Protein AF-0000000087533968 (afdb_homodimer)

Radius of gyration: 35.08 Å; Cα contacts (8 Å, |Δi|>4): 2986; chains: 2; bounding box: 80×114×116 Å

Solvent-accessible surface area (backbone atoms only — not comparable to full-atom values): 63869 Å² total; per-residue (Å²): 126,89,75,78,76,76,76,76,76,76,76,77,74,73,73,72,74,71,72,68,68,72,69,62,20,39,31,39,39,37,13,24,72,16,23,60,85,54,31,32,36,36,38,34,34,40,22,57,33,73,73,47,49,44,22,39,44,54,45,72,55,44,81,58,37,84,84,22,68,44,61,51,86,74,57,61,53,46,27,63,47,78,39,94,45,44,53,36,38,34,26,30,35,33,23,41,22,80,77,48,77,80,30,46,35,26,33,32,36,19,7,57,58,28,20,32,35,40,42,62,20,57,23,64,46,25,75,86,51,37,76,82,39,51,51,31,44,45,87,82,28,90,53,13,14,52,37,64,54,43,50,40,58,61,37,38,31,61,32,64,35,24,67,50,32,52,48,53,53,49,49,42,24,66,72,63,16,14,39,52,27,30,33,33,39,35,22,30,53,83,48,45,32,42,39,36,37,50,36,10,58,31,36,44,29,36,54,61,58,46,64,31,26,35,46,44,33,53,49,72,67,56,48,65,38,44,78,81,42,64,91,47,32,49,62,35,92,52,51,64,56,54,26,54,77,67,71,42,59,35,67,17,83,82,73,71,32,69,28,15,48,24,58,31,45,45,41,57,51,52,55,64,48,41,30,41,34,34,32,46,46,43,25,72,60,51,68,47,80,53,77,65,49,69,37,62,57,61,67,74,57,64,42,67,45,60,60,47,46,73,50,54,52,48,46,49,50,22,29,68,54,80,94,56,85,76,90,60,87,78,69,40,54,60,28,32,73,27,16,26,29,32,40,36,41,40,29,34,61,87,45,59,57,63,65,10,41,38,36,28,39,18,46,14,25,43,54,52,30,54,70,47,73,32,40,37,33,35,42,77,52,58,27,65,33,39,48,38,72,57,74,47,93,35,62,66,20,42,24,39,45,28,39,55,42,34,63,63,17,47,37,96,80,72,54,92,44,64,36,33,64,38,38,30,48,8,51,41,52,42,42,50,46,35,37,51,45,47,57,56,35,45,55,47,36,50,52,41,50,50,49,32,49,76,76,38,48,91,48,38,39,56,52,41,16,45,41,33,22,49,44,48,50,52,50,48,52,53,50,55,24,48,43,51,52,45,50,50,21,58,75,69,73,47,64,30,65,66,56,92,69,57,51,83,72,66,74,66,49,70,85,76,36,80,65,70,26,48,61,83,67,88,74,80,80,83,79,81,64,79,48,94,35,19,52,63,24,50,70,46,66,44,65,41,85,73,21,25,33,41,35,39,45,49,91,42,72,80,42,67,30,34,41,37,36,38,11,70,37,79,77,52,48,77,93,50,42,48,78,44,79,40,73,61,51,60,48,73,47,67,85,48,60,69,74,35,52,35,30,32,33,31,21,18,19,21,69,62,81,93,38,77,17,39,22,42,65,21,68,68,39,77,37,62,28,77,80,126,85,75,74,77,74,75,75,75,75,74,74,74,72,74,72,74,69,73,68,66,71,69,61,19,40,31,39,40,35,12,24,72,18,24,60,86,55,30,29,36,35,37,34,36,41,22,57,34,72,73,47,48,44,23,39,43,54,45,72,55,45,84,58,36,85,84,22,68,45,61,51,85,74,57,62,52,45,26,63,47,76,39,93,46,44,53,36,38,33,24,30,35,33,23,40,23,80,77,48,78,81,31,45,36,26,32,32,37,19,8,56,59,28,20,31,36,41,41,65,19,58,22,63,45,24,76,88,52,37,75,82,40,51,52,31,44,45,87,82,27,88,52,13,14,51,37,65,56,44,51,40,57,62,37,38,31,62,31,64,36,24,65,51,33,52,49,52,53,51,50,42,25,67,72,63,15,15,40,51,28,29,34,33,39,35,20,29,52,84,48,44,33,43,37,34,37,49,38,9,58,32,37,44,29,37,55,61,59,47,66,32,27,36,44,43,33,54,50,72,68,56,48,66,38,44,80,84,43,65,89,45,35,49,62,34,92,52,50,63,57,54,27,54,77,67,70,40,58,35,64,17,83,82,74,73,32,69,28,16,48,24,58,32,44,43,40,56,48,51,58,62,48,39,30,41,35,35,33,44,48,43,24,72,59,52,68,46,79,54,77,64,49,68,35,63,56,60,67,73,56,64,42,67,44,59,59,46,46,71,51,55,52,49,48,50,49,21,30,68,53,80,93,57,85,77,91,59,88,80,69,40,57,58,26,33,74,26,17,27,30,32,38,36,40,38,30,34,61,88,45,58,57,63,65,10,41,39,35,29,38,18,46,15,25,44,54,54,30,55,71,47,73,31,41,36,32,33,42,76,52,59,27,65,33,39,48,39,70,57,76,49,91,34,62,68,20,43,24,39,47,28,39,52,41,34,64,63,17,48,38,96,80,71,55,93,46,65,35,34,63,37,38,29,47,8,49,43,53,43,41,51,46,34,37,50,46,47,58,54,35,44,55,48,36,51,52,43,49,50,48,33,50,75,74,37,47,92,46,38,41,55,53,40,17,46,40,34,23,49,48,48,49,52,51,50,52,52,50,55,24,48,44,52,52,47,51,52,22,58,76,70,72,48,63,29,64,67,55,92,67,56,51,82,73,62,74,67,45,70,86,76,36,80,66,69,27,49,61,85,67,86,72,80,83,83,79,82,59,79,48,91,34,18,51,63,26,51,72,46,64,44,65,40,86,73,23,23,35,40,36,38,44,50,91,43,71,78,41,67,29,34,40,39,38,38,11,70,38,79,77,52,49,76,92,50,41,48,79,45,79,40,73,60,51,60,48,73,47,66,85,49,60,69,73,35,53,35,29,32,33,31,20,18,20,21,67,63,81,92,40,76,15,37,23,42,66,21,69,70,40,76,36,60,28,78,81

Structure (mmCIF, N/CA/C/O backbone):
data_AF-0000000087533968-model_v1
#
loop_
_entity.id
_entity.type
_entity.pdbx_description
1 polymer 'membrane dipeptidase'
#
loop_
_atom_site.group_PDB
_atom_site.id
_atom_site.type_symbol
_atom_site.label_atom_id
_atom_site.label_alt_id
_atom_site.label_comp_id
_atom_site.label_asym_id
_atom_site.label_entity_id
_atom_site.label_seq_id
_atom_site.pdbx_PDB_ins_code
_atom_site.Cartn_x
_atom_site.Cartn_y
_atom_site.Cartn_z
_atom_site.occupancy
_atom_site.B_iso_or_equiv
_atom_site.auth_seq_id
_atom_site.auth_comp_id
_atom_site.auth_asym_id
_atom_site.auth_atom_id
_atom_site.pdbx_PDB_model_num
ATOM 1 N N . MET A 1 1 ? 44.094 10.273 -59.312 1 20.05 1 MET A N 1
ATOM 2 C CA . MET A 1 1 ? 43.688 8.898 -59.594 1 20.05 1 MET A CA 1
ATOM 3 C C . MET A 1 1 ? 43.781 8.047 -58.344 1 20.05 1 MET A C 1
ATOM 5 O O . MET A 1 1 ? 43.844 6.816 -58.406 1 20.05 1 MET A O 1
ATOM 9 N N . LYS A 1 2 ? 44.25 8.68 -57.219 1 24.05 2 LYS A N 1
ATOM 10 C CA . LYS A 1 2 ? 44.656 7.953 -56 1 24.05 2 LYS A CA 1
ATOM 11 C C . LYS A 1 2 ? 43.562 6.992 -55.562 1 24.05 2 LYS A C 1
ATOM 13 O O . LYS A 1 2 ? 42.406 7.402 -55.312 1 24.05 2 LYS A O 1
ATOM 18 N N . LYS A 1 3 ? 43.688 5.688 -56 1 21.3 3 LYS A N 1
ATOM 19 C CA . LYS A 1 3 ? 42.875 4.469 -56.094 1 21.3 3 LYS A CA 1
ATOM 20 C C . LYS A 1 3 ? 42.406 3.99 -54.719 1 21.3 3 LYS A C 1
ATOM 22 O O . LYS A 1 3 ? 43.25 3.654 -53.875 1 21.3 3 LYS A O 1
ATOM 27 N N . LEU A 1 4 ? 41.406 4.676 -54.094 1 25.81 4 LEU A N 1
ATOM 28 C CA . LEU A 1 4 ? 40.75 4.516 -52.781 1 25.81 4 LEU A CA 1
ATOM 29 C C . LEU A 1 4 ? 40.25 3.086 -52.625 1 25.81 4 LEU A C 1
ATOM 31 O O . LEU A 1 4 ? 39.344 2.643 -53.344 1 25.81 4 LEU A O 1
ATOM 35 N N . MET A 1 5 ? 41.281 2.129 -52.562 1 25.8 5 MET A N 1
ATOM 36 C CA . MET A 1 5 ? 40.969 0.713 -52.375 1 25.8 5 MET A CA 1
ATOM 37 C C . MET A 1 5 ? 40.031 0.516 -51.219 1 25.8 5 MET A C 1
ATOM 39 O O . MET A 1 5 ? 40.312 0.962 -50.094 1 25.8 5 MET A O 1
ATOM 43 N N . LEU A 1 6 ? 38.719 0.434 -51.5 1 27.38 6 LEU A N 1
ATOM 44 C CA . LEU A 1 6 ? 37.5 0.151 -50.719 1 27.38 6 LEU A CA 1
ATOM 45 C C . LEU A 1 6 ? 37.625 -1.204 -50.031 1 27.38 6 LEU A C 1
ATOM 47 O O . LEU A 1 6 ? 37.625 -2.244 -50.688 1 27.38 6 LEU A O 1
ATOM 51 N N . THR A 1 7 ? 38.719 -1.394 -49.219 1 27.33 7 THR A N 1
ATOM 52 C CA . THR A 1 7 ? 38.812 -2.68 -48.531 1 27.33 7 THR A CA 1
ATOM 53 C C . THR A 1 7 ? 37.5 -3.057 -47.906 1 27.33 7 THR A C 1
ATOM 55 O O . THR A 1 7 ? 36.906 -2.268 -47.125 1 27.33 7 THR A O 1
ATOM 58 N N . MET A 1 8 ? 36.719 -3.896 -48.5 1 25.36 8 MET A N 1
ATOM 59 C CA . MET A 1 8 ? 35.469 -4.578 -48.125 1 25.36 8 MET A CA 1
ATOM 60 C C . MET A 1 8 ? 35.656 -5.367 -46.844 1 25.36 8 MET A C 1
ATOM 62 O O . MET A 1 8 ? 36.406 -6.352 -46.812 1 25.36 8 MET A O 1
ATOM 66 N N . LEU A 1 9 ? 35.969 -4.746 -45.719 1 27.89 9 LEU A N 1
ATOM 67 C CA . LEU A 1 9 ? 36.062 -5.508 -44.469 1 27.89 9 LEU A CA 1
ATOM 68 C C . LEU A 1 9 ? 34.812 -6.359 -44.281 1 27.89 9 LEU A C 1
ATOM 70 O O . LEU A 1 9 ? 33.688 -5.844 -44.281 1 27.89 9 LEU A O 1
ATOM 74 N N . SER A 1 10 ? 34.812 -7.602 -44.75 1 25.48 10 SER A N 1
ATOM 75 C CA . SER A 1 10 ? 33.844 -8.656 -44.531 1 25.48 10 SER A CA 1
ATOM 76 C C . SER A 1 10 ? 33.531 -8.805 -43.031 1 25.48 10 SER A C 1
ATOM 78 O O . SER A 1 10 ? 34.406 -9.047 -42.219 1 25.48 10 SER A O 1
ATOM 80 N N . VAL A 1 11 ? 32.688 -7.988 -42.469 1 28.44 11 VAL A N 1
ATOM 81 C CA . VAL A 1 11 ? 32.125 -8.164 -41.125 1 28.44 11 VAL A CA 1
ATOM 82 C C . VAL A 1 11 ? 31.547 -9.57 -41 1 28.44 11 VAL A C 1
ATOM 84 O O . VAL A 1 11 ? 30.578 -9.914 -41.688 1 28.44 11 VAL A O 1
ATOM 87 N N . VAL A 1 12 ? 32.406 -10.609 -40.938 1 29.66 12 VAL A N 1
ATOM 88 C CA . VAL A 1 12 ? 31.938 -11.922 -40.531 1 29.66 12 VAL A CA 1
ATOM 89 C C . VAL A 1 12 ? 31.031 -11.773 -39.312 1 29.66 12 VAL A C 1
ATOM 91 O O . VAL A 1 12 ? 31.453 -11.273 -38.25 1 29.66 12 VAL A O 1
ATOM 94 N N . GLY A 1 13 ? 29.781 -11.531 -39.5 1 26.53 13 GLY A N 1
ATOM 95 C CA . GLY A 1 13 ? 28.688 -11.562 -38.531 1 26.53 13 GLY A CA 1
ATOM 96 C C . GLY A 1 13 ? 28.75 -12.773 -37.625 1 26.53 13 GLY A C 1
ATOM 97 O O . GLY A 1 13 ? 28.578 -13.906 -38.094 1 26.53 13 GLY A O 1
ATOM 98 N N . MET A 1 14 ? 29.703 -12.828 -36.719 1 28.19 14 MET A N 1
ATOM 99 C CA . MET A 1 14 ? 29.625 -13.844 -35.688 1 28.19 14 MET A CA 1
ATOM 100 C C . MET A 1 14 ? 28.203 -13.992 -35.156 1 28.19 14 MET A C 1
ATOM 102 O O . MET A 1 14 ? 27.625 -13.031 -34.656 1 28.19 14 MET A O 1
ATOM 106 N N . MET A 1 15 ? 27.469 -14.812 -35.75 1 26.02 15 MET A N 1
ATOM 107 C CA . MET A 1 15 ? 26.203 -15.273 -35.188 1 26.02 15 MET A CA 1
ATOM 108 C C . MET A 1 15 ? 26.375 -15.695 -33.719 1 26.02 15 MET A C 1
ATOM 110 O O . MET A 1 15 ? 27.062 -16.672 -33.438 1 26.02 15 MET A O 1
ATOM 114 N N . LEU A 1 16 ? 26.562 -14.773 -32.844 1 28.23 16 LEU A N 1
ATOM 115 C CA . LEU A 1 16 ? 26.422 -15.117 -31.453 1 28.23 16 LEU A CA 1
ATOM 116 C C . LEU A 1 16 ? 25.172 -15.953 -31.219 1 28.23 16 LEU A C 1
ATOM 118 O O . LEU A 1 16 ? 24.047 -15.484 -31.453 1 28.23 16 LEU A O 1
ATOM 122 N N . PHE A 1 17 ? 25.25 -17.234 -31.359 1 26.53 17 PHE A N 1
ATOM 123 C CA . PHE A 1 17 ? 24.234 -18.109 -30.781 1 26.53 17 PHE A CA 1
ATOM 124 C C . PHE A 1 17 ? 23.906 -17.703 -29.359 1 26.53 17 PHE A C 1
ATOM 126 O O . PHE A 1 17 ? 24.734 -17.891 -28.453 1 26.53 17 PHE A O 1
ATOM 133 N N . VAL A 1 18 ? 23.188 -16.703 -29.172 1 29.55 18 VAL A N 1
ATOM 134 C CA . VAL A 1 18 ? 22.562 -16.531 -27.875 1 29.55 18 VAL A CA 1
ATOM 135 C C . VAL A 1 18 ? 21.891 -17.844 -27.453 1 29.55 18 VAL A C 1
ATOM 137 O O . VAL A 1 18 ? 20.953 -18.297 -28.109 1 29.55 18 VAL A O 1
ATOM 140 N N . ALA A 1 19 ? 22.594 -18.75 -26.812 1 33.16 19 ALA A N 1
ATOM 141 C CA . ALA A 1 19 ? 21.938 -19.875 -26.156 1 33.16 19 ALA A CA 1
ATOM 142 C C . ALA A 1 19 ? 20.641 -19.453 -25.484 1 33.16 19 ALA A C 1
ATOM 144 O O . ALA A 1 19 ? 20.625 -18.547 -24.656 1 33.16 19 ALA A O 1
ATOM 145 N N . LEU A 1 20 ? 19.609 -19.547 -26.141 1 37.81 20 LEU A N 1
ATOM 146 C CA . LEU A 1 20 ? 18.328 -19.375 -25.453 1 37.81 20 LEU A CA 1
ATOM 147 C C . LEU A 1 20 ? 18.359 -20.031 -24.078 1 37.81 20 LEU A C 1
ATOM 149 O O . LEU A 1 20 ? 18.781 -21.188 -23.953 1 37.81 20 LEU A O 1
ATOM 153 N N . PRO A 1 21 ? 18.469 -19.266 -23.094 1 45.41 21 PRO A N 1
ATOM 154 C CA . PRO A 1 21 ? 18.453 -19.891 -21.766 1 45.41 21 PRO A CA 1
ATOM 155 C C . PRO A 1 21 ? 17.469 -21.062 -21.688 1 45.41 21 PRO A C 1
ATOM 157 O O . PRO A 1 21 ? 16.344 -20.969 -22.219 1 45.41 21 PRO A O 1
ATOM 160 N N . ALA A 1 22 ? 18.078 -22.219 -21.641 1 50.81 22 ALA A N 1
ATOM 161 C CA . ALA A 1 22 ? 17.266 -23.422 -21.5 1 50.81 22 ALA A CA 1
ATOM 162 C C . ALA A 1 22 ? 16.297 -23.312 -20.344 1 50.81 22 ALA A C 1
ATOM 164 O O . ALA A 1 22 ? 16.672 -22.875 -19.25 1 50.81 22 ALA A O 1
ATOM 165 N N . LYS A 1 23 ? 14.906 -23.375 -20.516 1 67.12 23 LYS A N 1
ATOM 166 C CA . LYS A 1 23 ? 13.844 -23.438 -19.531 1 67.12 23 LYS A CA 1
ATOM 167 C C . LYS A 1 23 ? 14.055 -24.609 -18.562 1 67.12 23 LYS A C 1
ATOM 169 O O . LYS A 1 23 ? 14.344 -25.719 -19 1 67.12 23 LYS A O 1
ATOM 174 N N . ALA A 1 24 ? 14.344 -24.312 -17.312 1 81.06 24 ALA A N 1
ATOM 175 C CA . ALA A 1 24 ? 14.477 -25.344 -16.281 1 81.06 24 ALA A CA 1
ATOM 176 C C . ALA A 1 24 ? 13.375 -25.219 -15.234 1 81.06 24 ALA A C 1
ATOM 178 O O . ALA A 1 24 ? 13.641 -24.797 -14.109 1 81.06 24 ALA A O 1
ATOM 179 N N . CYS A 1 25 ? 12.203 -25.672 -15.562 1 95.31 25 CYS A N 1
ATOM 180 C CA . CYS A 1 25 ? 11.047 -25.578 -14.68 1 95.31 25 CYS A CA 1
ATOM 181 C C . CYS A 1 25 ? 10.891 -26.859 -13.859 1 95.31 25 CYS A C 1
ATOM 183 O O . CYS A 1 25 ? 11.492 -27.875 -14.172 1 95.31 25 CYS A O 1
ATOM 185 N N . THR A 1 26 ? 10.305 -26.781 -12.766 1 97.75 26 THR A N 1
ATOM 186 C CA . THR A 1 26 ? 10.016 -27.938 -11.922 1 97.75 26 THR A CA 1
ATOM 187 C C . THR A 1 26 ? 8.539 -27.969 -11.531 1 97.75 26 THR A C 1
ATOM 189 O O . THR A 1 26 ? 8.047 -27.047 -10.867 1 97.75 26 THR A O 1
ATOM 192 N N . SER A 1 27 ? 7.855 -29.031 -11.93 1 98.19 27 SER A N 1
ATOM 193 C CA . SER A 1 27 ? 6.484 -29.266 -11.484 1 98.19 27 SER A CA 1
ATOM 194 C C . SER A 1 27 ? 6.457 -30.156 -10.242 1 98.19 27 SER A C 1
ATOM 196 O O . SER A 1 27 ? 7.367 -30.953 -10.023 1 98.19 27 SER A O 1
ATOM 198 N N . TYR A 1 28 ? 5.453 -30 -9.43 1 98.44 28 TYR A N 1
ATOM 199 C CA . TYR A 1 28 ? 5.297 -30.828 -8.234 1 98.44 28 TYR A CA 1
ATOM 200 C C . TYR A 1 28 ? 3.83 -31.141 -7.98 1 98.44 28 TYR A C 1
ATOM 202 O O . TYR A 1 28 ? 2.943 -30.375 -8.359 1 98.44 28 TYR A O 1
ATOM 210 N N . TYR A 1 29 ? 3.598 -32.25 -7.348 1 98.75 29 TYR A N 1
ATOM 211 C CA . TYR A 1 29 ? 2.285 -32.781 -6.988 1 98.75 29 TYR A CA 1
ATOM 212 C C . TYR A 1 29 ? 2.328 -33.469 -5.633 1 98.75 29 TYR A C 1
ATOM 214 O O . TYR A 1 29 ? 3.281 -34.188 -5.328 1 98.75 29 TYR A O 1
ATOM 222 N N . VAL A 1 30 ? 1.326 -33.219 -4.816 1 98.88 30 VAL A N 1
ATOM 223 C CA . VAL A 1 30 ? 1.104 -33.938 -3.561 1 98.88 30 VAL A CA 1
ATOM 224 C C . VAL A 1 30 ? -0.375 -34.281 -3.418 1 98.88 30 VAL A C 1
ATOM 226 O O . VAL A 1 30 ? -1.221 -33.406 -3.285 1 98.88 30 VAL A O 1
ATOM 229 N N . GLY A 1 31 ? -0.678 -35.562 -3.389 1 98.62 31 GLY A N 1
ATOM 230 C CA . GLY A 1 31 ? -2.051 -36.031 -3.242 1 98.62 31 GLY A CA 1
ATOM 231 C C . GLY A 1 31 ? -2.615 -35.781 -1.855 1 98.62 31 GLY A C 1
ATOM 232 O O . GLY A 1 31 ? -1.864 -35.656 -0.889 1 98.62 31 GLY A O 1
ATOM 233 N N . LYS A 1 32 ? -3.922 -35.75 -1.775 1 98.25 32 LYS A N 1
ATOM 234 C CA . LYS A 1 32 ? -4.621 -35.344 -0.561 1 98.25 32 LYS A CA 1
ATOM 235 C C . LYS A 1 32 ? -4.285 -36.281 0.605 1 98.25 32 LYS A C 1
ATOM 237 O O . LYS A 1 32 ? -4.348 -35.875 1.767 1 98.25 32 LYS A O 1
ATOM 242 N N . ASP A 1 33 ? -3.951 -37.594 0.387 1 97.94 33 ASP A N 1
ATOM 243 C CA . ASP A 1 33 ? -3.619 -38.531 1.46 1 97.94 33 ASP A CA 1
ATOM 244 C C . ASP A 1 33 ? -2.209 -38.281 1.987 1 97.94 33 ASP A C 1
ATOM 246 O O . ASP A 1 33 ? -1.817 -38.844 3.016 1 97.94 33 ASP A O 1
ATOM 250 N N . CYS A 1 34 ? -1.46 -37.406 1.297 1 98.38 34 CYS A N 1
ATOM 251 C CA . CYS A 1 34 ? -0.082 -37.094 1.672 1 98.38 34 CYS A CA 1
ATOM 252 C C . CYS A 1 34 ? 0.018 -35.75 2.363 1 98.38 34 CYS A C 1
ATOM 254 O O . CYS A 1 34 ? 1.05 -35.406 2.953 1 98.38 34 CYS A O 1
ATOM 256 N N . THR A 1 35 ? -1.001 -34.938 2.324 1 98.31 35 THR A N 1
ATOM 257 C CA . THR A 1 35 ? -0.97 -33.594 2.893 1 98.31 35 THR A CA 1
ATOM 258 C C . THR A 1 35 ? -1.513 -33.594 4.32 1 98.31 35 THR A C 1
ATOM 260 O O . THR A 1 35 ? -2.256 -34.5 4.703 1 98.31 35 THR A O 1
ATOM 263 N N . LYS A 1 36 ? -1.155 -32.625 5.098 1 96.38 36 LYS A N 1
ATOM 264 C CA . LYS A 1 36 ? -1.547 -32.531 6.5 1 96.38 36 LYS A CA 1
ATOM 265 C C . LYS A 1 36 ? -3.037 -32.219 6.633 1 96.38 36 LYS A C 1
ATOM 267 O O . LYS A 1 36 ? -3.691 -32.688 7.562 1 96.38 36 LYS A O 1
ATOM 272 N N . ASP A 1 37 ? -3.604 -31.453 5.723 1 95.06 37 ASP A N 1
ATOM 273 C CA . ASP A 1 37 ? -4.973 -30.984 5.902 1 95.06 37 ASP A CA 1
ATOM 274 C C . ASP A 1 37 ? -5.93 -31.688 4.953 1 95.06 37 ASP A C 1
ATOM 276 O O . ASP A 1 37 ? -7.09 -31.297 4.82 1 95.06 37 ASP A O 1
ATOM 280 N N . GLY A 1 38 ? -5.48 -32.656 4.18 1 96.56 38 GLY A N 1
ATOM 281 C CA . GLY A 1 38 ? -6.336 -33.469 3.33 1 96.56 38 GLY A CA 1
ATOM 282 C C . GLY A 1 38 ? -6.656 -32.812 2.002 1 96.56 38 GLY A C 1
ATOM 283 O O . GLY A 1 38 ? -7.617 -33.188 1.33 1 96.56 38 GLY A O 1
ATOM 284 N N . THR A 1 39 ? -5.934 -31.812 1.619 1 98.31 39 THR A N 1
ATOM 285 C CA . THR A 1 39 ? -6.109 -31.172 0.32 1 98.31 39 THR A CA 1
ATOM 286 C C . THR A 1 39 ? -5.094 -31.703 -0.687 1 98.31 39 THR A C 1
ATOM 288 O O . THR A 1 39 ? -4.086 -32.281 -0.303 1 98.31 39 THR A O 1
ATOM 291 N N . THR A 1 40 ? -5.426 -31.625 -1.953 1 98.75 40 THR A N 1
ATOM 292 C CA . THR A 1 40 ? -4.477 -31.906 -3.023 1 98.75 40 THR A CA 1
ATOM 293 C C . THR A 1 40 ? -3.715 -30.641 -3.424 1 98.75 40 THR A C 1
ATOM 295 O O . THR A 1 40 ? -4.297 -29.562 -3.514 1 98.75 40 THR A O 1
ATOM 298 N N . MET A 1 41 ? -2.396 -30.781 -3.654 1 98.81 41 MET A N 1
ATOM 299 C CA . MET A 1 41 ? -1.611 -29.625 -4.074 1 98.81 41 MET A CA 1
ATOM 300 C C . MET A 1 41 ? -0.783 -29.938 -5.312 1 98.81 41 MET A C 1
ATOM 302 O O . MET A 1 41 ? -0.242 -31.047 -5.434 1 98.81 41 MET A O 1
ATOM 306 N N . TYR A 1 42 ? -0.718 -29.031 -6.215 1 98.69 42 TYR A N 1
ATOM 307 C CA . TYR A 1 42 ? 0.199 -29.125 -7.344 1 98.69 42 TYR A CA 1
ATOM 308 C C . TYR A 1 42 ? 0.642 -27.734 -7.797 1 98.69 42 TYR A C 1
ATOM 310 O O . TYR A 1 42 ? 0.065 -26.734 -7.383 1 98.69 42 TYR A O 1
ATOM 318 N N . GLY A 1 43 ? 1.703 -27.641 -8.562 1 98.31 43 GLY A N 1
ATOM 319 C CA . GLY A 1 43 ? 2.221 -26.375 -9.039 1 98.31 43 GLY A CA 1
ATOM 320 C C . GLY A 1 43 ? 3.52 -26.516 -9.812 1 98.31 43 GLY A C 1
ATOM 321 O O . GLY A 1 43 ? 3.785 -27.562 -10.406 1 98.31 43 GLY A O 1
ATOM 322 N N . ARG A 1 44 ? 4.191 -25.375 -9.867 1 98 44 ARG A N 1
ATOM 323 C CA . ARG A 1 44 ? 5.422 -25.359 -10.656 1 98 44 ARG A CA 1
ATOM 324 C C . ARG A 1 44 ? 6.23 -24.094 -10.375 1 98 44 ARG A C 1
ATOM 326 O O . ARG A 1 44 ? 5.691 -23.094 -9.898 1 98 44 ARG A O 1
ATOM 333 N N . THR A 1 45 ? 7.57 -24.234 -10.531 1 97.81 45 THR A N 1
ATOM 334 C CA . THR A 1 45 ? 8.422 -23.078 -10.734 1 97.81 45 THR A CA 1
ATOM 335 C C . THR A 1 45 ? 8.703 -22.859 -12.219 1 97.81 45 THR A C 1
ATOM 337 O O . THR A 1 45 ? 8.977 -23.812 -12.945 1 97.81 45 THR A O 1
ATOM 340 N N . GLU A 1 46 ? 8.539 -21.688 -12.656 1 97.12 46 GLU A N 1
ATOM 341 C CA . GLU A 1 46 ? 8.977 -21.344 -14 1 97.12 46 GLU A CA 1
ATOM 342 C C . GLU A 1 46 ? 10.359 -20.688 -13.992 1 97.12 46 GLU A C 1
ATOM 344 O O . GLU A 1 46 ? 10.508 -19.547 -13.562 1 97.12 46 GLU A O 1
ATOM 349 N N . ASP A 1 47 ? 11.273 -21.438 -14.453 1 95.44 47 ASP A N 1
ATOM 350 C CA . ASP A 1 47 ? 12.641 -20.922 -14.508 1 95.44 47 ASP A CA 1
ATOM 351 C C . ASP A 1 47 ? 13.016 -20.516 -15.93 1 95.44 47 ASP A C 1
ATOM 353 O O . ASP A 1 47 ? 13.062 -21.359 -16.828 1 95.44 47 ASP A O 1
ATOM 357 N N . TYR A 1 48 ? 13.344 -19.281 -16.125 1 92.19 48 TYR A N 1
ATOM 358 C CA . TYR A 1 48 ? 13.703 -18.781 -17.438 1 92.19 48 TYR A CA 1
ATOM 359 C C . TYR A 1 48 ? 14.844 -17.766 -17.344 1 92.19 48 TYR A C 1
ATOM 361 O O . TYR A 1 48 ? 15.977 -18.062 -17.75 1 92.19 48 TYR A O 1
ATOM 369 N N . SER A 1 49 ? 14.594 -16.656 -16.703 1 90.19 49 SER A N 1
ATOM 370 C CA . SER A 1 49 ? 15.562 -15.57 -16.547 1 90.19 49 SER A CA 1
ATOM 371 C C . SER A 1 49 ? 15.273 -14.75 -15.297 1 90.19 49 SER A C 1
ATOM 373 O O . SER A 1 49 ? 14.109 -14.562 -14.93 1 90.19 49 SER A O 1
ATOM 375 N N . PRO A 1 50 ? 16.406 -14.266 -14.75 1 90.12 50 PRO A N 1
ATOM 376 C CA . PRO A 1 50 ? 16.172 -13.375 -13.602 1 90.12 50 PRO A CA 1
ATOM 377 C C . PRO A 1 50 ? 15.562 -12.039 -14.008 1 90.12 50 PRO A C 1
ATOM 379 O O . PRO A 1 50 ? 15.336 -11.18 -13.148 1 90.12 50 PRO A O 1
ATOM 382 N N . LYS A 1 51 ? 15.273 -11.805 -15.273 1 89.25 51 LYS A N 1
ATOM 383 C CA . LYS A 1 51 ? 14.703 -10.539 -15.734 1 89.25 51 LYS A CA 1
ATOM 384 C C . LYS A 1 51 ? 13.469 -10.773 -16.609 1 89.25 51 LYS A C 1
ATOM 386 O O . LYS A 1 51 ? 13.219 -10.016 -17.547 1 89.25 51 LYS A O 1
ATOM 391 N N . LYS A 1 52 ? 12.789 -11.844 -16.359 1 90.31 52 LYS A N 1
ATOM 392 C CA . LYS A 1 52 ? 11.555 -12.117 -17.094 1 90.31 52 LYS A CA 1
ATOM 393 C C . LYS A 1 52 ? 10.336 -11.773 -16.25 1 90.31 52 LYS A C 1
ATOM 395 O O . LYS A 1 52 ? 9.766 -12.648 -15.586 1 90.31 52 LY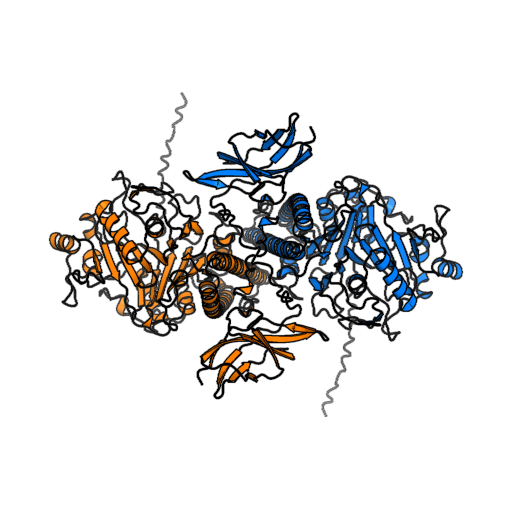S A O 1
ATOM 400 N N . ASP A 1 53 ? 9.883 -10.57 -16.391 1 91.06 53 ASP A N 1
ATOM 401 C CA . ASP A 1 53 ? 8.789 -10.125 -15.531 1 91.06 53 ASP A CA 1
ATOM 402 C C . ASP A 1 53 ? 7.469 -10.773 -15.945 1 91.06 53 ASP A C 1
ATOM 404 O O . ASP A 1 53 ? 7.242 -11.023 -17.125 1 91.06 53 ASP A O 1
ATOM 408 N N . LYS A 1 54 ? 6.621 -11.047 -14.992 1 95 54 LYS A N 1
ATOM 409 C CA . LYS A 1 54 ? 5.293 -11.633 -15.148 1 95 54 LYS A CA 1
ATOM 410 C C . LYS A 1 54 ? 4.211 -10.695 -14.617 1 95 54 LYS A C 1
ATOM 412 O O . LYS A 1 54 ? 4.48 -9.852 -13.766 1 95 54 LYS A O 1
ATOM 417 N N . VAL A 1 55 ? 3.057 -10.852 -15.148 1 95 55 VAL A N 1
ATOM 418 C CA . VAL A 1 55 ? 1.872 -10.188 -14.617 1 95 55 VAL A CA 1
ATOM 419 C C . VAL A 1 55 ? 0.812 -11.227 -14.266 1 95 55 VAL A C 1
ATOM 421 O O . VAL A 1 55 ? 0.834 -12.352 -14.781 1 95 55 VAL A O 1
ATOM 424 N N . TYR A 1 56 ? 0.016 -10.938 -13.367 1 97.44 56 TYR A N 1
ATOM 425 C CA . TYR A 1 56 ? -1.163 -11.703 -12.977 1 97.44 56 TYR A CA 1
ATOM 426 C C . TYR A 1 56 ? -2.438 -10.898 -13.219 1 97.44 56 TYR A C 1
ATOM 428 O O . TYR A 1 56 ? -2.6 -9.805 -12.672 1 97.44 56 TYR A O 1
ATOM 436 N N . LYS A 1 57 ? -3.352 -11.469 -14.039 1 95 57 LYS A N 1
ATOM 437 C CA . LYS A 1 57 ? -4.531 -10.688 -14.398 1 95 57 LYS A CA 1
ATOM 438 C C . LYS A 1 57 ? -5.754 -11.586 -14.562 1 95 57 LYS A C 1
ATOM 440 O O . LYS A 1 57 ? -5.656 -12.805 -14.445 1 95 57 LYS A O 1
ATOM 445 N N . VAL A 1 58 ? -6.906 -10.914 -14.703 1 96.12 58 VAL A N 1
ATOM 446 C CA . VAL A 1 58 ? -8.18 -11.578 -14.969 1 96.12 58 VAL A CA 1
ATOM 447 C C . VAL A 1 58 ? -8.594 -11.336 -16.422 1 96.12 58 VAL A C 1
ATOM 449 O O . VAL A 1 58 ? -8.648 -10.195 -16.875 1 96.12 58 VAL A O 1
ATOM 452 N N . ILE A 1 59 ? -8.805 -12.398 -17.109 1 95.25 59 ILE A N 1
ATOM 453 C CA . ILE A 1 59 ? -9.352 -12.312 -18.469 1 95.25 59 ILE A CA 1
ATOM 454 C C . ILE A 1 59 ? -10.875 -12.414 -18.422 1 95.25 59 ILE A C 1
ATOM 456 O O . ILE A 1 59 ? -11.422 -13.375 -17.891 1 95.25 59 ILE A O 1
ATOM 460 N N . GLN A 1 60 ? -11.523 -11.453 -18.969 1 92.69 60 GLN A N 1
ATOM 461 C CA . GLN A 1 60 ? -12.977 -11.398 -18.922 1 92.69 60 GLN A CA 1
ATOM 462 C C . GLN A 1 60 ? -13.586 -12.328 -19.969 1 92.69 60 GLN A C 1
ATOM 464 O O . GLN A 1 60 ? -12.969 -12.602 -21 1 92.69 60 GLN A O 1
ATOM 469 N N . PRO A 1 61 ? -14.828 -12.773 -19.672 1 93.38 61 PRO A N 1
ATOM 470 C CA . PRO A 1 61 ? -15.492 -13.609 -20.672 1 93.38 61 PRO A CA 1
ATOM 471 C C . PRO A 1 61 ? -15.828 -12.852 -21.953 1 93.38 61 PRO A C 1
ATOM 473 O O . PRO A 1 61 ? -16.078 -11.641 -21.906 1 93.38 61 PRO A O 1
ATOM 476 N N . LYS A 1 62 ? -15.836 -13.562 -23.031 1 91.12 62 LYS A N 1
ATOM 477 C CA . LYS A 1 62 ? -16.203 -13 -24.328 1 91.12 62 LYS A CA 1
ATOM 478 C C . LYS A 1 62 ? -17.281 -13.836 -25.016 1 91.12 62 LYS A C 1
ATOM 480 O O . LYS A 1 62 ? -17.219 -15.07 -25 1 91.12 62 LYS A O 1
ATOM 485 N N . LYS A 1 63 ? -18.25 -13.102 -25.578 1 92.5 63 LYS A N 1
ATOM 486 C CA . LYS A 1 63 ? -19.188 -13.773 -26.484 1 92.5 63 LYS A CA 1
ATOM 487 C C . LYS A 1 63 ? -18.562 -14.016 -27.844 1 92.5 63 LYS A C 1
ATOM 489 O O . LYS A 1 63 ? -18.469 -13.094 -28.656 1 92.5 63 LYS A O 1
ATOM 494 N N . VAL A 1 64 ? -18.219 -15.234 -28.125 1 93 64 VAL A N 1
ATOM 495 C CA . VAL A 1 64 ? -17.469 -15.523 -29.344 1 93 64 VAL A CA 1
ATOM 496 C C . VAL A 1 64 ? -18.391 -16.156 -30.391 1 93 64 VAL A C 1
ATOM 498 O O . VAL A 1 64 ? -18.062 -16.188 -31.578 1 93 64 VAL A O 1
ATOM 501 N N . GLY A 1 65 ? -19.562 -16.609 -30.031 1 91.25 65 GLY A N 1
ATOM 502 C CA . GLY A 1 65 ? -20.531 -17.188 -30.953 1 91.25 65 GLY A CA 1
ATOM 503 C C . GLY A 1 65 ? -20.234 -18.641 -31.281 1 91.25 65 GLY A C 1
ATOM 504 O O . GLY A 1 65 ? -19.297 -19.219 -30.75 1 91.25 65 GLY A O 1
ATOM 505 N N . LYS A 1 66 ? -21.125 -19.109 -32.219 1 90.56 66 LYS A N 1
ATOM 506 C CA . LYS A 1 66 ? -21 -20.516 -32.625 1 90.56 66 LYS A CA 1
ATOM 507 C C . LYS A 1 66 ? -19.859 -20.688 -33.625 1 90.56 66 LYS A C 1
ATOM 509 O O . LYS A 1 66 ? -19.641 -19.844 -34.469 1 90.56 66 LYS A O 1
ATOM 514 N N . ASN A 1 67 ? -19.047 -21.672 -33.594 1 90.25 67 ASN A N 1
ATOM 515 C CA . ASN A 1 67 ? -17.969 -22.016 -34.5 1 90.25 67 ASN A CA 1
ATOM 516 C C . ASN A 1 67 ? -16.797 -21.047 -34.375 1 90.25 67 ASN A C 1
ATOM 518 O O . ASN A 1 67 ? -16.125 -20.734 -35.375 1 90.25 67 ASN A O 1
ATOM 522 N N . ALA A 1 68 ? -16.719 -20.484 -33.188 1 93.06 68 ALA A N 1
ATOM 523 C CA . ALA A 1 68 ? -15.625 -19.547 -32.969 1 93.06 68 ALA A CA 1
ATOM 524 C C . ALA A 1 68 ? -14.273 -20.266 -33 1 93.06 68 ALA A C 1
ATOM 526 O O . ALA A 1 68 ? -14.188 -21.469 -32.75 1 93.06 68 ALA A O 1
ATOM 527 N N . THR A 1 69 ? -13.258 -19.453 -33.406 1 93.75 69 THR A N 1
ATOM 528 C CA . THR A 1 69 ? -11.891 -19.953 -33.469 1 93.75 69 THR A CA 1
ATOM 529 C C . THR A 1 69 ? -10.992 -19.203 -32.5 1 93.75 69 THR A C 1
ATOM 531 O O . THR A 1 69 ? -11.016 -17.969 -32.438 1 93.75 69 THR A O 1
ATOM 534 N N . PHE A 1 70 ? -10.289 -19.969 -31.703 1 94 70 PHE A N 1
ATOM 535 C CA . PHE A 1 70 ? -9.211 -19.422 -30.891 1 94 70 PHE A CA 1
ATOM 536 C C . PHE A 1 70 ? -7.996 -19.094 -31.75 1 94 70 PHE A C 1
ATOM 538 O O . PHE A 1 70 ? -7.562 -19.906 -32.562 1 94 70 PHE A O 1
ATOM 545 N N . LYS A 1 71 ? -7.488 -17.844 -31.594 1 87.75 71 LYS A N 1
ATOM 546 C CA . LYS A 1 71 ? -6.254 -17.422 -32.25 1 87.75 71 LYS A CA 1
ATOM 547 C C . LYS A 1 71 ? -5.281 -16.828 -31.234 1 87.75 71 LYS A C 1
ATOM 549 O O . LYS A 1 71 ? -5.691 -16.125 -30.312 1 87.75 71 LYS A O 1
ATOM 554 N N . ASP A 1 72 ? -4.039 -17.219 -31.469 1 79.88 72 ASP A N 1
ATOM 555 C CA . ASP A 1 72 ? -3.012 -16.609 -30.625 1 79.88 72 ASP A CA 1
ATOM 556 C C . ASP A 1 72 ? -3.168 -15.086 -30.578 1 79.88 72 ASP A C 1
ATOM 558 O O . ASP A 1 72 ? -3.082 -14.414 -31.625 1 79.88 72 ASP A O 1
ATOM 562 N N . GLU A 1 73 ? -3.234 -14.523 -29.453 1 72.06 73 GLU A N 1
ATOM 563 C CA . GLU A 1 73 ? -3.537 -13.109 -29.25 1 72.06 73 GLU A CA 1
ATOM 564 C C . GLU A 1 73 ? -2.385 -12.227 -29.719 1 72.06 73 GLU A C 1
ATOM 566 O O . GLU A 1 73 ? -2.607 -11.133 -30.25 1 72.06 73 GLU A O 1
ATOM 571 N N . THR A 1 74 ? -1.176 -12.719 -29.516 1 71.06 74 THR A N 1
ATOM 572 C CA . THR A 1 74 ? -0.007 -11.898 -29.812 1 71.06 74 THR A CA 1
ATOM 573 C C . THR A 1 74 ? 0.391 -12.031 -31.281 1 71.06 74 THR A C 1
ATOM 575 O O . THR A 1 74 ? 1.09 -11.172 -31.828 1 71.06 74 THR A O 1
ATOM 578 N N . GLY A 1 75 ? -0.028 -13.094 -31.906 1 70.31 75 GLY A N 1
ATOM 579 C CA . GLY A 1 75 ? 0.406 -13.406 -33.25 1 70.31 75 GLY A CA 1
ATOM 580 C C . GLY A 1 75 ? 1.805 -13.992 -33.312 1 70.31 75 GLY A C 1
ATOM 581 O O . GLY A 1 75 ? 2.361 -14.172 -34.406 1 70.31 75 GLY A O 1
ATOM 582 N N . ALA A 1 76 ? 2.35 -14.281 -32.188 1 73.62 76 ALA A N 1
ATOM 583 C CA . ALA A 1 76 ? 3.689 -14.867 -32.156 1 73.62 76 ALA A CA 1
ATOM 584 C C . ALA A 1 76 ? 3.693 -16.266 -32.75 1 73.62 76 ALA A C 1
ATOM 586 O O . ALA A 1 76 ? 4.719 -16.734 -33.25 1 73.62 76 ALA A O 1
ATOM 587 N N . THR A 1 77 ? 2.537 -16.953 -32.625 1 78.44 77 THR A N 1
ATOM 588 C CA . THR A 1 77 ? 2.34 -18.234 -33.312 1 78.44 77 THR A CA 1
ATOM 589 C C . THR A 1 77 ? 1.172 -18.156 -34.281 1 78.44 77 THR A C 1
ATOM 591 O O . THR A 1 77 ? 0.434 -17.172 -34.312 1 78.44 77 THR A O 1
ATOM 594 N N . THR A 1 78 ? 1.099 -19.156 -35.094 1 84.12 78 THR A N 1
ATOM 595 C CA . THR A 1 78 ? -0.009 -19.203 -36.031 1 84.12 78 THR A CA 1
ATOM 596 C C . THR A 1 78 ? -1.064 -20.219 -35.562 1 84.12 78 THR A C 1
ATOM 598 O O . THR A 1 78 ? -1.908 -20.641 -36.375 1 84.12 78 THR A O 1
ATOM 601 N N . PHE A 1 79 ? -1.009 -20.594 -34.344 1 91.94 79 PHE A N 1
ATOM 602 C CA . PHE A 1 79 ? -1.924 -21.594 -33.812 1 91.94 79 PHE A CA 1
ATOM 603 C C . PHE A 1 79 ? -3.361 -21.094 -33.844 1 91.94 79 PHE A C 1
ATOM 605 O O . PHE A 1 79 ? -3.629 -19.938 -33.531 1 91.94 79 PHE A O 1
ATOM 612 N N . GLN A 1 80 ? -4.227 -21.969 -34.281 1 91.88 80 GLN A N 1
ATOM 613 C CA . GLN A 1 80 ? -5.672 -21.766 -34.25 1 91.88 80 GLN A CA 1
ATOM 614 C C . GLN A 1 80 ? -6.414 -23.062 -34 1 91.88 80 GLN A C 1
ATOM 616 O O . GLN A 1 80 ? -6.008 -24.125 -34.469 1 91.88 80 GLN A O 1
ATOM 621 N N . ALA A 1 81 ? -7.445 -23.016 -33.219 1 95.06 81 ALA A N 1
ATOM 622 C CA . ALA A 1 81 ? -8.281 -24.172 -32.938 1 95.06 81 ALA A CA 1
ATOM 623 C C . ALA A 1 81 ? -9.695 -23.75 -32.562 1 95.06 81 ALA A C 1
ATOM 625 O O . ALA A 1 81 ? -9.93 -22.609 -32.156 1 95.06 81 ALA A O 1
ATOM 626 N N . PRO A 1 82 ? -10.633 -24.609 -32.688 1 95.62 82 PRO A N 1
ATOM 627 C CA . PRO A 1 82 ? -12.023 -24.266 -32.406 1 95.62 82 PRO A CA 1
ATOM 628 C C . PRO A 1 82 ? -12.266 -24 -30.906 1 95.62 82 PRO A C 1
ATOM 630 O O . PRO A 1 82 ? -11.695 -24.703 -30.062 1 95.62 82 PRO A O 1
ATOM 633 N N . ILE A 1 83 ? -13.102 -23.062 -30.641 1 96.31 83 ILE A N 1
ATOM 634 C CA . ILE A 1 83 ? -13.688 -22.859 -29.328 1 96.31 83 ILE A CA 1
ATOM 635 C C . ILE A 1 83 ? -15.055 -23.547 -29.266 1 96.31 83 ILE A C 1
ATOM 637 O O . ILE A 1 83 ? -15.898 -23.328 -30.141 1 96.31 83 ILE A O 1
ATOM 641 N N . LYS A 1 84 ? -15.32 -24.266 -28.25 1 95.81 84 LYS A N 1
ATOM 642 C CA . LYS A 1 84 ? -16.484 -25.141 -28.234 1 95.81 84 LYS A CA 1
ATOM 643 C C . LYS A 1 84 ? -17.609 -24.531 -27.391 1 95.81 84 LYS A C 1
ATOM 645 O O . LYS A 1 84 ? -18.656 -25.156 -27.203 1 95.81 84 LYS A O 1
ATOM 650 N N . VAL A 1 85 ? -17.391 -23.359 -26.875 1 96.56 85 VAL A N 1
ATOM 651 C CA . VAL A 1 85 ? -18.422 -22.641 -26.141 1 96.56 85 VAL A CA 1
ATOM 652 C C . VAL A 1 85 ? -18.766 -21.344 -26.859 1 96.56 85 VAL A C 1
ATOM 654 O O . VAL A 1 85 ? -17.938 -20.797 -27.594 1 96.56 85 VAL A O 1
ATOM 657 N N . GLU A 1 86 ? -19.953 -20.781 -26.594 1 95.56 86 GLU A N 1
ATOM 658 C CA . GLU A 1 86 ? -20.391 -19.547 -27.234 1 95.56 86 GLU A CA 1
ATOM 659 C C . GLU A 1 86 ? -19.875 -18.328 -26.469 1 95.56 86 GLU A C 1
ATOM 661 O O . GLU A 1 86 ? -19.688 -17.266 -27.062 1 95.56 86 GLU A O 1
ATOM 666 N N . THR A 1 87 ? -19.797 -18.516 -25.203 1 96.12 87 THR A N 1
ATOM 667 C CA . THR A 1 87 ? -19.203 -17.516 -24.328 1 96.12 87 THR A CA 1
ATOM 668 C C . THR A 1 87 ? -18.062 -18.125 -23.5 1 96.12 87 THR A C 1
ATOM 670 O O . THR A 1 87 ? -18.266 -19.094 -22.766 1 96.12 87 THR A O 1
ATOM 673 N N . THR A 1 88 ? -16.891 -17.578 -23.703 1 97.56 88 THR A N 1
ATOM 674 C CA . THR A 1 88 ? -15.734 -18.094 -22.969 1 97.56 88 THR A CA 1
ATOM 675 C C . THR A 1 88 ? -15.891 -17.844 -21.469 1 97.56 88 THR A C 1
ATOM 677 O O . THR A 1 88 ? -16.703 -17 -21.062 1 97.56 88 THR A O 1
ATOM 680 N N . TYR A 1 89 ? -15.188 -18.531 -20.703 1 98.19 89 TYR A N 1
ATOM 681 C CA . TYR A 1 89 ? -15.219 -18.359 -19.25 1 98.19 89 TYR A CA 1
ATOM 682 C C . TYR A 1 89 ? -14.25 -17.266 -18.812 1 98.19 89 TYR A C 1
ATOM 684 O O . TYR A 1 89 ? -13.234 -17.016 -19.484 1 98.19 89 TYR A O 1
ATOM 692 N N . ARG A 1 90 ? -14.57 -16.531 -17.766 1 97.94 90 ARG A N 1
ATOM 693 C CA . ARG A 1 90 ? -13.578 -15.711 -17.094 1 97.94 90 ARG A CA 1
ATOM 694 C C . ARG A 1 90 ? -12.508 -16.578 -16.422 1 97.94 90 ARG A C 1
ATOM 696 O O . ARG A 1 90 ? -12.82 -17.609 -15.844 1 97.94 90 ARG A O 1
ATOM 703 N N . TYR A 1 91 ? -11.281 -16.109 -16.469 1 98.31 91 TYR A N 1
ATOM 704 C CA . TYR A 1 91 ? -10.211 -16.844 -15.797 1 98.31 91 TYR A CA 1
ATOM 705 C C . TYR A 1 91 ? -9.07 -15.906 -15.398 1 98.31 91 TYR A C 1
ATOM 707 O O . TYR A 1 91 ? -8.938 -14.82 -15.961 1 98.31 91 TYR A O 1
ATOM 715 N N . THR A 1 92 ? -8.336 -16.328 -14.422 1 98.5 92 THR A N 1
ATOM 716 C CA . THR A 1 92 ? -7.082 -15.664 -14.07 1 98.5 92 THR A CA 1
ATOM 717 C C . THR A 1 92 ? -5.93 -16.234 -14.898 1 98.5 92 THR A C 1
ATOM 719 O O . THR A 1 92 ? -6.004 -17.359 -15.383 1 98.5 92 THR A O 1
ATOM 722 N N . ILE A 1 93 ? -4.902 -15.43 -15.039 1 97.62 93 ILE A N 1
ATOM 723 C CA . ILE A 1 93 ? -3.738 -15.906 -15.773 1 97.62 93 ILE A CA 1
ATOM 724 C C . ILE A 1 93 ? -2.486 -15.172 -15.305 1 97.62 93 ILE A C 1
ATOM 726 O O . ILE A 1 93 ? -2.518 -13.961 -15.078 1 97.62 93 ILE A O 1
ATOM 730 N N . CYS A 1 94 ? -1.468 -15.922 -14.984 1 97.62 94 CYS A N 1
ATOM 731 C CA . CYS A 1 94 ? -0.122 -15.359 -14.891 1 97.62 94 CYS A CA 1
ATOM 732 C C . CYS A 1 94 ? 0.631 -15.523 -16.203 1 97.62 94 CYS A C 1
ATOM 734 O O . CYS A 1 94 ? 0.742 -16.641 -16.719 1 97.62 94 CYS A O 1
ATOM 736 N N . ARG A 1 95 ? 1.131 -14.422 -16.766 1 94.56 95 ARG A N 1
ATOM 737 C CA . ARG A 1 95 ? 1.758 -14.492 -18.078 1 94.56 95 ARG A CA 1
ATOM 738 C C . ARG A 1 95 ? 2.842 -13.43 -18.234 1 94.56 95 ARG A C 1
ATOM 740 O O . ARG A 1 95 ? 3.109 -12.672 -17.297 1 94.56 95 ARG A O 1
ATOM 747 N N . ASP A 1 96 ? 3.51 -13.492 -19.344 1 91.56 96 ASP A N 1
ATOM 748 C CA . ASP A 1 96 ? 4.512 -12.477 -19.641 1 91.56 96 ASP A CA 1
ATOM 749 C C . ASP A 1 96 ? 3.861 -11.109 -19.859 1 91.56 96 ASP A C 1
ATOM 751 O O . ASP A 1 96 ? 2.707 -11.023 -20.281 1 91.56 96 ASP A O 1
ATOM 755 N N . SER A 1 97 ? 4.641 -10.117 -19.484 1 85.75 97 SER A N 1
ATOM 756 C CA . SER A 1 97 ? 4.168 -8.758 -19.734 1 85.75 97 SER A CA 1
ATOM 757 C C . SER A 1 97 ? 3.941 -8.523 -21.219 1 85.75 97 SER A C 1
ATOM 759 O O . SER A 1 97 ? 4.602 -9.148 -22.062 1 85.75 97 SER A O 1
ATOM 761 N N . GLU A 1 98 ? 3.127 -7.5 -21.391 1 75.31 98 GLU A N 1
ATOM 762 C CA . GLU A 1 98 ? 2.809 -7.152 -22.781 1 75.31 98 GLU A CA 1
ATOM 763 C C . GLU A 1 98 ? 4.012 -6.527 -23.469 1 75.31 98 GLU A C 1
ATOM 765 O O . GLU A 1 98 ? 4.766 -5.766 -22.859 1 75.31 98 GLU A O 1
ATOM 770 N N . GLY A 1 99 ? 4.387 -6.988 -24.547 1 63.12 99 GLY A N 1
ATOM 771 C CA . GLY A 1 99 ? 5.531 -6.512 -25.297 1 63.12 99 GLY A CA 1
ATOM 772 C C . GLY A 1 99 ? 6.59 -7.578 -25.516 1 63.12 99 GLY A C 1
ATOM 773 O O . GLY A 1 99 ? 7.527 -7.387 -26.297 1 63.12 99 GLY A O 1
ATOM 774 N N . ALA A 1 100 ? 6.355 -8.508 -24.688 1 65.81 100 ALA A N 1
ATOM 775 C CA . ALA A 1 100 ? 7.27 -9.617 -24.938 1 65.81 100 ALA A CA 1
ATOM 776 C C . ALA A 1 100 ? 7.125 -10.125 -26.375 1 65.81 100 ALA A C 1
ATOM 778 O O . ALA A 1 100 ? 6.016 -10.391 -26.844 1 65.81 100 ALA A O 1
ATOM 779 N N . GLU A 1 101 ? 8.117 -10.188 -27.094 1 60.75 101 GLU A N 1
ATOM 780 C CA . GLU A 1 101 ? 8.117 -10.5 -28.516 1 60.75 101 GLU A CA 1
ATOM 781 C C . GLU A 1 101 ? 7.75 -11.961 -28.75 1 60.75 101 GLU A C 1
ATOM 783 O O . GLU A 1 101 ? 7.211 -12.305 -29.812 1 60.75 101 GLU A O 1
ATOM 788 N N . ASP A 1 102 ? 7.914 -12.766 -27.781 1 71.44 102 ASP A N 1
ATOM 789 C CA . ASP A 1 102 ? 7.738 -14.195 -28 1 71.44 102 ASP A CA 1
ATOM 790 C C . ASP A 1 102 ? 6.324 -14.641 -27.641 1 71.44 102 ASP A C 1
ATOM 792 O O . ASP A 1 102 ? 5.945 -15.789 -27.891 1 71.44 102 ASP A O 1
ATOM 796 N N . GLY A 1 103 ? 5.508 -13.719 -27.172 1 80.81 103 GLY A N 1
ATOM 797 C CA . GLY A 1 103 ? 4.125 -14.031 -26.844 1 80.81 103 GLY A CA 1
ATOM 798 C C . GLY A 1 103 ? 3.836 -13.922 -25.359 1 80.81 103 GLY A C 1
ATOM 799 O O . GLY A 1 103 ? 4.738 -13.656 -24.562 1 80.81 103 GLY A O 1
ATOM 800 N N . TYR A 1 104 ? 2.572 -14.242 -24.984 1 82.06 104 TYR A N 1
ATOM 801 C CA . TYR A 1 104 ? 2.143 -13.945 -23.609 1 82.06 104 TYR A CA 1
ATOM 802 C C . TYR A 1 104 ? 2.494 -15.086 -22.672 1 82.06 104 TYR A C 1
ATOM 804 O O . TYR A 1 104 ? 2.723 -14.867 -21.484 1 82.06 104 TYR A O 1
ATOM 812 N N . PHE A 1 105 ? 2.438 -16.344 -23.188 1 90.62 105 PHE A N 1
ATOM 813 C CA . PHE A 1 105 ? 2.803 -17.5 -22.375 1 90.62 105 PHE A CA 1
ATOM 814 C C . PHE A 1 105 ? 1.997 -17.547 -21.094 1 90.62 105 PHE A C 1
ATOM 816 O O . PHE A 1 105 ? 2.549 -17.375 -20 1 90.62 105 PHE A O 1
ATOM 823 N N . GLY A 1 106 ? 0.75 -17.875 -21.188 1 93.94 106 GLY A N 1
ATOM 824 C CA . GLY A 1 106 ? -0.023 -18.125 -19.984 1 93.94 106 GLY A CA 1
ATOM 825 C C . GLY A 1 106 ? 0.464 -19.328 -19.203 1 93.94 106 GLY A C 1
ATOM 826 O O . GLY A 1 106 ? 0.39 -20.453 -19.688 1 93.94 106 GLY A O 1
ATOM 827 N N . GLU A 1 107 ? 0.898 -19.094 -17.953 1 96.56 107 GLU A N 1
ATOM 828 C CA . GLU A 1 107 ? 1.594 -20.141 -17.203 1 96.56 107 GLU A CA 1
ATOM 829 C C . GLU A 1 107 ? 0.629 -20.906 -16.312 1 96.56 107 GLU A C 1
ATOM 831 O O . GLU A 1 107 ? 0.764 -22.125 -16.156 1 96.56 107 GLU A O 1
ATOM 836 N N . PHE A 1 108 ? -0.255 -20.203 -15.727 1 98.31 108 PHE A N 1
ATOM 837 C CA . PHE A 1 108 ? -1.213 -20.859 -14.844 1 98.31 108 PHE A CA 1
ATOM 838 C C . PHE A 1 108 ? -2.426 -19.969 -14.602 1 98.31 108 PHE A C 1
ATOM 840 O O . PHE A 1 108 ? -2.367 -18.766 -14.82 1 98.31 108 PHE A O 1
ATOM 847 N N . GLY A 1 109 ? -3.502 -20.625 -14.203 1 98.69 109 GLY A N 1
ATOM 848 C CA . GLY A 1 109 ? -4.707 -19.891 -13.836 1 98.69 109 GLY A CA 1
ATOM 849 C C . GLY A 1 109 ? -5.855 -20.797 -13.438 1 98.69 109 GLY A C 1
ATOM 850 O O . GLY A 1 109 ? -5.68 -22.016 -13.305 1 98.69 109 GLY A O 1
ATOM 851 N N . THR A 1 110 ? -6.945 -20.156 -13.117 1 98.81 110 THR A N 1
ATOM 852 C CA . THR A 1 110 ? -8.195 -20.812 -12.75 1 98.81 110 THR A CA 1
ATOM 853 C C . THR A 1 110 ? -9.383 -20.125 -13.406 1 98.81 110 THR A C 1
ATOM 855 O O . THR A 1 110 ? -9.461 -18.906 -13.445 1 98.81 110 THR A O 1
ATOM 858 N N . ASN A 1 111 ? -10.312 -20.922 -13.953 1 98.81 111 ASN A N 1
ATOM 859 C CA . ASN A 1 111 ? -11.477 -20.297 -14.562 1 98.81 111 ASN A CA 1
ATOM 860 C C . ASN A 1 111 ? -12.703 -20.391 -13.648 1 98.81 111 ASN A C 1
ATOM 862 O O . ASN A 1 111 ? -12.625 -20.953 -12.562 1 98.81 111 ASN A O 1
ATOM 866 N N . THR A 1 112 ? -13.789 -19.812 -14.039 1 98.5 112 THR A N 1
ATOM 867 C CA . THR A 1 112 ? -14.992 -19.656 -13.227 1 98.5 112 THR A CA 1
ATOM 868 C C . THR A 1 112 ? -15.664 -21 -12.984 1 98.5 112 THR A C 1
ATOM 870 O O . THR A 1 112 ? -16.531 -21.125 -12.109 1 98.5 112 THR A O 1
ATOM 873 N N . LYS A 1 113 ? -15.312 -22.031 -13.734 1 98.56 113 LYS A N 1
ATOM 874 C CA . LYS A 1 113 ? -15.875 -23.359 -13.539 1 98.56 113 LYS A CA 1
ATOM 875 C C . LYS A 1 113 ? -15.031 -24.188 -12.562 1 98.56 113 LYS A C 1
ATOM 877 O O . LYS A 1 113 ? -15.344 -25.344 -12.289 1 98.56 113 LYS A O 1
ATOM 882 N N . GLY A 1 114 ? -13.938 -23.578 -12.039 1 98.62 114 GLY A N 1
ATOM 883 C CA . GLY A 1 114 ? -13.094 -24.25 -11.062 1 98.62 114 GLY A CA 1
ATOM 884 C C . GLY A 1 114 ? -11.984 -25.078 -11.688 1 98.62 114 GLY A C 1
ATOM 885 O O . GLY A 1 114 ? -11.32 -25.859 -11 1 98.62 114 GLY A O 1
ATOM 886 N N . VAL A 1 115 ? -11.82 -24.922 -12.945 1 98.94 115 VAL A N 1
ATOM 887 C CA . VAL A 1 115 ? -10.727 -25.609 -13.609 1 98.94 115 VAL A CA 1
ATOM 888 C C . VAL A 1 115 ? -9.438 -24.797 -13.461 1 98.94 115 VAL A C 1
ATOM 890 O O . VAL A 1 115 ? -9.422 -23.594 -13.727 1 98.94 115 VAL A O 1
ATOM 893 N N . SER A 1 116 ? -8.422 -25.422 -12.992 1 98.88 116 SER A N 1
ATOM 894 C CA . SER A 1 116 ? -7.102 -24.797 -12.898 1 98.88 116 SER A CA 1
ATOM 895 C C . SER A 1 116 ? -6.082 -25.531 -13.766 1 98.88 116 SER A C 1
ATOM 897 O O . SER A 1 116 ? -6.262 -26.719 -14.078 1 98.88 116 SER A O 1
ATOM 899 N N . MET A 1 117 ? -5.09 -24.781 -14.203 1 98.81 117 MET A N 1
ATOM 900 C CA . MET A 1 117 ? -4.074 -25.344 -15.094 1 98.81 117 MET A CA 1
ATOM 901 C C . MET A 1 117 ? -2.705 -24.734 -14.797 1 98.81 117 MET A C 1
ATOM 903 O O . MET A 1 117 ? -2.607 -23.547 -14.469 1 98.81 117 MET A O 1
ATOM 907 N N . SER A 1 118 ? -1.701 -25.547 -14.766 1 98.44 118 SER A N 1
ATOM 908 C CA . SER A 1 118 ? -0.291 -25.172 -14.734 1 98.44 118 SER A CA 1
ATOM 909 C C . SER A 1 118 ? 0.458 -25.734 -15.938 1 98.44 118 SER A C 1
ATOM 911 O O . SER A 1 118 ? 0.575 -26.953 -16.094 1 98.44 118 SER A O 1
ATOM 913 N N . ALA A 1 119 ? 0.944 -24.875 -16.844 1 95.44 119 ALA A N 1
ATOM 914 C CA . ALA A 1 119 ? 1.633 -25.266 -18.062 1 95.44 119 ALA A CA 1
ATOM 915 C C . ALA A 1 119 ? 2.871 -24.391 -18.297 1 95.44 119 ALA A C 1
ATOM 917 O O . ALA A 1 119 ? 2.809 -23.172 -18.203 1 95.44 119 ALA A O 1
ATOM 918 N N . THR A 1 120 ? 4.195 -24.875 -18.391 1 84.12 120 THR A N 1
ATOM 919 C CA . THR A 1 120 ? 4.516 -26.281 -18.609 1 84.12 120 THR A CA 1
ATOM 920 C C . THR A 1 120 ? 5.953 -26.578 -18.188 1 84.12 120 THR A C 1
ATOM 922 O O . THR A 1 120 ? 6.703 -25.672 -17.828 1 84.12 120 THR A O 1
ATOM 925 N N . THR A 1 121 ? 6.191 -27.766 -18.047 1 91 121 THR A N 1
ATOM 926 C CA . THR A 1 121 ? 7.578 -28.219 -18.047 1 91 121 THR A CA 1
ATOM 927 C C . THR A 1 121 ? 7.969 -28.75 -19.422 1 91 121 THR A C 1
ATOM 929 O O . THR A 1 121 ? 7.48 -29.797 -19.844 1 91 121 THR A O 1
ATOM 932 N N . SER A 1 122 ? 8.812 -28 -20.031 1 92.81 122 SER A N 1
ATOM 933 C CA . SER A 1 122 ? 9.25 -28.375 -21.359 1 92.81 122 SER A CA 1
ATOM 934 C C . SER A 1 122 ? 9.953 -29.734 -21.344 1 92.81 122 SER A C 1
ATOM 936 O O . SER A 1 122 ? 10.812 -29.984 -20.5 1 92.81 122 SER A O 1
ATOM 938 N N . SER A 1 123 ? 9.562 -30.578 -22.266 1 92.5 123 SER A N 1
ATOM 939 C CA . SER A 1 123 ? 10.094 -31.938 -22.391 1 92.5 123 SER A CA 1
ATOM 940 C C . SER A 1 123 ? 10.227 -32.344 -23.859 1 92.5 123 SER A C 1
ATOM 942 O O . SER A 1 123 ? 9.594 -31.75 -24.734 1 92.5 123 SER A O 1
ATOM 944 N N . SER A 1 124 ? 11.109 -33.312 -24.094 1 89.75 124 SER A N 1
ATOM 945 C CA . SER A 1 124 ? 11.312 -33.75 -25.469 1 89.75 124 SER A CA 1
ATOM 946 C C . SER A 1 124 ? 11.531 -35.25 -25.562 1 89.75 124 SER A C 1
ATOM 948 O O . SER A 1 124 ? 12.117 -35.844 -24.656 1 89.75 124 SER A O 1
ATOM 950 N N . VAL A 1 125 ? 11.102 -35.75 -26.641 1 92.25 125 VAL A N 1
ATOM 951 C CA . VAL A 1 125 ? 11.352 -37.156 -26.953 1 92.25 125 VAL A CA 1
ATOM 952 C C . VAL A 1 125 ? 12.805 -37.344 -27.375 1 92.25 125 VAL A C 1
ATOM 954 O O . VAL A 1 125 ? 13.5 -36.375 -27.672 1 92.25 125 VAL A O 1
ATOM 957 N N . ALA A 1 126 ? 13.133 -38.594 -27.375 1 91.06 126 ALA A N 1
ATOM 958 C CA . ALA A 1 126 ? 14.445 -38.906 -27.938 1 91.06 126 ALA A CA 1
ATOM 959 C C . ALA A 1 126 ? 14.539 -38.469 -29.391 1 91.06 126 ALA A C 1
ATOM 961 O O . ALA A 1 126 ? 13.57 -38.562 -30.156 1 91.06 126 ALA A O 1
ATOM 962 N N . LYS A 1 127 ? 15.719 -38.031 -29.734 1 88.12 127 LYS A N 1
ATOM 963 C CA . LYS A 1 127 ? 15.945 -37.531 -31.094 1 88.12 127 LYS A CA 1
ATOM 964 C C . LYS A 1 127 ? 15.57 -38.594 -32.125 1 88.12 127 LYS A C 1
ATOM 966 O O . LYS A 1 127 ? 15.07 -38.25 -33.219 1 88.12 127 LYS A O 1
ATOM 971 N N . THR A 1 128 ? 15.797 -39.812 -31.844 1 91.81 128 THR A N 1
ATOM 972 C CA . THR A 1 128 ? 15.555 -40.906 -32.75 1 91.81 128 THR A CA 1
ATOM 973 C C . THR A 1 128 ? 14.055 -41.156 -32.938 1 91.81 128 THR A C 1
ATOM 975 O O . THR A 1 128 ? 13.633 -41.812 -33.875 1 91.81 128 THR A O 1
ATOM 978 N N . VAL A 1 129 ? 13.297 -40.688 -32 1 94.25 129 VAL A N 1
ATOM 979 C CA . VAL A 1 129 ? 11.859 -40.938 -32 1 94.25 129 VAL A CA 1
ATOM 980 C C . VAL A 1 129 ? 11.125 -39.812 -32.719 1 94.25 129 VAL A C 1
ATOM 982 O O . VAL A 1 129 ? 10.148 -40.031 -33.406 1 94.25 129 VAL A O 1
ATOM 985 N N . GLY A 1 130 ? 11.586 -38.594 -32.594 1 93.38 130 GLY A N 1
ATOM 986 C CA . GLY A 1 130 ? 10.906 -37.375 -33.062 1 93.38 130 GLY A CA 1
ATOM 987 C C . GLY A 1 130 ? 10.672 -37.375 -34.562 1 93.38 130 GLY A C 1
ATOM 988 O O . GLY A 1 130 ? 9.703 -36.781 -35.031 1 93.38 130 GLY A O 1
ATOM 989 N N . LYS A 1 131 ? 11.492 -38 -35.25 1 93.31 131 LYS A N 1
ATOM 990 C CA . LYS A 1 131 ? 11.438 -37.969 -36.719 1 93.31 131 LYS A CA 1
ATOM 991 C C . LYS A 1 131 ? 10.203 -38.719 -37.25 1 93.31 131 LYS A C 1
ATOM 993 O O . LYS A 1 131 ? 9.75 -38.469 -38.344 1 93.31 131 LYS A O 1
ATOM 998 N N . PHE A 1 132 ? 9.625 -39.594 -36.469 1 96 132 PHE A N 1
ATOM 999 C CA . PHE A 1 132 ? 8.523 -40.406 -36.938 1 96 132 PHE A CA 1
ATOM 1000 C C . PHE A 1 132 ? 7.191 -39.688 -36.781 1 96 132 PHE A C 1
ATOM 1002 O O . PHE A 1 132 ? 6.184 -40.094 -37.344 1 96 132 PHE A O 1
ATOM 1009 N N . ASP A 1 133 ? 7.133 -38.719 -36 1 95.94 133 ASP A N 1
ATOM 1010 C CA . ASP A 1 133 ? 5.996 -37.812 -35.781 1 95.94 133 ASP A CA 1
ATOM 1011 C C . ASP A 1 133 ? 6.457 -36.438 -35.344 1 95.94 133 ASP A C 1
ATOM 1013 O O . ASP A 1 133 ? 6.27 -36.062 -34.156 1 95.94 133 ASP A O 1
ATOM 1017 N N . PRO A 1 134 ? 7.016 -35.625 -36.219 1 93.94 134 PRO A N 1
ATOM 1018 C CA . PRO A 1 134 ? 7.637 -34.375 -35.844 1 93.94 134 PRO A CA 1
ATOM 1019 C C . PRO A 1 134 ? 6.629 -33.344 -35.312 1 93.94 134 PRO A C 1
ATOM 1021 O O . PRO A 1 134 ? 5.453 -33.406 -35.688 1 93.94 134 PRO A O 1
ATOM 1024 N N . TYR A 1 135 ? 7.102 -32.5 -34.438 1 94 135 TYR A N 1
ATOM 1025 C CA . TYR A 1 135 ? 6.301 -31.359 -34 1 94 135 TYR A CA 1
ATOM 1026 C C . TYR A 1 135 ? 5.914 -30.469 -35.188 1 94 135 TYR A C 1
ATOM 1028 O O . TYR A 1 135 ? 6.676 -30.328 -36.125 1 94 135 TYR A O 1
ATOM 1036 N N . ILE A 1 136 ? 4.758 -29.859 -35.031 1 91.06 136 ILE A N 1
ATOM 1037 C CA . ILE A 1 136 ? 4.227 -29.047 -36.125 1 91.06 136 ILE A CA 1
ATOM 1038 C C . ILE A 1 136 ? 4.746 -27.625 -36 1 91.06 136 ILE A C 1
ATOM 1040 O O . ILE A 1 136 ? 4.422 -26.906 -35.062 1 91.06 136 ILE A O 1
ATOM 1044 N N . ASP A 1 137 ? 5.59 -27.219 -36.875 1 78.06 137 ASP A N 1
ATOM 1045 C CA . ASP A 1 137 ? 6.211 -25.906 -36.906 1 78.06 137 ASP A CA 1
ATOM 1046 C C . ASP A 1 137 ? 5.379 -24.906 -37.719 1 78.06 137 ASP A C 1
ATOM 1048 O O . ASP A 1 137 ? 4.809 -25.266 -38.75 1 78.06 137 ASP A O 1
ATOM 1052 N N . ALA A 1 138 ? 5.254 -23.734 -37.156 1 67.81 138 ALA A N 1
ATOM 1053 C CA . ALA A 1 138 ? 4.477 -22.688 -37.844 1 67.81 138 ALA A CA 1
ATOM 1054 C C . ALA A 1 138 ? 5.016 -22.422 -39.25 1 67.81 138 ALA A C 1
ATOM 1056 O O . ALA A 1 138 ? 4.258 -22.062 -40.156 1 67.81 138 ALA A O 1
ATOM 1057 N N . TYR A 1 139 ? 6.246 -22.562 -39.375 1 59.62 139 TYR A N 1
ATOM 1058 C CA . TYR A 1 139 ? 6.852 -22.203 -40.656 1 59.62 139 TYR A CA 1
ATOM 1059 C C . TYR A 1 139 ? 6.539 -23.234 -41.719 1 59.62 139 TYR A C 1
ATOM 1061 O O . TYR A 1 139 ? 6.453 -22.906 -42.906 1 59.62 139 TYR A O 1
ATOM 1069 N N . GLU A 1 140 ? 6.344 -24.359 -41.312 1 57.97 140 GLU A N 1
ATOM 1070 C CA . GLU A 1 140 ? 6.133 -25.422 -42.281 1 57.97 140 GLU A CA 1
ATOM 1071 C C . GLU A 1 140 ? 4.648 -25.609 -42.594 1 57.97 140 GLU A C 1
ATOM 1073 O O . GLU A 1 140 ? 4.281 -26.078 -43.656 1 57.97 140 GLU A O 1
ATOM 1078 N N . SER A 1 141 ? 4 -25.156 -41.594 1 62.94 141 SER A N 1
ATOM 1079 C CA . SER A 1 141 ? 2.555 -25.266 -41.75 1 62.94 141 SER A CA 1
ATOM 1080 C C . SER A 1 141 ? 1.875 -23.906 -41.625 1 62.94 141 SER A C 1
ATOM 1082 O O . SER A 1 141 ? 2.406 -23 -41 1 62.94 141 SER A O 1
ATOM 1084 N N . LYS A 1 142 ? 0.852 -23.688 -42.312 1 66.94 142 LYS A N 1
ATOM 1085 C CA . LYS A 1 142 ? 0.077 -22.453 -42.219 1 66.94 142 LYS A CA 1
ATOM 1086 C C . LYS A 1 142 ? -0.448 -22.219 -40.812 1 66.94 142 LYS A C 1
ATOM 1088 O O . LYS A 1 142 ? -0.5 -21.078 -40.375 1 66.94 142 LYS A O 1
ATOM 1093 N N . VAL A 1 143 ? -0.708 -23.438 -40.25 1 77.94 143 VAL A N 1
ATOM 1094 C CA . VAL A 1 143 ? -1.164 -23.406 -38.844 1 77.94 143 VAL A CA 1
ATOM 1095 C C . VAL A 1 143 ? -0.204 -24.203 -37.969 1 77.94 143 VAL A C 1
ATOM 1097 O O . VAL A 1 143 ? -0.009 -25.406 -38.188 1 77.94 143 VAL A O 1
ATOM 1100 N N . GLY A 1 144 ? 0.394 -23.484 -37.156 1 88.62 144 GLY A N 1
ATOM 1101 C CA . GLY A 1 144 ? 1.318 -24.141 -36.25 1 88.62 144 GLY A CA 1
ATOM 1102 C C . GLY A 1 144 ? 0.622 -24.938 -35.156 1 88.62 144 GLY A C 1
ATOM 1103 O O . GLY A 1 144 ? -0.548 -24.703 -34.875 1 88.62 144 GLY A O 1
ATOM 1104 N N . GLY A 1 145 ? 1.285 -25.969 -34.594 1 94.12 145 GLY A N 1
ATOM 1105 C CA . GLY A 1 145 ? 0.752 -26.734 -33.469 1 94.12 145 GLY A CA 1
ATOM 1106 C C . GLY A 1 145 ? 0.65 -25.922 -32.188 1 94.12 145 GLY A C 1
ATOM 1107 O O . GLY A 1 145 ? 1.182 -24.812 -32.125 1 94.12 145 GLY A O 1
ATOM 1108 N N . ILE A 1 146 ? -0.106 -26.422 -31.297 1 95.06 146 ILE A N 1
ATOM 1109 C CA . ILE A 1 146 ? -0.262 -25.734 -30.016 1 95.06 146 ILE A CA 1
ATOM 1110 C C . ILE A 1 146 ? 1.056 -25.766 -29.25 1 95.06 146 ILE A C 1
ATOM 1112 O O . ILE A 1 146 ? 1.755 -26.781 -29.25 1 95.06 146 ILE A O 1
ATOM 1116 N N . THR A 1 147 ? 1.428 -24.656 -28.703 1 92.94 147 THR A N 1
ATOM 1117 C CA . THR A 1 147 ? 2.631 -24.516 -27.891 1 92.94 147 THR A CA 1
ATOM 1118 C C . THR A 1 147 ? 2.291 -23.922 -26.516 1 92.94 147 THR A C 1
ATOM 1120 O O . THR A 1 147 ? 1.147 -23.547 -26.266 1 92.94 147 THR A O 1
ATOM 1123 N N . GLU A 1 148 ? 3.297 -23.891 -25.641 1 93.62 148 GLU A N 1
ATOM 1124 C CA . GLU A 1 148 ? 3.17 -23.328 -24.297 1 93.62 148 GLU A CA 1
ATOM 1125 C C . GLU A 1 148 ? 2.523 -21.953 -24.344 1 93.62 148 GLU A C 1
ATOM 1127 O O . GLU A 1 148 ? 1.792 -21.578 -23.422 1 93.62 148 GLU A O 1
ATOM 1132 N N . GLU A 1 149 ? 2.74 -21.219 -25.375 1 91.38 149 GLU A N 1
ATOM 1133 C CA . GLU A 1 149 ? 2.221 -19.859 -25.531 1 91.38 149 GLU A CA 1
ATOM 1134 C C . GLU A 1 149 ? 0.699 -19.828 -25.406 1 91.38 149 GLU A C 1
ATOM 1136 O O . GLU A 1 149 ? 0.125 -18.844 -24.938 1 91.38 149 GLU A O 1
ATOM 1141 N N . ASN A 1 150 ? 0.091 -20.969 -25.75 1 94.06 150 ASN A N 1
ATOM 1142 C CA . ASN A 1 150 ? -1.356 -20.906 -25.922 1 94.06 150 ASN A CA 1
ATOM 1143 C C . ASN A 1 150 ? -2.068 -21.922 -25.031 1 94.06 150 ASN A C 1
ATOM 1145 O O . ASN A 1 150 ? -3.285 -21.844 -24.844 1 94.06 150 ASN A O 1
ATOM 1149 N N . LEU A 1 151 ? -1.39 -22.828 -24.406 1 97.12 151 LEU A N 1
ATOM 1150 C CA . LEU A 1 151 ? -1.984 -23.969 -23.734 1 97.12 151 LEU A CA 1
ATOM 1151 C C . LEU A 1 151 ? -2.994 -23.516 -22.688 1 97.12 151 LEU A C 1
ATOM 1153 O O . LEU A 1 151 ? -4.164 -23.891 -22.734 1 97.12 151 LEU A O 1
ATOM 1157 N N . THR A 1 152 ? -2.574 -22.672 -21.766 1 98.06 152 THR A N 1
ATOM 1158 C CA . THR A 1 152 ? -3.385 -22.328 -20.609 1 98.06 152 THR A CA 1
ATOM 1159 C C . THR A 1 152 ? -4.586 -21.469 -21.016 1 98.06 152 THR A C 1
ATOM 1161 O O . THR A 1 152 ? -5.707 -21.719 -20.578 1 98.06 152 THR A O 1
ATOM 1164 N N . ASP A 1 153 ? -4.367 -20.516 -21.891 1 96.75 153 ASP A N 1
ATOM 1165 C CA . ASP A 1 153 ? -5.453 -19.656 -22.359 1 96.75 153 ASP A CA 1
ATOM 1166 C C . ASP A 1 153 ? -6.5 -20.469 -23.125 1 96.75 153 ASP A C 1
ATOM 1168 O O . ASP A 1 153 ? -7.703 -20.266 -22.938 1 96.75 153 ASP A O 1
ATOM 1172 N N . TYR A 1 154 ? -6.039 -21.359 -23.953 1 97.75 154 TYR A N 1
ATOM 1173 C CA . TYR A 1 154 ? -6.949 -22.141 -24.766 1 97.75 154 TYR A CA 1
ATOM 1174 C C . TYR A 1 154 ? -7.84 -23.031 -23.906 1 97.75 154 TYR A C 1
ATOM 1176 O O . TYR A 1 154 ? -9.039 -23.141 -24.156 1 97.75 154 TYR A O 1
ATOM 1184 N N . VAL A 1 155 ? -7.289 -23.656 -22.953 1 98.56 155 VAL A N 1
ATOM 1185 C CA . VAL A 1 155 ? -8.031 -24.609 -22.141 1 98.56 155 VAL A CA 1
ATOM 1186 C C . VAL A 1 155 ? -8.945 -23.875 -21.172 1 98.56 155 VAL A C 1
ATOM 1188 O O . VAL A 1 155 ? -10.133 -24.172 -21.062 1 98.56 155 VAL A O 1
ATOM 1191 N N . LEU A 1 156 ? -8.461 -22.875 -20.469 1 98.69 156 LEU A N 1
ATOM 1192 C CA . LEU A 1 156 ? -9.203 -22.234 -19.391 1 98.69 156 LEU A CA 1
ATOM 1193 C C . LEU A 1 156 ? -10.359 -21.406 -19.922 1 98.69 156 LEU A C 1
ATOM 1195 O O . LEU A 1 156 ? -11.352 -21.188 -19.219 1 98.69 156 LEU A O 1
ATOM 1199 N N . CYS A 1 157 ? -10.266 -20.938 -21.141 1 98.25 157 CYS A N 1
ATOM 1200 C CA . CYS A 1 157 ? -11.336 -20.078 -21.656 1 98.25 157 CYS A CA 1
ATOM 1201 C C . CYS A 1 157 ? -12.594 -20.906 -21.922 1 98.25 157 CYS A C 1
ATOM 1203 O O . CYS A 1 157 ? -13.664 -20.344 -22.156 1 98.25 157 CYS A O 1
ATOM 1205 N N . GLN A 1 158 ? -12.5 -22.359 -21.781 1 98.44 158 GLN A N 1
ATOM 1206 C CA . GLN A 1 158 ? -13.672 -23.094 -22.266 1 98.44 158 GLN A CA 1
ATOM 1207 C C . GLN A 1 158 ? -13.867 -24.391 -21.5 1 98.44 158 GLN A C 1
ATOM 1209 O O . GLN A 1 158 ? -14.93 -25.016 -21.578 1 98.44 158 GLN A O 1
ATOM 1214 N N . ALA A 1 159 ? -12.938 -24.906 -20.734 1 98.75 159 ALA A N 1
ATOM 1215 C CA . ALA A 1 159 ? -13.094 -26.172 -20.031 1 98.75 159 ALA A CA 1
ATOM 1216 C C . ALA A 1 159 ? -13.969 -26.016 -18.797 1 98.75 159 ALA A C 1
ATOM 1218 O O . ALA A 1 159 ? -13.75 -25.109 -17.969 1 98.75 159 ALA A O 1
ATOM 1219 N N . SER A 1 160 ? -14.875 -26.891 -18.609 1 98.44 160 SER A N 1
ATOM 1220 C CA . SER A 1 160 ? -15.758 -26.812 -17.453 1 98.44 160 SER A CA 1
ATOM 1221 C C . SER A 1 160 ? -15.398 -27.875 -16.406 1 98.44 160 SER A C 1
ATOM 1223 O O . SER A 1 160 ? -15.906 -27.844 -15.281 1 98.44 160 SER A O 1
ATOM 1225 N N . SER A 1 161 ? -14.562 -28.766 -16.75 1 98.44 161 SER A N 1
ATOM 1226 C CA . SER A 1 161 ? -14 -29.75 -15.828 1 98.44 161 SER A CA 1
ATOM 1227 C C . SER A 1 161 ? -12.57 -30.109 -16.219 1 98.44 161 SER A C 1
ATOM 1229 O O . SER A 1 161 ? -12.125 -29.797 -17.328 1 98.44 161 SER A O 1
ATOM 1231 N N . ALA A 1 162 ? -11.859 -30.75 -15.289 1 98.81 162 ALA A N 1
ATOM 1232 C CA . ALA A 1 162 ? -10.5 -31.188 -15.586 1 98.81 162 ALA A CA 1
ATOM 1233 C C . ALA A 1 162 ? -10.484 -32.188 -16.75 1 98.81 162 ALA A C 1
ATOM 1235 O O . ALA A 1 162 ? -9.656 -32.062 -17.656 1 98.81 162 ALA A O 1
ATOM 1236 N N . ARG A 1 163 ? -11.352 -33.125 -16.703 1 98.38 163 ARG A N 1
ATOM 1237 C CA . ARG A 1 163 ? -11.453 -34.125 -17.766 1 98.38 163 ARG A CA 1
ATOM 1238 C C . ARG A 1 163 ? -11.727 -33.469 -19.109 1 98.38 163 ARG A C 1
ATOM 1240 O O . ARG A 1 163 ? -11.086 -33.844 -20.109 1 98.38 163 ARG A O 1
ATOM 1247 N N . GLU A 1 164 ? -12.664 -32.562 -19.094 1 98.5 164 GLU A N 1
ATOM 1248 C CA . GLU A 1 164 ? -12.953 -31.859 -20.344 1 98.5 164 GLU A CA 1
ATOM 1249 C C . GLU A 1 164 ? -11.719 -31.109 -20.844 1 98.5 164 GLU A C 1
ATOM 1251 O O . GLU A 1 164 ? -11.477 -31.047 -22.047 1 98.5 164 GLU A O 1
ATOM 1256 N N . GLY A 1 165 ? -10.953 -30.516 -19.953 1 98.88 165 GLY A N 1
ATOM 1257 C CA . GLY A 1 165 ? -9.711 -29.875 -20.344 1 98.88 165 GLY A CA 1
ATOM 1258 C C . GLY A 1 165 ? -8.719 -30.812 -21 1 98.88 165 GLY A C 1
ATOM 1259 O O . GLY A 1 165 ? -8.109 -30.484 -22.016 1 98.88 165 GLY A O 1
ATOM 1260 N N . VAL A 1 166 ? -8.617 -31.984 -20.422 1 98.81 166 VAL A N 1
ATOM 1261 C CA . VAL A 1 166 ? -7.75 -33.031 -20.969 1 98.81 166 VAL A CA 1
ATOM 1262 C C . VAL A 1 166 ? -8.219 -33.406 -22.375 1 98.81 166 VAL A C 1
ATOM 1264 O O . VAL A 1 166 ? -7.41 -33.5 -23.297 1 98.81 166 VAL A O 1
ATOM 1267 N N . GLU A 1 167 ? -9.461 -33.531 -22.5 1 98.5 167 GLU A N 1
ATOM 1268 C CA . GLU A 1 167 ? -10.023 -33.969 -23.766 1 98.5 167 GLU A CA 1
ATOM 1269 C C . GLU A 1 167 ? -9.898 -32.875 -24.828 1 98.5 167 GLU A C 1
ATOM 1271 O O . GLU A 1 167 ? -9.68 -33.156 -26 1 98.5 167 GLU A O 1
ATOM 1276 N N . LEU A 1 168 ? -10.094 -31.641 -24.406 1 98.44 168 LEU A N 1
ATOM 1277 C CA . LEU A 1 168 ? -9.906 -30.516 -25.312 1 98.44 168 LEU A CA 1
ATOM 1278 C C . LEU A 1 168 ? -8.484 -30.5 -25.859 1 98.44 168 LEU A C 1
ATOM 1280 O O . LEU A 1 168 ? -8.289 -30.328 -27.078 1 98.44 168 LEU A O 1
ATOM 1284 N N . LEU A 1 169 ? -7.539 -30.688 -25.031 1 98.5 169 LEU A N 1
ATOM 1285 C CA . LEU A 1 169 ? -6.141 -30.672 -25.438 1 98.5 169 LEU A CA 1
ATOM 1286 C C . LEU A 1 169 ? -5.828 -31.875 -26.328 1 98.5 169 LEU A C 1
ATOM 1288 O O . LEU A 1 169 ? -5.121 -31.766 -27.328 1 98.5 169 LEU A O 1
ATOM 1292 N N . ALA A 1 170 ? -6.336 -33 -25.938 1 98.56 170 ALA A N 1
ATOM 1293 C CA . ALA A 1 170 ? -6.18 -34.188 -26.75 1 98.56 170 ALA A CA 1
ATOM 1294 C C . ALA A 1 170 ? -6.719 -33.969 -28.156 1 98.56 170 ALA A C 1
ATOM 1296 O O . ALA A 1 170 ? -6.051 -34.312 -29.141 1 98.56 170 ALA A O 1
ATOM 1297 N N . ASP A 1 171 ? -7.891 -33.469 -28.234 1 98.12 171 ASP A N 1
ATOM 1298 C CA . ASP A 1 171 ? -8.539 -33.219 -29.516 1 98.12 171 ASP A CA 1
ATOM 1299 C C . ASP A 1 171 ? -7.707 -32.281 -30.406 1 98.12 171 ASP A C 1
ATOM 1301 O O . ASP A 1 171 ? -7.562 -32.531 -31.594 1 98.12 171 ASP A O 1
ATOM 1305 N N . VAL A 1 172 ? -7.211 -31.25 -29.812 1 97.12 172 VAL A N 1
ATOM 1306 C CA . VAL A 1 172 ? -6.438 -30.281 -30.578 1 97.12 172 VAL A CA 1
ATOM 1307 C C . VAL A 1 172 ? -5.137 -30.922 -31.062 1 97.12 172 VAL A C 1
ATOM 1309 O O . VAL A 1 172 ? -4.688 -30.656 -32.188 1 97.12 172 VAL A O 1
ATOM 1312 N N . ILE A 1 173 ? -4.516 -31.734 -30.281 1 97.75 173 ILE A N 1
ATOM 1313 C CA . ILE A 1 173 ? -3.285 -32.406 -30.688 1 97.75 173 ILE A CA 1
ATOM 1314 C C . ILE A 1 173 ? -3.588 -33.406 -31.797 1 97.75 173 ILE A C 1
ATOM 1316 O O . ILE A 1 173 ? -2.799 -33.562 -32.719 1 97.75 173 ILE A O 1
ATOM 1320 N N . ASP A 1 174 ? -4.684 -34.031 -31.734 1 97.69 174 ASP A N 1
ATOM 1321 C CA . ASP A 1 174 ? -5.09 -35 -32.75 1 97.69 174 ASP A CA 1
ATOM 1322 C C . ASP A 1 174 ? -5.367 -34.281 -34.094 1 97.69 174 ASP A C 1
ATOM 1324 O O . ASP A 1 174 ? -5.062 -34.812 -35.156 1 97.69 174 ASP A O 1
ATOM 1328 N N . THR A 1 175 ? -5.91 -33.125 -34.062 1 95.81 175 THR A N 1
ATOM 1329 C CA . THR A 1 175 ? -6.449 -32.5 -35.25 1 95.81 175 THR A CA 1
ATOM 1330 C C . THR A 1 175 ? -5.48 -31.453 -35.812 1 95.81 175 THR A C 1
ATOM 1332 O O . THR A 1 175 ? -5.293 -31.344 -37.031 1 95.81 175 THR A O 1
ATOM 1335 N N . VAL A 1 176 ? -4.922 -30.672 -34.906 1 94.19 176 VAL A N 1
ATOM 1336 C CA . VAL A 1 176 ? -4.039 -29.594 -35.344 1 94.19 176 VAL A CA 1
ATOM 1337 C C . VAL A 1 176 ? -2.582 -30 -35.125 1 94.19 176 VAL A C 1
ATOM 1339 O O . VAL A 1 176 ? -1.743 -29.781 -36 1 94.19 176 VAL A O 1
ATOM 1342 N N . GLY A 1 177 ? -2.316 -30.625 -34.031 1 95.94 177 GLY A N 1
ATOM 1343 C CA . GLY A 1 177 ? -0.96 -31.031 -33.688 1 95.94 177 GLY A CA 1
ATOM 1344 C C . GLY A 1 177 ? -0.327 -30.172 -32.594 1 95.94 177 GLY A C 1
ATOM 1345 O O . GLY A 1 177 ? -0.896 -29.156 -32.188 1 95.94 177 GLY A O 1
ATOM 1346 N N . ALA A 1 178 ? 0.799 -30.641 -32.125 1 96.56 178 ALA A N 1
ATOM 1347 C CA . ALA A 1 178 ? 1.586 -29.922 -31.141 1 96.56 178 ALA A CA 1
ATOM 1348 C C . ALA A 1 178 ? 2.85 -29.328 -31.766 1 96.56 178 ALA A C 1
ATOM 1350 O O . ALA A 1 178 ? 3.439 -29.922 -32.656 1 96.56 178 ALA A O 1
ATOM 1351 N N . GLY A 1 179 ? 3.191 -28.156 -31.297 1 93.81 179 GLY A N 1
ATOM 1352 C CA . GLY A 1 179 ? 4.402 -27.516 -31.781 1 93.81 179 GLY A CA 1
ATOM 1353 C C . GLY A 1 179 ? 5.617 -27.812 -30.922 1 93.81 179 GLY A C 1
ATOM 1354 O O . GLY A 1 179 ? 6.75 -27.531 -31.312 1 93.81 179 GLY A O 1
ATOM 1355 N N . GLU A 1 180 ? 5.469 -28.406 -29.781 1 93.31 180 GLU A N 1
ATOM 1356 C CA . GLU A 1 180 ? 6.547 -28.75 -28.859 1 93.31 180 GLU A CA 1
ATOM 1357 C C . GLU A 1 180 ? 6.105 -29.812 -27.859 1 93.31 180 GLU A C 1
ATOM 1359 O O . GLU A 1 180 ? 4.914 -30.109 -27.766 1 93.31 180 GLU A O 1
ATOM 1364 N N . GLY A 1 181 ? 7.082 -30.438 -27.203 1 95.5 181 GLY A N 1
ATOM 1365 C CA . GLY A 1 181 ? 6.812 -31.391 -26.141 1 95.5 181 GLY A CA 1
ATOM 1366 C C . GLY A 1 181 ? 6.734 -30.734 -24.766 1 95.5 181 GLY A C 1
ATOM 1367 O O . GLY A 1 181 ? 7.512 -29.828 -24.469 1 95.5 181 GLY A O 1
ATOM 1368 N N . ASP A 1 182 ? 5.766 -31.203 -23.938 1 96.69 182 ASP A N 1
ATOM 1369 C CA . ASP A 1 182 ? 5.523 -30.562 -22.641 1 96.69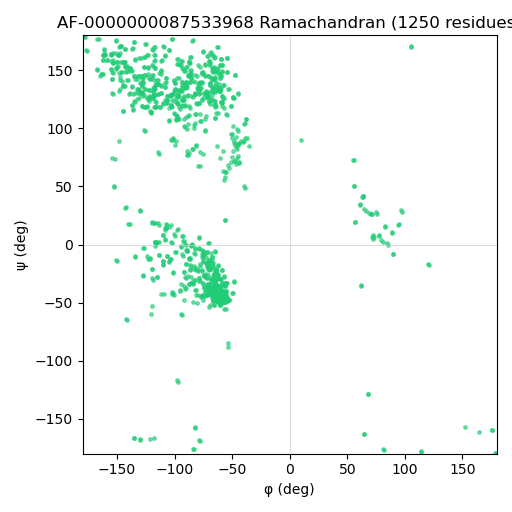 182 ASP A CA 1
ATOM 1370 C C . ASP A 1 182 ? 4.879 -31.531 -21.656 1 96.69 182 ASP A C 1
ATOM 1372 O O . ASP A 1 182 ? 4.242 -32.5 -22.062 1 96.69 182 ASP A O 1
ATOM 1376 N N . GLY A 1 183 ? 5.141 -31.328 -20.375 1 97.75 183 GLY A N 1
ATOM 1377 C CA . GLY A 1 183 ? 4.316 -31.828 -19.297 1 97.75 183 GLY A CA 1
ATOM 1378 C C . GLY A 1 183 ? 3.514 -30.75 -18.609 1 97.75 183 GLY A C 1
ATOM 1379 O O . GLY A 1 183 ? 4.004 -29.625 -18.406 1 97.75 183 GLY A O 1
ATOM 1380 N N . LEU A 1 184 ? 2.25 -31.031 -18.25 1 98.44 184 LEU A N 1
ATOM 1381 C CA . LEU A 1 184 ? 1.411 -30 -17.656 1 98.44 184 LEU A CA 1
ATOM 1382 C C . LEU A 1 184 ? 0.318 -30.625 -16.797 1 98.44 184 LEU A C 1
ATOM 1384 O O . LEU A 1 184 ? 0.082 -31.844 -16.859 1 98.44 184 LEU A O 1
ATOM 1388 N N . PHE A 1 185 ? -0.294 -29.812 -15.945 1 98.88 185 PHE A N 1
ATOM 1389 C CA . PHE A 1 185 ? -1.379 -30.25 -15.07 1 98.88 185 PHE A CA 1
ATOM 1390 C C . PHE A 1 185 ? -2.682 -29.547 -15.445 1 98.88 185 PHE A C 1
ATOM 1392 O O . PHE A 1 185 ? -2.684 -28.359 -15.773 1 98.88 185 PHE A O 1
ATOM 1399 N N . ILE A 1 186 ? -3.787 -30.25 -15.398 1 98.88 186 ILE A N 1
ATOM 1400 C CA . ILE A 1 186 ? -5.152 -29.734 -15.438 1 98.88 186 ILE A CA 1
ATOM 1401 C C . ILE A 1 186 ? -5.953 -30.312 -14.273 1 98.88 186 ILE A C 1
ATOM 1403 O O . ILE A 1 186 ? -5.938 -31.531 -14.039 1 98.88 186 ILE A O 1
ATOM 1407 N N . ALA A 1 187 ? -6.637 -29.453 -13.555 1 98.94 187 ALA A N 1
ATOM 1408 C CA . ALA A 1 187 ? -7.328 -29.938 -12.367 1 98.94 187 ALA A CA 1
ATOM 1409 C C . ALA A 1 187 ? -8.656 -29.219 -12.164 1 98.94 187 ALA A C 1
ATOM 1411 O O . ALA A 1 187 ? -8.891 -28.172 -12.766 1 98.94 187 ALA A O 1
ATOM 1412 N N . ASP A 1 188 ? -9.539 -29.828 -11.484 1 98.69 188 ASP A N 1
ATOM 1413 C CA . ASP A 1 188 ? -10.727 -29.219 -10.891 1 98.69 188 ASP A CA 1
ATOM 1414 C C . ASP A 1 188 ? -10.922 -29.703 -9.453 1 98.69 188 ASP A C 1
ATOM 1416 O O . ASP A 1 188 ? -9.977 -30.172 -8.812 1 98.69 188 ASP A O 1
ATOM 1420 N N . GLN A 1 189 ? -12.023 -29.469 -8.922 1 97.56 189 GLN A N 1
ATOM 1421 C CA . GLN A 1 189 ? -12.312 -29.766 -7.527 1 97.56 189 GLN A CA 1
ATOM 1422 C C . GLN A 1 189 ? -12.125 -31.25 -7.23 1 97.56 189 GLN A C 1
ATOM 1424 O O . GLN A 1 189 ? -11.789 -31.641 -6.105 1 97.56 189 GLN A O 1
ATOM 1429 N N . ASN A 1 190 ? -12.188 -32.062 -8.211 1 94.88 190 ASN A N 1
ATOM 1430 C CA . ASN A 1 190 ? -12.344 -33.5 -7.953 1 94.88 190 ASN A CA 1
ATOM 1431 C C . ASN A 1 190 ? -11.125 -34.281 -8.422 1 94.88 190 ASN A C 1
ATOM 1433 O O . ASN A 1 190 ? -10.883 -35.406 -7.941 1 94.88 190 ASN A O 1
ATOM 1437 N N . GLU A 1 191 ? -10.477 -33.812 -9.359 1 97.25 191 GLU A N 1
ATOM 1438 C CA . GLU A 1 191 ? -9.398 -34.625 -9.906 1 97.25 191 GLU A CA 1
ATOM 1439 C C . GLU A 1 191 ? -8.289 -33.75 -10.484 1 97.25 191 GLU A C 1
ATOM 1441 O O . GLU A 1 191 ? -8.539 -32.625 -10.898 1 97.25 191 GLU A O 1
ATOM 1446 N N . VAL A 1 192 ? -7.109 -34.25 -10.469 1 98.81 192 VAL A N 1
ATOM 1447 C CA . VAL A 1 192 ? -5.922 -33.656 -11.078 1 98.81 192 VAL A CA 1
ATOM 1448 C C . VAL A 1 192 ? -5.371 -34.594 -12.148 1 98.81 192 VAL A C 1
ATOM 1450 O O . VAL A 1 192 ? -5.195 -35.812 -11.898 1 98.81 192 VAL A O 1
ATOM 1453 N N . TRP A 1 193 ? -5.152 -34.094 -13.305 1 98.88 193 TRP A N 1
ATOM 1454 C CA . TRP A 1 193 ? -4.551 -34.844 -14.398 1 98.88 193 TRP A CA 1
ATOM 1455 C C . TRP A 1 193 ? -3.162 -34.312 -14.727 1 98.88 193 TRP A C 1
ATOM 1457 O O . TRP A 1 193 ? -2.936 -33.094 -14.719 1 98.88 193 TRP A O 1
ATOM 1467 N N . TYR A 1 194 ? -2.246 -35.219 -14.945 1 98.75 194 TYR A N 1
ATOM 1468 C CA . TYR A 1 194 ? -0.958 -34.875 -15.547 1 98.75 194 TYR A CA 1
ATOM 1469 C C . TYR A 1 194 ? -0.919 -35.312 -17.016 1 98.75 194 TYR A C 1
ATOM 1471 O O . TYR A 1 194 ? -1.243 -36.469 -17.344 1 98.75 194 TYR A O 1
ATOM 1479 N N . PHE A 1 195 ? -0.564 -34.375 -17.891 1 98.81 195 PHE A N 1
ATOM 1480 C CA . PHE A 1 195 ? -0.626 -34.562 -19.344 1 98.81 195 PHE A CA 1
ATOM 1481 C C . PHE A 1 195 ? 0.748 -34.344 -19.969 1 98.81 195 PHE A C 1
ATOM 1483 O O . PHE A 1 195 ? 1.392 -33.312 -19.75 1 98.81 195 PHE A O 1
ATOM 1490 N N . GLU A 1 196 ? 1.21 -35.344 -20.766 1 98.44 196 GLU A N 1
ATOM 1491 C CA . GLU A 1 196 ? 2.457 -35.219 -21.5 1 98.44 196 GLU A CA 1
ATOM 1492 C C . GLU A 1 196 ? 2.197 -35.156 -23.016 1 98.44 196 GLU A C 1
ATOM 1494 O O . GLU A 1 196 ? 1.601 -36.062 -23.578 1 98.44 196 GLU A O 1
ATOM 1499 N N . ILE A 1 197 ? 2.586 -34.062 -23.594 1 98.38 197 ILE A N 1
ATOM 1500 C CA . ILE A 1 197 ? 2.656 -33.938 -25.047 1 98.38 197 ILE A CA 1
ATOM 1501 C C . ILE A 1 197 ? 3.965 -34.562 -25.547 1 98.38 197 ILE A C 1
ATOM 1503 O O . ILE A 1 197 ? 5.035 -33.969 -25.359 1 98.38 197 ILE A O 1
ATOM 1507 N N . LEU A 1 198 ? 3.885 -35.625 -26.25 1 97.88 198 LEU A N 1
ATOM 1508 C CA . LEU A 1 198 ? 5.078 -36.375 -26.578 1 97.88 198 LEU A CA 1
ATOM 1509 C C . LEU A 1 198 ? 5.629 -35.969 -27.938 1 97.88 198 LEU A C 1
ATOM 1511 O O . LEU A 1 198 ? 6.801 -35.594 -28.047 1 97.88 198 LEU A O 1
ATOM 1515 N N . THR A 1 199 ? 4.844 -36.125 -28.969 1 96.88 199 THR A N 1
ATOM 1516 C CA . THR A 1 199 ? 5.23 -35.781 -30.328 1 96.88 199 THR A CA 1
ATOM 1517 C C . THR A 1 199 ? 4.164 -34.906 -31 1 96.88 199 THR A C 1
ATOM 1519 O O . THR A 1 199 ? 3.334 -34.312 -30.312 1 96.88 199 THR A O 1
ATOM 1522 N N . GLY A 1 200 ? 4.277 -34.75 -32.25 1 96.5 200 GLY A N 1
ATOM 1523 C CA . GLY A 1 200 ? 3.359 -33.875 -32.969 1 96.5 200 GLY A CA 1
ATOM 1524 C C . GLY A 1 200 ? 1.903 -34.25 -32.781 1 96.5 200 GLY A C 1
ATOM 1525 O O . GLY A 1 200 ? 1.026 -33.375 -32.75 1 96.5 200 GLY A O 1
ATOM 1526 N N . HIS A 1 201 ? 1.67 -35.562 -32.688 1 97.81 201 HIS A N 1
ATOM 1527 C CA . HIS A 1 201 ? 0.28 -35.969 -32.594 1 97.81 201 HIS A CA 1
ATOM 1528 C C . HIS A 1 201 ? 0.117 -37.094 -31.562 1 97.81 201 HIS A C 1
ATOM 1530 O O . HIS A 1 201 ? -0.863 -37.844 -31.594 1 97.81 201 HIS A O 1
ATOM 1536 N N . ASN A 1 202 ? 1.038 -37.312 -30.688 1 98.06 202 ASN A N 1
ATOM 1537 C CA . ASN A 1 202 ? 0.937 -38.312 -29.641 1 98.06 202 ASN A CA 1
ATOM 1538 C C . ASN A 1 202 ? 1.051 -37.719 -28.25 1 98.06 202 ASN A C 1
ATOM 1540 O O . ASN A 1 202 ? 1.835 -36.781 -28.031 1 98.06 202 ASN A O 1
ATOM 1544 N N . TYR A 1 203 ? 0.295 -38.25 -27.359 1 98.62 203 TYR A N 1
ATOM 1545 C CA . TYR A 1 203 ? 0.2 -37.75 -26 1 98.62 203 TYR A CA 1
ATOM 1546 C C . TYR A 1 203 ? -0.254 -38.875 -25.047 1 98.62 203 TYR A C 1
ATOM 1548 O O . TYR A 1 203 ? -0.717 -39.906 -25.484 1 98.62 203 TYR A O 1
ATOM 1556 N N . CYS A 1 204 ? -0.06 -38.656 -23.781 1 98.56 204 CYS A N 1
ATOM 1557 C CA . CYS A 1 204 ? -0.573 -39.5 -22.719 1 98.56 204 CYS A CA 1
ATOM 1558 C C . CYS A 1 204 ? -0.879 -38.688 -21.469 1 98.56 204 CYS A C 1
ATOM 1560 O O . CYS A 1 204 ? -0.076 -37.844 -21.062 1 98.56 204 CYS A O 1
ATOM 1562 N N . ALA A 1 205 ? -2.002 -38.875 -20.906 1 98.81 205 ALA A N 1
ATOM 1563 C CA . ALA A 1 205 ? -2.396 -38.219 -19.656 1 98.81 205 ALA A CA 1
ATOM 1564 C C . ALA A 1 205 ? -2.863 -39.25 -18.625 1 98.81 205 ALA A C 1
ATOM 1566 O O . ALA A 1 205 ? -3.512 -40.25 -18.984 1 98.81 205 ALA A O 1
ATOM 1567 N N . ILE A 1 206 ? -2.551 -39.031 -17.391 1 98.38 206 ILE A N 1
ATOM 1568 C CA . ILE A 1 206 ? -2.986 -39.906 -16.312 1 98.38 206 ILE A CA 1
ATOM 1569 C C . ILE A 1 206 ? -3.633 -39.094 -15.203 1 98.38 206 ILE A C 1
ATOM 1571 O O . ILE A 1 206 ? -3.242 -37.938 -14.953 1 98.38 206 ILE A O 1
ATOM 1575 N N . LYS A 1 207 ? -4.602 -39.656 -14.594 1 98.5 207 LYS A N 1
ATOM 1576 C CA . LYS A 1 207 ? -5.129 -39.125 -13.352 1 98.5 207 LYS A CA 1
ATOM 1577 C C . LYS A 1 207 ? -4.16 -39.344 -12.195 1 98.5 207 LYS A C 1
ATOM 1579 O O . LYS A 1 207 ? -3.684 -40.469 -11.984 1 98.5 207 LYS A O 1
ATOM 1584 N N . MET A 1 208 ? -3.881 -38.344 -11.469 1 98.56 208 MET A N 1
ATOM 1585 C CA . MET A 1 208 ? -2.857 -38.406 -10.43 1 98.56 208 MET A CA 1
ATOM 1586 C C . MET A 1 208 ? -3.393 -39.125 -9.188 1 98.56 208 MET A C 1
ATOM 1588 O O . MET A 1 208 ? -4.543 -38.906 -8.797 1 98.56 208 MET A O 1
ATOM 1592 N N . PRO A 1 209 ? -2.613 -39.938 -8.594 1 97.56 209 PRO A N 1
ATOM 1593 C CA . PRO A 1 209 ? -3.064 -40.688 -7.422 1 97.56 209 PRO A CA 1
ATOM 1594 C C . PRO A 1 209 ? -3.105 -39.844 -6.156 1 97.56 209 PRO A C 1
ATOM 1596 O O . PRO A 1 209 ? -2.242 -38.969 -5.957 1 97.56 209 PRO A O 1
ATOM 1599 N N . SER A 1 210 ? -4.027 -40.125 -5.262 1 97.56 210 SER A N 1
ATOM 1600 C CA . SER A 1 210 ? -4.227 -39.312 -4.062 1 97.56 210 SER A CA 1
ATOM 1601 C C . SER A 1 210 ? -3.174 -39.625 -3.004 1 97.56 210 SER A C 1
ATOM 1603 O O . SER A 1 210 ? -2.949 -38.844 -2.088 1 97.56 210 SER A O 1
ATOM 1605 N N . ASP A 1 211 ? -2.488 -40.781 -3.115 1 98.06 211 ASP A N 1
ATOM 1606 C CA . ASP A 1 211 ? -1.614 -41.219 -2.037 1 98.06 211 ASP A CA 1
ATOM 1607 C C . ASP A 1 211 ? -0.144 -41.094 -2.434 1 98.06 211 ASP A C 1
ATOM 1609 O O . ASP A 1 211 ? 0.721 -41.75 -1.84 1 98.06 211 ASP A O 1
ATOM 1613 N N . LYS A 1 212 ? 0.115 -40.406 -3.455 1 98.25 212 LYS A N 1
ATOM 1614 C CA . LYS A 1 212 ? 1.488 -40.219 -3.918 1 98.25 212 LYS A CA 1
ATOM 1615 C C . LYS A 1 212 ? 1.835 -38.75 -4.074 1 98.25 212 LYS A C 1
ATOM 1617 O O . LYS A 1 212 ? 0.945 -37.906 -4.102 1 98.25 212 LYS A O 1
ATOM 1622 N N . ALA A 1 213 ? 3.104 -38.5 -4.109 1 98.69 213 ALA A N 1
ATOM 1623 C CA . ALA A 1 213 ? 3.688 -37.219 -4.504 1 98.69 213 ALA A CA 1
ATOM 1624 C C . ALA A 1 213 ? 4.668 -37.406 -5.66 1 98.69 213 ALA A C 1
ATOM 1626 O O . ALA A 1 213 ? 5.098 -38.5 -5.949 1 98.69 213 ALA A O 1
ATOM 1627 N N . ALA A 1 214 ? 4.988 -36.344 -6.32 1 98.19 214 ALA A N 1
ATOM 1628 C CA . ALA A 1 214 ? 5.934 -36.406 -7.43 1 98.19 214 ALA A CA 1
ATOM 1629 C C . ALA A 1 214 ? 6.629 -35.062 -7.641 1 98.19 214 ALA A C 1
ATOM 1631 O O . ALA A 1 214 ? 6.031 -34 -7.438 1 98.19 214 ALA A O 1
ATOM 1632 N N . ILE A 1 215 ? 7.91 -35.094 -7.977 1 98 215 ILE A N 1
ATOM 1633 C CA . ILE A 1 215 ? 8.68 -33.969 -8.531 1 98 215 ILE A CA 1
ATOM 1634 C C . ILE A 1 215 ? 8.953 -34.219 -10.016 1 98 215 ILE A C 1
ATOM 1636 O O . ILE A 1 215 ? 9.562 -35.219 -10.375 1 98 215 ILE A O 1
ATOM 1640 N N . ILE A 1 216 ? 8.5 -33.281 -10.844 1 97.5 216 ILE A N 1
ATOM 1641 C CA . ILE A 1 216 ? 8.57 -33.531 -12.281 1 97.5 216 ILE A CA 1
ATOM 1642 C C . ILE A 1 216 ? 9.305 -32.375 -12.969 1 97.5 216 ILE A C 1
ATOM 1644 O O . ILE A 1 216 ? 8.695 -31.375 -13.32 1 97.5 216 ILE A O 1
ATOM 1648 N N . PRO A 1 217 ? 10.578 -32.562 -13.227 1 96.69 217 PRO A N 1
ATOM 1649 C CA . PRO A 1 217 ? 11.336 -31.547 -13.961 1 96.69 217 PRO A CA 1
ATOM 1650 C C . PRO A 1 217 ? 11.156 -31.656 -15.469 1 96.69 217 PRO A C 1
ATOM 1652 O O . PRO A 1 217 ? 10.109 -32.094 -15.945 1 96.69 217 PRO A O 1
ATOM 1655 N N . ASN A 1 218 ? 12.109 -31.109 -16.297 1 95.31 218 ASN A N 1
ATOM 1656 C CA . ASN A 1 218 ? 12 -31.016 -17.75 1 95.31 218 ASN A CA 1
ATOM 1657 C C . ASN A 1 218 ? 12.297 -32.344 -18.422 1 95.31 218 ASN A C 1
ATOM 1659 O O . ASN A 1 218 ? 13.266 -32.469 -19.172 1 95.31 218 ASN A O 1
ATOM 1663 N N . CYS A 1 219 ? 11.383 -33.281 -18.172 1 94 219 CYS A N 1
ATOM 1664 C CA . CYS A 1 219 ? 11.461 -34.625 -18.766 1 94 219 CYS A CA 1
ATOM 1665 C C . CYS A 1 219 ? 10.109 -35.312 -18.703 1 94 219 CYS A C 1
ATOM 1667 O O . CYS A 1 219 ? 9.211 -34.875 -17.969 1 94 219 CYS A O 1
ATOM 1669 N N . PHE A 1 220 ? 9.992 -36.375 -19.516 1 95.56 220 PHE A N 1
ATOM 1670 C CA . PHE A 1 220 ? 8.797 -37.188 -19.422 1 95.56 220 PHE A CA 1
ATOM 1671 C C . PHE A 1 220 ? 8.914 -38.188 -18.266 1 95.56 220 PHE A C 1
ATOM 1673 O O . PHE A 1 220 ? 9.992 -38.75 -18.016 1 95.56 220 PHE A O 1
ATOM 1680 N N . VAL A 1 221 ? 7.758 -38.469 -17.609 1 95.19 221 VAL A N 1
ATOM 1681 C CA . VAL A 1 221 ? 7.875 -39.281 -16.406 1 95.19 221 VAL A CA 1
ATOM 1682 C C . VAL A 1 221 ? 6.793 -40.375 -16.422 1 95.19 221 VAL A C 1
ATOM 1684 O O . VAL A 1 221 ? 6.824 -41.281 -15.602 1 95.19 221 VAL A O 1
ATOM 1687 N N . ILE A 1 222 ? 5.84 -40.344 -17.312 1 96.44 222 ILE A N 1
ATOM 1688 C CA . ILE A 1 222 ? 4.789 -41.344 -17.328 1 96.44 222 ILE A CA 1
ATOM 1689 C C . ILE A 1 222 ? 5.383 -42.688 -17.734 1 96.44 222 ILE A C 1
ATOM 1691 O O . ILE A 1 222 ? 5.984 -42.844 -18.797 1 96.44 222 ILE A O 1
ATOM 1695 N N . GLY A 1 223 ? 5.176 -43.688 -16.875 1 94.44 223 GLY A N 1
ATOM 1696 C CA . GLY A 1 223 ? 5.68 -45.031 -17.094 1 94.44 223 GLY A CA 1
ATOM 1697 C C . GLY A 1 223 ? 4.648 -45.938 -17.703 1 94.44 223 GLY A C 1
ATOM 1698 O O . GLY A 1 223 ? 4.078 -45.656 -18.766 1 94.44 223 GLY A O 1
ATOM 1699 N N . ASP A 1 224 ? 4.328 -46.969 -16.953 1 95.19 224 ASP A N 1
ATOM 1700 C CA . ASP A 1 224 ? 3.395 -48 -17.422 1 95.19 224 ASP A CA 1
ATOM 1701 C C . ASP A 1 224 ? 1.967 -47.469 -17.453 1 95.19 224 ASP A C 1
ATOM 1703 O O . ASP A 1 224 ? 1.493 -46.875 -16.469 1 95.19 224 ASP A O 1
ATOM 1707 N N . VAL A 1 225 ? 1.35 -47.719 -18.609 1 96.25 225 VAL A N 1
ATOM 1708 C CA . VAL A 1 225 ? -0.058 -47.312 -18.688 1 96.25 225 VAL A CA 1
ATOM 1709 C C . VAL A 1 225 ? -0.87 -48.469 -19.281 1 96.25 225 VAL A C 1
ATOM 1711 O O . VAL A 1 225 ? -0.375 -49.219 -20.141 1 96.25 225 VAL A O 1
ATOM 1714 N N . ASP A 1 226 ? -2.078 -48.594 -18.703 1 96.5 226 ASP A N 1
ATOM 1715 C CA . ASP A 1 226 ? -3.127 -49.438 -19.25 1 96.5 226 ASP A CA 1
ATOM 1716 C C . ASP A 1 226 ? -4.141 -48.625 -20.047 1 96.5 226 ASP A C 1
ATOM 1718 O O . ASP A 1 226 ? -4.973 -47.906 -19.469 1 96.5 226 ASP A O 1
ATOM 1722 N N . LEU A 1 227 ? -4.121 -48.75 -21.359 1 96.62 227 LEU A N 1
ATOM 1723 C CA . LEU A 1 227 ? -4.918 -47.906 -22.234 1 96.62 227 LEU A CA 1
ATOM 1724 C C . LEU A 1 227 ? -6.391 -48.312 -22.188 1 96.62 227 LEU A C 1
ATOM 1726 O O . LEU A 1 227 ? -7.254 -47.562 -22.656 1 96.62 227 LEU A O 1
ATOM 1730 N N . SER A 1 228 ? -6.746 -49.375 -21.562 1 95.25 228 SER A N 1
ATOM 1731 C CA . SER A 1 228 ? -8.141 -49.781 -21.375 1 95.25 228 SER A CA 1
ATOM 1732 C C . SER A 1 228 ? -8.758 -49.062 -20.172 1 95.25 228 SER A C 1
ATOM 1734 O O . SER A 1 228 ? -9.977 -49.031 -20.031 1 95.25 228 SER A O 1
ATOM 1736 N N . ASP A 1 229 ? -7.914 -48.594 -19.297 1 96.44 229 ASP A N 1
ATOM 1737 C CA . ASP A 1 229 ? -8.375 -47.844 -18.125 1 96.44 229 ASP A CA 1
ATOM 1738 C C . ASP A 1 229 ? -8.789 -46.438 -18.5 1 96.44 229 ASP A C 1
ATOM 1740 O O . ASP A 1 229 ? -8.148 -45.469 -18.094 1 96.44 229 ASP A O 1
ATOM 1744 N N . LYS A 1 230 ? -9.945 -46.281 -19.062 1 95.69 230 LYS A N 1
ATOM 1745 C CA . LYS A 1 230 ? -10.406 -45 -19.594 1 95.69 230 LYS A CA 1
ATOM 1746 C C . LYS A 1 230 ? -10.703 -44 -18.484 1 95.69 230 LYS A C 1
ATOM 1748 O O . LYS A 1 230 ? -10.781 -42.812 -18.719 1 95.69 230 LYS A O 1
ATOM 1753 N N . ALA A 1 231 ? -10.883 -44.5 -17.312 1 96.69 231 ALA A N 1
ATOM 1754 C CA . ALA A 1 231 ? -11.18 -43.625 -16.172 1 96.69 231 ALA A CA 1
ATOM 1755 C C . ALA A 1 231 ? -9.938 -42.875 -15.727 1 96.69 231 ALA A C 1
ATOM 1757 O O . ALA A 1 231 ? -10.047 -41.75 -15.219 1 96.69 231 ALA A O 1
ATOM 1758 N N . ASN A 1 232 ? -8.773 -43.469 -16 1 97.38 232 ASN A N 1
ATOM 1759 C CA . ASN A 1 232 ? -7.578 -42.875 -15.406 1 97.38 232 ASN A CA 1
ATOM 1760 C C . ASN A 1 232 ? -6.512 -42.594 -16.469 1 97.38 232 ASN A C 1
ATOM 1762 O O . ASN A 1 232 ? -5.457 -42.031 -16.156 1 97.38 232 ASN A O 1
ATOM 1766 N N . VAL A 1 233 ? -6.734 -42.938 -17.703 1 97.88 233 VAL A N 1
ATOM 1767 C CA . VAL A 1 233 ? -5.742 -42.75 -18.75 1 97.88 233 VAL A CA 1
ATOM 1768 C C . VAL A 1 233 ? -6.414 -42.188 -20 1 97.88 233 VAL A C 1
ATOM 1770 O O . VAL A 1 233 ? -7.484 -42.656 -20.406 1 97.88 233 VAL A O 1
ATOM 1773 N N . VAL A 1 234 ? -5.879 -41.156 -20.531 1 98.56 234 VAL A N 1
ATOM 1774 C CA . VAL A 1 234 ? -6.191 -40.656 -21.859 1 98.56 234 VAL A CA 1
ATOM 1775 C C . VAL A 1 234 ? -4.934 -40.656 -22.734 1 98.56 234 VAL A C 1
ATOM 1777 O O . VAL A 1 234 ? -3.883 -40.156 -22.312 1 98.56 234 VAL A O 1
ATOM 1780 N N . ALA A 1 235 ? -5 -41.25 -23.875 1 98.5 235 ALA A N 1
ATOM 1781 C CA . ALA A 1 235 ? -3.824 -41.344 -24.734 1 98.5 235 ALA A CA 1
ATOM 1782 C C . ALA A 1 235 ? -4.219 -41.281 -26.219 1 98.5 235 ALA A C 1
ATOM 1784 O O . ALA A 1 235 ? -5.359 -41.594 -26.562 1 98.5 235 ALA A O 1
ATOM 1785 N N . SER A 1 236 ? -3.273 -40.906 -26.969 1 98.25 236 SER A N 1
ATOM 1786 C CA . SER A 1 236 ? -3.5 -40.875 -28.406 1 98.25 236 SER A CA 1
ATOM 1787 C C . SER A 1 236 ? -3.74 -42.281 -28.953 1 98.25 236 SER A C 1
ATOM 1789 O O . SER A 1 236 ? -3.119 -43.25 -28.5 1 98.25 236 SER A O 1
ATOM 1791 N N . PRO A 1 237 ? -4.562 -42.344 -30 1 95.75 237 PRO A N 1
ATOM 1792 C CA . PRO A 1 237 ? -4.879 -43.688 -30.531 1 95.75 237 PRO A CA 1
ATOM 1793 C C . PRO A 1 237 ? -3.662 -44.375 -31.125 1 95.75 237 PRO A C 1
ATOM 1795 O O . PRO A 1 237 ? -3.602 -45.625 -31.156 1 95.75 237 PRO A O 1
ATOM 1798 N N . ASN A 1 238 ? -2.684 -43.719 -31.578 1 96 238 ASN A N 1
ATOM 1799 C CA . ASN A 1 238 ? -1.536 -44.281 -32.281 1 96 238 ASN A CA 1
ATOM 1800 C C . ASN A 1 238 ? -0.337 -44.438 -31.344 1 96 238 ASN A C 1
ATOM 1802 O O . ASN A 1 238 ? 0.767 -44.75 -31.797 1 96 238 ASN A O 1
ATOM 1806 N N . LEU A 1 239 ? -0.514 -44.219 -30.078 1 97.94 239 LEU A N 1
ATOM 1807 C CA . LEU A 1 239 ? 0.595 -44.188 -29.125 1 97.94 239 LEU A CA 1
ATOM 1808 C C . LEU A 1 239 ? 1.413 -45.469 -29.203 1 97.94 239 LEU A C 1
ATOM 1810 O O . LEU A 1 239 ? 2.639 -45.406 -29.344 1 97.94 239 LEU A O 1
ATOM 1814 N N . VAL A 1 240 ? 0.779 -46.594 -29.188 1 97.81 240 VAL A N 1
ATOM 1815 C CA . VAL A 1 240 ? 1.439 -47.906 -29.172 1 97.81 240 VAL A CA 1
ATOM 1816 C C . VAL A 1 240 ? 1.863 -48.281 -30.594 1 97.81 240 VAL A C 1
ATOM 1818 O O . VAL A 1 240 ? 2.98 -48.75 -30.812 1 97.81 240 VAL A O 1
ATOM 1821 N N . LYS A 1 241 ? 1.018 -48.062 -31.531 1 97.5 241 LYS A N 1
ATOM 1822 C CA . LYS A 1 241 ? 1.267 -48.406 -32.938 1 97.5 241 LYS A CA 1
ATOM 1823 C C . LYS A 1 241 ? 2.514 -47.719 -33.469 1 97.5 241 LYS A C 1
ATOM 1825 O O . LYS A 1 241 ? 3.338 -48.344 -34.125 1 97.5 241 LYS A O 1
ATOM 1830 N N . LEU A 1 242 ? 2.621 -46.5 -33.188 1 97.5 242 LEU A N 1
ATOM 1831 C CA . LEU A 1 242 ? 3.787 -45.75 -33.656 1 97.5 242 LEU A CA 1
ATOM 1832 C C . LEU A 1 242 ? 5.074 -46.375 -33.125 1 97.5 242 LEU A C 1
ATOM 1834 O O . LEU A 1 242 ? 6.055 -46.531 -33.844 1 97.5 242 LEU A O 1
ATOM 1838 N N . ALA A 1 243 ? 5.078 -46.625 -31.844 1 97.56 243 ALA A N 1
ATOM 1839 C CA . ALA A 1 243 ? 6.266 -47.188 -31.188 1 97.56 243 ALA A CA 1
ATOM 1840 C C . ALA A 1 243 ? 6.621 -48.531 -31.75 1 97.56 243 ALA A C 1
ATOM 1842 O O . ALA A 1 243 ? 7.789 -48.812 -32.031 1 97.56 243 ALA A O 1
ATOM 1843 N N . LYS A 1 244 ? 5.664 -49.375 -31.953 1 97.5 244 LYS A N 1
ATOM 1844 C CA . LYS A 1 244 ? 5.887 -50.75 -32.469 1 97.5 244 LYS A CA 1
ATOM 1845 C C . LYS A 1 244 ? 6.367 -50.719 -33.906 1 97.5 244 LYS A C 1
ATOM 1847 O O . LYS A 1 244 ? 7.328 -51.406 -34.281 1 97.5 244 LYS A O 1
ATOM 1852 N N . ASN A 1 245 ? 5.711 -49.938 -34.656 1 97.75 245 ASN A N 1
ATOM 1853 C CA . ASN A 1 245 ? 6.02 -49.906 -36.094 1 97.75 245 ASN A CA 1
ATOM 1854 C C . ASN A 1 245 ? 7.422 -49.375 -36.344 1 97.75 245 ASN A C 1
ATOM 1856 O O . ASN A 1 245 ? 8.016 -49.625 -37.406 1 97.75 245 ASN A O 1
ATOM 1860 N N . ASN A 1 246 ? 7.895 -48.656 -35.438 1 96.94 246 ASN A N 1
ATOM 1861 C CA . ASN A 1 246 ? 9.164 -48 -35.719 1 96.94 246 ASN A CA 1
ATOM 1862 C C . ASN A 1 246 ? 10.258 -48.469 -34.781 1 96.94 246 ASN A C 1
ATOM 1864 O O . ASN A 1 246 ? 11.328 -47.875 -34.688 1 96.94 246 ASN A O 1
ATOM 1868 N N . GLY A 1 247 ? 9.984 -49.375 -33.906 1 95.25 247 GLY A N 1
ATOM 1869 C CA . GLY A 1 247 ? 11.016 -50.156 -33.25 1 95.25 247 GLY A CA 1
ATOM 1870 C C . GLY A 1 247 ? 11.445 -49.562 -31.922 1 95.25 247 GLY A C 1
ATOM 1871 O O . GLY A 1 247 ? 12.547 -49.844 -31.438 1 95.25 247 GLY A O 1
ATOM 1872 N N . PHE A 1 248 ? 10.688 -48.688 -31.359 1 95.06 248 PHE A N 1
ATOM 1873 C CA . PHE A 1 248 ? 11.109 -48.094 -30.078 1 95.06 248 PHE A CA 1
ATOM 1874 C C . PHE A 1 248 ? 10.109 -48.438 -28.984 1 95.06 248 PHE A C 1
ATOM 1876 O O . PHE A 1 248 ? 10.133 -47.844 -27.906 1 95.06 248 PHE A O 1
ATOM 1883 N N . TYR A 1 249 ? 9.312 -49.438 -29.203 1 96.5 249 TYR A N 1
ATOM 1884 C CA . TYR A 1 249 ? 8.305 -49.906 -28.266 1 96.5 249 TYR A CA 1
ATOM 1885 C C . TYR A 1 249 ? 8.953 -50.594 -27.062 1 96.5 249 TYR A C 1
ATOM 1887 O O . TYR A 1 249 ? 9.766 -51.5 -27.25 1 96.5 249 TYR A O 1
ATOM 1895 N N . VAL A 1 250 ? 8.555 -50.125 -25.891 1 94.81 250 VAL A N 1
ATOM 1896 C CA . VAL A 1 250 ? 8.898 -50.844 -24.656 1 94.81 250 VAL A CA 1
ATOM 1897 C C . VAL A 1 250 ? 7.621 -51.219 -23.906 1 94.81 250 VAL A C 1
ATOM 1899 O O . VAL A 1 250 ? 6.816 -50.344 -23.547 1 94.81 250 VAL A O 1
ATOM 1902 N N . ALA A 1 251 ? 7.465 -52.438 -23.609 1 94.88 251 ALA A N 1
ATOM 1903 C CA . ALA A 1 251 ? 6.277 -52.969 -22.938 1 94.88 251 ALA A CA 1
ATOM 1904 C C . ALA A 1 251 ? 6.219 -52.469 -21.484 1 94.88 251 ALA A C 1
ATOM 1906 O O . ALA A 1 251 ? 7.254 -52.188 -20.875 1 94.88 251 ALA A O 1
ATOM 1907 N N . ALA A 1 252 ? 4.996 -52.469 -21.016 1 94.19 252 ALA A N 1
ATOM 1908 C CA . ALA A 1 252 ? 4.82 -52.156 -19.594 1 94.19 252 ALA A CA 1
ATOM 1909 C C . ALA A 1 252 ? 5.625 -53.125 -18.719 1 94.19 252 ALA A C 1
ATOM 1911 O O . ALA A 1 252 ? 5.617 -54.344 -18.953 1 94.19 252 ALA A O 1
ATOM 1912 N N . GLN A 1 253 ? 6.234 -52.562 -17.766 1 88.5 253 GLN A N 1
ATOM 1913 C CA . GLN A 1 253 ? 7.133 -53.375 -16.938 1 88.5 253 GLN A CA 1
ATOM 1914 C C . GLN A 1 253 ? 6.363 -54.156 -15.875 1 88.5 253 GLN A C 1
ATOM 1916 O O . GLN A 1 253 ? 6.859 -55.156 -15.344 1 88.5 253 GLN A O 1
ATOM 1921 N N . ASP A 1 254 ? 5.188 -53.688 -15.602 1 84.62 254 ASP A N 1
ATOM 1922 C CA . ASP A 1 254 ? 4.379 -54.375 -14.602 1 84.62 254 ASP A CA 1
ATOM 1923 C C . ASP A 1 254 ? 3.654 -55.562 -15.203 1 84.62 254 ASP A C 1
ATOM 1925 O O . ASP A 1 254 ? 2.975 -56.312 -14.492 1 84.62 254 ASP A O 1
ATOM 1929 N N . GLY A 1 255 ? 3.74 -55.781 -16.438 1 83.69 255 GLY A N 1
ATOM 1930 C CA . GLY A 1 255 ? 3.15 -56.938 -17.125 1 83.69 255 GLY A CA 1
ATOM 1931 C C . GLY A 1 255 ? 1.668 -56.75 -17.406 1 83.69 255 GLY A C 1
ATOM 1932 O O . GLY A 1 255 ? 1.035 -57.625 -18 1 83.69 255 GLY A O 1
ATOM 1933 N N . LYS A 1 256 ? 1.134 -55.688 -17.094 1 84.88 256 LYS A N 1
ATOM 1934 C CA . LYS A 1 256 ? -0.307 -55.5 -17.203 1 84.88 256 LYS A CA 1
ATOM 1935 C C . LYS A 1 256 ? -0.628 -54.344 -18.188 1 84.88 256 LYS A C 1
ATOM 1937 O O . LYS A 1 256 ? -1.604 -54.438 -18.938 1 84.88 256 LYS A O 1
ATOM 1942 N N . GLY A 1 257 ? 0.217 -53.469 -18.266 1 88.12 257 GLY A N 1
ATOM 1943 C CA . GLY A 1 257 ? -0.053 -52.344 -19.094 1 88.12 257 GLY A CA 1
ATOM 1944 C C . GLY A 1 257 ? 0.289 -52.562 -20.562 1 88.12 257 GLY A C 1
ATOM 1945 O O . GLY A 1 257 ? 0.812 -53.625 -20.922 1 88.12 257 GLY A O 1
ATOM 1946 N N . ASP A 1 258 ? -0.041 -51.562 -21.359 1 91.81 258 ASP A N 1
ATOM 1947 C CA . ASP A 1 258 ? 0.125 -51.656 -22.812 1 91.81 258 ASP A CA 1
ATOM 1948 C C . ASP A 1 258 ? 1.498 -51.156 -23.234 1 91.81 258 ASP A C 1
ATOM 1950 O O . ASP A 1 258 ? 2.049 -51.594 -24.25 1 91.81 258 ASP A O 1
ATOM 1954 N N . ILE A 1 259 ? 2.006 -50.25 -22.453 1 96.12 259 ILE A N 1
ATOM 1955 C CA . ILE A 1 259 ? 3.25 -49.625 -22.875 1 96.12 259 ILE A CA 1
ATOM 1956 C C . ILE A 1 259 ? 3.895 -48.906 -21.688 1 96.12 259 ILE A C 1
ATOM 1958 O O . ILE A 1 259 ? 3.207 -48.5 -20.734 1 96.12 259 ILE A O 1
ATOM 1962 N N . ASN A 1 260 ? 5.18 -48.875 -21.625 1 95.81 260 ASN A N 1
ATOM 1963 C CA . ASN A 1 260 ? 5.914 -47.906 -20.812 1 95.81 260 ASN A CA 1
ATOM 1964 C C . ASN A 1 260 ? 6.258 -46.656 -21.609 1 95.81 260 ASN A C 1
ATOM 1966 O O . ASN A 1 260 ? 7.188 -46.688 -22.422 1 95.81 260 ASN A O 1
ATOM 1970 N N . VAL A 1 261 ? 5.594 -45.594 -21.297 1 96.5 261 VAL A N 1
ATOM 1971 C CA . VAL A 1 261 ? 5.605 -44.406 -22.172 1 96.5 261 VAL A CA 1
ATOM 1972 C C . VAL A 1 261 ? 6.992 -43.75 -22.141 1 96.5 261 VAL A C 1
ATOM 1974 O O . VAL A 1 261 ? 7.602 -43.531 -23.188 1 96.5 261 VAL A O 1
ATOM 1977 N N . LYS A 1 262 ? 7.566 -43.438 -20.969 1 94.81 262 LYS A N 1
ATOM 1978 C CA . LYS A 1 262 ? 8.836 -42.719 -20.875 1 94.81 262 LYS A CA 1
ATOM 1979 C C . LYS A 1 262 ? 9.977 -43.562 -21.438 1 94.81 262 LYS A C 1
ATOM 1981 O O . LYS A 1 262 ? 10.891 -43.031 -22.078 1 94.81 262 LYS A O 1
ATOM 1986 N N . LEU A 1 263 ? 9.961 -44.812 -21.234 1 93.31 263 LEU A N 1
ATOM 1987 C CA . LEU A 1 263 ? 11.016 -45.656 -21.766 1 93.31 263 LEU A CA 1
ATOM 1988 C C . LEU A 1 263 ? 10.906 -45.781 -23.281 1 93.31 263 LEU A C 1
ATOM 1990 O O . LEU A 1 263 ? 11.914 -45.875 -23.984 1 93.31 263 LEU A O 1
ATOM 1994 N N . SER A 1 264 ? 9.734 -45.781 -23.781 1 95.38 264 SER A N 1
ATOM 1995 C CA . SER A 1 264 ? 9.531 -45.875 -25.219 1 95.38 264 SER A CA 1
ATOM 1996 C C . SER A 1 264 ? 9.875 -44.594 -25.938 1 95.38 264 SER A C 1
ATOM 1998 O O . SER A 1 264 ? 10.578 -44.594 -26.938 1 95.38 264 SER A O 1
ATOM 2000 N N . TYR A 1 265 ? 9.477 -43.5 -25.438 1 95.56 265 TYR A N 1
ATOM 2001 C CA . TYR A 1 265 ? 9.477 -42.25 -26.203 1 95.56 265 TYR A CA 1
ATOM 2002 C C . TYR A 1 265 ? 10.664 -41.375 -25.828 1 95.56 265 TYR A C 1
ATOM 2004 O O . TYR A 1 265 ? 11.031 -40.469 -26.562 1 95.56 265 TYR A O 1
ATOM 2012 N N . SER A 1 266 ? 11.312 -41.406 -24.75 1 88.56 266 SER A N 1
ATOM 2013 C CA . SER A 1 266 ? 12.359 -40.5 -24.312 1 88.56 266 SER A CA 1
ATOM 2014 C C . SER A 1 266 ? 13.672 -41.219 -24.078 1 88.56 266 SER A C 1
ATOM 2016 O O . SER A 1 266 ? 14.734 -40.75 -24.516 1 88.56 266 SER A O 1
ATOM 2018 N N . GLY A 1 267 ? 13.664 -42.219 -23.312 1 78.38 267 GLY A N 1
ATOM 2019 C CA . GLY A 1 267 ? 14.922 -42.938 -23.125 1 78.38 267 GLY A CA 1
ATOM 2020 C C . GLY A 1 267 ? 15.023 -43.625 -21.781 1 78.38 267 GLY A C 1
ATOM 2021 O O . GLY A 1 267 ? 14.008 -43.906 -21.141 1 78.38 267 GLY A O 1
ATOM 2022 N N . LYS A 1 268 ? 16.344 -43.844 -21.438 1 74.62 268 LYS A N 1
ATOM 2023 C CA . LYS A 1 268 ? 16.531 -44.844 -20.375 1 74.62 268 LYS A CA 1
ATOM 2024 C C . LYS A 1 268 ? 17.078 -44.188 -19.109 1 74.62 268 LYS A C 1
ATOM 2026 O O . LYS A 1 268 ? 17.547 -44.875 -18.203 1 74.62 268 LYS A O 1
ATOM 2031 N N . GLY A 1 269 ? 16.984 -42.875 -19.016 1 83.56 269 GLY A N 1
ATOM 2032 C CA . GLY A 1 269 ? 17.453 -42.281 -17.766 1 83.56 269 GLY A CA 1
ATOM 2033 C C . GLY A 1 269 ? 17.234 -40.781 -17.719 1 83.56 269 GLY A C 1
ATOM 2034 O O . GLY A 1 269 ? 16.938 -40.156 -18.734 1 83.56 269 GLY A O 1
ATOM 2035 N N . TYR A 1 270 ? 17.422 -40.281 -16.406 1 91.5 270 TYR A N 1
ATOM 2036 C CA . TYR A 1 270 ? 17.281 -38.844 -16.203 1 91.5 270 TYR A CA 1
ATOM 2037 C C . TYR A 1 270 ? 18.609 -38.125 -16.391 1 91.5 270 TYR A C 1
ATOM 2039 O O . TYR A 1 270 ? 19.641 -38.562 -15.875 1 91.5 270 TYR A O 1
ATOM 2047 N N . ALA A 1 271 ? 18.625 -36.969 -17.141 1 90.88 271 ALA A N 1
ATOM 2048 C CA . ALA A 1 271 ? 19.781 -36.062 -17.109 1 90.88 271 ALA A CA 1
ATOM 2049 C C . ALA A 1 271 ? 20.062 -35.562 -15.703 1 90.88 271 ALA A C 1
ATOM 2051 O O . ALA A 1 271 ? 19.141 -35.438 -14.891 1 90.88 271 ALA A O 1
ATOM 2052 N N . ALA A 1 272 ? 21.281 -35.188 -15.383 1 92.44 272 ALA A N 1
ATOM 2053 C CA . ALA A 1 272 ? 21.719 -34.812 -14.047 1 92.44 272 ALA A CA 1
ATOM 2054 C C . ALA A 1 272 ? 20.891 -33.656 -13.508 1 92.44 272 ALA A C 1
ATOM 2056 O O . ALA A 1 272 ? 20.531 -33.625 -12.328 1 92.44 272 ALA A O 1
ATOM 2057 N N . HIS A 1 273 ? 20.594 -32.625 -14.352 1 94.12 273 HIS A N 1
ATOM 2058 C CA . HIS A 1 273 ? 19.859 -31.453 -13.898 1 94.12 273 HIS A CA 1
ATOM 2059 C C . HIS A 1 273 ? 18.422 -31.812 -13.516 1 94.12 273 HIS A C 1
ATOM 2061 O O . HIS A 1 273 ? 17.828 -31.172 -12.648 1 94.12 273 HIS A O 1
ATOM 2067 N N . ASN A 1 274 ? 17.812 -32.844 -14.148 1 95.06 274 ASN A N 1
ATOM 2068 C CA . ASN A 1 274 ? 16.516 -33.375 -13.766 1 95.06 274 ASN A CA 1
ATOM 2069 C C . ASN A 1 274 ? 16.578 -34.219 -12.516 1 95.06 274 ASN A C 1
ATOM 2071 O O . ASN A 1 274 ? 15.766 -34.094 -11.602 1 95.06 274 ASN A O 1
ATOM 2075 N N . ALA A 1 275 ? 17.594 -35.062 -12.492 1 94.88 275 ALA A N 1
ATOM 2076 C CA . ALA A 1 275 ? 17.781 -35.969 -11.367 1 94.88 275 ALA A CA 1
ATOM 2077 C C . ALA A 1 275 ? 18 -35.188 -10.07 1 94.88 275 ALA A C 1
ATOM 2079 O O . ALA A 1 275 ? 17.484 -35.594 -9.016 1 94.88 275 ALA A O 1
ATOM 2080 N N . ASP A 1 276 ? 18.797 -34.156 -10.117 1 95.81 276 ASP A N 1
ATOM 2081 C CA . ASP A 1 276 ? 19.062 -33.312 -8.938 1 95.81 276 ASP A CA 1
ATOM 2082 C C . ASP A 1 276 ? 17.75 -32.812 -8.328 1 95.81 276 ASP A C 1
ATOM 2084 O O . ASP A 1 276 ? 17.578 -32.812 -7.109 1 95.81 276 ASP A O 1
ATOM 2088 N N . ARG A 1 277 ? 16.906 -32.344 -9.148 1 96.75 277 ARG A N 1
ATOM 2089 C CA . ARG A 1 277 ? 15.656 -31.734 -8.68 1 96.75 277 ARG A CA 1
ATOM 2090 C C . ARG A 1 277 ? 14.711 -32.781 -8.133 1 96.75 277 ARG A C 1
ATOM 2092 O O . ARG A 1 277 ? 14.055 -32.562 -7.109 1 96.75 277 ARG A O 1
ATOM 2099 N N . ILE A 1 278 ? 14.625 -33.938 -8.812 1 96.62 278 ILE A N 1
ATOM 2100 C CA . ILE A 1 278 ? 13.82 -35.031 -8.297 1 96.62 278 ILE A CA 1
ATOM 2101 C C . ILE A 1 278 ? 14.344 -35.438 -6.918 1 96.62 278 ILE A C 1
ATOM 2103 O O . ILE A 1 278 ? 13.57 -35.562 -5.965 1 96.62 278 ILE A O 1
ATOM 2107 N N . ARG A 1 279 ? 15.656 -35.656 -6.816 1 96.44 279 ARG A N 1
ATOM 2108 C CA . ARG A 1 279 ? 16.281 -36.094 -5.574 1 96.44 279 ARG A CA 1
ATOM 2109 C C . ARG A 1 279 ? 16.062 -35.062 -4.461 1 96.44 279 ARG A C 1
ATOM 2111 O O . ARG A 1 279 ? 15.633 -35.438 -3.361 1 96.44 279 ARG A O 1
ATOM 2118 N N . GLY A 1 280 ? 16.391 -33.844 -4.742 1 97 280 GLY A N 1
ATOM 2119 C CA . GLY A 1 280 ? 16.219 -32.812 -3.744 1 97 280 GLY A CA 1
ATOM 2120 C C . GLY A 1 280 ? 14.789 -32.688 -3.256 1 97 280 GLY A C 1
ATOM 2121 O O . GLY A 1 280 ? 14.547 -32.562 -2.051 1 97 280 GLY A O 1
ATOM 2122 N N . GLY A 1 281 ? 13.805 -32.625 -4.199 1 97.88 281 GLY A N 1
ATOM 2123 C CA . GLY A 1 281 ? 12.398 -32.5 -3.824 1 97.88 281 GLY A CA 1
ATOM 2124 C C . GLY A 1 281 ? 11.906 -33.688 -3.004 1 97.88 281 GLY A C 1
ATOM 2125 O O . GLY A 1 281 ? 11.18 -33.5 -2.025 1 97.88 281 GLY A O 1
ATOM 2126 N N . GLN A 1 282 ? 12.281 -34.844 -3.418 1 96.75 282 GLN A N 1
ATOM 2127 C CA . GLN A 1 282 ? 11.914 -36.062 -2.672 1 96.75 282 GLN A CA 1
ATOM 2128 C C . GLN A 1 282 ? 12.484 -36.031 -1.258 1 96.75 282 GLN A C 1
ATOM 2130 O O . GLN A 1 282 ? 11.812 -36.406 -0.299 1 96.75 282 GLN A O 1
ATOM 2135 N N . TYR A 1 283 ? 13.695 -35.594 -1.146 1 96.62 283 TYR A N 1
ATOM 2136 C CA . TYR A 1 283 ? 14.344 -35.5 0.159 1 96.62 283 TYR A CA 1
ATOM 2137 C C . TYR A 1 283 ? 13.578 -34.531 1.069 1 96.62 283 TYR A C 1
ATOM 2139 O O . TYR A 1 283 ? 13.312 -34.844 2.23 1 96.62 283 TYR A O 1
ATOM 2147 N N . LEU A 1 284 ? 13.266 -33.438 0.565 1 97.31 284 LEU A N 1
ATOM 2148 C CA . LEU A 1 284 ? 12.594 -32.406 1.37 1 97.31 284 LEU A CA 1
ATOM 2149 C C . LEU A 1 284 ? 11.234 -32.906 1.843 1 97.31 284 LEU A C 1
ATOM 2151 O O . LEU A 1 284 ? 10.859 -32.719 3 1 97.31 284 LEU A O 1
ATOM 2155 N N . LEU A 1 285 ? 10.43 -33.562 0.993 1 97.88 285 LEU A N 1
ATOM 2156 C CA . LEU A 1 285 ? 9.039 -33.906 1.288 1 97.88 285 LEU A CA 1
ATOM 2157 C C . LEU A 1 285 ? 8.945 -35.219 2.043 1 97.88 285 LEU A C 1
ATOM 2159 O O . LEU A 1 285 ? 8 -35.438 2.811 1 97.88 285 LEU A O 1
ATOM 2163 N N . SER A 1 286 ? 9.93 -36.156 1.867 1 96.06 286 SER A N 1
ATOM 2164 C CA . SER A 1 286 ? 9.773 -37.5 2.42 1 96.06 286 SER A CA 1
ATOM 2165 C C . SER A 1 286 ? 10.883 -37.812 3.414 1 96.06 286 SER A C 1
ATOM 2167 O O . SER A 1 286 ? 10.773 -38.781 4.191 1 96.06 286 SER A O 1
ATOM 2169 N N . GLY A 1 287 ? 11.977 -37.125 3.344 1 94.06 287 GLY A N 1
ATOM 2170 C CA . GLY A 1 287 ? 13.133 -37.406 4.184 1 94.06 287 GLY A CA 1
ATOM 2171 C C . GLY A 1 287 ? 14.031 -38.469 3.609 1 94.06 287 GLY A C 1
ATOM 2172 O O . GLY A 1 287 ? 15.086 -38.781 4.172 1 94.06 287 GLY A O 1
ATOM 2173 N N . GLN A 1 288 ? 13.68 -39 2.467 1 93.12 288 GLN A N 1
ATOM 2174 C CA . GLN A 1 288 ? 14.461 -40.062 1.858 1 93.12 288 GLN A CA 1
ATOM 2175 C C . GLN A 1 288 ? 15.438 -39.5 0.821 1 93.12 288 GLN A C 1
ATOM 2177 O O . GLN A 1 288 ? 15.039 -38.719 -0.048 1 93.12 288 GLN A O 1
ATOM 2182 N N . ASP A 1 289 ? 16.641 -39.875 0.99 1 94.5 289 ASP A N 1
ATOM 2183 C CA . ASP A 1 289 ? 17.672 -39.5 0.021 1 94.5 289 ASP A CA 1
ATOM 2184 C C . ASP A 1 289 ? 17.812 -40.562 -1.072 1 94.5 289 ASP A C 1
ATOM 2186 O O . ASP A 1 289 ? 18.531 -41.562 -0.898 1 94.5 289 ASP A O 1
ATOM 2190 N N . ASN A 1 290 ? 17.266 -40.344 -2.219 1 92.88 290 ASN A N 1
ATOM 2191 C CA . ASN A 1 290 ? 17.25 -41.281 -3.332 1 92.88 290 ASN A CA 1
ATOM 2192 C C . ASN A 1 290 ? 18.484 -41.156 -4.215 1 92.88 290 ASN A C 1
ATOM 2194 O O . ASN A 1 290 ? 18.391 -40.688 -5.359 1 92.88 290 ASN A O 1
ATOM 2198 N N . THR A 1 291 ? 19.578 -41.688 -3.816 1 91.81 291 THR A N 1
ATOM 2199 C CA . THR A 1 291 ? 20.828 -41.594 -4.57 1 91.81 291 THR A CA 1
ATOM 2200 C C . THR A 1 291 ? 20.75 -42.469 -5.824 1 91.81 291 THR A C 1
ATOM 2202 O O . THR A 1 291 ? 21.547 -42.281 -6.754 1 91.81 291 THR A O 1
ATOM 2205 N N . GLY A 1 292 ? 19.859 -43.344 -5.926 1 91 292 GLY A N 1
ATOM 2206 C CA . GLY A 1 292 ? 19.703 -44.25 -7.07 1 91 292 GLY A CA 1
ATOM 2207 C C . GLY A 1 292 ? 19.078 -43.562 -8.273 1 91 292 GLY A C 1
ATOM 2208 O O . GLY A 1 292 ? 19.078 -44.094 -9.375 1 91 292 GLY A O 1
ATOM 2209 N N . ILE A 1 293 ? 18.656 -42.312 -8.164 1 93.19 293 ILE A N 1
ATOM 2210 C CA . ILE A 1 293 ? 17.922 -41.594 -9.211 1 93.19 293 ILE A CA 1
ATOM 2211 C C . ILE A 1 293 ? 18.828 -41.375 -10.406 1 93.19 293 ILE A C 1
ATOM 2213 O O . ILE A 1 293 ? 18.359 -41.094 -11.508 1 93.19 293 ILE A O 1
ATOM 2217 N N . TYR A 1 294 ? 20.109 -41.469 -10.203 1 90.94 294 TYR A N 1
ATOM 2218 C CA . TYR A 1 294 ? 21.078 -41.188 -11.258 1 90.94 294 TYR A CA 1
ATOM 2219 C C . TYR A 1 294 ? 21.344 -42.406 -12.102 1 90.94 294 TYR A C 1
ATOM 2221 O O . TYR A 1 294 ? 21.984 -42.312 -13.156 1 90.94 294 TYR A O 1
ATOM 2229 N N . ASP A 1 295 ? 20.891 -43.5 -11.602 1 83.94 295 ASP A N 1
ATOM 2230 C CA . ASP A 1 295 ? 21.125 -44.75 -12.328 1 83.94 295 ASP A CA 1
ATOM 2231 C C . ASP A 1 295 ? 20.328 -44.781 -13.633 1 83.94 295 ASP A C 1
ATOM 2233 O O . ASP A 1 295 ? 19.422 -43.969 -13.828 1 83.94 295 ASP A O 1
ATOM 2237 N N . ALA A 1 296 ? 20.766 -45.719 -14.391 1 71.5 296 ALA A N 1
ATOM 2238 C CA . ALA A 1 296 ? 20.219 -45.812 -15.742 1 71.5 296 ALA A CA 1
ATOM 2239 C C . ALA A 1 296 ? 18.75 -46.219 -15.719 1 71.5 296 ALA A C 1
ATOM 2241 O O . ALA A 1 296 ? 18.016 -46 -16.688 1 71.5 296 ALA A O 1
ATOM 2242 N N . ASP A 1 297 ? 18.391 -46.625 -14.633 1 72.62 297 ASP A N 1
ATOM 2243 C CA . ASP A 1 297 ? 16.984 -47 -14.523 1 72.62 297 ASP A CA 1
ATOM 2244 C C . ASP A 1 297 ? 16.094 -45.781 -14.375 1 72.62 297 ASP A C 1
ATOM 2246 O O . ASP A 1 297 ? 16.266 -44.969 -13.445 1 72.62 297 ASP A O 1
ATOM 2250 N N . TYR A 1 298 ? 15.359 -45.562 -15.344 1 78.31 298 TYR A N 1
ATOM 2251 C CA . TYR A 1 298 ? 14.398 -44.469 -15.328 1 78.31 298 TYR A CA 1
ATOM 2252 C C . TYR A 1 298 ? 13.344 -44.688 -14.242 1 78.31 298 TYR A C 1
ATOM 2254 O O . TYR A 1 298 ? 12.219 -45.094 -14.531 1 78.31 298 TYR A O 1
ATOM 2262 N N . GLN A 1 299 ? 13.594 -44.312 -13.047 1 82.31 299 GLN A N 1
ATOM 2263 C CA . GLN A 1 299 ? 12.766 -44.562 -11.875 1 82.31 299 GLN A CA 1
ATOM 2264 C C . GLN A 1 299 ? 11.422 -43.875 -11.977 1 82.31 299 GLN A C 1
ATOM 2266 O O . GLN A 1 299 ? 11.305 -42.844 -12.641 1 82.31 299 GLN A O 1
ATOM 2271 N N . ASP A 1 300 ? 10.469 -44.531 -11.336 1 84.75 300 ASP A N 1
ATOM 2272 C CA . ASP A 1 300 ? 9.18 -43.875 -11.133 1 84.75 300 ASP A CA 1
ATOM 2273 C C . ASP A 1 300 ? 9.32 -42.688 -10.211 1 84.75 300 ASP A C 1
ATOM 2275 O O . ASP A 1 300 ? 9.867 -42.781 -9.109 1 84.75 300 ASP A O 1
ATOM 2279 N N . PRO A 1 301 ? 8.898 -41.594 -10.734 1 84.81 301 PRO A N 1
ATOM 2280 C CA . PRO A 1 301 ? 9.117 -40.406 -9.906 1 84.81 301 PRO A CA 1
ATOM 2281 C C . PRO A 1 301 ? 8.086 -40.281 -8.781 1 84.81 301 PRO A C 1
ATOM 2283 O O . PRO A 1 301 ? 8.195 -39.375 -7.938 1 84.81 301 PRO A O 1
ATOM 2286 N N . PHE A 1 302 ? 7.137 -41.125 -8.695 1 94.5 302 PHE A N 1
ATOM 2287 C CA . PHE A 1 302 ? 6.113 -41.062 -7.66 1 94.5 302 PHE A CA 1
ATOM 2288 C C . PHE A 1 302 ? 6.629 -41.656 -6.359 1 94.5 302 PHE A C 1
ATOM 2290 O O . PHE A 1 302 ? 7.301 -42.688 -6.367 1 94.5 302 PHE A O 1
ATOM 2297 N N . PHE A 1 303 ? 6.402 -41 -5.27 1 96.31 303 PHE A N 1
ATOM 2298 C CA . PHE A 1 303 ? 6.836 -41.469 -3.951 1 96.31 303 PHE A CA 1
ATOM 2299 C C . PHE A 1 303 ? 5.793 -41.125 -2.895 1 96.31 303 PHE A C 1
ATOM 2301 O O . PHE A 1 303 ? 4.805 -40.438 -3.182 1 96.31 303 PHE A O 1
ATOM 2308 N N . THR A 1 304 ? 5.98 -41.719 -1.728 1 96.69 304 THR A N 1
ATOM 2309 C CA . THR A 1 304 ? 5.055 -41.469 -0.623 1 96.69 304 THR A CA 1
ATOM 2310 C C . THR A 1 304 ? 5.641 -40.469 0.365 1 96.69 304 THR A C 1
ATOM 2312 O O . THR A 1 304 ? 6.855 -40.406 0.565 1 96.69 304 THR A O 1
ATOM 2315 N N . CYS A 1 305 ? 4.824 -39.625 0.854 1 97.31 305 CYS A N 1
ATOM 2316 C CA . CYS A 1 305 ? 5.133 -38.688 1.934 1 97.31 305 CYS A CA 1
ATOM 2317 C C . CYS A 1 305 ? 3.904 -38.438 2.801 1 97.31 305 CYS A C 1
ATOM 2319 O O . CYS A 1 305 ? 2.846 -39.031 2.57 1 97.31 305 CYS A O 1
ATOM 2321 N N . LYS A 1 306 ? 4.129 -37.75 3.928 1 96.88 306 LYS A N 1
ATOM 2322 C CA . LYS A 1 306 ? 3.027 -37.531 4.855 1 96.88 306 LYS A CA 1
ATOM 2323 C C . LYS A 1 306 ? 3.092 -36.094 5.422 1 96.88 306 LYS A C 1
ATOM 2325 O O . LYS A 1 306 ? 4.172 -35.5 5.496 1 96.88 306 LYS A O 1
ATOM 2330 N N . ASN A 1 307 ? 1.96 -35.531 5.742 1 96.88 307 ASN A N 1
ATOM 2331 C CA . ASN A 1 307 ? 1.784 -34.281 6.488 1 96.88 307 ASN A CA 1
ATOM 2332 C C . ASN A 1 307 ? 2.408 -33.094 5.758 1 96.88 307 ASN A C 1
ATOM 2334 O O . ASN A 1 307 ? 3.004 -32.219 6.387 1 96.88 307 ASN A O 1
ATOM 2338 N N . VAL A 1 308 ? 2.387 -33.094 4.461 1 98.62 308 VAL A N 1
ATOM 2339 C CA . VAL A 1 308 ? 2.939 -31.984 3.695 1 98.62 308 VAL A CA 1
ATOM 2340 C C . VAL A 1 308 ? 2.029 -30.766 3.828 1 98.62 308 VAL A C 1
ATOM 2342 O O . VAL A 1 308 ? 0.811 -30.875 3.666 1 98.62 308 VAL A O 1
ATOM 2345 N N . THR A 1 309 ? 2.611 -29.594 4.172 1 97.62 309 THR A N 1
ATOM 2346 C CA . THR A 1 309 ? 1.873 -28.344 4.316 1 97.62 309 THR A CA 1
ATOM 2347 C C . THR A 1 309 ? 2.131 -27.422 3.127 1 97.62 309 THR A C 1
ATOM 2349 O O . THR A 1 309 ? 3.018 -27.688 2.311 1 97.62 309 THR A O 1
ATOM 2352 N N . VAL A 1 310 ? 1.319 -26.359 3 1 97.69 310 VAL A N 1
ATOM 2353 C CA . VAL A 1 310 ? 1.562 -25.344 1.981 1 97.69 310 VAL A CA 1
ATOM 2354 C C . VAL A 1 310 ? 2.924 -24.703 2.211 1 97.69 310 VAL A C 1
ATOM 2356 O O . VAL A 1 310 ? 3.65 -24.406 1.258 1 97.69 310 VAL A O 1
ATOM 2359 N N . GLU A 1 311 ? 3.229 -24.406 3.461 1 96.62 311 GLU A N 1
ATOM 2360 C CA . GLU A 1 311 ? 4.531 -23.844 3.807 1 96.62 311 GLU A CA 1
ATOM 2361 C C . GLU A 1 311 ? 5.668 -24.719 3.287 1 96.62 311 GLU A C 1
ATOM 2363 O O . GLU A 1 311 ? 6.668 -24.219 2.781 1 96.62 311 GLU A O 1
ATOM 2368 N N . LYS A 1 312 ? 5.539 -26.016 3.461 1 97.31 312 LYS A N 1
ATOM 2369 C CA . LYS A 1 312 ? 6.57 -26.922 2.977 1 97.31 312 LYS A CA 1
ATOM 2370 C C . LYS A 1 312 ? 6.684 -26.875 1.456 1 97.31 312 LYS A C 1
ATOM 2372 O O . LYS A 1 312 ? 7.781 -26.984 0.906 1 97.31 312 LYS A O 1
ATOM 2377 N N . MET A 1 313 ? 5.59 -26.781 0.813 1 98.25 313 MET A N 1
ATOM 2378 C CA . MET A 1 313 ? 5.609 -26.641 -0.64 1 98.25 313 MET A CA 1
ATOM 2379 C C . MET A 1 313 ? 6.27 -25.328 -1.057 1 98.25 313 MET A C 1
ATOM 2381 O O . MET A 1 313 ? 6.934 -25.266 -2.092 1 98.25 313 MET A O 1
ATOM 2385 N N . TYR A 1 314 ? 6 -24.281 -0.31 1 97.81 314 TYR A N 1
ATOM 2386 C CA . TYR A 1 314 ? 6.73 -23.031 -0.512 1 97.81 314 TYR A CA 1
ATOM 2387 C C . TYR A 1 314 ? 8.234 -23.25 -0.392 1 97.81 314 TYR A C 1
ATOM 2389 O O . TYR A 1 314 ? 9.008 -22.781 -1.229 1 97.81 314 TYR A O 1
ATOM 2397 N N . GLU A 1 315 ? 8.648 -23.906 0.647 1 97.25 315 GLU A N 1
ATOM 2398 C CA . GLU A 1 315 ? 10.055 -24.234 0.826 1 97.25 315 GLU A CA 1
ATOM 2399 C C . GLU A 1 315 ? 10.594 -25.016 -0.37 1 97.25 315 GLU A C 1
ATOM 2401 O O . GLU A 1 315 ? 11.727 -24.781 -0.812 1 97.25 315 GLU A O 1
ATOM 2406 N N . LEU A 1 316 ? 9.82 -25.906 -0.841 1 98.25 316 LEU A N 1
ATOM 2407 C CA . LEU A 1 316 ? 10.211 -26.719 -1.993 1 98.25 316 LEU A CA 1
ATOM 2408 C C . LEU A 1 316 ? 10.5 -25.828 -3.203 1 98.25 316 LEU A C 1
ATOM 2410 O O . LEU A 1 316 ? 11.508 -26.016 -3.885 1 98.25 316 LEU A O 1
ATOM 2414 N N . ALA A 1 317 ? 9.656 -24.891 -3.467 1 98.06 317 ALA A N 1
ATOM 2415 C CA . ALA A 1 317 ? 9.789 -24.016 -4.637 1 98.06 317 ALA A CA 1
ATOM 2416 C C . ALA A 1 317 ? 11.062 -23.188 -4.566 1 98.06 317 ALA A C 1
ATOM 2418 O O . ALA A 1 317 ? 11.641 -22.828 -5.598 1 98.06 317 ALA A O 1
ATOM 2419 N N . GLY A 1 318 ? 11.5 -22.891 -3.375 1 96.88 318 GLY A N 1
ATOM 2420 C CA . GLY A 1 318 ? 12.711 -22.109 -3.197 1 96.88 318 GLY A CA 1
ATOM 2421 C C . GLY A 1 318 ? 13.883 -22.938 -2.703 1 96.88 318 GLY A C 1
ATOM 2422 O O . GLY A 1 318 ? 14.898 -22.391 -2.27 1 96.88 318 GLY A O 1
ATOM 2423 N N . TYR A 1 319 ? 13.867 -24.219 -2.801 1 96.81 319 TYR A N 1
ATOM 2424 C CA . TYR A 1 319 ? 14.789 -25.141 -2.135 1 96.81 319 TYR A CA 1
ATOM 2425 C C . TYR A 1 319 ? 16.125 -25.203 -2.871 1 96.81 319 TYR A C 1
ATOM 2427 O O . TYR A 1 319 ? 16.156 -25.391 -4.086 1 96.81 319 TYR A O 1
ATOM 2435 N N . ARG A 1 320 ? 17.141 -25.047 -2.135 1 95.19 320 ARG A N 1
ATOM 2436 C CA . ARG A 1 320 ? 18.484 -25.109 -2.699 1 95.19 320 ARG A CA 1
ATOM 2437 C C . ARG A 1 320 ? 19.297 -26.234 -2.07 1 95.19 320 ARG A C 1
ATOM 2439 O O . ARG A 1 320 ? 20.531 -26.172 -2.027 1 95.19 320 ARG A O 1
ATOM 2446 N N . TYR A 1 321 ? 18.594 -27.172 -1.47 1 95.19 321 TYR A N 1
ATOM 2447 C CA . TYR A 1 321 ? 19.125 -28.422 -0.948 1 95.19 321 TYR A CA 1
ATOM 2448 C C . TYR A 1 321 ? 19.891 -28.188 0.35 1 95.19 321 TYR A C 1
ATOM 2450 O O . TYR A 1 321 ? 20.859 -28.891 0.631 1 95.19 321 TYR A O 1
ATOM 2458 N N . GLU A 1 322 ? 19.453 -27.125 1.022 1 88 322 GLU A N 1
ATOM 2459 C CA . GLU A 1 322 ? 20.016 -26.875 2.346 1 88 322 GLU A CA 1
ATOM 2460 C C . GLU A 1 322 ? 19.891 -28.109 3.242 1 88 322 GLU A C 1
ATOM 2462 O O . GLU A 1 322 ? 18.859 -28.781 3.236 1 88 322 GLU A O 1
ATOM 2467 N N . GLY A 1 323 ? 21.016 -28.453 3.936 1 84.75 323 GLY A N 1
ATOM 2468 C CA . GLY A 1 323 ? 20.969 -29.531 4.895 1 84.75 323 GLY A CA 1
ATOM 2469 C C . GLY A 1 323 ? 21.281 -30.891 4.273 1 84.75 323 GLY A C 1
ATOM 2470 O O . GLY A 1 323 ? 21.406 -31.891 4.984 1 84.75 323 GLY A O 1
ATOM 2471 N N . MET A 1 324 ? 21.391 -30.938 2.959 1 90.12 324 MET A N 1
ATOM 2472 C CA . MET A 1 324 ? 21.719 -32.188 2.287 1 90.12 324 MET A CA 1
ATOM 2473 C C . MET A 1 324 ? 23.219 -32.312 2.061 1 90.12 324 MET A C 1
ATOM 2475 O O . MET A 1 324 ? 23.891 -31.328 1.76 1 90.12 324 MET A O 1
ATOM 2479 N N . ASN A 1 325 ? 23.734 -33.5 2.338 1 88.12 325 ASN A N 1
ATOM 2480 C CA . ASN A 1 325 ? 25.016 -33.875 1.771 1 88.12 325 ASN A CA 1
ATOM 2481 C C . ASN A 1 325 ? 24.891 -34.375 0.337 1 88.12 325 ASN A C 1
ATOM 2483 O O . ASN A 1 325 ? 24.828 -35.594 0.103 1 88.12 325 ASN A O 1
ATOM 2487 N N . PHE A 1 326 ? 24.875 -33.531 -0.577 1 87.81 326 PHE A N 1
ATOM 2488 C CA . PHE A 1 326 ? 24.516 -33.844 -1.952 1 87.81 326 PHE A CA 1
ATOM 2489 C C . PHE A 1 326 ? 25.547 -34.781 -2.584 1 87.81 326 PHE A C 1
ATOM 2491 O O . PHE A 1 326 ? 25.203 -35.594 -3.422 1 87.81 326 PHE A O 1
ATOM 2498 N N . GLY A 1 327 ? 26.906 -34.656 -2.223 1 89.81 327 GLY A N 1
ATOM 2499 C CA . GLY A 1 327 ? 27.953 -35.594 -2.59 1 89.81 327 GLY A CA 1
ATOM 2500 C C . GLY A 1 327 ? 28.328 -35.531 -4.059 1 89.81 327 GLY A C 1
ATOM 2501 O O . GLY A 1 327 ? 28.984 -36.438 -4.574 1 89.81 327 GLY A O 1
ATOM 2502 N N . ARG A 1 328 ? 27.828 -34.688 -4.797 1 90.88 328 ARG A N 1
ATOM 2503 C CA . ARG A 1 328 ? 28.172 -34.438 -6.191 1 90.88 328 ARG A CA 1
ATOM 2504 C C . ARG A 1 328 ? 27.922 -32.969 -6.551 1 90.88 328 ARG A C 1
ATOM 2506 O O . ARG A 1 328 ? 27.297 -32.219 -5.789 1 90.88 328 ARG A O 1
ATOM 2513 N N . ASN A 1 329 ? 28.516 -32.625 -7.699 1 91.38 329 ASN A N 1
ATOM 2514 C CA . ASN A 1 329 ? 28.219 -31.266 -8.18 1 91.38 329 ASN A CA 1
ATOM 2515 C C . ASN A 1 329 ? 26.734 -31.094 -8.508 1 91.38 329 ASN A C 1
ATOM 2517 O O . ASN A 1 329 ? 26.141 -31.953 -9.156 1 91.38 329 ASN A O 1
ATOM 2521 N N . ILE A 1 330 ? 26.172 -30.031 -8.062 1 92.31 330 ILE A N 1
ATOM 2522 C CA . ILE A 1 330 ? 24.766 -29.75 -8.328 1 92.31 330 ILE A CA 1
ATOM 2523 C C . ILE A 1 330 ? 24.625 -29.141 -9.719 1 92.31 330 ILE A C 1
ATOM 2525 O O . ILE A 1 330 ? 25.172 -28.078 -10.008 1 92.31 330 ILE A O 1
ATOM 2529 N N . SER A 1 331 ? 23.859 -29.797 -10.523 1 92.81 331 SER A N 1
ATOM 2530 C CA . SER A 1 331 ? 23.656 -29.344 -11.891 1 92.81 331 SER A CA 1
ATOM 2531 C C . SER A 1 331 ? 22.547 -28.281 -11.953 1 92.81 331 SER A C 1
ATOM 2533 O O . SER A 1 331 ? 22.547 -27.422 -12.836 1 92.81 331 SER A O 1
ATOM 2535 N N . TYR A 1 332 ? 21.594 -28.438 -11.078 1 93.75 332 TYR A N 1
ATOM 2536 C CA . TYR A 1 332 ? 20.516 -27.453 -11.047 1 93.75 332 TYR A CA 1
ATOM 2537 C C . TYR A 1 332 ? 19.75 -27.516 -9.734 1 93.75 332 TYR A C 1
ATOM 2539 O O . TYR A 1 332 ? 19.625 -28.594 -9.133 1 93.75 332 TYR A O 1
ATOM 2547 N N . ARG A 1 333 ? 19.297 -26.422 -9.305 1 94.5 333 ARG A N 1
ATOM 2548 C CA . ARG A 1 333 ? 18.516 -26.328 -8.078 1 94.5 333 ARG A CA 1
ATOM 2549 C C . ARG A 1 333 ? 17.062 -25.953 -8.383 1 94.5 333 ARG A C 1
ATOM 2551 O O . ARG A 1 333 ? 16.781 -25.25 -9.352 1 94.5 333 ARG A O 1
ATOM 2558 N N . ILE A 1 334 ? 16.141 -26.422 -7.523 1 96.62 334 ILE A N 1
ATOM 2559 C CA . ILE A 1 334 ? 14.734 -26.016 -7.668 1 96.62 334 ILE A CA 1
ATOM 2560 C C . ILE A 1 334 ? 14.602 -24.531 -7.402 1 96.62 334 ILE A C 1
ATOM 2562 O O . ILE A 1 334 ? 14.008 -23.797 -8.203 1 96.62 334 ILE A O 1
ATOM 2566 N N . GLY A 1 335 ? 15.148 -24.109 -6.23 1 95.19 335 GLY A N 1
ATOM 2567 C CA . GLY A 1 335 ? 15.219 -22.688 -5.941 1 95.19 335 GLY A CA 1
ATOM 2568 C C . GLY A 1 335 ? 16.281 -21.969 -6.754 1 95.19 335 GLY A C 1
ATOM 2569 O O . GLY A 1 335 ? 17.453 -21.969 -6.387 1 95.19 335 GLY A O 1
ATOM 2570 N N . SER A 1 336 ? 15.852 -21.344 -7.84 1 93.25 336 SER A N 1
ATOM 2571 C CA . SER A 1 336 ? 16.781 -20.703 -8.766 1 93.25 336 SER A CA 1
ATOM 2572 C C . SER A 1 336 ? 16.516 -19.203 -8.859 1 93.25 336 SER A C 1
ATOM 2574 O O . SER A 1 336 ? 15.375 -18.766 -8.75 1 93.25 336 SER A O 1
ATOM 2576 N N . ARG A 1 337 ? 17.609 -18.438 -9.047 1 93.25 337 ARG A N 1
ATOM 2577 C CA . ARG A 1 337 ? 17.453 -17 -9.266 1 93.25 337 ARG A CA 1
ATOM 2578 C C . ARG A 1 337 ? 16.766 -16.719 -10.602 1 93.25 337 ARG A C 1
ATOM 2580 O O . ARG A 1 337 ? 16.312 -15.602 -10.852 1 93.25 337 ARG A O 1
ATOM 2587 N N . ARG A 1 338 ? 16.641 -17.797 -11.414 1 93.88 338 ARG A N 1
ATOM 2588 C CA . ARG A 1 338 ? 16.062 -17.656 -12.742 1 93.88 338 ARG A CA 1
ATOM 2589 C C . ARG A 1 338 ? 14.547 -17.844 -12.695 1 93.88 338 ARG A C 1
ATOM 2591 O O . ARG A 1 338 ? 13.859 -17.672 -13.703 1 93.88 338 ARG A O 1
ATOM 2598 N N . THR A 1 339 ? 14.031 -18.203 -11.516 1 95.94 339 THR A N 1
ATOM 2599 C CA . THR A 1 339 ? 12.594 -18.422 -11.406 1 95.94 339 THR A CA 1
ATOM 2600 C C . THR A 1 339 ? 11.828 -17.109 -11.625 1 95.94 339 THR A C 1
ATOM 2602 O O . THR A 1 339 ? 12.031 -16.141 -10.891 1 95.94 339 THR A O 1
ATOM 2605 N N . ALA A 1 340 ? 10.977 -17.094 -12.625 1 96.12 340 ALA A N 1
ATOM 2606 C CA . ALA A 1 340 ? 10.164 -15.922 -12.922 1 96.12 340 ALA A CA 1
ATOM 2607 C C . ALA A 1 340 ? 8.93 -15.867 -12.023 1 96.12 340 ALA A C 1
ATOM 2609 O O . ALA A 1 340 ? 8.461 -14.781 -11.664 1 96.12 340 ALA A O 1
ATOM 2610 N N . GLU A 1 341 ? 8.375 -16.984 -11.789 1 97.44 341 GLU A N 1
ATOM 2611 C CA . GLU A 1 341 ? 7.238 -17.156 -10.891 1 97.44 341 GLU A CA 1
ATOM 2612 C C . GLU A 1 341 ? 7.117 -18.594 -10.406 1 97.44 341 GLU A C 1
ATOM 2614 O O . GLU A 1 341 ? 7.695 -19.5 -11.008 1 97.44 341 GLU A O 1
ATOM 2619 N N . ALA A 1 342 ? 6.453 -18.781 -9.32 1 98.31 342 ALA A N 1
ATOM 2620 C CA . ALA A 1 342 ? 6.086 -20.094 -8.797 1 98.31 342 ALA A CA 1
ATOM 2621 C C . ALA A 1 342 ? 4.66 -20.094 -8.25 1 98.31 342 ALA A C 1
ATOM 2623 O O . ALA A 1 342 ? 4.152 -19.047 -7.84 1 98.31 342 ALA A O 1
ATOM 2624 N N . HIS A 1 343 ? 4.043 -21.25 -8.305 1 98.69 343 HIS A N 1
ATOM 2625 C CA . HIS A 1 343 ? 2.664 -21.297 -7.836 1 98.69 343 HIS A CA 1
ATOM 2626 C C . HIS A 1 343 ? 2.326 -22.672 -7.273 1 98.69 343 HIS A C 1
ATOM 2628 O O . HIS A 1 343 ? 3.012 -23.656 -7.566 1 98.69 343 HIS A O 1
ATOM 2634 N N . ILE A 1 344 ? 1.332 -22.703 -6.426 1 98.62 344 ILE A N 1
ATOM 2635 C CA . ILE A 1 344 ? 0.704 -23.875 -5.844 1 98.62 344 ILE A CA 1
ATOM 2636 C C . ILE A 1 344 ? -0.816 -23.734 -5.902 1 98.62 344 ILE A C 1
ATOM 2638 O O . ILE A 1 344 ? -1.37 -22.734 -5.441 1 98.62 344 ILE A O 1
ATOM 2642 N N . PHE A 1 345 ? -1.426 -24.688 -6.531 1 98.88 345 PHE A N 1
ATOM 2643 C CA . PHE A 1 345 ? -2.867 -24.844 -6.375 1 98.88 345 PHE A CA 1
ATOM 2644 C C . PHE A 1 345 ? -3.189 -25.797 -5.219 1 98.88 345 PHE A C 1
ATOM 2646 O O . PHE A 1 345 ? -2.752 -26.938 -5.215 1 98.88 345 PHE A O 1
ATOM 2653 N N . GLN A 1 346 ? -3.889 -25.281 -4.246 1 98.88 346 GLN A N 1
ATOM 2654 C CA . GLN A 1 346 ? -4.398 -26.094 -3.148 1 98.88 346 GLN A CA 1
ATOM 2655 C C . GLN A 1 346 ? -5.887 -26.391 -3.326 1 98.88 346 GLN A C 1
ATOM 2657 O O . GLN A 1 346 ? -6.711 -25.469 -3.285 1 98.88 346 GLN A O 1
ATOM 2662 N N . ILE A 1 347 ? -6.23 -27.672 -3.439 1 98.81 347 ILE A N 1
ATOM 2663 C CA . ILE A 1 347 ? -7.594 -28.047 -3.801 1 98.81 347 ILE A CA 1
ATOM 2664 C C . ILE A 1 347 ? -8.25 -28.812 -2.648 1 98.81 347 ILE A C 1
ATOM 2666 O O . ILE A 1 347 ? -7.77 -29.875 -2.252 1 98.81 347 ILE A O 1
ATOM 2670 N N . ASN A 1 348 ? -9.312 -28.281 -2.105 1 97.69 348 ASN A N 1
ATOM 2671 C CA . ASN A 1 348 ? -10.156 -28.922 -1.105 1 97.69 348 ASN A CA 1
ATOM 2672 C C . ASN A 1 348 ? -11.469 -29.406 -1.714 1 97.69 348 ASN A C 1
ATOM 2674 O O . ASN A 1 348 ? -12.406 -28.625 -1.893 1 97.69 348 ASN A O 1
ATOM 2678 N N . SER A 1 349 ? -11.586 -30.656 -1.872 1 96.56 349 SER A N 1
ATOM 2679 C CA . SER A 1 349 ? -12.703 -31.25 -2.598 1 96.56 349 SER A CA 1
ATOM 2680 C C . SER A 1 349 ? -14 -31.125 -1.805 1 96.56 349 SER A C 1
ATOM 2682 O O . SER A 1 349 ? -15.094 -31.297 -2.355 1 96.56 349 SER A O 1
ATOM 2684 N N . SER A 1 350 ? -13.938 -30.797 -0.587 1 94.06 350 SER A N 1
ATOM 2685 C CA . SER A 1 350 ? -15.125 -30.703 0.249 1 94.06 350 SER A CA 1
ATOM 2686 C C . SER A 1 350 ? -15.758 -29.312 0.145 1 94.06 350 SER A C 1
ATOM 2688 O O . SER A 1 350 ? -16.875 -29.109 0.609 1 94.06 350 SER A O 1
ATOM 2690 N N . MET A 1 351 ? -15.109 -28.375 -0.418 1 95.88 351 MET A N 1
ATOM 2691 C CA . MET A 1 351 ? -15.617 -27.016 -0.569 1 95.88 351 MET A CA 1
ATOM 2692 C C . MET A 1 351 ? -16.438 -26.875 -1.848 1 95.88 351 MET A C 1
ATOM 2694 O O . MET A 1 351 ? -16.297 -27.688 -2.77 1 95.88 351 MET A O 1
ATOM 2698 N N . PRO A 1 352 ? -17.312 -25.859 -1.874 1 96.12 352 PRO A N 1
ATOM 2699 C CA . PRO A 1 352 ? -17.969 -25.594 -3.152 1 96.12 352 PRO A CA 1
ATOM 2700 C C . PRO A 1 352 ? -16.984 -25.234 -4.258 1 96.12 352 PRO A C 1
ATOM 2702 O O . PRO A 1 352 ? -15.898 -24.703 -3.979 1 96.12 352 PRO A O 1
ATOM 2705 N N . THR A 1 353 ? -17.359 -25.484 -5.473 1 97.44 353 THR A N 1
ATOM 2706 C CA . THR A 1 353 ? -16.516 -25.344 -6.648 1 97.44 353 THR A CA 1
ATOM 2707 C C . THR A 1 353 ? -15.836 -23.969 -6.656 1 97.44 353 THR A C 1
ATOM 2709 O O . THR A 1 353 ? -14.641 -23.859 -6.949 1 97.44 353 THR A O 1
ATOM 2712 N N . GLU A 1 354 ? -16.547 -22.891 -6.312 1 96.94 354 GLU A N 1
ATOM 2713 C CA . GLU A 1 354 ? -16.062 -21.516 -6.359 1 96.94 354 GLU A CA 1
ATOM 2714 C C . GLU A 1 354 ? -14.922 -21.297 -5.363 1 96.94 354 GLU A C 1
ATOM 2716 O O . GLU A 1 354 ? -14.047 -20.453 -5.586 1 96.94 354 GLU A O 1
ATOM 2721 N N . LEU A 1 355 ? -14.945 -22.109 -4.312 1 97.69 355 LEU A N 1
ATOM 2722 C CA . LEU A 1 355 ? -14.008 -21.922 -3.207 1 97.69 355 LEU A CA 1
ATOM 2723 C C . LEU A 1 355 ? -13.039 -23.078 -3.1 1 97.69 355 LEU A C 1
ATOM 2725 O O . LEU A 1 355 ? -12.164 -23.094 -2.229 1 97.69 355 LEU A O 1
ATOM 2729 N N . ALA A 1 356 ? -13.133 -24.031 -3.988 1 98.31 356 ALA A N 1
ATOM 2730 C CA . ALA A 1 356 ? -12.438 -25.312 -3.824 1 98.31 356 ALA A CA 1
ATOM 2731 C C . ALA A 1 356 ? -10.93 -25.141 -4.02 1 98.31 356 ALA A C 1
ATOM 2733 O O . ALA A 1 356 ? -10.141 -25.891 -3.441 1 98.31 356 ALA A O 1
ATOM 2734 N N . THR A 1 357 ? -10.547 -24.188 -4.816 1 98.62 357 THR A N 1
ATOM 2735 C CA . THR A 1 357 ? -9.133 -24.047 -5.156 1 98.62 357 THR A CA 1
ATOM 2736 C C . THR A 1 357 ? -8.594 -22.703 -4.676 1 98.62 357 THR A C 1
ATOM 2738 O O . THR A 1 357 ? -9.102 -21.641 -5.07 1 98.62 357 THR A O 1
ATOM 2741 N N . VAL A 1 358 ? -7.645 -22.766 -3.799 1 98.62 358 VAL A N 1
ATOM 2742 C CA . VAL A 1 358 ? -6.848 -21.594 -3.441 1 98.62 358 VAL A CA 1
ATOM 2743 C C . VAL A 1 358 ? -5.531 -21.609 -4.219 1 98.62 358 VAL A C 1
ATOM 2745 O O . VAL A 1 358 ? -4.789 -22.578 -4.176 1 98.62 358 VAL A O 1
ATOM 2748 N N . GLN A 1 359 ? -5.301 -20.594 -4.945 1 98.38 359 GLN A N 1
ATOM 2749 C CA . GLN A 1 359 ? -4.074 -20.422 -5.711 1 98.38 359 GLN A CA 1
ATOM 2750 C C . GLN A 1 359 ? -3.051 -19.594 -4.945 1 98.38 359 GLN A C 1
ATOM 2752 O O . GLN A 1 359 ? -3.297 -18.438 -4.637 1 98.38 359 GLN A O 1
ATOM 2757 N N . TRP A 1 360 ? -1.932 -20.234 -4.641 1 98.38 360 TRP A N 1
ATOM 2758 C CA . TRP A 1 360 ? -0.796 -19.547 -4.027 1 98.38 360 TRP A CA 1
ATOM 2759 C C . TRP A 1 360 ? 0.245 -19.172 -5.078 1 98.38 360 TRP A C 1
ATOM 2761 O O . TRP A 1 360 ? 0.642 -20.016 -5.895 1 98.38 360 TRP A O 1
ATOM 2771 N N . PHE A 1 361 ? 0.65 -17.984 -5.141 1 94.38 361 PHE A N 1
ATOM 2772 C CA . PHE A 1 361 ? 1.675 -17.781 -6.156 1 94.38 361 PHE A CA 1
ATOM 2773 C C . PHE A 1 361 ? 2.648 -16.688 -5.734 1 94.38 361 PHE A C 1
ATOM 2775 O O . PHE A 1 361 ? 2.291 -15.789 -4.961 1 94.38 361 PHE A O 1
ATOM 2782 N N . SER A 1 362 ? 3.896 -16.766 -6.109 1 96.62 362 SER A N 1
ATOM 2783 C CA . SER A 1 362 ? 5.004 -15.836 -5.898 1 96.62 362 SER A CA 1
ATOM 2784 C C . SER A 1 362 ? 5.488 -15.242 -7.219 1 96.62 362 SER A C 1
ATOM 2786 O O . SER A 1 362 ? 5.676 -15.969 -8.195 1 96.62 362 SER A O 1
ATOM 2788 N N . MET A 1 363 ? 5.582 -13.914 -7.238 1 96.75 363 MET A N 1
ATOM 2789 C CA . MET A 1 363 ? 6.371 -13.273 -8.281 1 96.75 363 MET A CA 1
ATOM 2790 C C . MET A 1 363 ? 7.863 -13.406 -8 1 96.75 363 MET A C 1
ATOM 2792 O O . MET A 1 363 ? 8.289 -13.328 -6.852 1 96.75 363 MET A O 1
ATOM 2796 N N . ALA A 1 364 ? 8.633 -13.656 -9.07 1 96.81 364 ALA A N 1
ATOM 2797 C CA . ALA A 1 364 ? 10.062 -13.898 -8.938 1 96.81 364 ALA A CA 1
ATOM 2798 C C . ALA A 1 364 ? 10.336 -15.172 -8.148 1 96.81 364 ALA A C 1
ATOM 2800 O O . ALA A 1 364 ? 9.477 -16.047 -8.047 1 96.81 364 ALA A O 1
ATOM 2801 N N . SER A 1 365 ? 11.539 -15.367 -7.656 1 96.38 365 SER A N 1
ATOM 2802 C CA . SER A 1 365 ? 11.984 -16.625 -7.074 1 96.38 365 SER A CA 1
ATOM 2803 C C . SER A 1 365 ? 11.539 -16.75 -5.621 1 96.38 365 SER A C 1
ATOM 2805 O O . SER A 1 365 ? 11.828 -15.891 -4.797 1 96.38 365 SER A O 1
ATOM 2807 N N . PRO A 1 366 ? 10.93 -17.859 -5.254 1 97.06 366 PRO A N 1
ATOM 2808 C CA . PRO A 1 366 ? 10.547 -18.109 -3.859 1 97.06 366 PRO A CA 1
ATOM 2809 C C . PRO A 1 366 ? 11.75 -18.234 -2.93 1 97.06 366 PRO A C 1
ATOM 2811 O O . PRO A 1 366 ? 11.586 -18.281 -1.708 1 97.06 366 PRO A O 1
ATOM 2814 N N . ASP A 1 367 ? 12.922 -18.234 -3.559 1 95.56 367 ASP A N 1
ATOM 2815 C CA . ASP A 1 367 ? 14.117 -18.125 -2.723 1 95.56 367 ASP A CA 1
ATOM 2816 C C . ASP A 1 367 ? 14.102 -16.828 -1.907 1 95.56 367 ASP A C 1
ATOM 2818 O O . ASP A 1 367 ? 14.531 -16.812 -0.75 1 95.56 367 ASP A O 1
ATOM 2822 N N . TYR A 1 368 ? 13.578 -15.758 -2.439 1 97.06 368 TYR A N 1
ATOM 2823 C CA . TYR A 1 368 ? 13.523 -14.484 -1.732 1 97.06 368 TYR A CA 1
ATOM 2824 C C . TYR A 1 368 ? 12.227 -13.75 -2.033 1 97.06 368 TYR A C 1
ATOM 2826 O O . TYR A 1 368 ? 12.195 -12.516 -2.098 1 97.06 368 TYR A O 1
ATOM 2834 N N . SER A 1 369 ? 11.195 -14.445 -2.26 1 97.62 369 SER A N 1
ATOM 2835 C CA . SER A 1 369 ? 9.828 -13.961 -2.398 1 97.62 369 SER A CA 1
ATOM 2836 C C . SER A 1 369 ? 8.852 -14.836 -1.61 1 97.62 369 SER A C 1
ATOM 2838 O O . SER A 1 369 ? 9.25 -15.836 -1.014 1 97.62 369 SER A O 1
ATOM 2840 N N . THR A 1 370 ? 7.617 -14.438 -1.552 1 97.69 370 THR A N 1
ATOM 2841 C CA . THR A 1 370 ? 6.629 -15.211 -0.803 1 97.69 370 THR A CA 1
ATOM 2842 C C . THR A 1 370 ? 5.391 -15.477 -1.655 1 97.69 370 THR A C 1
ATOM 2844 O O . THR A 1 370 ? 5.211 -14.859 -2.707 1 97.69 370 THR A O 1
ATOM 2847 N N . PHE A 1 371 ? 4.637 -16.453 -1.254 1 97.94 371 PHE A N 1
ATOM 2848 C CA . PHE A 1 371 ? 3.367 -16.75 -1.905 1 97.94 371 PHE A CA 1
ATOM 2849 C C . PHE A 1 371 ? 2.244 -15.914 -1.314 1 97.94 371 PHE A C 1
ATOM 2851 O O . PHE A 1 371 ? 2.291 -15.539 -0.139 1 97.94 371 PHE A O 1
ATOM 2858 N N . VAL A 1 372 ? 1.292 -15.617 -2.156 1 97.25 372 VAL A N 1
ATOM 2859 C CA . VAL A 1 372 ? 0.053 -14.945 -1.777 1 97.25 372 VAL A CA 1
ATOM 2860 C C . VAL A 1 372 ? -1.146 -15.773 -2.24 1 97.25 372 VAL A C 1
ATOM 2862 O O . VAL A 1 372 ? -1.167 -16.266 -3.369 1 97.25 372 VAL A O 1
ATOM 2865 N N . PRO A 1 373 ? -2.17 -15.984 -1.363 1 98 373 PRO A N 1
ATOM 2866 C CA . PRO A 1 373 ? -3.32 -16.812 -1.741 1 98 373 PRO A CA 1
ATOM 2867 C C . PRO A 1 373 ? -4.395 -16.016 -2.484 1 98 373 PRO A C 1
ATOM 2869 O O . PRO A 1 373 ? -4.676 -14.867 -2.131 1 98 373 PRO A O 1
ATOM 2872 N N . PHE A 1 374 ? -5.027 -16.641 -3.471 1 98.25 374 PHE A N 1
ATOM 2873 C CA . PHE A 1 374 ? -6.137 -16.062 -4.23 1 98.25 374 PHE A CA 1
ATOM 2874 C C . PHE A 1 374 ? -7.191 -17.125 -4.52 1 98.25 374 PHE A C 1
ATOM 2876 O O . PHE A 1 374 ? -6.859 -18.297 -4.773 1 98.25 374 PHE A O 1
ATOM 2883 N N . TYR A 1 375 ? -8.477 -16.719 -4.438 1 98.31 375 TYR A N 1
ATOM 2884 C CA . TYR A 1 375 ? -9.547 -17.547 -4.996 1 98.31 375 TYR A CA 1
ATOM 2885 C C . TYR A 1 375 ? -9.711 -17.297 -6.488 1 98.31 375 TYR A C 1
ATOM 2887 O O . TYR A 1 375 ? -10.648 -16.609 -6.914 1 98.31 375 TYR A O 1
ATOM 2895 N N . GLY A 1 376 ? -8.891 -17.938 -7.27 1 98.19 376 GLY A N 1
ATOM 2896 C CA . GLY A 1 376 ? -8.758 -17.641 -8.688 1 98.19 376 GLY A CA 1
ATOM 2897 C C . GLY A 1 376 ? -10.078 -17.703 -9.438 1 98.19 376 GLY A C 1
ATOM 2898 O O . GLY A 1 376 ? -10.312 -16.922 -10.359 1 98.19 376 GLY A O 1
ATOM 2899 N N . ALA A 1 377 ? -10.977 -18.547 -9.07 1 98.44 377 ALA A N 1
ATOM 2900 C CA . ALA A 1 377 ? -12.227 -18.75 -9.805 1 98.44 377 ALA A CA 1
ATOM 2901 C C . ALA A 1 377 ? -13.172 -17.578 -9.617 1 98.44 377 ALA A C 1
ATOM 2903 O O . ALA A 1 377 ? -14.117 -17.406 -10.391 1 98.44 377 ALA A O 1
ATOM 2904 N N . LEU A 1 378 ? -12.891 -16.781 -8.625 1 98.5 378 LEU A N 1
ATOM 2905 C CA . LEU A 1 378 ? -13.852 -15.75 -8.227 1 98.5 378 LEU A CA 1
ATOM 2906 C C . LEU A 1 378 ? -13.328 -14.359 -8.57 1 98.5 378 LEU A C 1
ATOM 2908 O O . LEU A 1 378 ? -14.094 -13.391 -8.562 1 98.5 378 LEU A O 1
ATOM 2912 N N . LEU A 1 379 ? -12.07 -14.234 -8.867 1 98.25 379 LEU A N 1
ATOM 2913 C CA . LEU A 1 379 ? -11.477 -12.906 -9.016 1 98.25 379 LEU A CA 1
ATOM 2914 C C . LEU A 1 379 ? -12.016 -12.211 -10.258 1 98.25 379 LEU A C 1
ATOM 2916 O O . LEU A 1 379 ? -12.141 -12.828 -11.32 1 98.25 379 LEU A O 1
ATOM 2920 N N . THR A 1 380 ? -12.32 -10.93 -10.094 1 96.56 380 THR A N 1
ATOM 2921 C CA . THR A 1 380 ? -12.68 -10.086 -11.227 1 96.56 380 THR A CA 1
ATOM 2922 C C . THR A 1 380 ? -11.625 -9.016 -11.461 1 96.56 380 THR A C 1
ATOM 2924 O O . THR A 1 380 ? -11.672 -8.297 -12.461 1 96.56 380 THR A O 1
ATOM 2927 N N . ASP A 1 381 ? -10.727 -8.914 -10.547 1 94.56 381 ASP A N 1
ATOM 2928 C CA . ASP A 1 381 ? -9.586 -8.008 -10.594 1 94.56 381 ASP A CA 1
ATOM 2929 C C . ASP A 1 381 ? -8.492 -8.445 -9.617 1 94.56 381 ASP A C 1
ATOM 2931 O O . ASP A 1 381 ? -8.68 -9.391 -8.844 1 94.56 381 ASP A O 1
ATOM 2935 N N . VAL A 1 382 ? -7.32 -7.836 -9.75 1 96.56 382 VAL A N 1
ATOM 2936 C CA . VAL A 1 382 ? -6.223 -8.125 -8.836 1 96.56 382 VAL A CA 1
ATOM 2937 C C . VAL A 1 382 ? -5.531 -6.824 -8.43 1 96.56 382 VAL A C 1
ATOM 2939 O O . VAL A 1 382 ? -5.844 -5.754 -8.969 1 96.56 382 VAL A O 1
ATOM 2942 N N . SER A 1 383 ? -4.688 -6.906 -7.445 1 95.31 383 SER A N 1
ATOM 2943 C CA . SER A 1 383 ? -3.918 -5.746 -7.004 1 95.31 383 SER A CA 1
ATOM 2944 C C . SER A 1 383 ? -3.152 -5.121 -8.164 1 95.31 383 SER A C 1
ATOM 2946 O O . SER A 1 383 ? -2.637 -5.832 -9.031 1 95.31 383 SER A O 1
ATOM 2948 N N . LYS A 1 384 ? -2.961 -3.832 -8.125 1 91.75 384 LYS A N 1
ATOM 2949 C CA . LYS A 1 384 ? -2.316 -3.092 -9.203 1 91.75 384 LYS A CA 1
ATOM 2950 C C . LYS A 1 384 ? -0.889 -3.58 -9.43 1 91.75 384 LYS A C 1
ATOM 2952 O O . LYS A 1 384 ? -0.463 -3.76 -10.57 1 91.75 384 LYS A O 1
ATOM 2957 N N . ALA A 1 385 ? -0.183 -3.764 -8.406 1 95.88 385 ALA A N 1
ATOM 2958 C CA . ALA A 1 385 ? 1.21 -4.188 -8.523 1 95.88 385 ALA A CA 1
ATOM 2959 C C . ALA A 1 385 ? 1.323 -5.488 -9.312 1 95.88 385 ALA A C 1
ATOM 2961 O O . ALA A 1 385 ? 2.285 -5.688 -10.062 1 95.88 385 ALA A O 1
ATOM 2962 N N . TYR A 1 386 ? 0.376 -6.367 -9.195 1 97.12 386 TYR A N 1
ATOM 2963 C CA . TYR A 1 386 ? 0.447 -7.695 -9.789 1 97.12 386 TYR A CA 1
ATOM 2964 C C . TYR A 1 386 ? 0.099 -7.648 -11.273 1 97.12 386 TYR A C 1
ATOM 2966 O O . TYR A 1 386 ? 0.438 -8.562 -12.031 1 97.12 386 TYR A O 1
ATOM 2974 N N . LYS A 1 387 ? -0.596 -6.652 -11.672 1 94 387 LYS A N 1
ATOM 2975 C CA . LYS A 1 387 ? -1.012 -6.613 -13.07 1 94 387 LYS A CA 1
ATOM 2976 C C . LYS A 1 387 ? -0.282 -5.512 -13.828 1 94 387 LYS A C 1
ATOM 2978 O O . LYS A 1 387 ? -0.643 -5.191 -14.961 1 94 387 LYS A O 1
ATOM 2983 N N . THR A 1 388 ? 0.69 -4.891 -13.203 1 90.69 388 THR A N 1
ATOM 2984 C CA . THR A 1 388 ? 1.467 -3.848 -13.859 1 90.69 388 THR A CA 1
ATOM 2985 C C . THR A 1 388 ? 2.369 -4.445 -14.938 1 90.69 388 THR A C 1
ATOM 2987 O O . THR A 1 388 ? 3.221 -5.285 -14.648 1 90.69 388 THR A O 1
ATOM 2990 N N . GLU A 1 389 ? 2.184 -3.934 -16.188 1 85.31 389 GLU A N 1
ATOM 2991 C CA . GLU A 1 389 ? 3.012 -4.316 -17.328 1 85.31 389 GLU A CA 1
ATOM 2992 C C . GLU A 1 389 ? 4.312 -3.52 -17.359 1 85.31 389 GLU A C 1
ATOM 2994 O O . GLU A 1 389 ? 4.336 -2.371 -17.797 1 85.31 389 GLU A O 1
ATOM 2999 N N . ALA A 1 390 ? 5.441 -4.051 -16.969 1 81.75 390 ALA A N 1
ATOM 3000 C CA . ALA A 1 390 ? 6.641 -3.232 -16.812 1 81.75 390 ALA A CA 1
ATOM 3001 C C . ALA A 1 390 ? 7.691 -3.586 -17.859 1 81.75 390 ALA A C 1
ATOM 3003 O O . ALA A 1 390 ? 8.32 -2.701 -18.438 1 81.75 390 ALA A O 1
ATOM 3004 N N . GLN A 1 391 ? 7.957 -4.824 -18.188 1 76.81 391 GLN A N 1
ATOM 3005 C CA . GLN A 1 391 ? 8.969 -5.352 -19.094 1 76.81 391 GLN A CA 1
ATOM 3006 C C . GLN A 1 391 ? 10.375 -5.008 -18.609 1 76.81 391 GLN A C 1
ATOM 3008 O O . GLN A 1 391 ? 11.32 -5.762 -18.844 1 76.81 391 GLN A O 1
ATOM 3013 N N . GLN A 1 392 ? 10.492 -3.742 -17.984 1 82.38 392 GLN A N 1
ATOM 3014 C CA . GLN A 1 392 ? 11.734 -3.252 -17.406 1 82.38 392 GLN A CA 1
ATOM 3015 C C . GLN A 1 392 ? 11.586 -3.033 -15.906 1 82.38 392 GLN A C 1
ATOM 3017 O O . GLN A 1 392 ? 10.469 -2.992 -15.383 1 82.38 392 GLN A O 1
ATOM 3022 N N . PRO A 1 393 ? 12.734 -2.939 -15.312 1 85.88 393 PRO A N 1
ATOM 3023 C CA . PRO A 1 393 ? 12.656 -2.723 -13.859 1 85.88 393 PRO A CA 1
ATOM 3024 C C . PRO A 1 393 ? 11.695 -1.596 -13.484 1 85.88 393 PRO A C 1
ATOM 3026 O O . PRO A 1 393 ? 11.75 -0.514 -14.078 1 85.88 393 PRO A O 1
ATOM 3029 N N . ASN A 1 394 ? 10.812 -1.877 -12.664 1 89.19 394 ASN A N 1
ATOM 3030 C CA . ASN A 1 394 ? 9.727 -1.008 -12.211 1 89.19 394 ASN A CA 1
ATOM 3031 C C . ASN A 1 394 ? 9.398 -1.238 -10.742 1 89.19 394 ASN A C 1
ATOM 3033 O O . ASN A 1 394 ? 8.852 -2.281 -10.375 1 89.19 394 ASN A O 1
ATOM 3037 N N . SER A 1 395 ? 9.609 -0.261 -9.891 1 91.31 395 SER A N 1
ATOM 3038 C CA . SER A 1 395 ? 9.531 -0.401 -8.445 1 91.31 395 SER A CA 1
ATOM 3039 C C . SER A 1 395 ? 8.078 -0.396 -7.969 1 91.31 395 SER A C 1
ATOM 3041 O O . SER A 1 395 ? 7.816 -0.427 -6.766 1 91.31 395 SER A O 1
ATOM 3043 N N . ARG A 1 396 ? 7.133 -0.396 -8.852 1 92.12 396 ARG A N 1
ATOM 3044 C CA . ARG A 1 396 ? 5.723 -0.491 -8.492 1 92.12 396 ARG A CA 1
ATOM 3045 C C . ARG A 1 396 ? 5.102 -1.768 -9.055 1 92.12 396 ARG A C 1
ATOM 3047 O O . ARG A 1 396 ? 3.895 -1.985 -8.922 1 92.12 396 ARG A O 1
ATOM 3054 N N . ALA A 1 397 ? 5.879 -2.6 -9.719 1 94.31 397 ALA A N 1
ATOM 3055 C CA . ALA A 1 397 ? 5.449 -3.898 -10.219 1 94.31 397 ALA A CA 1
ATOM 3056 C C . ALA A 1 397 ? 5.898 -5.023 -9.297 1 94.31 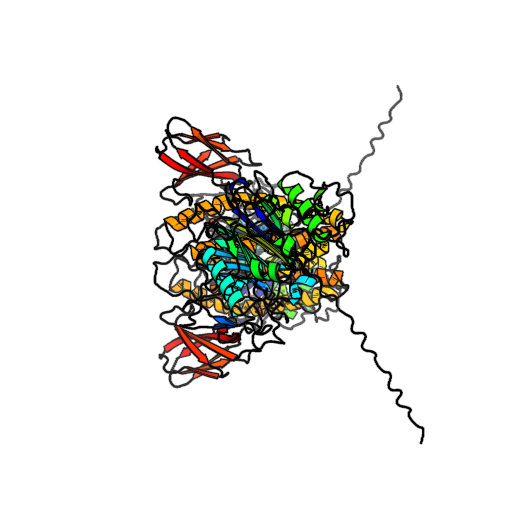397 ALA A C 1
ATOM 3058 O O . ALA A 1 397 ? 7.066 -5.09 -8.906 1 94.31 397 ALA A O 1
ATOM 3059 N N . ALA A 1 398 ? 4.98 -5.91 -9.023 1 97.38 398 ALA A N 1
ATOM 3060 C CA . ALA A 1 398 ? 5.223 -6.938 -8.016 1 97.38 398 ALA A CA 1
ATOM 3061 C C . ALA A 1 398 ? 6.465 -7.754 -8.352 1 97.38 398 ALA A C 1
ATOM 3063 O O . ALA A 1 398 ? 7.293 -8.023 -7.477 1 97.38 398 ALA A O 1
ATOM 3064 N N . TYR A 1 399 ? 6.625 -8.141 -9.633 1 97.06 399 TYR A N 1
ATOM 3065 C CA . TYR A 1 399 ? 7.785 -8.938 -10.023 1 97.06 399 TYR A CA 1
ATOM 3066 C C . TYR A 1 399 ? 9.078 -8.219 -9.664 1 97.06 399 TYR A C 1
ATOM 3068 O O . TYR A 1 399 ? 9.961 -8.805 -9.031 1 97.06 399 TYR A O 1
ATOM 3076 N N . TRP A 1 400 ? 9.18 -6.992 -9.992 1 95.44 400 TRP A N 1
ATOM 3077 C CA . TRP A 1 400 ? 10.422 -6.254 -9.828 1 95.44 400 TRP A CA 1
ATOM 3078 C C . TRP A 1 400 ? 10.656 -5.902 -8.359 1 95.44 400 TRP A C 1
ATOM 3080 O O . TRP A 1 400 ? 11.797 -5.855 -7.902 1 95.44 400 TRP A O 1
ATOM 3090 N N . ILE A 1 401 ? 9.578 -5.648 -7.637 1 96.44 401 ILE A N 1
ATOM 3091 C CA . ILE A 1 401 ? 9.711 -5.414 -6.203 1 96.44 401 ILE A CA 1
ATOM 3092 C C . ILE A 1 401 ? 10.383 -6.617 -5.547 1 96.44 401 ILE A C 1
ATOM 3094 O O . ILE A 1 401 ? 11.367 -6.461 -4.82 1 96.44 401 ILE A O 1
ATOM 3098 N N . PHE A 1 402 ? 9.984 -7.816 -5.867 1 97.62 402 PHE A N 1
ATOM 3099 C CA . PHE A 1 402 ? 10.57 -9.023 -5.305 1 97.62 402 PHE A CA 1
ATOM 3100 C C . PHE A 1 402 ? 11.953 -9.281 -5.898 1 97.62 402 PHE A C 1
ATOM 3102 O O . PHE A 1 402 ? 12.867 -9.727 -5.191 1 97.62 402 PHE A O 1
ATOM 3109 N N . ARG A 1 403 ? 12.078 -9.055 -7.199 1 95.94 403 ARG A N 1
ATOM 3110 C CA . ARG A 1 403 ? 13.367 -9.297 -7.84 1 95.94 403 ARG A CA 1
ATOM 3111 C C . ARG A 1 403 ? 14.453 -8.422 -7.219 1 95.94 403 ARG A C 1
ATOM 3113 O O . ARG A 1 403 ? 15.594 -8.875 -7.047 1 95.94 403 ARG A O 1
ATOM 3120 N N . ASN A 1 404 ? 14.102 -7.191 -6.871 1 94.31 404 ASN A N 1
ATOM 3121 C CA . ASN A 1 404 ? 15.062 -6.277 -6.262 1 94.31 404 ASN A CA 1
ATOM 3122 C C . ASN A 1 404 ? 15.547 -6.793 -4.91 1 94.31 404 ASN A C 1
ATOM 3124 O O . ASN A 1 404 ? 16.703 -6.586 -4.539 1 94.31 404 ASN A O 1
ATOM 3128 N N . ILE A 1 405 ? 14.703 -7.43 -4.16 1 95.94 405 ILE A N 1
ATOM 3129 C CA . ILE A 1 405 ? 15.133 -8.078 -2.928 1 95.94 405 ILE A CA 1
ATOM 3130 C C . ILE A 1 405 ? 16.125 -9.195 -3.248 1 95.94 405 ILE A C 1
ATOM 3132 O O . ILE A 1 405 ? 17.156 -9.32 -2.598 1 95.94 405 ILE A O 1
ATOM 3136 N N . GLY A 1 406 ? 15.797 -10.031 -4.289 1 96.06 406 GLY A N 1
ATOM 3137 C CA . GLY A 1 406 ? 16.703 -11.086 -4.727 1 96.06 406 GLY A CA 1
ATOM 3138 C C . GLY A 1 406 ? 18.078 -10.578 -5.094 1 96.06 406 GLY A C 1
ATOM 3139 O O . GLY A 1 406 ? 19.094 -11.18 -4.719 1 96.06 406 GLY A O 1
ATOM 3140 N N . TYR A 1 407 ? 18.156 -9.43 -5.758 1 93.19 407 TYR A N 1
ATOM 3141 C CA . TYR A 1 407 ? 19.438 -8.859 -6.188 1 93.19 407 TYR A CA 1
ATOM 3142 C C . TYR A 1 407 ? 20.297 -8.484 -4.992 1 93.19 407 TYR A C 1
ATOM 3144 O O . TYR A 1 407 ? 21.531 -8.562 -5.055 1 93.19 407 TYR A O 1
ATOM 3152 N N . LEU A 1 408 ? 19.641 -8.102 -3.908 1 93.81 408 LEU A N 1
ATOM 3153 C CA . LEU A 1 408 ? 20.375 -7.707 -2.713 1 93.81 408 LEU A CA 1
ATOM 3154 C C . LEU A 1 408 ? 20.922 -8.93 -1.988 1 93.81 408 LEU A C 1
ATOM 3156 O O . LEU A 1 408 ? 21.938 -8.836 -1.275 1 93.81 408 LEU A O 1
ATOM 3160 N N . CYS A 1 409 ? 20.297 -10.07 -2.227 1 95.44 409 CYS A N 1
ATOM 3161 C CA . CYS A 1 409 ? 20.578 -11.227 -1.383 1 95.44 409 CYS A CA 1
ATOM 3162 C C . CYS A 1 409 ? 21.344 -12.289 -2.15 1 95.44 409 CYS A C 1
ATOM 3164 O O . CYS A 1 409 ? 21.953 -13.18 -1.547 1 95.44 409 CYS A O 1
ATOM 3166 N N . GLU A 1 410 ? 21.359 -12.234 -3.445 1 93.94 410 GLU A N 1
ATOM 3167 C CA . GLU A 1 410 ? 21.922 -13.289 -4.293 1 93.94 410 GLU A CA 1
ATOM 3168 C C . GLU A 1 410 ? 23.344 -12.961 -4.727 1 93.94 410 GLU A C 1
ATOM 3170 O O . GLU A 1 410 ? 23.75 -11.797 -4.691 1 93.94 410 GLU A O 1
ATOM 3175 N N . GLU A 1 411 ? 23.984 -14.062 -5.102 1 88.06 411 GLU A N 1
ATOM 3176 C CA . GLU A 1 411 ? 25.25 -13.914 -5.805 1 88.06 411 GLU A CA 1
ATOM 3177 C C . GLU A 1 411 ? 25.047 -13.867 -7.316 1 88.06 411 GLU A C 1
ATOM 3179 O O . GLU A 1 411 ? 24.141 -14.516 -7.844 1 88.06 411 GLU A O 1
ATOM 3184 N N . THR A 1 412 ? 25.859 -13.188 -7.988 1 80.81 412 THR A N 1
ATOM 3185 C CA . THR A 1 412 ? 25.734 -13.055 -9.438 1 80.81 412 THR A CA 1
ATOM 3186 C C . THR A 1 412 ? 25.875 -14.406 -10.117 1 80.81 412 THR A C 1
ATOM 3188 O O . THR A 1 412 ? 25.297 -14.633 -11.188 1 80.81 412 THR A O 1
ATOM 3191 N N . ASN A 1 413 ? 26.562 -15.328 -9.469 1 79.38 413 ASN A N 1
ATOM 3192 C CA . ASN A 1 413 ? 26.797 -16.641 -10.062 1 79.38 413 ASN A CA 1
ATOM 3193 C C . ASN A 1 413 ? 25.797 -17.672 -9.539 1 79.38 413 ASN A C 1
ATOM 3195 O O . ASN A 1 413 ? 25.984 -18.875 -9.75 1 79.38 413 ASN A O 1
ATOM 3199 N N . ASP A 1 414 ? 24.719 -17.297 -8.859 1 81.19 414 ASP A N 1
ATOM 3200 C CA . ASP A 1 414 ? 23.688 -18.141 -8.25 1 81.19 414 ASP A CA 1
ATOM 3201 C C . ASP A 1 414 ? 24.312 -19.125 -7.258 1 81.19 414 ASP A C 1
ATOM 3203 O O . ASP A 1 414 ? 23.719 -20.172 -6.957 1 81.19 414 ASP A O 1
ATOM 3207 N N . GLY A 1 415 ? 25.547 -18.781 -6.828 1 85.75 415 GLY A N 1
ATOM 3208 C CA . GLY A 1 415 ? 26.203 -19.578 -5.816 1 85.75 415 GLY A CA 1
ATOM 3209 C C . GLY A 1 415 ? 25.781 -19.234 -4.402 1 85.75 415 GLY A C 1
ATOM 3210 O O . GLY A 1 415 ? 24.812 -18.5 -4.203 1 85.75 415 GLY A O 1
ATOM 3211 N N . ASP A 1 416 ? 26.484 -19.953 -3.465 1 86.69 416 ASP A N 1
ATOM 3212 C CA . ASP A 1 416 ? 26.281 -19.703 -2.041 1 86.69 416 ASP A CA 1
ATOM 3213 C C . ASP A 1 416 ? 27.375 -18.797 -1.479 1 86.69 416 ASP A C 1
ATOM 3215 O O . ASP A 1 416 ? 28.484 -19.25 -1.23 1 86.69 416 ASP A O 1
ATOM 3219 N N . GLY A 1 417 ? 27.203 -17.453 -1.515 1 88.88 417 GLY A N 1
ATOM 3220 C CA . GLY A 1 417 ? 28.234 -16.5 -1.115 1 88.88 417 GLY A CA 1
ATOM 3221 C C . GLY A 1 417 ? 27.797 -15.586 0.016 1 88.88 417 GLY A C 1
ATOM 3222 O O . GLY A 1 417 ? 26.844 -15.891 0.734 1 88.88 417 GLY A O 1
ATOM 3223 N N . PRO A 1 418 ? 28.547 -14.602 0.209 1 92.5 418 PRO A N 1
ATOM 3224 C CA . PRO A 1 418 ? 28.359 -13.727 1.37 1 92.5 418 PRO A CA 1
ATOM 3225 C C . PRO A 1 418 ? 27.031 -12.984 1.35 1 92.5 418 PRO A C 1
ATOM 3227 O O . PRO A 1 418 ? 26.453 -12.703 2.406 1 92.5 418 PRO A O 1
ATOM 3230 N N . ASN A 1 419 ? 26.531 -12.609 0.191 1 93.44 419 ASN A N 1
ATOM 3231 C CA . ASN A 1 419 ? 25.266 -11.898 0.144 1 93.44 419 ASN A CA 1
ATOM 3232 C C . ASN A 1 419 ? 24.141 -12.727 0.75 1 93.44 419 ASN A C 1
ATOM 3234 O O . ASN A 1 419 ? 23.312 -12.203 1.494 1 93.44 419 ASN A O 1
ATOM 3238 N N . ARG A 1 420 ? 24.125 -14.016 0.383 1 93.88 420 ARG A N 1
ATOM 3239 C CA . ARG A 1 420 ? 23.094 -14.898 0.922 1 93.88 420 ARG A CA 1
ATOM 3240 C C . ARG A 1 420 ? 23.219 -15.039 2.436 1 93.88 420 ARG A C 1
ATOM 3242 O O . ARG A 1 420 ? 22.219 -15.141 3.146 1 93.88 420 ARG A O 1
ATOM 3249 N N . GLU A 1 421 ? 24.469 -15.094 2.887 1 91.38 421 GLU A N 1
ATOM 3250 C CA . GLU A 1 421 ? 24.719 -15.227 4.316 1 91.38 421 GLU A CA 1
ATOM 3251 C C . GLU A 1 421 ? 24.391 -13.938 5.062 1 91.38 421 GLU A C 1
ATOM 3253 O O . GLU A 1 421 ? 23.781 -13.977 6.137 1 91.38 421 GLU A O 1
ATOM 3258 N N . ASN A 1 422 ? 24.781 -12.836 4.527 1 93.75 422 ASN A N 1
ATOM 3259 C CA . ASN A 1 422 ? 24.703 -11.562 5.234 1 93.75 422 ASN A CA 1
ATOM 3260 C C . ASN A 1 422 ? 23.312 -10.953 5.121 1 93.75 422 ASN A C 1
ATOM 3262 O O . ASN A 1 422 ? 22.859 -10.234 6.023 1 93.75 422 ASN A O 1
ATOM 3266 N N . TYR A 1 423 ? 22.594 -11.219 3.996 1 94.88 423 TYR A N 1
ATOM 3267 C CA . TYR A 1 423 ? 21.328 -10.516 3.762 1 94.88 423 TYR A CA 1
ATOM 3268 C C . TYR A 1 423 ? 20.203 -11.492 3.477 1 94.88 423 TYR A C 1
ATOM 3270 O O . TYR A 1 423 ? 19.047 -11.219 3.779 1 94.88 423 TYR A O 1
ATOM 3278 N N . GLY A 1 424 ? 20.5 -12.68 2.947 1 94.94 424 GLY A N 1
ATOM 3279 C CA . GLY A 1 424 ? 19.484 -13.641 2.541 1 94.94 424 GLY A CA 1
ATOM 3280 C C . GLY A 1 424 ? 18.891 -14.414 3.705 1 94.94 424 GLY A C 1
ATOM 3281 O O . GLY A 1 424 ? 17.719 -14.805 3.672 1 94.94 424 GLY A O 1
ATOM 3282 N N . LYS A 1 425 ? 19.656 -14.602 4.734 1 90.81 425 LYS A N 1
ATOM 3283 C CA . LYS A 1 425 ? 19.234 -15.414 5.867 1 90.81 425 LYS A CA 1
ATOM 3284 C C . LYS A 1 425 ? 18.016 -14.797 6.555 1 90.81 425 LYS A C 1
ATOM 3286 O O . LYS A 1 425 ? 17.047 -15.492 6.848 1 90.81 425 LYS A O 1
ATOM 3291 N N . GLY A 1 426 ? 18.109 -13.5 6.836 1 91.75 426 GLY A N 1
ATOM 3292 C CA . GLY A 1 426 ? 17 -12.812 7.473 1 91.75 426 GLY A CA 1
ATOM 3293 C C . GLY A 1 426 ? 15.742 -12.789 6.621 1 91.75 426 GLY A C 1
ATOM 3294 O O . GLY A 1 426 ? 14.633 -12.883 7.141 1 91.75 426 GLY A O 1
ATOM 3295 N N . VAL A 1 427 ? 15.906 -12.672 5.285 1 95.69 427 VAL A N 1
ATOM 3296 C CA . VAL A 1 427 ? 14.789 -12.648 4.352 1 95.69 427 VAL A CA 1
ATOM 3297 C C . VAL A 1 427 ? 14.078 -14 4.367 1 95.69 427 VAL A C 1
ATOM 3299 O O . VAL A 1 427 ? 12.852 -14.062 4.469 1 95.69 427 VAL A O 1
ATOM 3302 N N . LYS A 1 428 ? 14.812 -15.086 4.309 1 94.06 428 LYS A N 1
ATOM 3303 C CA . LYS A 1 428 ? 14.242 -16.422 4.309 1 94.06 428 LYS A CA 1
ATOM 3304 C C . LYS A 1 428 ? 13.531 -16.719 5.625 1 94.06 428 LYS A C 1
ATOM 3306 O O . LYS A 1 428 ? 12.5 -17.391 5.641 1 94.06 428 LYS A O 1
ATOM 3311 N N . GLN A 1 429 ? 14.125 -16.281 6.684 1 90.06 429 GLN A N 1
ATOM 3312 C CA . GLN A 1 429 ? 13.5 -16.469 7.992 1 90.06 429 GLN A CA 1
ATOM 3313 C C . GLN A 1 429 ? 12.148 -15.773 8.062 1 90.06 429 GLN A C 1
ATOM 3315 O O . GLN A 1 429 ? 11.172 -16.359 8.547 1 90.06 429 GLN A O 1
ATOM 3320 N N . PHE A 1 430 ? 12.141 -14.547 7.609 1 94.12 430 PHE A N 1
ATOM 3321 C CA . PHE A 1 430 ? 10.891 -13.797 7.641 1 94.12 430 PHE A CA 1
ATOM 3322 C C . PHE A 1 430 ? 9.844 -14.461 6.754 1 94.12 430 PHE A C 1
ATOM 3324 O O . PHE A 1 430 ? 8.688 -14.617 7.16 1 94.12 430 PHE A O 1
ATOM 3331 N N . TYR A 1 431 ? 10.172 -14.82 5.512 1 96.62 431 TYR A N 1
ATOM 3332 C CA . TYR A 1 431 ? 9.188 -15.352 4.578 1 96.62 431 TYR A CA 1
ATOM 3333 C C . TYR A 1 431 ? 8.711 -16.734 5.012 1 96.62 431 TYR A C 1
ATOM 3335 O O . TYR A 1 431 ? 7.566 -17.109 4.762 1 96.62 431 TYR A O 1
ATOM 3343 N N . LYS A 1 432 ? 9.531 -17.484 5.668 1 93.69 432 LYS A N 1
ATOM 3344 C CA . LYS A 1 432 ? 9.055 -18.734 6.258 1 93.69 432 LYS A CA 1
ATOM 3345 C C . LYS A 1 432 ? 7.984 -18.469 7.312 1 93.69 432 LYS A C 1
ATOM 3347 O O . LYS A 1 432 ? 6.938 -19.109 7.316 1 93.69 432 LYS A O 1
ATOM 3352 N N . ALA A 1 433 ? 8.297 -17.547 8.211 1 92 433 ALA A N 1
ATOM 3353 C CA . ALA A 1 433 ? 7.309 -17.156 9.219 1 92 433 ALA A CA 1
ATOM 3354 C C . ALA A 1 433 ? 6.047 -16.594 8.562 1 92 433 ALA A C 1
ATOM 3356 O O . ALA A 1 433 ? 4.934 -16.859 9.023 1 92 433 ALA A O 1
ATOM 3357 N N . TYR A 1 434 ? 6.262 -15.805 7.539 1 95.19 434 TYR A N 1
ATOM 3358 C CA . TYR A 1 434 ? 5.16 -15.227 6.773 1 95.19 434 TYR A CA 1
ATOM 3359 C C . TYR A 1 434 ? 4.25 -16.328 6.223 1 95.19 434 TYR A C 1
ATOM 3361 O O . TYR A 1 434 ? 3.029 -16.25 6.379 1 95.19 434 TYR A O 1
ATOM 3369 N N . MET A 1 435 ? 4.801 -17.375 5.637 1 96.81 435 MET A N 1
ATOM 3370 C CA . MET A 1 435 ? 4.031 -18.453 5.023 1 96.81 435 MET A CA 1
ATOM 3371 C C . MET A 1 435 ? 3.35 -19.297 6.086 1 96.81 435 MET A C 1
ATOM 3373 O O . MET A 1 435 ? 2.229 -19.781 5.883 1 96.81 435 MET A O 1
ATOM 3377 N N . THR A 1 436 ? 4.012 -19.516 7.16 1 92.62 436 THR A N 1
ATOM 3378 C CA . THR A 1 436 ? 3.393 -20.234 8.266 1 92.62 436 THR A CA 1
ATOM 3379 C C . THR A 1 436 ? 2.143 -19.516 8.758 1 92.62 436 THR A C 1
ATOM 3381 O O . THR A 1 436 ? 1.084 -20.125 8.906 1 92.62 436 THR A O 1
ATOM 3384 N N . LYS A 1 437 ? 2.346 -18.234 8.969 1 89.5 437 LYS A N 1
ATOM 3385 C CA . LYS A 1 437 ? 1.223 -17.422 9.422 1 89.5 437 LYS A CA 1
ATOM 3386 C C . LYS A 1 437 ? 0.122 -17.359 8.367 1 89.5 437 LYS A C 1
ATOM 3388 O O . LYS A 1 437 ? -1.062 -17.469 8.695 1 89.5 437 LYS A O 1
ATOM 3393 N N . MET A 1 438 ? 0.492 -17.203 7.121 1 94.81 438 MET A N 1
ATOM 3394 C CA . MET A 1 438 ? -0.466 -17.109 6.023 1 94.81 438 MET A CA 1
ATOM 3395 C C . MET A 1 438 ? -1.284 -18.391 5.902 1 94.81 438 MET A C 1
ATOM 3397 O O . MET A 1 438 ? -2.488 -18.344 5.641 1 94.81 438 MET A O 1
ATOM 3401 N N . GLU A 1 439 ? -0.664 -19.5 6.008 1 92.62 439 GLU A N 1
ATOM 3402 C CA . GLU A 1 439 ? -1.372 -20.781 5.953 1 92.62 439 GLU A CA 1
ATOM 3403 C C . GLU A 1 439 ? -2.408 -20.891 7.07 1 92.62 439 GLU A C 1
ATOM 3405 O O . GLU A 1 439 ? -3.518 -21.375 6.852 1 92.62 439 GLU A O 1
ATOM 3410 N N . GLU A 1 440 ? -2.047 -20.406 8.211 1 85.75 440 GLU A N 1
ATOM 3411 C CA . GLU A 1 440 ? -2.969 -20.391 9.344 1 85.75 440 GLU A CA 1
ATOM 3412 C C . GLU A 1 440 ? -4.148 -19.453 9.086 1 85.75 440 GLU A C 1
ATOM 3414 O O . GLU A 1 440 ? -5.301 -19.828 9.312 1 85.75 440 GLU A O 1
ATOM 3419 N N . LEU A 1 441 ? -3.836 -18.297 8.656 1 87 441 LEU A N 1
ATOM 3420 C CA . LEU A 1 441 ? -4.875 -17.297 8.398 1 87 441 LEU A CA 1
ATOM 3421 C C . LEU A 1 441 ? -5.789 -17.75 7.266 1 87 441 LEU A C 1
ATOM 3423 O O . LEU A 1 441 ? -6.984 -17.453 7.277 1 87 441 LEU A O 1
ATOM 3427 N N . GLN A 1 442 ? -5.27 -18.484 6.301 1 93.81 442 GLN A N 1
ATOM 3428 C CA . GLN A 1 442 ? -6.062 -18.938 5.168 1 93.81 442 GLN A CA 1
ATOM 3429 C C . GLN A 1 442 ? -7.148 -19.922 5.617 1 93.81 442 GLN A C 1
ATOM 3431 O O . GLN A 1 442 ? -8.234 -19.953 5.039 1 93.81 442 GLN A O 1
ATOM 3436 N N . LYS A 1 443 ? -6.863 -20.719 6.609 1 87.31 443 LYS A N 1
ATOM 3437 C CA . LYS A 1 443 ? -7.883 -21.609 7.152 1 87.31 443 LYS A CA 1
ATOM 3438 C C . LYS A 1 443 ? -9.086 -20.828 7.664 1 87.31 443 LYS A C 1
ATOM 3440 O O . LYS A 1 443 ? -10.234 -21.203 7.406 1 87.31 443 LYS A O 1
ATOM 3445 N N . ASN A 1 444 ? -8.758 -19.719 8.328 1 79.75 444 ASN A N 1
ATOM 3446 C CA . ASN A 1 444 ? -9.828 -18.859 8.812 1 79.75 444 ASN A CA 1
ATOM 3447 C C . ASN A 1 444 ? -10.578 -18.203 7.66 1 79.75 444 ASN A C 1
ATOM 3449 O O . ASN A 1 444 ? -11.812 -18.109 7.691 1 79.75 444 ASN A O 1
ATOM 3453 N N . VAL A 1 445 ? -9.875 -17.766 6.711 1 91 445 VAL A N 1
ATOM 3454 C CA . VAL A 1 445 ? -10.477 -17.109 5.559 1 91 445 VAL A CA 1
ATOM 3455 C C . VAL A 1 445 ? -11.367 -18.094 4.805 1 91 445 VAL A C 1
ATOM 3457 O O . VAL A 1 445 ? -12.445 -17.734 4.328 1 91 445 VAL A O 1
ATOM 3460 N N . ASN A 1 446 ? -10.922 -19.375 4.707 1 91.69 446 ASN A N 1
ATOM 3461 C CA . ASN A 1 446 ? -11.75 -20.391 4.094 1 91.69 446 ASN A CA 1
ATOM 3462 C C . ASN A 1 446 ? -13.109 -20.516 4.789 1 91.69 446 ASN A C 1
ATOM 3464 O O . ASN A 1 446 ? -14.141 -20.594 4.129 1 91.69 446 ASN A O 1
ATOM 3468 N N . ALA A 1 447 ? -13.016 -20.469 6.055 1 84 447 ALA A N 1
ATOM 3469 C CA . ALA A 1 447 ? -14.25 -20.578 6.828 1 84 447 ALA A CA 1
ATOM 3470 C C . ALA A 1 447 ? -15.133 -19.344 6.617 1 84 447 ALA A C 1
ATOM 3472 O O . ALA A 1 447 ? -16.344 -19.469 6.473 1 84 447 ALA A O 1
ATOM 3473 N N . GLN A 1 448 ? -14.523 -18.172 6.59 1 83.56 448 GLN A N 1
ATOM 3474 C CA . GLN A 1 448 ? -15.25 -16.922 6.363 1 83.56 448 GLN A CA 1
ATOM 3475 C C . GLN A 1 448 ? -15.891 -16.906 4.973 1 83.56 448 GLN A C 1
ATOM 3477 O O . GLN A 1 448 ? -17.062 -16.547 4.824 1 83.56 448 GLN A O 1
ATOM 3482 N N . MET A 1 449 ? -15.18 -17.328 4.012 1 93.06 449 MET A N 1
ATOM 3483 C CA . MET A 1 449 ? -15.68 -17.312 2.639 1 93.06 449 MET A CA 1
ATOM 3484 C C . MET A 1 449 ? -16.766 -18.375 2.439 1 93.06 449 MET A C 1
ATOM 3486 O O . MET A 1 449 ? -17.703 -18.156 1.664 1 93.06 449 MET A O 1
ATOM 3490 N N . LEU A 1 450 ? -16.625 -19.5 3.111 1 89.25 450 LEU A N 1
ATOM 3491 C CA . LEU A 1 450 ? -17.703 -20.5 3.074 1 89.25 450 LEU A CA 1
ATOM 3492 C C . LEU A 1 450 ? -18.984 -19.922 3.658 1 89.25 450 LEU A C 1
ATOM 3494 O O . LEU A 1 450 ? -20.078 -20.203 3.148 1 89.25 450 LEU A O 1
ATOM 3498 N N . ASN A 1 451 ? -18.828 -19.156 4.738 1 84.5 451 ASN A N 1
ATOM 3499 C CA . ASN A 1 451 ? -19.984 -18.484 5.312 1 84.5 451 ASN A CA 1
ATOM 3500 C C . ASN A 1 451 ? -20.609 -17.516 4.32 1 84.5 451 ASN A C 1
ATOM 3502 O O . ASN A 1 451 ? -21.844 -17.422 4.215 1 84.5 451 ASN A O 1
ATOM 3506 N N . VAL A 1 452 ? -19.812 -16.75 3.613 1 88.06 452 VAL A N 1
ATOM 3507 C CA . VAL A 1 452 ? -20.312 -15.844 2.586 1 88.06 452 VAL A CA 1
ATOM 3508 C C . VAL A 1 452 ? -21.047 -16.641 1.512 1 88.06 452 VAL A C 1
ATOM 3510 O O . VAL A 1 452 ? -22.141 -16.266 1.083 1 88.06 452 VAL A O 1
ATOM 3513 N N . TYR A 1 453 ? -20.484 -17.734 1.114 1 91.44 453 TYR A N 1
ATOM 3514 C CA . TYR A 1 453 ? -21.109 -18.594 0.115 1 91.44 453 TYR A CA 1
ATOM 3515 C C . TYR A 1 453 ? -22.484 -19.047 0.561 1 91.44 453 TYR A C 1
ATOM 3517 O O . TYR A 1 453 ? -23.438 -19.047 -0.234 1 91.44 453 TYR A O 1
ATOM 3525 N N . LYS A 1 454 ? -22.609 -19.359 1.784 1 85.75 454 LYS A N 1
ATOM 3526 C CA . LYS A 1 454 ? -23.859 -19.906 2.309 1 85.75 454 LYS A CA 1
ATOM 3527 C C . LYS A 1 454 ? -24.891 -18.812 2.529 1 85.75 454 LYS A C 1
ATOM 3529 O O . LYS A 1 454 ? -26.094 -19.031 2.32 1 85.75 454 LYS A O 1
ATOM 3534 N N . ASN A 1 455 ? -24.438 -17.578 2.861 1 81.19 455 ASN A N 1
ATOM 3535 C CA . ASN A 1 455 ? -25.391 -16.594 3.371 1 81.19 455 ASN A CA 1
ATOM 3536 C C . ASN A 1 455 ? -25.422 -15.344 2.498 1 81.19 455 ASN A C 1
ATOM 3538 O O . ASN A 1 455 ? -26.312 -14.508 2.633 1 81.19 455 ASN A O 1
ATOM 3542 N N . ASP A 1 456 ? -24.5 -15.203 1.639 1 85.88 456 ASP A N 1
ATOM 3543 C CA . ASP A 1 456 ? -24.391 -14.016 0.799 1 85.88 456 ASP A CA 1
ATOM 3544 C C . ASP A 1 456 ? -23.703 -14.336 -0.524 1 85.88 456 ASP A C 1
ATOM 3546 O O . ASP A 1 456 ? -22.781 -13.633 -0.936 1 85.88 456 ASP A O 1
ATOM 3550 N N . LYS A 1 457 ? -24.125 -15.32 -1.161 1 88.56 457 LYS A N 1
ATOM 3551 C CA . LYS A 1 457 ? -23.453 -15.852 -2.346 1 88.56 457 LYS A CA 1
ATOM 3552 C C . LYS A 1 457 ? -23.359 -14.789 -3.438 1 88.56 457 LYS A C 1
ATOM 3554 O O . LYS A 1 457 ? -22.375 -14.758 -4.191 1 88.56 457 LYS A O 1
ATOM 3559 N N . LYS A 1 458 ? -24.281 -13.906 -3.492 1 90 458 LYS A N 1
ATOM 3560 C CA . LYS A 1 458 ? -24.328 -12.891 -4.539 1 90 458 LYS A CA 1
ATOM 3561 C C . LYS A 1 458 ? -23.109 -11.969 -4.453 1 90 458 LYS A C 1
ATOM 3563 O O . LYS A 1 458 ? -22.703 -11.375 -5.453 1 90 458 LYS A O 1
ATOM 3568 N N . ASN A 1 459 ? -22.453 -11.883 -3.207 1 90.44 459 ASN A N 1
ATOM 3569 C CA . ASN A 1 459 ? -21.297 -11.016 -3.016 1 90.44 459 ASN A CA 1
ATOM 3570 C C . ASN A 1 459 ? -20.016 -11.812 -2.891 1 90.44 459 ASN A C 1
ATOM 3572 O O . ASN A 1 459 ? -18.984 -11.273 -2.467 1 90.44 459 ASN A O 1
ATOM 3576 N N . LEU A 1 460 ? -20.094 -13.062 -3.248 1 93.5 460 LEU A N 1
ATOM 3577 C CA . LEU A 1 460 ? -18.922 -13.938 -3.096 1 93.5 460 LEU A CA 1
ATOM 3578 C C . LEU A 1 460 ? -17.766 -13.445 -3.945 1 93.5 460 LEU A C 1
ATOM 3580 O O . LEU A 1 460 ? -16.625 -13.375 -3.467 1 93.5 460 LEU A O 1
ATOM 3584 N N . GLU A 1 461 ? -18.016 -13.047 -5.18 1 95.69 461 GLU A N 1
ATOM 3585 C CA . GLU A 1 461 ? -16.984 -12.531 -6.074 1 95.69 461 GLU A CA 1
ATOM 3586 C C . GLU A 1 461 ? -16.391 -11.234 -5.535 1 95.69 461 GLU A C 1
ATOM 3588 O O . GLU A 1 461 ? -15.172 -11.016 -5.625 1 95.69 461 GLU A O 1
ATOM 3593 N N . TYR A 1 462 ? -17.297 -10.438 -4.992 1 92.75 462 TYR A N 1
ATOM 3594 C CA . TYR A 1 462 ? -16.859 -9.164 -4.426 1 92.75 462 TYR A CA 1
ATOM 3595 C C . TYR A 1 462 ? -15.859 -9.383 -3.291 1 92.75 462 TYR A C 1
ATOM 3597 O O . TYR A 1 462 ? -14.766 -8.812 -3.301 1 92.75 462 TYR A O 1
ATOM 3605 N N . TYR A 1 463 ? -16.188 -10.219 -2.344 1 91.19 463 TYR A N 1
ATOM 3606 C CA . TYR A 1 463 ? -15.336 -10.461 -1.185 1 91.19 463 TYR A CA 1
ATOM 3607 C C . TYR A 1 463 ? -14.008 -11.086 -1.603 1 91.19 463 TYR A C 1
ATOM 3609 O O . TYR A 1 463 ? -12.945 -10.68 -1.118 1 91.19 463 TYR A O 1
ATOM 3617 N N . ALA A 1 464 ? -14.07 -12.031 -2.518 1 96.94 464 ALA A N 1
ATOM 3618 C CA . ALA A 1 464 ? -12.852 -12.695 -2.969 1 96.94 464 ALA A CA 1
ATOM 3619 C C . ALA A 1 464 ? -11.914 -11.703 -3.662 1 96.94 464 ALA A C 1
ATOM 3621 O O . ALA A 1 464 ? -10.703 -11.703 -3.414 1 96.94 464 ALA A O 1
ATOM 3622 N N . THR A 1 465 ? -12.492 -10.898 -4.508 1 96.62 465 THR A N 1
ATOM 3623 C CA . THR A 1 465 ? -11.711 -9.953 -5.293 1 96.62 465 THR A CA 1
ATOM 3624 C C . THR A 1 465 ? -11.086 -8.891 -4.395 1 96.62 465 THR A C 1
ATOM 3626 O O . THR A 1 465 ? -9.891 -8.617 -4.484 1 96.62 465 THR A O 1
ATOM 3629 N N . LYS A 1 466 ? -11.906 -8.328 -3.506 1 93.94 466 LYS A N 1
ATOM 3630 C CA . LYS A 1 466 ? -11.406 -7.277 -2.627 1 93.94 466 LYS A CA 1
ATOM 3631 C C . LYS A 1 466 ? -10.383 -7.824 -1.641 1 93.94 466 LYS A C 1
ATOM 3633 O O . LYS A 1 466 ? -9.398 -7.148 -1.318 1 93.94 466 LYS A O 1
ATOM 3638 N N . LEU A 1 467 ? -10.656 -8.992 -1.148 1 94 467 LEU A N 1
ATOM 3639 C CA . LEU A 1 467 ? -9.688 -9.641 -0.264 1 94 467 LEU A CA 1
ATOM 3640 C C . LEU A 1 467 ? -8.375 -9.891 -0.992 1 94 467 LEU A C 1
ATOM 3642 O O . LEU A 1 467 ? -7.297 -9.672 -0.433 1 94 467 LEU A O 1
ATOM 3646 N N . GLY A 1 468 ? -8.469 -10.422 -2.227 1 97.25 468 GLY A N 1
ATOM 3647 C CA . GLY A 1 468 ? -7.281 -10.656 -3.035 1 97.25 468 GLY A CA 1
ATOM 3648 C C . GLY A 1 468 ? -6.473 -9.391 -3.275 1 97.25 468 GLY A C 1
ATOM 3649 O O . GLY A 1 468 ? -5.242 -9.414 -3.184 1 97.25 468 GLY A O 1
ATOM 3650 N N . ILE A 1 469 ? -7.117 -8.328 -3.572 1 96.06 469 ILE A N 1
ATOM 3651 C CA . ILE A 1 469 ? -6.457 -7.047 -3.777 1 96.06 469 ILE A CA 1
ATOM 3652 C C . ILE A 1 469 ? -5.801 -6.59 -2.477 1 96.06 469 ILE A C 1
ATOM 3654 O O . ILE A 1 469 ? -4.641 -6.168 -2.471 1 96.06 469 ILE A O 1
ATOM 3658 N N . ALA A 1 470 ? -6.535 -6.688 -1.364 1 92.88 470 ALA A N 1
ATOM 3659 C CA . ALA A 1 470 ? -6.043 -6.23 -0.067 1 92.88 470 ALA A CA 1
ATOM 3660 C C . ALA A 1 470 ? -4.777 -6.984 0.334 1 92.88 470 ALA A C 1
ATOM 3662 O O . ALA A 1 470 ? -3.791 -6.375 0.751 1 92.88 470 ALA A O 1
ATOM 3663 N N . ILE A 1 471 ? -4.773 -8.266 0.185 1 95.38 471 ILE A N 1
ATOM 3664 C CA . ILE A 1 471 ? -3.625 -9.047 0.631 1 95.38 471 ILE A CA 1
ATOM 3665 C C . ILE A 1 471 ? -2.463 -8.852 -0.339 1 95.38 471 ILE A C 1
ATOM 3667 O O . ILE A 1 471 ? -1.299 -8.852 0.069 1 95.38 471 ILE A O 1
ATOM 3671 N N . GLY A 1 472 ? -2.744 -8.75 -1.637 1 97.12 472 GLY A N 1
ATOM 3672 C CA . GLY A 1 472 ? -1.693 -8.398 -2.578 1 97.12 472 GLY A CA 1
ATOM 3673 C C . GLY A 1 472 ? -0.986 -7.102 -2.223 1 97.12 472 GLY A C 1
ATOM 3674 O O . GLY A 1 472 ? 0.245 -7.043 -2.217 1 97.12 472 GLY A O 1
ATOM 3675 N N . ASN A 1 473 ? -1.769 -6.09 -1.909 1 95.25 473 ASN A N 1
ATOM 3676 C CA . ASN A 1 473 ? -1.216 -4.797 -1.519 1 95.25 473 ASN A CA 1
ATOM 3677 C C . ASN A 1 473 ? -0.394 -4.902 -0.238 1 95.25 473 ASN A C 1
ATOM 3679 O O . ASN A 1 473 ? 0.678 -4.301 -0.132 1 95.25 473 ASN A O 1
ATOM 3683 N N . GLU A 1 474 ? -0.914 -5.57 0.753 1 93.5 474 GLU A N 1
ATOM 3684 C CA . GLU A 1 474 ? -0.2 -5.723 2.018 1 93.5 474 GLU A CA 1
ATOM 3685 C C . GLU A 1 474 ? 1.131 -6.441 1.816 1 93.5 474 GLU A C 1
ATOM 3687 O O . GLU A 1 474 ? 2.135 -6.086 2.439 1 93.5 474 GLU A O 1
ATOM 3692 N N . THR A 1 475 ? 1.112 -7.43 1.009 1 97 475 THR A N 1
ATOM 3693 C CA . THR A 1 475 ? 2.34 -8.164 0.721 1 97 475 THR A CA 1
ATOM 3694 C C . THR A 1 475 ? 3.377 -7.25 0.072 1 97 475 THR A C 1
ATOM 3696 O O . THR A 1 475 ? 4.566 -7.332 0.387 1 97 475 THR A O 1
ATOM 3699 N N . MET A 1 476 ? 2.943 -6.41 -0.845 1 97 476 MET A N 1
ATOM 3700 C CA . MET A 1 476 ? 3.865 -5.453 -1.453 1 97 476 MET A CA 1
ATOM 3701 C C . MET A 1 476 ? 4.418 -4.492 -0.408 1 97 476 MET A C 1
ATOM 3703 O O . MET A 1 476 ? 5.586 -4.098 -0.475 1 97 476 MET A O 1
ATOM 3707 N N . ASP A 1 477 ? 3.58 -4.078 0.51 1 94.81 477 ASP A N 1
ATOM 3708 C CA . ASP A 1 477 ? 4.023 -3.209 1.596 1 94.81 477 ASP A CA 1
ATOM 3709 C C . ASP A 1 477 ? 5.156 -3.855 2.391 1 94.81 477 ASP A C 1
ATOM 3711 O O . ASP A 1 477 ? 6.172 -3.213 2.668 1 94.81 477 ASP A O 1
ATOM 3715 N N . PHE A 1 478 ? 5.035 -5.133 2.76 1 93.94 478 PHE A N 1
ATOM 3716 C CA . PHE A 1 478 ? 6.07 -5.867 3.48 1 93.94 478 PHE A CA 1
ATOM 3717 C C . PHE A 1 478 ? 7.336 -5.984 2.641 1 93.94 478 PHE A C 1
ATOM 3719 O O . PHE A 1 478 ? 8.445 -5.801 3.15 1 93.94 478 PHE A O 1
ATOM 3726 N N . ALA A 1 479 ? 7.156 -6.305 1.396 1 97.19 479 ALA A N 1
ATOM 3727 C CA . ALA A 1 479 ? 8.312 -6.52 0.527 1 97.19 479 ALA A CA 1
ATOM 3728 C C . ALA A 1 479 ? 9.125 -5.238 0.368 1 97.19 479 ALA A C 1
ATOM 3730 O O . ALA A 1 479 ? 10.352 -5.262 0.462 1 97.19 479 ALA A O 1
ATOM 3731 N N . LYS A 1 480 ? 8.461 -4.113 0.101 1 95.31 480 LYS A N 1
ATOM 3732 C CA . LYS A 1 480 ? 9.156 -2.842 -0.052 1 95.31 480 LYS A CA 1
ATOM 3733 C C . LYS A 1 480 ? 9.836 -2.428 1.25 1 95.31 480 LYS A C 1
ATOM 3735 O O . LYS A 1 480 ? 10.938 -1.875 1.232 1 95.31 480 LYS A O 1
ATOM 3740 N N . ALA A 1 481 ? 9.156 -2.658 2.373 1 93.06 481 ALA A N 1
ATOM 3741 C CA . ALA A 1 481 ? 9.758 -2.377 3.672 1 93.06 481 ALA A CA 1
ATOM 3742 C C . ALA A 1 481 ? 11.016 -3.217 3.885 1 93.06 481 ALA A C 1
ATOM 3744 O O . ALA A 1 481 ? 12.023 -2.721 4.395 1 93.06 481 ALA A O 1
ATOM 3745 N N . MET A 1 482 ? 10.961 -4.457 3.533 1 94.38 482 MET A N 1
ATOM 3746 C CA . MET A 1 482 ? 12.102 -5.359 3.639 1 94.38 482 MET A CA 1
ATOM 3747 C C . MET A 1 482 ? 13.273 -4.852 2.801 1 94.38 482 MET A C 1
ATOM 3749 O O . MET A 1 482 ? 14.422 -4.855 3.258 1 94.38 482 MET A O 1
ATOM 3753 N N . TYR A 1 483 ? 12.961 -4.496 1.575 1 95.75 483 TYR A N 1
ATOM 3754 C CA . TYR A 1 483 ? 14 -3.938 0.714 1 95.75 483 TYR A CA 1
ATOM 3755 C C . TYR A 1 483 ? 14.703 -2.77 1.395 1 95.75 483 TYR A C 1
ATOM 3757 O O . TYR A 1 483 ? 15.938 -2.699 1.406 1 95.75 483 TYR A O 1
ATOM 3765 N N . MET A 1 484 ? 13.922 -1.836 1.965 1 92.38 484 MET A N 1
ATOM 3766 C CA . MET A 1 484 ? 14.469 -0.658 2.633 1 92.38 484 MET A CA 1
ATOM 3767 C C . MET A 1 484 ? 15.328 -1.059 3.824 1 92.38 484 MET A C 1
ATOM 3769 O O . MET A 1 484 ? 16.391 -0.485 4.043 1 92.38 484 MET A O 1
ATOM 3773 N N . ASP A 1 485 ? 14.883 -2.037 4.59 1 91 485 ASP A N 1
ATOM 3774 C CA . ASP A 1 485 ? 15.625 -2.49 5.762 1 91 485 ASP A CA 1
ATOM 3775 C C . ASP A 1 485 ? 16.969 -3.1 5.363 1 91 485 ASP A C 1
ATOM 3777 O O . ASP A 1 485 ? 17.984 -2.861 6.023 1 91 485 ASP A O 1
ATOM 3781 N N . ILE A 1 486 ? 16.984 -3.916 4.324 1 93.88 486 ILE A N 1
ATOM 3782 C CA . ILE A 1 486 ? 18.219 -4.535 3.859 1 93.88 486 ILE A CA 1
ATOM 3783 C C . ILE A 1 486 ? 19.188 -3.459 3.371 1 93.88 486 ILE A C 1
ATOM 3785 O O . ILE A 1 486 ? 20.375 -3.512 3.662 1 93.88 486 ILE A O 1
ATOM 3789 N N . GLN A 1 487 ? 18.672 -2.488 2.631 1 91.06 487 GLN A N 1
ATOM 3790 C CA . GLN A 1 487 ? 19.5 -1.396 2.143 1 91.06 487 GLN A CA 1
ATOM 3791 C C . GLN A 1 487 ? 20.125 -0.618 3.301 1 91.06 487 GLN A C 1
ATOM 3793 O O . GLN A 1 487 ? 21.266 -0.185 3.219 1 91.06 487 GLN A O 1
ATOM 3798 N N . THR A 1 488 ? 19.312 -0.405 4.336 1 86.06 488 THR A N 1
ATOM 3799 C CA . THR A 1 488 ? 19.844 0.261 5.527 1 86.06 488 THR A CA 1
ATOM 3800 C C . THR A 1 488 ? 20.984 -0.533 6.129 1 86.06 488 THR A C 1
ATOM 3802 O O . THR A 1 488 ? 22.016 0.041 6.516 1 86.06 488 THR A O 1
ATOM 3805 N N . CYS A 1 489 ? 20.891 -1.838 6.215 1 88.94 489 CYS A N 1
ATOM 3806 C CA . CYS A 1 489 ? 21.969 -2.693 6.707 1 88.94 489 CYS A CA 1
ATOM 3807 C C . CYS A 1 489 ? 23.203 -2.58 5.828 1 88.94 489 CYS A C 1
ATOM 3809 O O . CYS A 1 489 ? 24.328 -2.465 6.336 1 88.94 489 CYS A O 1
ATOM 3811 N N . LYS A 1 490 ? 23.016 -2.662 4.566 1 88.19 490 LYS A N 1
ATOM 3812 C CA . LYS A 1 490 ? 24.125 -2.576 3.635 1 88.19 490 LYS A CA 1
ATOM 3813 C C . LYS A 1 490 ? 24.844 -1.235 3.764 1 88.19 490 LYS A C 1
ATOM 3815 O O . LYS A 1 490 ? 26.078 -1.18 3.723 1 88.19 490 LYS A O 1
ATOM 3820 N N . THR A 1 491 ? 24.094 -0.157 3.871 1 83.19 491 THR A N 1
ATOM 3821 C CA . THR A 1 491 ? 24.641 1.183 4.02 1 83.19 491 THR A CA 1
ATOM 3822 C C . THR A 1 491 ? 25.453 1.294 5.316 1 83.19 491 THR A C 1
ATOM 3824 O O . THR A 1 491 ? 26.5 1.939 5.352 1 83.19 491 THR A O 1
ATOM 3827 N N . ASN A 1 492 ? 24.953 0.598 6.34 1 82.31 492 ASN A N 1
ATOM 3828 C CA . ASN A 1 492 ? 25.562 0.689 7.656 1 82.31 492 ASN A CA 1
ATOM 3829 C C . ASN A 1 492 ? 26.672 -0.355 7.832 1 82.31 492 ASN A C 1
ATOM 3831 O O . ASN A 1 492 ? 27.359 -0.37 8.852 1 82.31 492 ASN A O 1
ATOM 3835 N N . GLY A 1 493 ? 26.844 -1.223 6.883 1 88.25 493 GLY A N 1
ATOM 3836 C CA . GLY A 1 493 ? 27.844 -2.285 6.988 1 88.25 493 GLY A CA 1
ATOM 3837 C C . GLY A 1 493 ? 27.453 -3.352 7.996 1 88.25 493 GLY A C 1
ATOM 3838 O O . GLY A 1 493 ? 28.328 -3.947 8.633 1 88.25 493 GLY A O 1
ATOM 3839 N N . THR A 1 494 ? 26.125 -3.477 8.195 1 88.81 494 THR A N 1
ATOM 3840 C CA . THR A 1 494 ? 25.625 -4.5 9.102 1 88.81 494 THR A CA 1
ATOM 3841 C C . THR A 1 494 ? 24.922 -5.613 8.336 1 88.81 494 THR A C 1
ATOM 3843 O O . THR A 1 494 ? 24.688 -5.488 7.137 1 88.81 494 THR A O 1
ATOM 3846 N N . LYS A 1 495 ? 24.594 -6.742 9.039 1 90.5 495 LYS A N 1
ATOM 3847 C CA . LYS A 1 495 ? 23.922 -7.883 8.438 1 90.5 495 LYS A CA 1
ATOM 3848 C C . LYS A 1 495 ? 22.422 -7.82 8.672 1 90.5 495 LYS A C 1
ATOM 3850 O O . LYS A 1 495 ? 21.969 -7.227 9.656 1 90.5 495 LYS A O 1
ATOM 3855 N N . TYR A 1 496 ? 21.672 -8.242 7.676 1 91.94 496 TYR A N 1
ATOM 3856 C CA . TYR A 1 496 ? 20.234 -8.445 7.852 1 91.94 496 TYR A CA 1
ATOM 3857 C C . TYR A 1 496 ? 19.938 -9.867 8.336 1 91.94 496 TYR A C 1
ATOM 3859 O O . TYR A 1 496 ? 19.406 -10.688 7.582 1 91.94 496 TYR A O 1
ATOM 3867 N N . GLU A 1 497 ? 20.156 -10.141 9.617 1 82.38 497 GLU A N 1
ATOM 3868 C CA . GLU A 1 497 ? 20.109 -11.484 10.172 1 82.38 497 GLU A CA 1
ATOM 3869 C C . GLU A 1 497 ? 18.703 -11.82 10.664 1 82.38 497 GLU A C 1
ATOM 3871 O O . GLU A 1 497 ? 18.25 -12.961 10.562 1 82.38 497 GLU A O 1
ATOM 3876 N N . THR A 1 498 ? 18.141 -10.742 11.242 1 75 498 THR A N 1
ATOM 3877 C CA . THR A 1 498 ? 16.781 -10.859 11.719 1 75 498 THR A CA 1
ATOM 3878 C C . THR A 1 498 ? 15.914 -9.727 11.172 1 75 498 THR A C 1
ATOM 3880 O O . THR A 1 498 ? 16.297 -8.555 11.242 1 75 498 THR A O 1
ATOM 3883 N N . SER A 1 499 ? 14.82 -10.133 10.648 1 78.06 499 SER A N 1
ATOM 3884 C CA . SER A 1 499 ? 13.938 -9.125 10.055 1 78.06 499 SER A CA 1
ATOM 3885 C C . SER A 1 499 ? 13.32 -8.234 11.117 1 78.06 499 SER A C 1
ATOM 3887 O O . SER A 1 499 ? 12.938 -8.703 12.188 1 78.06 499 SER A O 1
ATOM 3889 N N . SER A 1 500 ? 13.273 -6.984 10.789 1 78.31 500 SER A N 1
ATOM 3890 C CA . SER A 1 500 ? 12.555 -6.035 11.633 1 78.31 500 SER A CA 1
ATOM 3891 C C . SER A 1 500 ? 11.047 -6.168 11.453 1 78.31 500 SER A C 1
ATOM 3893 O O . SER A 1 500 ? 10.273 -5.656 12.266 1 78.31 500 SER A O 1
ATOM 3895 N N . LEU A 1 501 ? 10.664 -6.91 10.445 1 85.94 501 LEU A N 1
ATOM 3896 C CA . LEU A 1 501 ? 9.258 -7.176 10.148 1 85.94 501 LEU A CA 1
ATOM 3897 C C . LEU A 1 501 ? 8.773 -8.414 10.906 1 85.94 501 LEU A C 1
ATOM 3899 O O . LEU A 1 501 ? 9.547 -9.336 11.164 1 85.94 501 LEU A O 1
ATOM 3903 N N . SER A 1 502 ? 7.555 -8.383 11.305 1 84.12 502 SER A N 1
ATOM 3904 C CA . SER A 1 502 ? 6.969 -9.516 12.008 1 84.12 502 SER A CA 1
ATOM 3905 C C . SER A 1 502 ? 5.785 -10.094 11.242 1 84.12 502 SER A C 1
ATOM 3907 O O . SER A 1 502 ? 4.914 -9.352 10.789 1 84.12 502 SER A O 1
ATOM 3909 N N . ALA A 1 503 ? 5.777 -11.398 11.102 1 85.81 503 ALA A N 1
ATOM 3910 C CA . ALA A 1 503 ? 4.656 -12.078 10.461 1 85.81 503 ALA A CA 1
ATOM 3911 C C . ALA A 1 503 ? 3.365 -11.867 11.242 1 85.81 503 ALA A C 1
ATOM 3913 O O . ALA A 1 503 ? 2.27 -12.016 10.695 1 85.81 503 ALA A O 1
ATOM 3914 N N . ASP A 1 504 ? 3.494 -11.484 12.445 1 79.38 504 ASP A N 1
ATOM 3915 C CA . ASP A 1 504 ? 2.322 -11.227 13.281 1 79.38 504 ASP A CA 1
ATOM 3916 C C . ASP A 1 504 ? 1.588 -9.969 12.82 1 79.38 504 ASP A C 1
ATOM 3918 O O . ASP A 1 504 ? 0.431 -9.75 13.188 1 79.38 504 ASP A O 1
ATOM 3922 N N . ASP A 1 505 ? 2.229 -9.164 12.016 1 80.06 505 ASP A N 1
ATOM 3923 C CA . ASP A 1 505 ? 1.624 -7.926 11.539 1 80.06 505 ASP A CA 1
ATOM 3924 C C . ASP A 1 505 ? 0.775 -8.18 10.289 1 80.06 505 ASP A C 1
ATOM 3926 O O . ASP A 1 505 ? 0.075 -7.281 9.82 1 80.06 505 ASP A O 1
ATOM 3930 N N . ILE A 1 506 ? 0.709 -9.406 9.805 1 86.94 506 ILE A N 1
ATOM 3931 C CA . ILE A 1 506 ? -0.099 -9.734 8.633 1 86.94 506 ILE A CA 1
ATOM 3932 C C . ILE A 1 506 ? -1.581 -9.68 9 1 86.94 506 ILE A C 1
ATOM 3934 O O . ILE A 1 506 ? -2.006 -10.266 9.992 1 86.94 506 ILE A O 1
ATOM 3938 N N . GLU A 1 507 ? -2.217 -8.891 8.195 1 80.19 507 GLU A N 1
ATOM 3939 C CA . GLU A 1 507 ? -3.676 -8.891 8.242 1 80.19 507 GLU A CA 1
ATOM 3940 C C . GLU A 1 507 ? -4.266 -9.633 7.051 1 80.19 507 GLU A C 1
ATOM 3942 O O . GLU A 1 507 ? -3.932 -9.344 5.898 1 80.19 507 GLU A O 1
ATOM 3947 N N . TYR A 1 508 ? -4.977 -10.703 7.332 1 90.81 508 TYR A N 1
ATOM 3948 C CA . TYR A 1 508 ? -5.602 -11.469 6.254 1 90.81 508 TYR A CA 1
ATOM 3949 C C . TYR A 1 508 ? -6.902 -12.109 6.723 1 90.81 508 TYR A C 1
ATOM 3951 O O . TYR A 1 508 ? -6.898 -13.242 7.211 1 90.81 508 TYR A O 1
ATOM 3959 N N . ASP A 1 509 ? -7.887 -11.352 6.551 1 85.31 509 ASP A N 1
ATOM 3960 C CA . ASP A 1 509 ? -9.25 -11.805 6.828 1 85.31 509 ASP A CA 1
ATOM 3961 C C . ASP A 1 509 ? -10.273 -10.852 6.207 1 85.31 509 ASP A C 1
ATOM 3963 O O . ASP A 1 509 ? -9.906 -9.844 5.605 1 85.31 509 ASP A O 1
ATOM 3967 N N . LEU A 1 510 ? -11.539 -11.148 6.316 1 85.56 510 LEU A N 1
ATOM 3968 C CA . LEU A 1 510 ? -12.57 -10.414 5.594 1 85.56 510 LEU A CA 1
ATOM 3969 C C . LEU A 1 510 ? -12.805 -9.047 6.23 1 85.56 510 LEU A C 1
ATOM 3971 O O . LEU A 1 510 ? -13.469 -8.188 5.641 1 85.56 510 LEU A O 1
ATOM 3975 N N . SER A 1 511 ? -12.18 -8.75 7.398 1 77.88 511 SER A N 1
ATOM 3976 C CA . SER A 1 511 ? -12.258 -7.414 7.969 1 77.88 511 SER A CA 1
ATOM 3977 C C . SER A 1 511 ? -11.523 -6.398 7.102 1 77.88 511 SER A C 1
ATOM 3979 O O . SER A 1 511 ? -11.742 -5.191 7.223 1 77.88 511 SER A O 1
ATOM 3981 N N . MET A 1 512 ? -10.688 -6.91 6.219 1 84.69 512 MET A N 1
ATOM 3982 C CA . MET A 1 512 ? -9.961 -6.035 5.297 1 84.69 512 MET A CA 1
ATOM 3983 C C . MET A 1 512 ? -10.883 -5.531 4.188 1 84.69 512 MET A C 1
ATOM 3985 O O . MET A 1 512 ? -10.531 -4.598 3.467 1 84.69 512 MET A O 1
ATOM 3989 N N . VAL A 1 513 ? -12 -6.172 4.09 1 86 513 VAL A N 1
ATOM 3990 C CA . VAL A 1 513 ? -12.922 -5.875 2.998 1 86 513 VAL A CA 1
ATOM 3991 C C . VAL A 1 513 ? -14.141 -5.137 3.543 1 86 513 VAL A C 1
ATOM 3993 O O . VAL A 1 513 ? -14.797 -5.609 4.477 1 86 513 VAL A O 1
ATOM 3996 N N . THR A 1 514 ? -14.414 -3.963 2.992 1 78.81 514 THR A N 1
ATOM 3997 C CA . THR A 1 514 ? -15.641 -3.246 3.332 1 78.81 514 THR A CA 1
ATOM 3998 C C . THR A 1 514 ? -16.875 -4.027 2.869 1 78.81 514 THR A C 1
ATOM 4000 O O . THR A 1 514 ? -16.906 -4.508 1.735 1 78.81 514 THR A O 1
ATOM 4003 N N . ALA A 1 515 ? -17.828 -4.156 3.801 1 70.44 515 ALA A N 1
ATOM 4004 C CA . ALA A 1 515 ? -19.047 -4.863 3.445 1 70.44 515 ALA A CA 1
ATOM 4005 C C . ALA A 1 515 ? -19.766 -4.172 2.289 1 70.44 515 ALA A C 1
ATOM 4007 O O . ALA A 1 515 ? -19.812 -2.941 2.23 1 70.44 515 ALA A O 1
ATOM 4008 N N . PRO A 1 516 ? -20.141 -5.062 1.412 1 63.78 516 PRO A N 1
ATOM 4009 C CA . PRO A 1 516 ? -20.891 -4.461 0.305 1 63.78 516 PRO A CA 1
ATOM 4010 C C . PRO A 1 516 ? -22.172 -3.764 0.765 1 63.78 516 PRO A C 1
ATOM 4012 O O . PRO A 1 516 ? -22.703 -4.09 1.826 1 63.78 516 PRO A O 1
ATOM 4015 N N . ALA A 1 517 ? -22.672 -2.652 0.261 1 44.22 517 ALA A N 1
ATOM 4016 C CA . ALA A 1 517 ? -23.828 -1.854 0.655 1 44.22 517 ALA A CA 1
ATOM 4017 C C . ALA A 1 517 ? -25.047 -2.736 0.886 1 44.22 517 ALA A C 1
ATOM 4019 O O . ALA A 1 517 ? -25.438 -3.51 0.008 1 44.22 517 ALA A O 1
ATOM 4020 N N . LYS A 1 518 ? -25.359 -3.402 1.998 1 41.22 518 LYS A N 1
ATOM 4021 C CA . LYS A 1 518 ? -26.703 -3.889 2.303 1 41.22 518 LYS A CA 1
ATOM 4022 C C . LYS A 1 518 ? -27.625 -2.736 2.66 1 41.22 518 LYS A C 1
ATOM 4024 O O . LYS A 1 518 ? -27.172 -1.664 3.062 1 41.22 518 LYS A O 1
ATOM 4029 N N . LYS A 1 519 ? -29.172 -2.971 2.6 1 33.66 519 LYS A N 1
ATOM 4030 C CA . LYS A 1 519 ? -30.156 -2.168 3.32 1 33.66 519 LYS A CA 1
ATOM 4031 C C . LYS A 1 519 ? -29.719 -1.93 4.762 1 33.66 519 LYS A C 1
ATOM 4033 O O . LYS A 1 519 ? -29.219 -2.84 5.422 1 33.66 519 LYS A O 1
ATOM 4038 N N . ALA A 1 520 ? -29.766 -0.667 5.164 1 32.19 520 ALA A N 1
ATOM 4039 C CA . ALA A 1 520 ? -29.375 0.022 6.395 1 32.19 520 ALA A CA 1
ATOM 4040 C C . ALA A 1 520 ? -29.734 -0.808 7.625 1 32.19 520 ALA A C 1
ATOM 4042 O O . ALA A 1 520 ? -30.906 -0.897 8.008 1 32.19 520 ALA A O 1
ATOM 4043 N N . ASP A 1 521 ? -29.438 -2.1 7.836 1 24.52 521 ASP A N 1
ATOM 4044 C CA . ASP A 1 521 ? -29.766 -2.24 9.25 1 24.52 521 ASP A CA 1
ATOM 4045 C C . ASP A 1 521 ? -28.75 -1.489 10.117 1 24.52 521 ASP A C 1
ATOM 4047 O O . ASP A 1 521 ? -27.609 -1.271 9.711 1 24.52 521 ASP A O 1
ATOM 4051 N N . ASP A 1 522 ? -29.094 -0.886 11.234 1 26.02 522 ASP A N 1
ATOM 4052 C CA . ASP A 1 522 ? -28.594 0.038 12.25 1 26.02 522 ASP A CA 1
ATOM 4053 C C . ASP A 1 522 ? -27.297 -0.474 12.867 1 26.02 522 ASP A C 1
ATOM 4055 O O . ASP A 1 522 ? -27.219 -0.662 14.086 1 26.02 522 ASP A O 1
ATOM 4059 N N . THR A 1 523 ? -26.547 -1.327 12.266 1 27.64 523 THR A N 1
ATOM 4060 C CA . THR A 1 523 ? -25.578 -1.814 13.25 1 27.64 523 THR A CA 1
ATOM 4061 C C . THR A 1 523 ? -24.438 -0.813 13.438 1 27.64 523 THR A C 1
ATOM 4063 O O . THR A 1 523 ? -24.078 -0.092 12.508 1 27.64 523 THR A O 1
ATOM 4066 N N . LYS A 1 524 ? -24.062 -0.5 14.727 1 29.95 524 LYS A N 1
ATOM 4067 C CA . LYS A 1 524 ? -23.094 0.419 15.32 1 29.95 524 LYS A CA 1
ATOM 4068 C C . LYS A 1 524 ? -21.672 0.121 14.836 1 29.95 524 LYS A C 1
ATOM 4070 O O . LYS A 1 524 ? -21.234 -1.029 14.859 1 29.95 524 LYS A O 1
ATOM 4075 N N . PRO A 1 525 ? -21.031 1.114 14.227 1 26.23 525 PRO A N 1
ATOM 4076 C CA . PRO A 1 525 ? -19.688 1.086 13.664 1 26.23 525 PRO A CA 1
ATOM 4077 C C . PRO A 1 525 ? -18.625 0.7 14.695 1 26.23 525 PRO A C 1
ATOM 4079 O O . PRO A 1 525 ? -18.688 1.132 15.852 1 26.23 525 PRO A O 1
ATOM 4082 N N . VAL A 1 526 ? -17.906 -0.388 14.547 1 24.95 526 VAL A N 1
ATOM 4083 C CA . VAL A 1 526 ? -16.797 -0.903 15.359 1 24.95 526 VAL A CA 1
ATOM 4084 C C . VAL A 1 526 ? -15.617 0.053 15.281 1 24.95 526 VAL A C 1
ATOM 4086 O O . VAL A 1 526 ? -15.242 0.509 14.195 1 24.95 526 VAL A O 1
ATOM 4089 N N . THR A 1 527 ? -15.289 0.789 16.359 1 25.36 527 THR A N 1
ATOM 4090 C CA . THR A 1 527 ? -14.266 1.796 16.625 1 25.36 527 THR A CA 1
ATOM 4091 C C . THR A 1 527 ? -12.867 1.198 16.484 1 25.36 527 THR A C 1
ATOM 4093 O O . THR A 1 527 ? -12.555 0.18 17.109 1 25.36 527 THR A O 1
ATOM 4096 N N . PRO A 1 528 ? -12.109 1.612 15.508 1 26.36 528 PRO A N 1
ATOM 4097 C CA . PRO A 1 528 ? -10.781 1.074 15.219 1 26.36 528 PRO A CA 1
ATOM 4098 C C . PRO A 1 528 ? -9.766 1.399 16.312 1 26.36 528 PRO A C 1
ATOM 4100 O O . PRO A 1 528 ? -9.773 2.504 16.859 1 26.36 528 PRO A O 1
ATOM 4103 N N . ALA A 1 529 ? -8.969 0.491 16.922 1 30.17 529 ALA A N 1
ATOM 4104 C CA . ALA A 1 529 ? -8.133 0.333 18.109 1 30.17 529 ALA A CA 1
ATOM 4105 C C . ALA A 1 529 ? -6.832 1.121 17.969 1 30.17 529 ALA A C 1
ATOM 4107 O O . ALA A 1 529 ? -6.129 1.005 16.969 1 30.17 529 ALA A O 1
ATOM 4108 N N . LYS A 1 530 ? -6.5 2.303 18.656 1 30.25 530 LYS A N 1
ATOM 4109 C CA . LYS A 1 530 ? -5.477 3.334 18.812 1 30.25 530 LYS A CA 1
ATOM 4110 C C . LYS A 1 530 ? -4.113 2.715 19.109 1 30.25 530 LYS A C 1
ATOM 4112 O O . LYS A 1 530 ? -3.107 3.1 18.516 1 30.25 530 LYS A O 1
ATOM 4117 N N . SER A 1 531 ? -3.822 2.49 20.391 1 33.81 531 SER A N 1
ATOM 4118 C CA . SER A 1 531 ? -2.578 2.377 21.156 1 33.81 531 SER A CA 1
ATOM 4119 C C . SER A 1 531 ? -1.837 1.091 20.797 1 33.81 531 SER A C 1
ATOM 4121 O O . SER A 1 531 ? -2.428 0.158 20.25 1 33.81 531 SER A O 1
ATOM 4123 N N . SER A 1 532 ? -0.537 1.125 20.984 1 44.31 532 SER A N 1
ATOM 4124 C CA . SER A 1 532 ? 0.172 -0.121 20.703 1 44.31 532 SER A CA 1
ATOM 4125 C C . SER A 1 532 ? -0.617 -1.327 21.203 1 44.31 532 SER A C 1
ATOM 4127 O O . SER A 1 532 ? -0.889 -1.447 22.406 1 44.31 532 SER A O 1
ATOM 4129 N N . ALA A 1 533 ? -1.329 -1.714 20.453 1 52.5 533 ALA A N 1
ATOM 4130 C CA . ALA A 1 533 ? -2.24 -2.801 20.812 1 52.5 533 ALA A CA 1
ATOM 4131 C C . ALA A 1 533 ? -1.472 -4.09 21.094 1 52.5 533 ALA A C 1
ATOM 4133 O O . ALA A 1 533 ? -0.404 -4.32 20.516 1 52.5 533 ALA A O 1
ATOM 4134 N N . PRO A 1 534 ? -1.889 -4.734 22.141 1 64.25 534 PRO A N 1
ATOM 4135 C CA . PRO A 1 534 ? -1.288 -6.043 22.422 1 64.25 534 PRO A CA 1
ATOM 4136 C C . PRO A 1 534 ? -1.232 -6.941 21.188 1 64.25 534 PRO A C 1
ATOM 4138 O O . PRO A 1 534 ? -2.02 -6.766 20.25 1 64.25 534 PRO A O 1
ATOM 4141 N N . ALA A 1 535 ? -0.142 -7.668 21.25 1 61.5 535 ALA A N 1
ATOM 4142 C CA . ALA A 1 535 ? 0.006 -8.656 20.188 1 61.5 535 ALA A CA 1
ATOM 4143 C C . ALA A 1 535 ? -1.223 -9.562 20.109 1 61.5 535 ALA A C 1
ATOM 4145 O O . ALA A 1 535 ? -2.047 -9.586 21.031 1 61.5 535 ALA A O 1
ATOM 4146 N N . ARG A 1 536 ? -1.247 -10.133 18.922 1 68 536 ARG A N 1
ATOM 4147 C CA . ARG A 1 536 ? -2.33 -11.094 18.734 1 68 536 ARG A CA 1
ATOM 4148 C C . ARG A 1 536 ? -2.254 -12.219 19.75 1 68 536 ARG A C 1
ATOM 4150 O O . ARG A 1 536 ? -1.205 -12.844 19.922 1 68 536 ARG A O 1
ATOM 4157 N N . VAL A 1 537 ? -3.336 -12.445 20.422 1 77 537 VAL A N 1
ATOM 4158 C CA . VAL A 1 537 ? -3.412 -13.477 21.453 1 77 537 VAL A CA 1
ATOM 4159 C C . VAL A 1 537 ? -3.58 -14.844 20.812 1 77 537 VAL A C 1
ATOM 4161 O O . VAL A 1 537 ? -4.297 -14.984 19.812 1 77 537 VAL A O 1
ATOM 4164 N N . GLN A 1 538 ? -2.824 -15.742 21.344 1 75.38 538 GLN A N 1
ATOM 4165 C CA . GLN A 1 538 ? -3.082 -17.125 20.953 1 75.38 538 GLN A CA 1
ATOM 4166 C C . GLN A 1 538 ? -4.238 -17.719 21.766 1 75.38 538 GLN A C 1
ATOM 4168 O O . GLN A 1 538 ? -4.254 -17.625 22.984 1 75.38 538 GLN A O 1
ATOM 4173 N N . VAL A 1 539 ? -5.168 -18.312 21.031 1 79.75 539 VAL A N 1
ATOM 4174 C CA . VAL A 1 539 ? -6.371 -18.844 21.672 1 79.75 539 VAL A CA 1
ATOM 4175 C C . VAL A 1 539 ? -6.504 -20.328 21.391 1 79.75 539 VAL A C 1
ATOM 4177 O O . VAL A 1 539 ? -6.227 -20.781 20.281 1 79.75 539 VAL A O 1
ATOM 4180 N N . ARG A 1 540 ? -6.777 -21.047 22.453 1 81.44 540 ARG A N 1
ATOM 4181 C CA . ARG A 1 540 ? -7.25 -22.422 22.328 1 81.44 540 ARG A CA 1
ATOM 4182 C C . ARG A 1 540 ? -8.656 -22.578 22.906 1 81.44 540 ARG A C 1
ATOM 4184 O O . ARG A 1 540 ? -8.992 -21.953 23.906 1 81.44 540 ARG A O 1
ATOM 4191 N N . ALA A 1 541 ? -9.469 -23.297 22.203 1 83.44 541 ALA A N 1
ATOM 4192 C CA . ALA A 1 541 ? -10.828 -23.547 22.672 1 83.44 541 ALA A CA 1
ATOM 4193 C C . ALA A 1 541 ? -11.172 -25.031 22.609 1 83.44 541 ALA A C 1
ATOM 4195 O O . ALA A 1 541 ? -10.922 -25.688 21.578 1 83.44 541 ALA A O 1
ATOM 4196 N N . LYS A 1 542 ? -11.672 -25.5 23.734 1 83.62 542 LYS A N 1
ATOM 4197 C CA . LYS A 1 542 ? -12.047 -26.906 23.797 1 83.62 542 LYS A CA 1
ATOM 4198 C C . LYS A 1 542 ? -13.445 -27.062 24.375 1 83.62 542 LYS A C 1
ATOM 4200 O O . LYS A 1 542 ? -13.781 -26.469 25.406 1 83.62 542 LYS A O 1
ATOM 4205 N N . ALA A 1 543 ? -14.242 -27.828 23.766 1 85.88 543 ALA A N 1
ATOM 4206 C CA . ALA A 1 543 ? -15.57 -28.141 24.281 1 85.88 543 ALA A CA 1
ATOM 4207 C C . ALA A 1 543 ? -15.477 -29 25.547 1 85.88 543 ALA A C 1
ATOM 4209 O O . ALA A 1 543 ? -14.68 -29.938 25.609 1 85.88 543 ALA A O 1
ATOM 4210 N N . LEU A 1 544 ? -16.219 -28.594 26.562 1 82.44 544 LEU A N 1
ATOM 4211 C CA . LEU A 1 544 ? -16.328 -29.359 27.797 1 82.44 544 LEU A CA 1
ATOM 4212 C C . LEU A 1 544 ? -17.719 -30 27.906 1 82.44 544 LEU A C 1
ATOM 4214 O O . LEU A 1 544 ? -18.641 -29.625 27.172 1 82.44 544 LEU A O 1
ATOM 4218 N N . LYS A 1 545 ? -17.797 -31 28.797 1 79.62 545 LYS A N 1
ATOM 4219 C CA . LYS A 1 545 ? -19.109 -31.578 29.078 1 79.62 545 LYS A CA 1
ATOM 4220 C C . LYS A 1 545 ? -20.031 -30.547 29.719 1 79.62 545 LYS A C 1
ATOM 4222 O O . LYS A 1 545 ? -19.594 -29.719 30.5 1 79.62 545 LYS A O 1
ATOM 4227 N N . GLY A 1 546 ? -21.359 -30.531 29.312 1 84.19 546 GLY A N 1
ATOM 4228 C CA . GLY A 1 546 ? -22.344 -29.656 29.922 1 84.19 546 GLY A CA 1
ATOM 4229 C C . GLY A 1 546 ? -22.547 -28.375 29.141 1 84.19 546 GLY A C 1
ATOM 4230 O O . GLY A 1 546 ? -22.766 -27.312 29.719 1 84.19 546 GLY A O 1
ATOM 4231 N N . LYS A 1 547 ? -22.359 -28.406 27.844 1 86.19 547 LYS A N 1
ATOM 4232 C CA . LYS A 1 547 ? -22.641 -27.297 26.953 1 86.19 547 LYS A CA 1
ATOM 4233 C C . LYS A 1 547 ? -21.75 -26.094 27.266 1 86.19 547 LYS A C 1
ATOM 4235 O O . LYS A 1 547 ? -22.234 -24.969 27.375 1 86.19 547 LYS A O 1
ATOM 4240 N N . LYS A 1 548 ? -20.484 -26.453 27.516 1 89.81 548 LYS A N 1
ATOM 4241 C CA . LYS A 1 548 ? -19.516 -25.422 27.875 1 89.81 548 LYS A CA 1
ATOM 4242 C C . LYS A 1 548 ? -18.281 -25.484 26.969 1 89.81 548 LYS A C 1
ATOM 4244 O O . LYS A 1 548 ? -18 -26.531 26.375 1 89.81 548 LYS A O 1
ATOM 4249 N N . VAL A 1 549 ? -17.625 -24.375 26.781 1 90.44 549 VAL A N 1
ATOM 4250 C CA . VAL A 1 549 ? -16.344 -24.297 26.094 1 90.44 549 VAL A CA 1
ATOM 4251 C C . VAL A 1 549 ? -15.297 -23.641 27 1 90.44 549 VAL A C 1
ATOM 4253 O O . VAL A 1 549 ? -15.555 -22.594 27.594 1 90.44 549 VAL A O 1
ATOM 4256 N N . LYS A 1 550 ? -14.203 -24.344 27.172 1 87.31 550 LYS A N 1
ATOM 4257 C CA . LYS A 1 550 ? -13.062 -23.734 27.859 1 87.31 550 LYS A CA 1
ATOM 4258 C C . LYS A 1 550 ? -12.172 -22.984 26.875 1 87.31 550 LYS A C 1
ATOM 4260 O O . LYS A 1 550 ? -11.633 -23.578 25.938 1 87.31 550 LYS A O 1
ATOM 4265 N N . VAL A 1 551 ? -12.062 -21.781 27.094 1 89.69 551 VAL A N 1
ATOM 4266 C CA . VAL A 1 551 ? -11.18 -20.953 26.281 1 89.69 551 VAL A CA 1
ATOM 4267 C C . VAL A 1 551 ? -9.891 -20.672 27.047 1 89.69 551 VAL A C 1
ATOM 4269 O O . VAL A 1 551 ? -9.922 -20.188 28.172 1 89.69 551 VAL A O 1
ATOM 4272 N N . SER A 1 552 ? -8.742 -21.016 26.438 1 85.75 552 SER A N 1
ATOM 4273 C CA . SER A 1 552 ? -7.418 -20.766 26.984 1 85.75 552 SER A CA 1
ATOM 4274 C C . SER A 1 552 ? -6.656 -19.734 26.172 1 85.75 552 SER A C 1
ATOM 4276 O O . SER A 1 552 ? -6.586 -19.828 24.953 1 85.75 552 SER A O 1
ATOM 4278 N N . LEU A 1 553 ? -6.148 -18.812 26.859 1 86.62 553 LEU A N 1
ATOM 4279 C CA . LEU A 1 553 ? -5.406 -17.719 26.25 1 86.62 553 LEU A CA 1
ATOM 4280 C C . LEU A 1 553 ? -3.938 -17.766 26.672 1 86.62 553 LEU A C 1
ATOM 4282 O O . LEU A 1 553 ? -3.621 -18.062 27.828 1 86.62 553 LEU A O 1
ATOM 4286 N N . LYS A 1 554 ? -3.094 -17.516 25.703 1 77.44 554 LYS A N 1
ATOM 4287 C CA . LYS A 1 554 ? -1.691 -17.328 26.062 1 77.44 554 LYS A CA 1
ATOM 4288 C C . LYS A 1 554 ? -1.438 -15.883 26.5 1 77.44 554 LYS A C 1
ATOM 4290 O O . LYS A 1 554 ? -1.975 -14.945 25.906 1 77.44 554 LYS A O 1
ATOM 4295 N N . LYS A 1 555 ? -0.621 -15.797 27.516 1 79.81 555 LYS A N 1
ATOM 4296 C CA . LYS A 1 555 ? -0.3 -14.469 28.031 1 79.81 555 LYS A CA 1
ATOM 4297 C C . LYS A 1 555 ? 0.351 -13.609 26.953 1 79.81 555 LYS A C 1
ATOM 4299 O O . LYS A 1 555 ? 1.274 -14.047 26.266 1 79.81 555 LYS A O 1
ATOM 4304 N N . THR A 1 556 ? -0.27 -12.531 26.719 1 76.06 556 THR A N 1
ATOM 4305 C CA . THR A 1 556 ? 0.249 -11.531 25.781 1 76.06 556 THR A CA 1
ATOM 4306 C C . THR A 1 556 ? 0.942 -10.398 26.531 1 76.06 556 THR A C 1
ATOM 4308 O O . THR A 1 556 ? 0.416 -9.891 27.531 1 76.06 556 THR A O 1
ATOM 4311 N N . ALA A 1 557 ? 2.008 -10.016 25.984 1 71.94 557 ALA A N 1
ATOM 4312 C CA . ALA A 1 557 ? 2.785 -8.977 26.656 1 71.94 557 ALA A CA 1
ATOM 4313 C C . ALA A 1 557 ? 1.976 -7.691 26.797 1 71.94 557 ALA A C 1
ATOM 4315 O O . ALA A 1 557 ? 1.297 -7.273 25.859 1 71.94 557 ALA A O 1
ATOM 4316 N N . GLU A 1 558 ? 1.958 -7.09 28.016 1 71.12 558 GLU A N 1
ATOM 4317 C CA . GLU A 1 558 ? 1.393 -5.793 28.375 1 71.12 558 GLU A CA 1
ATOM 4318 C C . GLU A 1 558 ? -0.132 -5.84 28.391 1 71.12 558 GLU A C 1
ATOM 4320 O O . GLU A 1 558 ? -0.789 -4.801 28.5 1 71.12 558 GLU A O 1
ATOM 4325 N N . ALA A 1 559 ? -0.632 -7.047 28.219 1 81 559 ALA A N 1
ATOM 4326 C CA . ALA A 1 559 ? -2.09 -7.133 28.234 1 81 559 ALA A CA 1
ATOM 4327 C C . ALA A 1 559 ? -2.639 -6.961 29.656 1 81 559 ALA A C 1
ATOM 4329 O O . ALA A 1 559 ? -2.146 -7.582 30.594 1 81 559 ALA A O 1
ATOM 4330 N N . LYS A 1 560 ? -3.627 -6.082 29.906 1 83.12 560 LYS A N 1
ATOM 4331 C CA . LYS A 1 560 ? -4.336 -5.922 31.172 1 83.12 560 LYS A CA 1
ATOM 4332 C C . LYS A 1 560 ? -5.566 -6.82 31.234 1 83.12 560 LYS A C 1
ATOM 4334 O O . LYS A 1 560 ? -6.105 -7.07 32.312 1 83.12 560 LYS A O 1
ATOM 4339 N N . GLY A 1 561 ? -5.914 -7.242 30.125 1 88.56 561 GLY A N 1
ATOM 4340 C CA . GLY A 1 561 ? -7.055 -8.133 30 1 88.56 561 GLY A CA 1
ATOM 4341 C C . GLY A 1 561 ? -7.312 -8.586 28.578 1 88.56 561 GLY A C 1
ATOM 4342 O O . GLY A 1 561 ? -6.504 -8.32 27.688 1 88.56 561 GLY A O 1
ATOM 4343 N N . TYR A 1 562 ? -8.344 -9.43 28.484 1 88.69 562 TYR A N 1
ATOM 4344 C CA . TYR A 1 562 ? -8.703 -10.016 27.203 1 88.69 562 TYR A CA 1
ATOM 4345 C C . TYR A 1 562 ? -10.195 -9.891 26.938 1 88.69 562 TYR A C 1
ATOM 4347 O O . TYR A 1 562 ? -11 -9.859 27.875 1 88.69 562 TYR A O 1
ATOM 4355 N N . GLU A 1 563 ? -10.461 -9.695 25.703 1 88 563 GLU A N 1
ATOM 4356 C CA . GLU A 1 563 ? -11.836 -9.781 25.234 1 88 563 GLU A CA 1
ATOM 4357 C C . GLU A 1 563 ? -12.047 -11.016 24.359 1 88 563 GLU A C 1
ATOM 4359 O O . GLU A 1 563 ? -11.336 -11.211 23.375 1 88 563 GLU A O 1
ATOM 4364 N N . ILE A 1 564 ? -12.992 -11.836 24.828 1 88 564 ILE A N 1
ATOM 4365 C CA . ILE A 1 564 ? -13.375 -13.023 24.078 1 88 564 ILE A CA 1
ATOM 4366 C C . ILE A 1 564 ? -14.719 -12.789 23.391 1 88 564 ILE A C 1
ATOM 4368 O O . ILE A 1 564 ? -15.656 -12.281 24 1 88 564 ILE A O 1
ATOM 4372 N N . VAL A 1 565 ? -14.695 -13.07 22.109 1 86.06 565 VAL A N 1
ATOM 4373 C CA . VAL A 1 565 ? -15.945 -13 21.359 1 86.06 565 VAL A CA 1
ATOM 4374 C C . VAL A 1 565 ? -16.297 -14.383 20.797 1 86.06 565 VAL A C 1
ATOM 4376 O O . VAL A 1 565 ? -15.406 -15.117 20.344 1 86.06 565 VAL A O 1
ATOM 4379 N N . TYR A 1 566 ? -17.531 -14.742 20.969 1 87.56 566 TYR A N 1
ATOM 4380 C CA . TYR A 1 566 ? -17.953 -16.016 20.391 1 87.56 566 TYR A CA 1
ATOM 4381 C C . TYR A 1 566 ? -19.312 -15.867 19.688 1 87.56 566 TYR A C 1
ATOM 4383 O O . TYR A 1 566 ? -20.125 -15.031 20.078 1 87.56 566 TYR A O 1
ATOM 4391 N N . SER A 1 567 ? -19.469 -16.578 18.625 1 81.31 567 SER A N 1
ATOM 4392 C CA . SER A 1 567 ? -20.641 -16.469 17.766 1 81.31 567 SER A CA 1
ATOM 4393 C C . SER A 1 567 ? -20.953 -17.797 17.078 1 81.31 567 SER A C 1
ATOM 4395 O O . SER A 1 567 ? -20.078 -18.656 16.938 1 81.31 567 SER A O 1
ATOM 4397 N N . THR A 1 568 ? -22.219 -18 16.75 1 79.25 568 THR A N 1
ATOM 4398 C CA . THR A 1 568 ? -22.594 -19.156 15.93 1 79.25 568 THR A CA 1
ATOM 4399 C C . THR A 1 568 ? -22.422 -18.844 14.445 1 79.25 568 THR A C 1
ATOM 4401 O O . THR A 1 568 ? -22.625 -19.719 13.602 1 79.25 568 THR A O 1
ATOM 4404 N N . ASN A 1 569 ? -21.984 -17.641 14.203 1 69.31 569 ASN A N 1
ATOM 4405 C CA . ASN A 1 569 ? -21.688 -17.203 12.852 1 69.31 569 ASN A CA 1
ATOM 4406 C C . ASN A 1 569 ? -20.219 -16.812 12.703 1 69.31 569 ASN A C 1
ATOM 4408 O O . ASN A 1 569 ? -19.703 -15.984 13.477 1 69.31 569 ASN A O 1
ATOM 4412 N N . VAL A 1 570 ? -19.516 -17.391 11.742 1 65.44 570 VAL A N 1
ATOM 4413 C CA . VAL A 1 570 ? -18.078 -17.234 11.617 1 65.44 570 VAL A CA 1
ATOM 4414 C C . VAL A 1 570 ? -17.75 -15.766 11.336 1 65.44 570 VAL A C 1
ATOM 4416 O O . VAL A 1 570 ? -16.625 -15.312 11.609 1 65.44 570 VAL A O 1
ATOM 4419 N N . ASN A 1 571 ? -18.578 -15.031 10.883 1 57.78 571 ASN A N 1
ATOM 4420 C CA . ASN A 1 571 ? -18.328 -13.625 10.578 1 57.78 571 ASN A CA 1
ATOM 4421 C C . ASN A 1 571 ? -18.703 -12.727 11.758 1 57.78 571 ASN A C 1
ATOM 4423 O O . ASN A 1 571 ? -18.641 -11.5 11.656 1 57.78 571 ASN A O 1
ATOM 4427 N N . PHE A 1 572 ? -19.109 -13.289 12.852 1 67.94 572 PHE A N 1
ATOM 4428 C CA . PHE A 1 572 ? -19.375 -12.609 14.109 1 67.94 572 PHE A CA 1
ATOM 4429 C C . PHE A 1 572 ? -20.391 -11.484 13.914 1 67.94 572 PHE A C 1
ATOM 4431 O O . PHE A 1 572 ? -20.172 -10.359 14.367 1 67.94 572 PHE A O 1
ATOM 4438 N N . THR A 1 573 ? -21.516 -11.758 13.281 1 60.66 573 THR A N 1
ATOM 4439 C CA . THR A 1 573 ? -22.609 -10.805 13.109 1 60.66 573 THR A CA 1
ATOM 4440 C C . THR A 1 573 ? -23.188 -10.406 14.461 1 60.66 573 THR A C 1
ATOM 4442 O O . THR A 1 573 ? -23.141 -11.18 15.414 1 60.66 573 THR A O 1
ATOM 4445 N N . LYS A 1 574 ? -23.766 -9.172 14.625 1 62.06 574 LYS A N 1
ATOM 4446 C CA . LYS A 1 574 ? -24.203 -8.57 15.883 1 62.06 574 LYS A CA 1
ATOM 4447 C C . LYS A 1 574 ? -25.234 -9.445 16.578 1 62.06 574 LYS A C 1
ATOM 4449 O O . LYS A 1 574 ? -25.203 -9.602 17.812 1 62.06 574 LYS A O 1
ATOM 4454 N N . LYS A 1 575 ? -26.141 -10 15.883 1 63.66 575 LYS A N 1
ATOM 4455 C CA . LYS A 1 575 ? -27.234 -10.734 16.5 1 63.66 575 LYS A CA 1
ATOM 4456 C C . LYS A 1 575 ? -26.75 -12.031 17.141 1 63.66 575 LYS A C 1
ATOM 4458 O O . LYS A 1 575 ? -27.328 -12.516 18.109 1 63.66 575 LYS A O 1
ATOM 4463 N N . THR A 1 576 ? -25.625 -12.492 16.719 1 64.19 576 THR A N 1
ATOM 4464 C CA . THR A 1 576 ? -25.219 -13.828 17.156 1 64.19 576 THR A CA 1
ATOM 4465 C C . THR A 1 576 ? -23.953 -13.758 18 1 64.19 576 THR A C 1
ATOM 4467 O O . THR A 1 576 ? -23.422 -14.789 18.422 1 64.19 576 THR A O 1
ATOM 4470 N N . THR A 1 577 ? -23.516 -12.578 18.172 1 74.94 577 THR A N 1
ATOM 4471 C CA . THR A 1 577 ? -22.188 -12.453 18.781 1 74.94 577 THR A CA 1
ATOM 4472 C C . THR A 1 577 ? -22.297 -11.969 20.219 1 74.94 577 THR A C 1
ATOM 4474 O O . THR A 1 577 ? -23.047 -11.039 20.516 1 74.94 577 THR A O 1
ATOM 4477 N N . LYS A 1 578 ? -21.656 -12.695 21.188 1 82.44 578 LYS A N 1
ATOM 4478 C CA . LYS A 1 578 ? -21.531 -12.297 22.578 1 82.44 578 LYS A CA 1
ATOM 4479 C C . LYS A 1 578 ? -20.094 -11.969 22.953 1 82.44 578 LYS A C 1
ATOM 4481 O O . LYS A 1 578 ? -19.156 -12.547 22.391 1 82.44 578 LYS A O 1
ATOM 4486 N N . LYS A 1 579 ? -19.969 -11.062 23.812 1 87.06 579 LYS A N 1
ATOM 4487 C CA . LYS A 1 579 ? -18.656 -10.609 24.25 1 87.06 579 LYS A CA 1
ATOM 4488 C C . LYS A 1 579 ? -18.453 -10.867 25.734 1 87.06 579 LYS A C 1
ATOM 4490 O O . LYS A 1 579 ? -19.375 -10.672 26.531 1 87.06 579 LYS A O 1
ATOM 4495 N N . ILE A 1 580 ? -17.25 -11.391 26.109 1 85.38 580 ILE A N 1
ATOM 4496 C CA . ILE A 1 580 ? -16.828 -11.625 27.484 1 85.38 580 ILE A CA 1
ATOM 4497 C C . ILE A 1 580 ? -15.484 -10.953 27.75 1 85.38 580 ILE A C 1
ATOM 4499 O O . ILE A 1 580 ? -14.531 -11.164 27 1 85.38 580 ILE A O 1
ATOM 4503 N N . SER A 1 581 ? -15.461 -10.062 28.641 1 84.94 581 SER A N 1
ATOM 4504 C CA . SER A 1 581 ? -14.18 -9.523 29.078 1 84.94 581 SER A CA 1
ATOM 4505 C C . SER A 1 581 ? -13.625 -10.305 30.266 1 84.94 581 SER A C 1
ATOM 4507 O O . SER A 1 581 ? -14.375 -10.695 31.156 1 84.94 581 SER A O 1
ATOM 4509 N N . THR A 1 582 ? -12.281 -10.641 30.25 1 83.88 582 THR A N 1
ATOM 4510 C CA . THR A 1 582 ? -11.664 -11.406 31.328 1 83.88 582 THR A CA 1
ATOM 4511 C C . THR A 1 582 ? -10.219 -10.969 31.547 1 83.88 582 THR A C 1
ATOM 4513 O O . THR A 1 582 ? -9.562 -10.492 30.625 1 83.88 582 THR A O 1
ATOM 4516 N N . LYS A 1 583 ? -9.805 -11.055 32.75 1 82.94 583 LYS A N 1
ATOM 4517 C CA . LYS A 1 583 ? -8.391 -10.836 33.062 1 82.94 583 LYS A CA 1
ATOM 4518 C C . LYS A 1 583 ? -7.652 -12.164 33.219 1 82.94 583 LYS A C 1
ATOM 4520 O O . LYS A 1 583 ? -6.43 -12.18 33.375 1 82.94 583 LYS A O 1
ATOM 4525 N N . ASN A 1 584 ? -8.367 -13.273 33.188 1 81.25 584 ASN A N 1
ATOM 4526 C CA . ASN A 1 584 ? -7.793 -14.609 33.344 1 81.25 584 ASN A CA 1
ATOM 4527 C C . ASN A 1 584 ? -7.391 -15.195 32 1 81.25 584 ASN A C 1
ATOM 4529 O O . ASN A 1 584 ? -7.953 -14.836 30.969 1 81.25 584 ASN A O 1
ATOM 4533 N N . LEU A 1 585 ? -6.449 -16.016 32.125 1 87.12 585 LEU A N 1
ATOM 4534 C CA . LEU A 1 585 ? -5.949 -16.656 30.922 1 87.12 585 LEU A CA 1
ATOM 4535 C C . LEU A 1 585 ? -6.812 -17.844 30.531 1 87.12 585 LEU A C 1
ATOM 4537 O O . LEU A 1 585 ? -6.617 -18.453 29.484 1 87.12 585 LEU A O 1
ATOM 4541 N N . THR A 1 586 ? -7.738 -18.219 31.375 1 86.31 586 THR A N 1
ATOM 4542 C CA . THR A 1 586 ? -8.711 -19.266 31.047 1 86.31 586 THR A CA 1
ATOM 4543 C C . THR A 1 586 ? -10.125 -18.812 31.406 1 86.31 586 THR A C 1
ATOM 4545 O O . THR A 1 586 ? -10.344 -18.172 32.438 1 86.31 586 THR A O 1
ATOM 4548 N N . LYS A 1 587 ? -11.039 -19.016 30.5 1 90 587 LYS A N 1
ATOM 4549 C CA . LYS A 1 587 ? -12.445 -18.688 30.719 1 90 587 LYS A CA 1
ATOM 4550 C C . LYS A 1 587 ? -13.352 -19.781 30.156 1 90 587 LYS A C 1
ATOM 4552 O O . LYS A 1 587 ? -13.172 -20.219 29.016 1 90 587 LYS A O 1
ATOM 4557 N N . THR A 1 588 ? -14.25 -20.188 30.984 1 87.56 588 THR A N 1
ATOM 4558 C CA . THR A 1 588 ? -15.234 -21.156 30.531 1 87.56 588 THR A CA 1
ATOM 4559 C C . THR A 1 588 ? -16.531 -20.469 30.125 1 87.56 588 THR A C 1
ATOM 4561 O O . THR A 1 588 ? -17.125 -19.734 30.922 1 87.56 588 THR A O 1
ATOM 4564 N N . ILE A 1 589 ? -16.922 -20.625 28.938 1 88.69 589 ILE A N 1
ATOM 4565 C CA . ILE A 1 589 ? -18.203 -20.125 28.438 1 88.69 589 ILE A CA 1
ATOM 4566 C C . ILE A 1 589 ? -19.297 -21.172 28.672 1 88.69 589 ILE A C 1
ATOM 4568 O O . ILE A 1 589 ? -19.156 -22.312 28.203 1 88.69 589 ILE A O 1
ATOM 4572 N N . LYS A 1 590 ? -20.375 -20.672 29.297 1 84.06 590 LYS A N 1
ATOM 4573 C CA . LYS A 1 590 ? -21.391 -21.641 29.703 1 84.06 590 LYS A CA 1
ATOM 4574 C C . LYS A 1 590 ? -22.719 -21.359 28.984 1 84.06 590 LYS A C 1
ATOM 4576 O O . LYS A 1 590 ? -22.812 -20.406 28.219 1 84.06 590 LYS A O 1
ATOM 4581 N N . LYS A 1 591 ? -23.641 -22.234 29.078 1 85.88 591 LYS A N 1
ATOM 4582 C CA . LYS A 1 591 ? -25.016 -22.156 28.578 1 85.88 591 LYS A CA 1
ATOM 4583 C C . LYS A 1 591 ? -25.047 -22.047 27.062 1 85.88 591 LYS A C 1
ATOM 4585 O O . LYS A 1 591 ? -25.797 -21.234 26.5 1 85.88 591 LYS A O 1
ATOM 4590 N N . LEU A 1 592 ? -24.203 -22.797 26.516 1 89 592 LEU A N 1
ATOM 4591 C CA . LEU A 1 592 ? -24.203 -22.844 25.047 1 89 592 LEU A CA 1
ATOM 4592 C C . LEU A 1 592 ? -25.219 -23.875 24.531 1 89 592 LEU A C 1
ATOM 4594 O O . LEU A 1 592 ? -25.734 -24.672 25.312 1 89 592 LEU A O 1
ATOM 4598 N N . LYS A 1 593 ? -25.594 -23.766 23.281 1 86 593 LYS A N 1
ATOM 4599 C CA . LYS A 1 593 ? -26.594 -24.656 22.719 1 86 593 LYS A CA 1
ATOM 4600 C C . LYS A 1 593 ? -25.969 -25.938 22.188 1 86 593 LYS A C 1
ATOM 4602 O O . LYS A 1 593 ? -24.906 -25.891 21.562 1 86 593 LYS A O 1
ATOM 4607 N N . LYS A 1 594 ? -26.719 -27.109 22.453 1 80.31 594 LYS A N 1
ATOM 4608 C CA . LYS A 1 594 ? -26.281 -28.406 21.953 1 80.31 594 LYS A CA 1
ATOM 4609 C C . LYS A 1 594 ? -26.359 -28.453 20.438 1 80.31 594 LYS A C 1
ATOM 4611 O O . LYS A 1 594 ? -27.266 -27.891 19.828 1 80.31 594 LYS A O 1
ATOM 4616 N N . LYS A 1 595 ? -25.359 -29.125 19.859 1 78 595 LYS A N 1
ATOM 4617 C CA . LYS A 1 595 ? -25.25 -29.375 18.422 1 78 595 LYS A CA 1
ATOM 4618 C C . LYS A 1 595 ? -25.078 -28.078 17.641 1 78 595 LYS A C 1
ATOM 4620 O O . LYS A 1 595 ? -25.625 -27.922 16.547 1 78 595 LYS A O 1
ATOM 4625 N N . LYS A 1 596 ? -24.469 -27.172 18.297 1 82.19 596 LYS A N 1
ATOM 4626 C CA . LYS A 1 596 ? -24.172 -25.906 17.625 1 82.19 596 LYS A CA 1
ATOM 4627 C C . LYS A 1 596 ? -22.672 -25.656 17.578 1 82.19 596 LYS A C 1
ATOM 4629 O O . LYS A 1 596 ? -21.953 -26 18.516 1 82.19 596 LYS A O 1
ATOM 4634 N N . THR A 1 597 ? -22.25 -25.109 16.516 1 82.19 597 THR A N 1
ATOM 4635 C CA . THR A 1 597 ? -20.859 -24.719 16.359 1 82.19 597 THR A CA 1
ATOM 4636 C C . THR A 1 597 ? -20.672 -23.25 16.75 1 82.19 597 THR A C 1
ATOM 4638 O O . THR A 1 597 ? -21.438 -22.391 16.312 1 82.19 597 THR A O 1
ATOM 4641 N N . TYR A 1 598 ? -19.672 -23.094 17.531 1 85.56 598 TYR A N 1
ATOM 4642 C CA . TYR A 1 598 ? -19.312 -21.75 17.938 1 85.56 598 TYR A CA 1
ATOM 4643 C C . TYR A 1 598 ? -17.938 -21.359 17.422 1 85.56 598 TYR A C 1
ATOM 4645 O O . TYR A 1 598 ? -17.031 -22.188 17.391 1 85.56 598 TYR A O 1
ATOM 4653 N N . TYR A 1 599 ? -17.844 -20.172 16.953 1 80.88 599 TYR A N 1
ATOM 4654 C CA . TYR A 1 599 ? -16.594 -19.547 16.562 1 80.88 599 TYR A CA 1
ATOM 4655 C C . TYR A 1 599 ? -16.109 -18.562 17.625 1 80.88 599 TYR A C 1
ATOM 4657 O O . TYR A 1 599 ? -16.891 -17.734 18.109 1 80.88 599 TYR A O 1
ATOM 4665 N N . ILE A 1 600 ? -14.844 -18.75 18 1 84.69 600 ILE A N 1
ATOM 4666 C CA . ILE A 1 600 ? -14.312 -17.984 19.125 1 84.69 600 ILE A CA 1
ATOM 4667 C C . ILE A 1 600 ? -13.023 -17.281 18.719 1 84.69 600 ILE A C 1
ATOM 4669 O O . ILE A 1 600 ? -12.18 -17.875 18.047 1 84.69 600 ILE A O 1
ATOM 4673 N N . LYS A 1 601 ? -12.992 -16.078 18.953 1 83.31 601 LYS A N 1
ATOM 4674 C CA . LYS A 1 601 ? -11.734 -15.328 18.859 1 83.31 601 LYS A CA 1
ATOM 4675 C C . LYS A 1 601 ? -11.539 -14.414 20.062 1 83.31 601 LYS A C 1
ATOM 4677 O O . LYS A 1 601 ? -12.469 -14.18 20.828 1 83.31 601 LYS A O 1
ATOM 4682 N N . ALA A 1 602 ? -10.258 -14.023 20.297 1 84.56 602 ALA A N 1
ATOM 4683 C CA . ALA A 1 602 ? -9.953 -13.156 21.438 1 84.56 602 ALA A CA 1
ATOM 4684 C C . ALA A 1 602 ? -8.891 -12.125 21.062 1 84.56 602 ALA A C 1
ATOM 4686 O O . ALA A 1 602 ? -8.188 -12.273 20.062 1 84.56 602 ALA A O 1
ATOM 4687 N N . ARG A 1 603 ? -8.938 -11.078 21.734 1 83.56 603 ARG A N 1
ATOM 4688 C CA . ARG A 1 603 ? -7.883 -10.078 21.609 1 83.56 603 ARG A CA 1
ATOM 4689 C C . ARG A 1 603 ? -7.496 -9.531 22.984 1 83.56 603 ARG A C 1
ATOM 4691 O O . ARG A 1 603 ? -8.305 -9.555 23.922 1 83.56 603 ARG A O 1
ATOM 4698 N N . ALA A 1 604 ? -6.246 -9.148 23.062 1 83.44 604 ALA A N 1
ATOM 4699 C CA . ALA A 1 604 ? -5.742 -8.531 24.297 1 83.44 604 ALA A CA 1
ATOM 4700 C C . ALA A 1 604 ? -5.984 -7.023 24.281 1 83.44 604 ALA A C 1
ATOM 4702 O O . ALA A 1 604 ? -6.184 -6.43 23.219 1 83.44 604 ALA A O 1
ATOM 4703 N N . TYR A 1 605 ? -6.234 -6.516 25.422 1 83.81 605 TYR A N 1
ATOM 4704 C CA . TYR A 1 605 ? -6.254 -5.059 25.516 1 83.81 605 TYR A CA 1
ATOM 4705 C C . TYR A 1 605 ? -5.32 -4.57 26.609 1 83.81 605 TYR A C 1
ATOM 4707 O O . TYR A 1 605 ? -5.051 -5.297 27.578 1 83.81 605 TYR A O 1
ATOM 4715 N N . LYS A 1 606 ? -4.77 -3.463 26.328 1 77.81 606 LYS A N 1
ATOM 4716 C CA . LYS A 1 606 ? -4.074 -2.723 27.391 1 77.81 606 LYS A CA 1
ATOM 4717 C C . LYS A 1 606 ? -4.824 -1.441 27.734 1 77.81 606 LYS A C 1
ATOM 4719 O O . LYS A 1 606 ? -5.781 -1.067 27.062 1 77.81 606 LYS A O 1
ATOM 4724 N N . LEU A 1 607 ? -4.547 -0.974 28.922 1 68.19 607 LEU A N 1
ATOM 4725 C CA . LEU A 1 607 ? -5.211 0.253 29.344 1 68.19 607 LEU A CA 1
ATOM 4726 C C . LEU A 1 607 ? -4.352 1.474 29.031 1 68.19 607 LEU A C 1
ATOM 4728 O O . LEU A 1 607 ? -3.15 1.48 29.297 1 68.19 607 LEU A O 1
ATOM 4732 N N . ASP A 1 608 ? -4.867 2.275 28.266 1 62.97 608 ASP A N 1
ATOM 4733 C CA . ASP A 1 608 ? -4.344 3.629 28.109 1 62.97 608 ASP A CA 1
ATOM 4734 C C . ASP A 1 608 ? -5.191 4.637 28.891 1 62.97 608 ASP A C 1
ATOM 4736 O O . ASP A 1 608 ? -6.184 5.148 28.375 1 62.97 608 ASP A O 1
ATOM 4740 N N . GLY A 1 609 ? -4.832 4.871 30.156 1 59.91 609 GLY A N 1
ATOM 4741 C CA . GLY A 1 609 ? -5.758 5.488 31.078 1 59.91 609 GLY A CA 1
ATOM 4742 C C . GLY A 1 609 ? -6.938 4.598 31.422 1 59.91 609 GLY A C 1
ATOM 4743 O O . GLY A 1 609 ? -6.758 3.484 31.922 1 59.91 609 GLY A O 1
ATOM 4744 N N . LYS A 1 610 ? -8.062 5.09 31.297 1 65.94 610 LYS A N 1
ATOM 4745 C CA . LYS A 1 610 ? -9.281 4.324 31.531 1 65.94 610 LYS A CA 1
ATOM 4746 C C . LYS A 1 610 ? -9.812 3.717 30.234 1 65.94 610 LYS A C 1
ATOM 4748 O O . LYS A 1 610 ? -10.805 2.988 30.234 1 65.94 610 LYS A O 1
ATOM 4753 N N . THR A 1 611 ? -9.039 3.852 29.234 1 65.94 611 THR A N 1
ATOM 4754 C CA . THR A 1 611 ? -9.547 3.391 27.953 1 65.94 611 THR A CA 1
ATOM 4755 C C . THR A 1 611 ? -8.836 2.113 27.516 1 65.94 611 THR A C 1
ATOM 4757 O O . THR A 1 611 ? -7.605 2.025 27.594 1 65.94 611 THR A O 1
ATOM 4760 N N . LYS A 1 612 ? -9.586 1.128 27.031 1 70.44 612 LYS A N 1
ATOM 4761 C CA . LYS A 1 612 ? -9.031 -0.125 26.516 1 70.44 612 LYS A CA 1
ATOM 4762 C C . LYS A 1 612 ? -8.484 0.046 25.109 1 70.44 612 LYS A C 1
ATOM 4764 O O . LYS A 1 612 ? -9.164 0.593 24.234 1 70.44 612 LYS A O 1
ATOM 4769 N N . VAL A 1 613 ? -7.258 -0.244 25 1 70.81 613 VAL A N 1
ATOM 4770 C CA . VAL A 1 613 ? -6.617 -0.358 23.688 1 70.81 613 VAL A CA 1
ATOM 4771 C C . VAL A 1 613 ? -6.5 -1.83 23.297 1 70.81 613 VAL A C 1
ATOM 4773 O O . VAL A 1 613 ? -5.738 -2.582 23.906 1 70.81 613 VAL A O 1
ATOM 4776 N N . TYR A 1 614 ? -7.258 -2.221 22.234 1 75.06 614 TYR A N 1
ATOM 4777 C CA . TYR A 1 614 ? -7.332 -3.633 21.891 1 75.06 614 TYR A CA 1
ATOM 4778 C C . TYR A 1 614 ? -6.293 -3.986 20.828 1 75.06 614 TYR A C 1
ATOM 4780 O O . TYR A 1 614 ? -6 -3.182 19.938 1 75.06 614 TYR A O 1
ATOM 4788 N N . GLY A 1 615 ? -5.723 -5.164 21.078 1 67.75 615 GLY A N 1
ATOM 4789 C CA . GLY A 1 615 ? -4.895 -5.742 20.031 1 67.75 615 GLY A CA 1
ATOM 4790 C C . GLY A 1 615 ? -5.703 -6.387 18.922 1 67.75 615 GLY A C 1
ATOM 4791 O O . GLY A 1 615 ? -6.922 -6.227 18.859 1 67.75 615 GLY A O 1
ATOM 4792 N N . ARG A 1 616 ? -4.965 -7.109 18.094 1 64.44 616 ARG A N 1
ATOM 4793 C CA . ARG A 1 616 ? -5.617 -7.812 17 1 64.44 616 ARG A CA 1
ATOM 4794 C C . ARG A 1 616 ? -6.344 -9.055 17.5 1 64.44 616 ARG A C 1
ATOM 4796 O O . ARG A 1 616 ? -5.934 -9.664 18.484 1 64.44 616 ARG A O 1
ATOM 4803 N N . TRP A 1 617 ? -7.395 -9.297 16.766 1 74.12 617 TRP A N 1
ATOM 4804 C CA . TRP A 1 617 ? -8.094 -10.531 17.094 1 74.12 617 TRP A CA 1
ATOM 4805 C C . TRP A 1 617 ? -7.223 -11.742 16.812 1 74.12 617 TRP A C 1
ATOM 4807 O O . TRP A 1 617 ? -6.465 -11.758 15.844 1 74.12 617 TRP A O 1
ATOM 4817 N N . SER A 1 618 ? -7.359 -12.695 17.641 1 71.44 618 SER A N 1
ATOM 4818 C CA . SER A 1 618 ? -6.762 -14.016 17.422 1 71.44 618 SER A CA 1
ATOM 4819 C C . SER A 1 618 ? -7.348 -14.688 16.188 1 71.44 618 SER A C 1
ATOM 4821 O O . SER A 1 618 ? -8.328 -14.211 15.617 1 71.44 618 SER A O 1
ATOM 4823 N N . LEU A 1 619 ? -6.707 -15.742 15.859 1 65.06 619 LEU A N 1
ATOM 4824 C CA . LEU A 1 619 ? -7.348 -16.641 14.906 1 65.06 619 LEU A CA 1
ATOM 4825 C C . LEU A 1 619 ? -8.656 -17.188 15.469 1 65.06 619 LEU A C 1
ATOM 4827 O O . LEU A 1 619 ? -8.805 -17.328 16.688 1 65.06 619 LEU A O 1
ATOM 4831 N N . ILE A 1 620 ? -9.594 -17.406 14.547 1 72.25 620 ILE A N 1
ATOM 4832 C CA . ILE A 1 620 ? -10.883 -17.938 14.969 1 72.25 620 ILE A CA 1
ATOM 4833 C C . ILE A 1 620 ? -10.75 -19.438 15.273 1 72.25 620 ILE A C 1
ATOM 4835 O O . ILE A 1 620 ? -10.148 -20.188 14.492 1 72.25 620 ILE A O 1
ATOM 4839 N N . ARG A 1 621 ? -11.156 -19.844 16.484 1 75.81 621 ARG A N 1
ATOM 4840 C CA . ARG A 1 621 ? -11.258 -21.25 16.859 1 75.81 621 ARG A CA 1
ATOM 4841 C C . ARG A 1 621 ? -12.695 -21.734 16.734 1 75.81 621 ARG A C 1
ATOM 4843 O O . ARG A 1 621 ? -13.625 -21.094 17.219 1 75.81 621 ARG A O 1
ATOM 4850 N N . LYS A 1 622 ? -12.805 -22.797 15.992 1 78.06 622 LYS A N 1
ATOM 4851 C CA . LYS A 1 622 ? -14.109 -23.438 15.852 1 78.06 622 LYS A CA 1
ATOM 4852 C C . LYS A 1 622 ? -14.305 -24.531 16.891 1 78.06 622 LYS A C 1
ATOM 4854 O O . LYS A 1 622 ? -13.461 -25.422 17.016 1 78.06 622 LYS A O 1
ATOM 4859 N N . VAL A 1 623 ? -15.422 -24.453 17.609 1 82.44 623 VAL A N 1
ATOM 4860 C CA . VAL A 1 623 ? -15.758 -25.484 18.594 1 82.44 623 VAL A CA 1
ATOM 4861 C C . VAL A 1 623 ? -17.219 -25.922 18.422 1 82.44 623 VAL A C 1
ATOM 4863 O O . VAL A 1 623 ? -18.109 -25.078 18.344 1 82.44 623 VAL A O 1
ATOM 4866 N N . THR A 1 624 ? -17.438 -27.078 18.266 1 81.19 624 THR A N 1
ATOM 4867 C CA . THR A 1 624 ? -18.781 -27.625 18.188 1 81.19 624 THR A CA 1
ATOM 4868 C C . THR A 1 624 ? -19.188 -28.266 19.516 1 81.19 624 THR A C 1
ATOM 4870 O O . THR A 1 624 ? -18.438 -29.078 20.062 1 81.19 624 THR A O 1
ATOM 4873 N N . ILE A 1 625 ? -20.375 -27.922 20.016 1 82 625 ILE A N 1
ATOM 4874 C CA . ILE A 1 625 ? -20.906 -28.469 21.25 1 82 625 ILE A CA 1
ATOM 4875 C C . ILE A 1 625 ? -21.688 -29.75 20.953 1 82 625 ILE A C 1
ATOM 4877 O O . ILE A 1 625 ? -22.781 -29.703 20.391 1 82 625 ILE A O 1
ATOM 4881 N N . LYS A 1 626 ? -21.188 -30.875 21.203 1 76.94 626 LYS A N 1
ATOM 4882 C CA . LYS A 1 626 ? -21.812 -32.156 20.875 1 76.94 626 LYS A CA 1
ATOM 4883 C C . LYS A 1 626 ? -22.797 -32.562 21.969 1 76.94 626 LYS A C 1
ATOM 4885 O O . LYS A 1 626 ? -23.797 -33.219 21.688 1 76.94 626 LYS A O 1
ATOM 4890 N N . LYS A 1 627 ? -22.375 -32.531 23.391 1 68.12 627 LYS A N 1
ATOM 4891 C CA . LYS A 1 627 ? -23.203 -32.969 24.5 1 68.12 627 LYS A CA 1
ATOM 4892 C C . LYS A 1 627 ? -23.422 -31.859 25.531 1 68.12 627 LYS A C 1
ATOM 4894 O O . LYS A 1 627 ? -22.516 -31.062 25.781 1 68.12 627 LYS A O 1
ATOM 4899 N N . MET B 1 1 ? 47.656 -4.504 56.281 1 20.55 1 MET B N 1
ATOM 4900 C CA . MET B 1 1 ? 47.094 -3.164 56.469 1 20.55 1 MET B CA 1
ATOM 4901 C C . MET B 1 1 ? 47.188 -2.342 55.188 1 20.55 1 MET B C 1
ATOM 4903 O O . MET B 1 1 ? 47.188 -1.11 55.25 1 20.55 1 MET B O 1
ATOM 4907 N N . LYS B 1 2 ? 47.625 -3.07 54.094 1 23.89 2 LYS B N 1
ATOM 4908 C CA . LYS B 1 2 ? 48 -2.414 52.844 1 23.89 2 LYS B CA 1
ATOM 4909 C C . LYS B 1 2 ? 46.906 -1.43 52.406 1 23.89 2 LYS B C 1
ATOM 4911 O O . LYS B 1 2 ? 45.719 -1.784 52.344 1 23.89 2 LYS B O 1
ATOM 4916 N N . LYS B 1 3 ? 47.188 -0.139 52.656 1 20.86 3 LYS B N 1
ATOM 4917 C CA . LYS B 1 3 ? 46.5 1.154 52.656 1 20.86 3 LYS B CA 1
ATOM 4918 C C . LYS B 1 3 ? 45.906 1.462 51.281 1 20.86 3 LYS B C 1
ATOM 4920 O O . LYS B 1 3 ? 46.656 1.641 50.312 1 20.86 3 LYS B O 1
ATOM 4925 N N . LEU B 1 4 ? 44.938 0.625 50.812 1 25.47 4 LEU B N 1
ATOM 4926 C CA . LEU B 1 4 ? 44.25 0.663 49.5 1 25.47 4 LEU B CA 1
ATOM 4927 C C . LEU B 1 4 ? 43.656 2.047 49.25 1 25.47 4 LEU B C 1
ATOM 4929 O O . LEU B 1 4 ? 42.781 2.502 49.969 1 25.47 4 LEU B O 1
ATOM 4933 N N . MET B 1 5 ? 44.688 3.023 49.062 1 25.3 5 MET B N 1
ATOM 4934 C CA . MET B 1 5 ? 44.312 4.395 48.75 1 25.3 5 MET B CA 1
ATOM 4935 C C . MET B 1 5 ? 43.281 4.418 47.625 1 25.3 5 MET B C 1
ATOM 4937 O O . MET B 1 5 ? 43.5 3.891 46.531 1 25.3 5 MET B O 1
ATOM 4941 N N . LEU B 1 6 ? 42 4.344 47.969 1 26.31 6 LEU B N 1
ATOM 4942 C CA . LEU B 1 6 ? 40.75 4.453 47.188 1 26.31 6 LEU B CA 1
ATOM 4943 C C . LEU B 1 6 ? 40.688 5.777 46.438 1 26.31 6 LEU B C 1
ATOM 4945 O O . LEU B 1 6 ? 40.625 6.844 47.062 1 26.31 6 LEU B O 1
ATOM 4949 N N . THR B 1 7 ? 41.75 6 45.562 1 27.12 7 THR B N 1
ATOM 4950 C CA . THR B 1 7 ? 41.688 7.238 44.812 1 27.12 7 THR B CA 1
ATOM 4951 C C . THR B 1 7 ? 40.281 7.453 44.25 1 27.12 7 THR B C 1
ATOM 4953 O O . THR B 1 7 ? 39.719 6.574 43.594 1 27.12 7 THR B O 1
ATOM 4956 N N . MET B 1 8 ? 39.469 8.219 44.906 1 25.39 8 MET B N 1
ATOM 4957 C CA . MET B 1 8 ? 38.156 8.758 44.562 1 25.39 8 MET B CA 1
ATOM 4958 C C . MET B 1 8 ? 38.219 9.523 43.25 1 25.39 8 MET B C 1
ATOM 4960 O O . MET B 1 8 ? 38.844 10.57 43.156 1 25.39 8 MET B O 1
ATOM 4964 N N . LEU B 1 9 ? 38.562 8.852 42.125 1 28.03 9 LEU B N 1
ATOM 4965 C CA . LEU B 1 9 ? 38.469 9.562 40.844 1 28.03 9 LEU B CA 1
ATOM 4966 C C . LEU B 1 9 ? 37.125 10.297 40.75 1 28.03 9 LEU B C 1
ATOM 4968 O O . LEU B 1 9 ? 36.062 9.68 40.875 1 28.03 9 LEU B O 1
ATOM 4972 N N . SER B 1 10 ? 37.062 11.547 41.156 1 25.25 10 SER B N 1
ATOM 4973 C CA . SER B 1 10 ? 36 12.508 41 1 25.25 10 SER B CA 1
ATOM 4974 C C . SER B 1 10 ? 35.531 12.57 39.531 1 25.25 10 SER B C 1
ATOM 4976 O O . SER B 1 10 ? 36.344 12.867 38.656 1 25.25 10 SER B O 1
ATOM 4978 N N . VAL B 1 11 ? 34.812 11.633 39.062 1 28.19 11 VAL B N 1
ATOM 4979 C CA . VAL B 1 11 ? 34.125 11.727 37.781 1 28.19 11 VAL B CA 1
ATOM 4980 C C . VAL B 1 11 ? 33.406 13.07 37.656 1 28.19 11 VAL B C 1
ATOM 4982 O O . VAL B 1 11 ? 32.469 13.344 38.438 1 28.19 11 VAL B O 1
ATOM 4985 N N . VAL B 1 12 ? 34.156 14.172 37.531 1 29.17 12 VAL B N 1
ATOM 4986 C CA . VAL B 1 12 ? 33.5 15.414 37.156 1 29.17 12 VAL B CA 1
ATOM 4987 C C . VAL B 1 12 ? 32.5 15.148 36 1 29.17 12 VAL B C 1
ATOM 4989 O O . VAL B 1 12 ? 32.906 14.656 34.938 1 29.17 12 VAL B O 1
ATOM 4992 N N . GLY B 1 13 ? 31.328 14.789 36.344 1 26.66 13 GLY B N 1
ATOM 4993 C CA . GLY B 1 13 ? 30.156 14.695 35.469 1 26.66 13 GLY B CA 1
ATOM 4994 C C . GLY B 1 13 ? 30.016 15.883 34.531 1 26.66 13 GLY B C 1
ATOM 4995 O O . GLY B 1 13 ? 29.812 17.016 34.969 1 26.66 13 GLY B O 1
ATOM 4996 N N . MET B 1 14 ? 30.906 15.984 33.562 1 28.14 14 MET B N 1
ATOM 4997 C CA . MET B 1 14 ? 30.656 16.953 32.5 1 28.14 14 MET B CA 1
ATOM 4998 C C . MET B 1 14 ? 29.172 16.969 32.125 1 28.14 14 MET B C 1
ATOM 5000 O O . MET B 1 14 ? 28.641 15.938 31.688 1 28.14 14 MET B O 1
ATOM 5004 N N . MET B 1 15 ? 28.422 17.734 32.75 1 25.92 15 MET B N 1
ATOM 5005 C CA . MET B 1 15 ? 27.078 18.062 32.281 1 25.92 15 MET B CA 1
ATOM 5006 C C . MET B 1 15 ? 27.094 18.453 30.797 1 25.92 15 MET B C 1
ATOM 5008 O O . MET B 1 15 ? 27.672 19.469 30.422 1 25.92 15 MET B O 1
ATOM 5012 N N . LEU B 1 16 ? 27.297 17.516 29.969 1 28.34 16 LEU B N 1
ATOM 5013 C CA . LEU B 1 16 ? 26.984 17.797 28.562 1 28.34 16 LEU B CA 1
ATOM 5014 C C . LEU B 1 16 ? 25.641 18.5 28.438 1 28.34 16 LEU B C 1
ATOM 5016 O O . LEU B 1 16 ? 24.609 17.938 28.781 1 28.34 16 LEU B O 1
ATOM 5020 N N . PHE B 1 17 ? 25.625 19.766 28.562 1 26.44 17 PHE B N 1
ATOM 5021 C CA . PHE B 1 17 ? 24.484 20.547 28.094 1 26.44 17 PHE B CA 1
ATOM 5022 C C . PHE B 1 17 ? 24.062 20.094 26.703 1 26.44 17 PHE B C 1
ATOM 5024 O O . PHE B 1 17 ? 24.766 20.344 25.719 1 26.44 17 PHE B O 1
ATOM 5031 N N . VAL B 1 18 ? 23.453 19.016 26.594 1 29.55 18 VAL B N 1
ATOM 5032 C CA . VAL B 1 18 ? 22.734 18.766 25.359 1 29.55 18 VAL B CA 1
ATOM 5033 C C . VAL B 1 18 ? 21.891 19.984 25 1 29.55 18 VAL B C 1
ATOM 5035 O O . VAL B 1 18 ? 20.969 20.359 25.734 1 29.55 18 VAL B O 1
ATOM 5038 N N . ALA B 1 19 ? 22.438 20.969 24.328 1 32.75 19 ALA B N 1
ATOM 5039 C CA . ALA B 1 19 ? 21.609 22.016 23.719 1 32.75 19 ALA B CA 1
ATOM 5040 C C . ALA B 1 19 ? 20.312 21.453 23.172 1 32.75 19 ALA B C 1
ATOM 5042 O O . ALA B 1 19 ? 20.328 20.562 22.328 1 32.75 19 ALA B O 1
ATOM 5043 N N . LEU B 1 20 ? 19.344 21.453 23.922 1 37.94 20 LEU B N 1
ATOM 5044 C CA . LEU B 1 20 ? 18.031 21.156 23.344 1 37.94 20 LEU B CA 1
ATOM 5045 C C . LEU B 1 20 ? 17.859 21.812 21.984 1 37.94 20 LEU B C 1
ATOM 5047 O O . LEU B 1 20 ? 18.141 23 21.828 1 37.94 20 LEU B O 1
ATOM 5051 N N . PRO B 1 21 ? 17.969 21.062 20.984 1 45.38 21 PRO B N 1
ATOM 5052 C CA . PRO B 1 21 ? 17.766 21.688 19.672 1 45.38 21 PRO B CA 1
ATOM 5053 C C . PRO B 1 21 ? 16.656 22.734 19.688 1 45.38 21 PRO B C 1
ATOM 5055 O O . PRO B 1 21 ? 15.609 22.516 20.297 1 45.38 21 PRO B O 1
ATOM 5058 N N . ALA B 1 22 ? 17.141 23.953 19.594 1 50.62 22 ALA B N 1
ATOM 5059 C CA . ALA B 1 22 ? 16.188 25.047 19.531 1 50.62 22 ALA B CA 1
ATOM 5060 C C . ALA B 1 22 ? 15.125 24.812 18.453 1 50.62 22 ALA B C 1
ATOM 5062 O O . ALA B 1 22 ? 15.453 24.422 17.328 1 50.62 22 ALA B O 1
ATOM 5063 N N . LYS B 1 23 ? 13.789 24.719 18.75 1 67.44 23 LYS B N 1
ATOM 5064 C CA . LYS B 1 23 ? 12.633 24.656 17.859 1 67.44 23 LYS B CA 1
ATOM 5065 C C . LYS B 1 23 ? 12.609 25.844 16.891 1 67.44 23 LYS B C 1
ATOM 5067 O O . LYS B 1 23 ? 12.805 26.984 17.312 1 67.44 23 LYS B O 1
ATOM 5072 N N . ALA B 1 24 ? 12.812 25.578 15.617 1 81 24 ALA B N 1
ATOM 5073 C CA . ALA B 1 24 ? 12.727 26.609 14.594 1 81 24 ALA B CA 1
ATOM 5074 C C . ALA B 1 24 ? 11.562 26.344 13.641 1 81 24 ALA B C 1
ATOM 5076 O O . ALA B 1 24 ? 11.773 25.922 12.5 1 81 24 ALA B O 1
ATOM 5077 N N . CYS B 1 25 ? 10.383 26.672 14.055 1 95.38 25 CYS B N 1
ATOM 5078 C CA . CYS B 1 25 ? 9.172 26.438 13.273 1 95.38 25 CYS B CA 1
ATOM 5079 C C . CYS B 1 25 ? 8.789 27.672 12.477 1 95.38 25 CYS B C 1
ATOM 5081 O O . CYS B 1 25 ? 9.297 28.766 12.75 1 95.38 25 CYS B O 1
ATOM 5083 N N . THR B 1 26 ? 8.125 27.531 11.445 1 97.75 26 THR B N 1
ATOM 5084 C CA . THR B 1 26 ? 7.633 28.641 10.641 1 97.75 26 THR B CA 1
ATOM 5085 C C . THR B 1 26 ? 6.137 28.5 10.375 1 97.75 26 THR B C 1
ATOM 5087 O O . THR B 1 26 ? 5.699 27.531 9.758 1 97.75 26 THR B O 1
ATOM 5090 N N . SER B 1 27 ? 5.371 29.469 10.836 1 98.19 27 SER B N 1
ATOM 5091 C CA . SER B 1 27 ? 3.951 29.547 10.508 1 98.19 27 SER B CA 1
ATOM 5092 C C . SER B 1 27 ? 3.715 30.422 9.281 1 98.19 27 SER B C 1
ATOM 5094 O O . SER B 1 27 ? 4.508 31.312 8.992 1 98.19 27 SER B O 1
ATOM 5096 N N . TYR B 1 28 ? 2.672 30.141 8.555 1 98.44 28 TYR B N 1
ATOM 5097 C CA . TYR B 1 28 ? 2.32 30.938 7.383 1 98.44 28 TYR B CA 1
ATOM 5098 C C . TYR B 1 28 ? 0.809 31.078 7.258 1 98.44 28 TYR B C 1
ATOM 5100 O O . TYR B 1 28 ? 0.055 30.219 7.715 1 98.44 28 TYR B O 1
ATOM 5108 N N . TYR B 1 29 ? 0.391 32.125 6.645 1 98.75 29 TYR B N 1
ATOM 5109 C CA . TYR B 1 29 ? -1 32.5 6.402 1 98.75 29 TYR B CA 1
ATOM 5110 C C . TYR B 1 29 ? -1.154 33.188 5.055 1 98.75 29 TYR B C 1
ATOM 5112 O O . TYR B 1 29 ? -0.32 34.031 4.672 1 98.75 29 TYR B O 1
ATOM 5120 N N . VAL B 1 30 ? -2.186 32.844 4.328 1 98.88 30 VAL B N 1
ATOM 5121 C CA . VAL B 1 30 ? -2.596 33.5 3.1 1 98.88 30 VAL B CA 1
ATOM 5122 C C . VAL B 1 30 ? -4.113 33.688 3.086 1 98.88 30 VAL B C 1
ATOM 5124 O O . VAL B 1 30 ? -4.855 32.719 3.016 1 98.88 30 VAL B O 1
ATOM 5127 N N . GLY B 1 31 ? -4.562 34.906 3.094 1 98.62 31 GLY B N 1
ATOM 5128 C CA . GLY B 1 31 ? -5.988 35.219 3.066 1 98.62 31 GLY B CA 1
ATOM 5129 C C . GLY B 1 31 ? -6.633 34.906 1.731 1 98.62 31 GLY B C 1
ATOM 5130 O O . GLY B 1 31 ? -5.957 34.844 0.703 1 98.62 31 GLY B O 1
ATOM 5131 N N . LYS B 1 32 ? -7.934 34.719 1.759 1 98.19 32 LYS B N 1
ATOM 5132 C CA . LYS B 1 32 ? -8.68 34.219 0.605 1 98.19 32 LYS B CA 1
ATOM 5133 C C . LYS B 1 32 ? -8.555 35.188 -0.578 1 98.19 32 LYS B C 1
ATOM 5135 O O . LYS B 1 32 ? -8.664 34.781 -1.733 1 98.19 32 LYS B O 1
ATOM 5140 N N . ASP B 1 33 ? -8.367 36.531 -0.385 1 98 33 ASP B N 1
ATOM 5141 C CA . ASP B 1 33 ? -8.242 37.5 -1.476 1 98 33 ASP B CA 1
ATOM 5142 C C . ASP B 1 33 ? -6.859 37.406 -2.123 1 98 33 ASP B C 1
ATOM 5144 O O . ASP B 1 33 ? -6.629 38 -3.184 1 98 33 ASP B O 1
ATOM 5148 N N . CYS B 1 34 ? -5.953 36.625 -1.499 1 98.38 34 CYS B N 1
ATOM 5149 C CA . CYS B 1 34 ? -4.59 36.5 -1.994 1 98.38 34 CYS B CA 1
ATOM 5150 C C . CYS B 1 34 ? -4.391 35.156 -2.703 1 98.38 34 CYS B C 1
ATOM 5152 O O . CYS B 1 34 ? -3.387 34.969 -3.387 1 98.38 34 CYS B O 1
ATOM 5154 N N . THR B 1 35 ? -5.297 34.25 -2.574 1 98.31 35 THR B N 1
ATOM 5155 C CA . THR B 1 35 ? -5.16 32.906 -3.152 1 98.31 35 THR B CA 1
ATOM 5156 C C . THR B 1 35 ? -5.816 32.844 -4.527 1 98.31 35 THR B C 1
ATOM 5158 O O . THR B 1 35 ? -6.684 33.656 -4.844 1 98.31 35 THR B O 1
ATOM 5161 N N . LYS B 1 36 ? -5.41 31.906 -5.336 1 96.44 36 LYS B N 1
ATOM 5162 C CA . LYS B 1 36 ? -5.906 31.75 -6.703 1 96.44 36 LYS B CA 1
ATOM 5163 C C . LYS B 1 36 ? -7.355 31.281 -6.711 1 96.44 36 LYS B C 1
ATOM 5165 O O . LYS B 1 36 ? -8.141 31.672 -7.578 1 96.44 36 LYS B O 1
ATOM 5170 N N . ASP B 1 37 ? -7.746 30.469 -5.762 1 95 37 ASP B N 1
ATOM 5171 C CA . ASP B 1 37 ? -9.062 29.828 -5.828 1 95 37 ASP B CA 1
ATOM 5172 C C . ASP B 1 37 ? -10.008 30.422 -4.793 1 95 37 ASP B C 1
ATOM 5174 O O . ASP B 1 37 ? -11.102 29.906 -4.57 1 95 37 ASP B O 1
ATOM 5178 N N . GLY B 1 38 ? -9.609 31.438 -4.059 1 96.62 38 GLY B N 1
ATOM 5179 C CA . GLY B 1 38 ? -10.484 32.125 -3.135 1 96.62 38 GLY B CA 1
ATOM 5180 C C . GLY B 1 38 ? -10.609 31.453 -1.789 1 96.62 38 GLY B C 1
ATOM 5181 O O . GLY B 1 38 ? -11.547 31.719 -1.034 1 96.62 38 GLY B O 1
ATOM 5182 N N . THR B 1 39 ? -9.75 30.547 -1.473 1 98.31 39 THR B N 1
ATOM 5183 C CA . THR B 1 39 ? -9.734 29.891 -0.167 1 98.31 39 THR B CA 1
ATOM 5184 C C . THR B 1 39 ? -8.711 30.547 0.752 1 98.31 39 THR B C 1
ATOM 5186 O O . THR B 1 39 ? -7.809 31.25 0.287 1 98.31 39 THR B O 1
ATOM 5189 N N . THR B 1 40 ? -8.922 30.422 2.035 1 98.75 40 THR B N 1
ATOM 5190 C CA . THR B 1 40 ? -7.922 30.828 3.02 1 98.75 40 THR B CA 1
ATOM 5191 C C . THR B 1 40 ? -6.984 29.672 3.348 1 98.75 40 THR B C 1
ATOM 5193 O O . THR B 1 40 ? -7.426 28.531 3.48 1 98.75 40 THR B O 1
ATOM 5196 N N . MET B 1 41 ? -5.672 29.969 3.469 1 98.88 41 MET B N 1
ATOM 5197 C CA . MET B 1 41 ? -4.727 28.906 3.812 1 98.88 41 MET B CA 1
ATOM 5198 C C . MET B 1 41 ? -3.838 29.328 4.98 1 98.88 41 MET B C 1
ATOM 5200 O O . MET B 1 41 ? -3.428 30.484 5.062 1 98.88 41 MET B O 1
ATOM 5204 N N . TYR B 1 42 ? -3.598 28.438 5.867 1 98.75 42 TYR B N 1
ATOM 5205 C CA . TYR B 1 42 ? -2.604 28.641 6.914 1 98.75 42 TYR B CA 1
ATOM 5206 C C . TYR B 1 42 ? -1.964 27.312 7.32 1 98.75 42 TYR B C 1
ATOM 5208 O O . TYR B 1 42 ? -2.453 26.25 6.953 1 98.75 42 TYR B O 1
ATOM 5216 N N . GLY B 1 43 ? -0.833 27.359 7.988 1 98.31 43 GLY B N 1
ATOM 5217 C CA . GLY B 1 43 ? -0.129 26.156 8.414 1 98.31 43 GLY B CA 1
ATOM 5218 C C . GLY B 1 43 ? 1.204 26.453 9.078 1 98.31 43 GLY B C 1
ATOM 5219 O O . GLY B 1 43 ? 1.393 27.531 9.656 1 98.31 43 GLY B O 1
ATOM 5220 N N . ARG B 1 44 ? 2 25.406 9.07 1 98 44 ARG B N 1
ATOM 5221 C CA . ARG B 1 44 ? 3.281 25.531 9.758 1 98 44 ARG B CA 1
ATOM 5222 C C . ARG B 1 44 ? 4.207 24.375 9.406 1 98 44 ARG B C 1
ATOM 5224 O O . ARG B 1 44 ? 3.75 23.312 8.984 1 98 44 ARG B O 1
ATOM 5231 N N . THR B 1 45 ? 5.527 24.672 9.445 1 97.81 45 THR B N 1
ATOM 5232 C CA . THR B 1 45 ? 6.523 23.609 9.57 1 97.81 45 THR B CA 1
ATOM 5233 C C . THR B 1 45 ? 6.945 23.438 11.023 1 97.81 45 THR B C 1
ATOM 5235 O O . THR B 1 45 ? 7.152 24.422 11.734 1 97.81 45 THR B O 1
ATOM 5238 N N . GLU B 1 46 ? 6.969 22.266 11.461 1 97.12 46 GLU B N 1
ATOM 5239 C CA . GLU B 1 46 ? 7.555 21.969 12.766 1 97.12 46 GLU B CA 1
ATOM 5240 C C . GLU B 1 46 ? 9 21.5 12.633 1 97.12 46 GLU B C 1
ATOM 5242 O O . GLU B 1 46 ? 9.242 20.375 12.195 1 97.12 46 GLU B O 1
ATOM 5247 N N . ASP B 1 47 ? 9.852 22.344 13.016 1 95.5 47 ASP B N 1
ATOM 5248 C CA . ASP B 1 47 ? 11.273 22 12.953 1 95.5 47 ASP B CA 1
ATOM 5249 C C . ASP B 1 47 ? 11.812 21.656 14.336 1 95.5 47 ASP B C 1
ATOM 5251 O O . ASP B 1 47 ? 11.828 22.5 15.234 1 95.5 47 ASP B O 1
ATOM 5255 N N . TYR B 1 48 ? 12.305 20.453 14.484 1 92.25 48 TYR B N 1
ATOM 5256 C CA . TYR B 1 48 ? 12.828 20 15.766 1 92.25 48 TYR B CA 1
ATOM 5257 C C . TYR B 1 48 ? 14.07 19.141 15.578 1 92.25 48 TYR B C 1
ATOM 5259 O O . TYR B 1 48 ? 15.188 19.578 15.875 1 92.25 48 TYR B O 1
ATOM 5267 N N . SER B 1 49 ? 13.898 18.016 14.953 1 90.25 49 SER B N 1
ATOM 5268 C CA . SER B 1 49 ? 14.969 17.047 14.711 1 90.25 49 SER B CA 1
ATOM 5269 C C . SER B 1 49 ? 14.672 16.188 13.477 1 90.25 49 SER B C 1
ATOM 5271 O O . SER B 1 49 ? 13.516 15.859 13.203 1 90.25 49 SER B O 1
ATOM 5273 N N . PRO B 1 50 ? 15.797 15.828 12.844 1 90.12 50 PRO B N 1
ATOM 5274 C CA . PRO B 1 50 ? 15.578 14.914 11.711 1 90.12 50 PRO B CA 1
ATOM 5275 C C . PRO B 1 50 ? 15.164 13.516 12.156 1 90.12 50 PRO B C 1
ATOM 5277 O O . PRO B 1 50 ? 14.961 12.633 11.32 1 90.12 50 PRO B O 1
ATOM 5280 N N . LYS B 1 51 ? 15.008 13.258 13.445 1 89.31 51 LYS B N 1
ATOM 5281 C CA . LYS B 1 51 ? 14.641 11.938 13.945 1 89.31 51 LYS B CA 1
ATOM 5282 C C . LYS B 1 51 ? 13.469 12.031 14.922 1 89.31 51 LYS B C 1
ATOM 5284 O O . LYS B 1 51 ? 13.398 11.273 15.891 1 89.31 51 LYS B O 1
ATOM 5289 N N . LYS B 1 52 ? 12.648 12.992 14.734 1 90.38 52 LYS B N 1
ATOM 5290 C CA . LYS B 1 52 ? 11.453 13.133 15.57 1 90.38 52 LYS B CA 1
ATOM 5291 C C . LYS B 1 52 ? 10.211 12.641 14.836 1 90.38 52 LYS B C 1
ATOM 5293 O O . LYS B 1 52 ? 9.492 13.438 14.227 1 90.38 52 LYS B O 1
ATOM 5298 N N . ASP B 1 53 ? 9.922 11.391 15 1 91.06 53 ASP B N 1
ATOM 5299 C CA . ASP B 1 53 ? 8.82 10.82 14.234 1 91.06 53 ASP B CA 1
ATOM 5300 C C . ASP B 1 53 ? 7.469 11.297 14.766 1 91.06 53 ASP B C 1
ATOM 5302 O O . ASP B 1 53 ? 7.309 11.508 15.969 1 91.06 53 ASP B O 1
ATOM 5306 N N . LYS B 1 54 ? 6.523 11.484 13.898 1 95.06 54 LYS B N 1
ATOM 5307 C CA . LYS B 1 54 ? 5.156 11.914 14.164 1 95.06 54 LYS B CA 1
ATOM 5308 C C . LYS B 1 54 ? 4.148 10.859 13.719 1 95.06 54 LYS B C 1
ATOM 5310 O O . LYS B 1 54 ? 4.441 10.047 12.836 1 95.06 54 LYS B O 1
ATOM 5315 N N . VAL B 1 55 ? 3.031 10.875 14.344 1 95.06 55 VAL B N 1
ATOM 5316 C CA . VAL B 1 55 ? 1.893 10.07 13.906 1 95.06 55 VAL B CA 1
ATOM 5317 C C . VAL B 1 55 ? 0.69 10.977 13.648 1 95.06 55 VAL B C 1
ATOM 5319 O O . VAL B 1 55 ? 0.626 12.094 14.164 1 95.06 55 VAL B O 1
ATOM 5322 N N . TYR B 1 56 ? -0.144 10.578 12.82 1 97.44 56 TYR B N 1
ATOM 5323 C CA . TYR B 1 56 ? -1.435 11.203 12.547 1 97.44 56 TYR B CA 1
ATOM 5324 C C . TYR B 1 56 ? -2.58 10.25 12.891 1 97.44 56 TYR B C 1
ATOM 5326 O O . TYR B 1 56 ? -2.654 9.141 12.359 1 97.44 56 TYR B O 1
ATOM 5334 N N . LYS B 1 57 ? -3.479 10.727 13.781 1 95.06 57 LYS B N 1
ATOM 5335 C CA . LYS B 1 57 ? -4.523 9.805 14.234 1 95.06 57 LYS B CA 1
ATOM 5336 C C . LYS B 1 57 ? -5.824 10.555 14.516 1 95.06 57 LYS B C 1
ATOM 5338 O O . LYS B 1 57 ? -5.883 11.781 14.383 1 95.06 57 LYS B O 1
ATOM 5343 N N . VAL B 1 58 ? -6.863 9.766 14.75 1 96.31 58 VAL B N 1
ATOM 5344 C CA . VAL B 1 58 ? -8.172 10.273 15.133 1 96.31 58 VAL B CA 1
ATOM 5345 C C . VAL B 1 58 ? -8.43 9.992 16.609 1 96.31 58 VAL B C 1
ATOM 5347 O O . VAL B 1 58 ? -8.297 8.852 17.062 1 96.31 58 VAL B O 1
ATOM 5350 N N . ILE B 1 59 ? -8.719 11.023 17.328 1 95.25 59 ILE B N 1
ATOM 5351 C CA . ILE B 1 59 ? -9.125 10.875 18.719 1 95.25 59 ILE B CA 1
ATOM 5352 C C . ILE B 1 59 ? -10.648 10.797 18.797 1 95.25 59 ILE B C 1
ATOM 5354 O O . ILE B 1 59 ? -11.352 11.695 18.328 1 95.25 59 ILE B O 1
ATOM 5358 N N . GLN B 1 60 ? -11.141 9.773 19.375 1 92.88 60 GLN B N 1
ATOM 5359 C CA . GLN B 1 60 ? -12.578 9.547 19.469 1 92.88 60 GLN B CA 1
ATOM 5360 C C . GLN B 1 60 ? -13.203 10.398 20.562 1 92.88 60 GLN B C 1
ATOM 5362 O O . GLN B 1 60 ? -12.539 10.75 21.547 1 92.88 60 GLN B O 1
ATOM 5367 N N . PRO B 1 61 ? -14.5 10.703 20.375 1 93.62 61 PRO B N 1
ATOM 5368 C CA . PRO B 1 61 ? -15.172 11.461 21.438 1 93.62 61 PRO B CA 1
ATOM 5369 C C . PRO B 1 61 ? -15.312 10.672 22.734 1 93.62 61 PRO B C 1
ATOM 5371 O O . PRO B 1 61 ? -15.40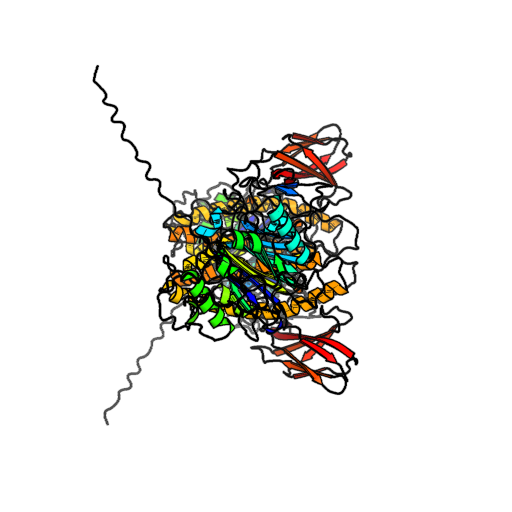6 9.445 22.703 1 93.62 61 PRO B O 1
ATOM 5374 N N . LYS B 1 62 ? -15.312 11.367 23.812 1 91.12 62 LYS B N 1
ATOM 5375 C CA . LYS B 1 62 ? -15.492 10.773 25.125 1 91.12 62 LYS B CA 1
ATOM 5376 C C . LYS B 1 62 ? -16.594 11.484 25.906 1 91.12 62 LYS B C 1
ATOM 5378 O O . LYS B 1 62 ? -16.688 12.711 25.891 1 91.12 62 LYS B O 1
ATOM 5383 N N . LYS B 1 63 ? -17.438 10.641 26.562 1 92.62 63 LYS B N 1
ATOM 5384 C CA . LYS B 1 63 ? -18.359 11.203 27.531 1 92.62 63 LYS B CA 1
ATOM 5385 C C . LYS B 1 63 ? -17.656 11.516 28.859 1 92.62 63 LYS B C 1
ATOM 5387 O O . LYS B 1 63 ? -17.422 10.617 29.672 1 92.62 63 LYS B O 1
ATOM 5392 N N . VAL B 1 64 ? -17.438 12.766 29.109 1 93.12 64 VAL B N 1
ATOM 5393 C CA . VAL B 1 64 ? -16.625 13.148 30.266 1 93.12 64 VAL B CA 1
ATOM 5394 C C . VAL B 1 64 ? -17.531 13.672 31.375 1 93.12 64 VAL B C 1
ATOM 5396 O O . VAL B 1 64 ? -17.109 13.742 32.531 1 93.12 64 VAL B O 1
ATOM 5399 N N . GLY B 1 65 ? -18.766 13.992 31.109 1 91.25 65 GLY B N 1
ATOM 5400 C CA . GLY B 1 65 ? -19.719 14.461 32.125 1 91.25 65 GLY B CA 1
ATOM 5401 C C . GLY B 1 65 ? -19.562 15.938 32.438 1 91.25 65 GLY B C 1
ATOM 5402 O O . GLY B 1 65 ? -18.75 16.625 31.828 1 91.25 65 GLY B O 1
ATOM 5403 N N . LYS B 1 66 ? -20.422 16.312 33.438 1 90.56 66 LYS B N 1
ATOM 5404 C CA . LYS B 1 66 ? -20.422 17.719 33.844 1 90.56 66 LYS B CA 1
ATOM 5405 C C . LYS B 1 66 ? -19.219 18.016 34.75 1 90.56 66 LYS B C 1
ATOM 5407 O O . LYS B 1 66 ? -18.828 17.203 35.562 1 90.56 66 LYS B O 1
ATOM 5412 N N . ASN B 1 67 ? -18.547 19.094 34.656 1 90.31 67 ASN B N 1
ATOM 5413 C CA . ASN B 1 67 ? -17.438 19.562 35.469 1 90.31 67 ASN B CA 1
ATOM 5414 C C . ASN B 1 67 ? -16.172 18.719 35.25 1 90.31 67 ASN B C 1
ATOM 5416 O O . ASN B 1 67 ? -15.398 18.516 36.156 1 90.31 67 ASN B O 1
ATOM 5420 N N . ALA B 1 68 ? -16.141 18.188 34.062 1 93.06 68 ALA B N 1
ATOM 5421 C CA . ALA B 1 68 ? -14.969 17.375 33.719 1 93.06 68 ALA B CA 1
ATOM 5422 C C . ALA B 1 68 ? -13.711 18.25 33.656 1 93.06 68 ALA B C 1
ATOM 5424 O O . ALA B 1 68 ? -13.789 19.453 33.406 1 93.06 68 ALA B O 1
ATOM 5425 N N . THR B 1 69 ? -12.578 17.562 33.938 1 93.69 69 THR B N 1
ATOM 5426 C CA . THR B 1 69 ? -11.273 18.219 33.906 1 93.69 69 THR B CA 1
ATOM 5427 C C . THR B 1 69 ? -10.375 17.578 32.844 1 93.69 69 THR B C 1
ATOM 5429 O O . THR B 1 69 ? -10.266 16.359 32.781 1 93.69 69 THR B O 1
ATOM 5432 N N . PHE B 1 70 ? -9.852 18.422 32 1 93.94 70 PHE B N 1
ATOM 5433 C CA . PHE B 1 70 ? -8.789 18 31.094 1 93.94 70 PHE B CA 1
ATOM 5434 C C . PHE B 1 70 ? -7.477 17.812 31.844 1 93.94 70 PHE B C 1
ATOM 5436 O O . PHE B 1 70 ? -7.074 18.688 32.625 1 93.94 70 PHE B O 1
ATOM 5443 N N . LYS B 1 71 ? -6.848 16.641 31.641 1 87.62 71 LYS B N 1
ATOM 5444 C CA . LYS B 1 71 ? -5.52 16.375 32.188 1 87.62 71 LYS B CA 1
ATOM 5445 C C . LYS B 1 71 ? -4.57 15.891 31.094 1 87.62 71 LYS B C 1
ATOM 5447 O O . LYS B 1 71 ? -4.973 15.141 30.203 1 87.62 71 LYS B O 1
ATOM 5452 N N . ASP B 1 72 ? -3.365 16.422 31.25 1 79.56 72 ASP B N 1
ATOM 5453 C CA . ASP B 1 72 ? -2.348 15.93 30.328 1 79.56 72 ASP B CA 1
ATOM 5454 C C . ASP B 1 72 ? -2.328 14.406 30.281 1 79.56 72 ASP B C 1
ATOM 5456 O O . ASP B 1 72 ? -2.074 13.758 31.297 1 79.56 72 ASP B O 1
ATOM 5460 N N . GLU B 1 73 ? -2.416 13.836 29.172 1 71.94 73 GLU B N 1
ATOM 5461 C CA . GLU B 1 73 ? -2.566 12.391 28.984 1 71.94 73 GLU B CA 1
ATOM 5462 C C . GLU B 1 73 ? -1.28 11.656 29.344 1 71.94 73 GLU B C 1
ATOM 5464 O O . GLU B 1 73 ? -1.324 10.547 29.875 1 71.94 73 GLU B O 1
ATOM 5469 N N . THR B 1 74 ? -0.173 12.281 29.047 1 70.75 74 THR B N 1
ATOM 5470 C CA . THR B 1 74 ? 1.106 11.609 29.234 1 70.75 74 THR B CA 1
ATOM 5471 C C . THR B 1 74 ? 1.61 11.789 30.656 1 70.75 74 THR B C 1
ATOM 5473 O O . THR B 1 74 ? 2.449 11.016 31.125 1 70.75 74 THR B O 1
ATOM 5476 N N . GLY B 1 75 ? 1.127 12.812 31.328 1 70.44 75 GLY B N 1
ATOM 5477 C CA . GLY B 1 75 ? 1.638 13.172 32.625 1 70.44 75 GLY B CA 1
ATOM 5478 C C . GLY B 1 75 ? 2.957 13.922 32.594 1 70.44 75 GLY B C 1
ATOM 5479 O O . GLY B 1 75 ? 3.574 14.18 33.625 1 70.44 75 GLY B O 1
ATOM 5480 N N . ALA B 1 76 ? 3.379 14.266 31.422 1 73.81 76 ALA B N 1
ATOM 5481 C CA . ALA B 1 76 ? 4.633 15 31.281 1 73.81 76 ALA B CA 1
ATOM 5482 C C . ALA B 1 76 ? 4.52 16.406 31.875 1 73.81 76 ALA B C 1
ATOM 5484 O O . ALA B 1 76 ? 5.523 16.984 32.281 1 73.81 76 ALA B O 1
ATOM 5485 N N . THR B 1 77 ? 3.287 16.938 31.859 1 78.56 77 THR B N 1
ATOM 5486 C CA . THR B 1 77 ? 2.996 18.203 32.562 1 78.56 77 THR B CA 1
ATOM 5487 C C . THR B 1 77 ? 1.933 18 33.625 1 78.56 77 THR B C 1
ATOM 5489 O O . THR B 1 77 ? 1.321 16.922 33.719 1 78.56 77 THR B O 1
ATOM 5492 N N . THR B 1 78 ? 1.803 18.969 34.406 1 84 78 THR B N 1
ATOM 5493 C CA . THR B 1 78 ? 0.779 18.891 35.469 1 84 78 THR B CA 1
ATOM 5494 C C . THR B 1 78 ? -0.422 19.766 35.094 1 84 78 THR B C 1
ATOM 5496 O O . THR B 1 78 ? -1.246 20.078 35.938 1 84 78 THR B O 1
ATOM 5499 N N . PHE B 1 79 ? -0.495 20.141 33.875 1 92 79 PHE B N 1
ATOM 5500 C CA . PHE B 1 79 ? -1.563 21.031 33.438 1 92 79 PHE B CA 1
ATOM 5501 C C . PHE B 1 79 ? -2.924 20.359 33.594 1 92 79 PHE B C 1
ATOM 5503 O O . PHE B 1 79 ? -3.076 19.172 33.281 1 92 79 PHE B O 1
ATOM 5510 N N . GLN B 1 80 ? -3.861 21.125 34.062 1 91.69 80 GLN B N 1
ATOM 5511 C CA . GLN B 1 80 ? -5.27 20.75 34.156 1 91.69 80 GLN B CA 1
ATOM 5512 C C . GLN B 1 80 ? -6.18 21.953 33.969 1 91.69 80 GLN B C 1
ATOM 5514 O O . GLN B 1 80 ? -5.859 23.062 34.438 1 91.69 80 GLN B O 1
ATOM 5519 N N . ALA B 1 81 ? -7.258 21.781 33.312 1 95 81 ALA B N 1
ATOM 5520 C CA . ALA B 1 81 ? -8.242 22.828 33.094 1 95 81 ALA B CA 1
ATOM 5521 C C . ALA B 1 81 ? -9.625 22.25 32.844 1 95 81 ALA B C 1
ATOM 5523 O O . ALA B 1 81 ? -9.758 21.094 32.469 1 95 81 ALA B O 1
ATOM 5524 N N . PRO B 1 82 ? -10.641 22.984 33.062 1 95.5 82 PRO B N 1
ATOM 5525 C CA . PRO B 1 82 ? -12 22.469 32.875 1 95.5 82 PRO B CA 1
ATOM 5526 C C . PRO B 1 82 ? -12.336 22.188 31.422 1 95.5 82 PRO B C 1
ATOM 5528 O O . PRO B 1 82 ? -11.922 22.938 30.531 1 95.5 82 PRO B O 1
ATOM 5531 N N . ILE B 1 83 ? -13.078 21.141 31.219 1 96.31 83 ILE B N 1
ATOM 5532 C CA . ILE B 1 83 ? -13.75 20.875 29.953 1 96.31 83 ILE B CA 1
ATOM 5533 C C . ILE B 1 83 ? -15.188 21.391 30.016 1 96.31 83 ILE B C 1
ATOM 5535 O O . ILE B 1 83 ? -15.922 21.078 30.969 1 96.31 83 ILE B O 1
ATOM 5539 N N . LYS B 1 84 ? -15.617 22.078 29.031 1 95.75 84 LYS B N 1
ATOM 5540 C CA . LYS B 1 84 ? -16.875 22.812 29.109 1 95.75 84 LYS B CA 1
ATOM 5541 C C . LYS B 1 84 ? -17.984 22.078 28.375 1 95.75 84 LYS B C 1
ATOM 5543 O O . LYS B 1 84 ? -19.109 22.578 28.266 1 95.75 84 LYS B O 1
ATOM 5548 N N . VAL B 1 85 ? -17.672 20.922 27.828 1 96.56 85 VAL B N 1
ATOM 5549 C CA . VAL B 1 85 ? -18.672 20.094 27.172 1 96.56 85 VAL B CA 1
ATOM 5550 C C . VAL B 1 85 ? -18.781 18.766 27.906 1 96.56 85 VAL B C 1
ATOM 5552 O O . VAL B 1 85 ? -17.844 18.328 28.578 1 96.56 85 VAL B O 1
ATOM 5555 N N . GLU B 1 86 ? -19.938 18.062 27.75 1 95.5 86 GLU B N 1
ATOM 5556 C CA . GLU B 1 86 ? -20.156 16.781 28.406 1 95.5 86 GLU B CA 1
ATOM 5557 C C . GLU B 1 86 ? -19.562 15.633 27.609 1 95.5 86 GLU B C 1
ATOM 5559 O O . GLU B 1 86 ? -19.203 14.602 28.172 1 95.5 86 GLU B O 1
ATOM 5564 N N . THR B 1 87 ? -19.625 15.828 26.344 1 96.12 87 THR B N 1
ATOM 5565 C CA . THR B 1 87 ? -18.984 14.898 25.406 1 96.12 87 THR B CA 1
ATOM 5566 C C . THR B 1 87 ? -18 15.625 24.5 1 96.12 87 THR B C 1
ATOM 5568 O O . THR B 1 87 ? -18.375 16.562 23.797 1 96.12 87 THR B O 1
ATOM 5571 N N . THR B 1 88 ? -16.766 15.242 24.594 1 97.56 88 THR B N 1
ATOM 5572 C CA . THR B 1 88 ? -15.75 15.891 23.766 1 97.56 88 THR B CA 1
ATOM 5573 C C . THR B 1 88 ? -15.992 15.602 22.281 1 97.56 88 THR B C 1
ATOM 5575 O O . THR B 1 88 ? -16.734 14.672 21.938 1 97.56 88 THR B O 1
ATOM 5578 N N . TYR B 1 89 ? -15.453 16.375 21.453 1 98.19 89 TYR B N 1
ATOM 5579 C CA . TYR B 1 89 ? -15.586 16.188 20.016 1 98.19 89 TYR B CA 1
ATOM 5580 C C . TYR B 1 89 ? -14.531 15.219 19.5 1 98.19 89 TYR B C 1
ATOM 5582 O O . TYR B 1 89 ? -13.445 15.102 20.078 1 98.19 89 TYR B O 1
ATOM 5590 N N . ARG B 1 90 ? -14.844 14.445 18.484 1 98 90 ARG B N 1
ATOM 5591 C CA . ARG B 1 90 ? -13.82 13.742 17.719 1 98 90 ARG B CA 1
ATOM 5592 C C . ARG B 1 90 ? -12.922 14.719 16.969 1 98 90 ARG B C 1
ATOM 5594 O O . ARG B 1 90 ? -13.406 15.711 16.406 1 98 90 ARG B O 1
ATOM 5601 N N . TYR B 1 91 ? -11.656 14.414 16.906 1 98.38 91 TYR B N 1
ATOM 5602 C CA . TYR B 1 91 ? -10.742 15.258 16.141 1 98.38 91 TYR B CA 1
ATOM 5603 C C . TYR B 1 91 ? -9.539 14.469 15.648 1 98.38 91 TYR B C 1
ATOM 5605 O O . TYR B 1 91 ? -9.234 13.398 16.188 1 98.38 91 TYR B O 1
ATOM 5613 N N . THR B 1 92 ? -8.938 14.945 14.617 1 98.5 92 THR B N 1
ATOM 5614 C CA . THR B 1 92 ? -7.652 14.445 14.156 1 98.5 92 THR B CA 1
ATOM 5615 C C . THR B 1 92 ? -6.508 15.148 14.883 1 98.5 92 THR B C 1
ATOM 5617 O O . THR B 1 92 ? -6.676 16.266 15.391 1 98.5 92 THR B O 1
ATOM 5620 N N . ILE B 1 93 ? -5.387 14.484 14.93 1 97.62 93 ILE B N 1
ATOM 5621 C CA . ILE B 1 93 ? -4.234 15.102 15.57 1 97.62 93 ILE B CA 1
ATOM 5622 C C . ILE B 1 93 ? -2.947 14.516 14.992 1 97.62 93 ILE B C 1
ATOM 5624 O O . ILE B 1 93 ? -2.854 13.312 14.758 1 97.62 93 ILE B O 1
ATOM 5628 N N . CYS B 1 94 ? -2.049 15.367 14.602 1 97.69 94 CYS B N 1
ATOM 5629 C CA . CYS B 1 94 ? -0.66 14.977 14.383 1 97.69 94 CYS B CA 1
ATOM 5630 C C . CYS B 1 94 ? 0.175 15.227 15.633 1 97.69 94 CYS B C 1
ATOM 5632 O O . CYS B 1 94 ? 0.194 16.344 16.156 1 97.69 94 CYS B O 1
ATOM 5634 N N . ARG B 1 95 ? 0.851 14.203 16.141 1 94.5 95 ARG B N 1
ATOM 5635 C CA . ARG B 1 95 ? 1.572 14.352 17.406 1 94.5 95 ARG B CA 1
ATOM 5636 C C . ARG B 1 95 ? 2.783 13.43 17.453 1 94.5 95 ARG B C 1
ATOM 5638 O O . ARG B 1 95 ? 3.059 12.703 16.5 1 94.5 95 ARG B O 1
ATOM 5645 N N . ASP B 1 96 ? 3.533 13.57 18.516 1 91.56 96 ASP B N 1
ATOM 5646 C CA . ASP B 1 96 ? 4.668 12.68 18.703 1 91.56 96 ASP B CA 1
ATOM 5647 C C . ASP B 1 96 ? 4.203 11.25 18.969 1 91.56 96 ASP B C 1
ATOM 5649 O O . ASP B 1 96 ? 3.109 11.031 19.484 1 91.56 96 ASP B O 1
ATOM 5653 N N . SER B 1 97 ? 5.059 10.344 18.516 1 85.88 97 SER B N 1
ATOM 5654 C CA . SER B 1 97 ? 4.77 8.945 18.797 1 85.88 97 SER B CA 1
ATOM 5655 C C . SER B 1 97 ? 4.703 8.688 20.297 1 85.88 97 SER B C 1
ATOM 5657 O O . SER B 1 97 ? 5.359 9.383 21.078 1 85.88 97 SER B O 1
ATOM 5659 N N . GLU B 1 98 ? 4.031 7.586 20.547 1 75.31 98 GLU B N 1
ATOM 5660 C CA . GLU B 1 98 ? 3.875 7.207 21.938 1 75.31 98 GLU B CA 1
ATOM 5661 C C . GLU B 1 98 ? 5.195 6.73 22.531 1 75.31 98 GLU B C 1
ATOM 5663 O O . GLU B 1 98 ? 5.98 6.062 21.859 1 75.31 98 GLU B O 1
ATOM 5668 N N . GLY B 1 99 ? 5.605 7.242 23.562 1 63.25 99 GLY B N 1
ATOM 5669 C CA . GLY B 1 99 ? 6.859 6.902 24.219 1 63.25 99 GLY B CA 1
ATOM 5670 C C . GLY B 1 99 ? 7.797 8.086 24.359 1 63.25 99 GLY B C 1
ATOM 5671 O O . GLY B 1 99 ? 8.812 8 25.062 1 63.25 99 GLY B O 1
ATOM 5672 N N . ALA B 1 100 ? 7.406 8.977 23.562 1 65.5 100 ALA B N 1
ATOM 5673 C CA . ALA B 1 100 ? 8.195 10.188 23.75 1 65.5 100 ALA B CA 1
ATOM 5674 C C . ALA B 1 100 ? 8.109 10.672 25.203 1 65.5 100 ALA B C 1
ATOM 5676 O O . ALA B 1 100 ? 7.012 10.812 25.75 1 65.5 100 ALA B O 1
ATOM 5677 N N . GLU B 1 101 ? 9.117 10.852 25.812 1 60.91 101 GLU B N 1
ATOM 5678 C CA . GLU B 1 101 ? 9.188 11.172 27.25 1 60.91 101 GLU B CA 1
ATOM 5679 C C . GLU B 1 101 ? 8.68 12.578 27.516 1 60.91 101 GLU B C 1
ATOM 5681 O O . GLU B 1 101 ? 8.195 12.867 28.609 1 60.91 101 GLU B O 1
ATOM 5686 N N . ASP B 1 102 ? 8.68 13.383 26.547 1 71.69 102 ASP B N 1
ATOM 5687 C CA . ASP B 1 102 ? 8.367 14.781 26.781 1 71.69 102 ASP B CA 1
ATOM 5688 C C . ASP B 1 102 ? 6.883 15.062 26.547 1 71.69 102 ASP B C 1
ATOM 5690 O O . ASP B 1 102 ? 6.398 16.156 26.828 1 71.69 102 ASP B O 1
ATOM 5694 N N . GLY B 1 103 ? 6.137 14.055 26.141 1 81.06 103 GLY B N 1
ATOM 5695 C CA . GLY B 1 103 ? 4.707 14.211 25.922 1 81.06 103 GLY B CA 1
ATOM 5696 C C . GLY B 1 103 ? 4.309 14.062 24.469 1 81.06 103 GLY B C 1
ATOM 5697 O O . GLY B 1 103 ? 5.168 13.898 23.594 1 81.06 103 GLY B O 1
ATOM 5698 N N . TYR B 1 104 ? 2.984 14.227 24.188 1 82.19 104 TYR B N 1
ATOM 5699 C CA . TYR B 1 104 ? 2.48 13.867 22.875 1 82.19 104 TYR B CA 1
ATOM 5700 C C . TYR B 1 104 ? 2.615 15.039 21.906 1 82.19 104 TYR B C 1
ATOM 5702 O O . TYR B 1 104 ? 2.77 14.844 20.703 1 82.19 104 TYR B O 1
ATOM 5710 N N . PHE B 1 105 ? 2.453 16.281 22.438 1 90.81 105 PHE B N 1
ATOM 5711 C CA . PHE B 1 105 ? 2.615 17.484 21.609 1 90.81 105 PHE B CA 1
ATOM 5712 C C . PHE B 1 105 ? 1.708 17.422 20.391 1 90.81 105 PHE B C 1
ATOM 5714 O O . PHE B 1 105 ? 2.188 17.312 19.266 1 90.81 105 PHE B O 1
ATOM 5721 N N . GLY B 1 106 ? 0.442 17.594 20.594 1 94 106 GLY B N 1
ATOM 5722 C CA . GLY B 1 106 ? -0.452 17.75 19.469 1 94 106 GLY B CA 1
ATOM 5723 C C . GLY B 1 106 ? -0.175 19 18.656 1 94 106 GLY B C 1
ATOM 5724 O O . GLY B 1 106 ? -0.31 20.109 19.156 1 94 106 GLY B O 1
ATOM 5725 N N . GLU B 1 107 ? 0.162 18.812 17.375 1 96.62 107 GLU B N 1
ATOM 5726 C CA . GLU B 1 107 ? 0.664 19.922 16.578 1 96.62 107 GLU B CA 1
ATOM 5727 C C . GLU B 1 107 ? -0.458 20.578 15.766 1 96.62 107 GLU B C 1
ATOM 5729 O O . GLU B 1 107 ? -0.479 21.797 15.594 1 96.62 107 GLU B O 1
ATOM 5734 N N . PHE B 1 108 ? -1.303 19.781 15.266 1 98.31 108 PHE B N 1
ATOM 5735 C CA . PHE B 1 108 ? -2.404 20.312 14.469 1 98.31 108 PHE B CA 1
ATOM 5736 C C . PHE B 1 108 ? -3.52 19.281 14.328 1 98.31 108 PHE B C 1
ATOM 5738 O O . PHE B 1 108 ? -3.301 18.094 14.547 1 98.31 108 PHE B O 1
ATOM 5745 N N . GLY B 1 109 ? -4.691 19.797 14.023 1 98.69 109 GLY B N 1
ATOM 5746 C CA . GLY B 1 109 ? -5.828 18.922 13.758 1 98.69 109 GLY B CA 1
ATOM 5747 C C . GLY B 1 109 ? -7.105 19.688 13.453 1 98.69 109 GLY B C 1
ATOM 5748 O O . GLY B 1 109 ? -7.082 20.906 13.305 1 98.69 109 GLY B O 1
ATOM 5749 N N . THR B 1 110 ? -8.125 18.922 13.227 1 98.81 110 THR B N 1
ATOM 5750 C CA . THR B 1 110 ? -9.469 19.422 12.977 1 98.81 110 THR B CA 1
ATOM 5751 C C . THR B 1 110 ? -10.516 18.609 13.727 1 98.81 110 THR B C 1
ATOM 5753 O O . THR B 1 110 ? -10.43 17.375 13.766 1 98.81 110 THR B O 1
ATOM 5756 N N . ASN B 1 111 ? -11.477 19.281 14.344 1 98.75 111 ASN B N 1
ATOM 5757 C CA . ASN B 1 111 ? -12.508 18.531 15.039 1 98.75 111 ASN B CA 1
ATOM 5758 C C . ASN B 1 111 ? -13.805 18.469 14.234 1 98.75 111 ASN B C 1
ATOM 5760 O O . ASN B 1 111 ? -13.891 19.047 13.148 1 98.75 111 ASN B O 1
ATOM 5764 N N . THR B 1 112 ? -14.781 17.766 14.727 1 98.5 112 THR B N 1
ATOM 5765 C CA . THR B 1 112 ? -16.016 17.469 14.016 1 98.5 112 THR B CA 1
ATOM 5766 C C . THR B 1 112 ? -16.859 18.719 13.836 1 98.5 112 THR B C 1
ATOM 5768 O O . THR B 1 112 ? -17.797 18.734 13.039 1 98.5 112 THR B O 1
ATOM 5771 N N . LYS B 1 113 ? -16.578 19.797 14.555 1 98.56 113 LYS B N 1
ATOM 5772 C CA . LYS B 1 113 ? -17.297 21.047 14.414 1 98.56 113 LYS B CA 1
ATOM 5773 C C . LYS B 1 113 ? -16.656 21.953 13.375 1 98.56 113 LYS B C 1
ATOM 5775 O O . LYS B 1 113 ? -17.125 23.062 13.133 1 98.56 113 LYS B O 1
ATOM 5780 N N . GLY B 1 114 ? -15.547 21.484 12.766 1 98.62 114 GLY B N 1
ATOM 5781 C CA . GLY B 1 114 ? -14.875 22.25 11.719 1 98.62 114 GLY B CA 1
ATOM 5782 C C . GLY B 1 114 ? -13.828 23.203 12.25 1 98.62 114 GLY B C 1
ATOM 5783 O O . GLY B 1 114 ? -13.32 24.047 11.508 1 98.62 114 GLY B O 1
ATOM 5784 N N . VAL B 1 115 ? -13.523 23.062 13.484 1 98.94 115 VAL B N 1
ATOM 5785 C CA . VAL B 1 115 ? -12.461 23.891 14.055 1 98.94 115 VAL B CA 1
ATOM 5786 C C . VAL B 1 115 ? -11.109 23.234 13.797 1 98.94 115 VAL B C 1
ATOM 5788 O O . VAL B 1 115 ? -10.93 22.047 14.055 1 98.94 115 VAL B O 1
ATOM 5791 N N . SER B 1 116 ? -10.211 23.969 13.25 1 98.88 116 SER B N 1
ATOM 5792 C CA . SER B 1 116 ? -8.844 23.516 13.039 1 98.88 116 SER B CA 1
ATOM 5793 C C . SER B 1 116 ? -7.848 24.359 13.82 1 98.88 116 SER B C 1
ATOM 5795 O O . SER B 1 116 ? -8.133 25.516 14.148 1 98.88 116 SER B O 1
ATOM 5797 N N . MET B 1 117 ? -6.754 23.75 14.172 1 98.81 117 MET B N 1
ATOM 5798 C CA . MET B 1 117 ? -5.738 24.422 14.977 1 98.81 117 MET B CA 1
ATOM 5799 C C . MET B 1 117 ? -4.336 23.984 14.57 1 98.81 117 MET B C 1
ATOM 5801 O O . MET B 1 117 ? -4.125 22.812 14.227 1 98.81 117 MET B O 1
ATOM 5805 N N . SER B 1 118 ? -3.436 24.906 14.469 1 98.5 118 SER B N 1
ATOM 5806 C CA . SER B 1 118 ? -1.999 24.703 14.312 1 98.5 118 SER B CA 1
ATOM 5807 C C . SER B 1 118 ? -1.223 25.344 15.453 1 98.5 118 SER B C 1
ATOM 5809 O O . SER B 1 118 ? -1.24 26.562 15.602 1 98.5 118 SER B O 1
ATOM 5811 N N . ALA B 1 119 ? -0.568 24.594 16.281 1 95.56 119 ALA B N 1
ATOM 5812 C CA . ALA B 1 119 ? 0.173 25.047 17.453 1 95.56 119 ALA B CA 1
ATOM 5813 C C . ALA B 1 119 ? 1.516 24.328 17.562 1 95.56 119 ALA B C 1
ATOM 5815 O O . ALA B 1 119 ? 1.583 23.109 17.469 1 95.56 119 ALA B O 1
ATOM 5816 N N . THR B 1 120 ? 2.791 24.953 17.547 1 84.06 120 THR B N 1
ATOM 5817 C CA . THR B 1 120 ? 2.963 26.375 17.75 1 84.06 120 THR B CA 1
ATOM 5818 C C . THR B 1 120 ? 4.316 26.844 17.219 1 84.06 120 THR B C 1
ATOM 5820 O O . THR B 1 120 ? 5.141 26.031 16.812 1 84.06 120 THR B O 1
ATOM 5823 N N . THR B 1 121 ? 4.395 28.047 17.062 1 91.31 121 THR B N 1
ATOM 5824 C CA . THR B 1 121 ? 5.715 28.656 16.953 1 91.31 121 THR B CA 1
ATOM 5825 C C . THR B 1 121 ? 6.152 29.234 18.297 1 91.31 121 THR B C 1
ATOM 5827 O O . THR B 1 121 ? 5.586 30.219 18.766 1 91.31 121 THR B O 1
ATOM 5830 N N . SER B 1 122 ? 7.117 28.594 18.828 1 92.88 122 SER B N 1
ATOM 5831 C CA . SER B 1 122 ? 7.621 29.047 20.125 1 92.88 122 SER B CA 1
ATOM 5832 C C . SER B 1 122 ? 8.156 30.469 20.047 1 92.88 122 SER B C 1
ATOM 5834 O O . SER B 1 122 ? 8.898 30.812 19.125 1 92.88 122 SER B O 1
ATOM 5836 N N . SER B 1 123 ? 7.754 31.281 21.016 1 92.56 123 SER B N 1
ATOM 5837 C CA . SER B 1 123 ? 8.125 32.688 21.094 1 92.56 123 SER B CA 1
ATOM 5838 C C . SER B 1 123 ? 8.336 33.125 22.547 1 92.56 123 SER B C 1
ATOM 5840 O O . SER B 1 123 ? 7.859 32.438 23.469 1 92.56 123 SER B O 1
ATOM 5842 N N . SER B 1 124 ? 9.109 34.188 22.703 1 89.81 124 SER B N 1
ATOM 5843 C CA . SER B 1 124 ? 9.383 34.656 24.062 1 89.81 124 SER B CA 1
ATOM 5844 C C . SER B 1 124 ? 9.414 36.156 24.141 1 89.81 124 SER B C 1
ATOM 5846 O O . SER B 1 124 ? 9.844 36.844 23.188 1 89.81 124 SER B O 1
ATOM 5848 N N . VAL B 1 125 ? 9.031 36.594 25.266 1 92.31 125 VAL B N 1
ATOM 5849 C CA . VAL B 1 125 ? 9.133 38.031 25.562 1 92.31 125 VAL B CA 1
ATOM 5850 C C . VAL B 1 125 ? 10.586 38.406 25.859 1 92.31 125 VAL B C 1
ATOM 5852 O O . VAL B 1 125 ? 11.414 37.5 26.094 1 92.31 125 VAL B O 1
ATOM 5855 N N . ALA B 1 126 ? 10.75 39.688 25.844 1 91.06 126 ALA B N 1
ATOM 5856 C CA . ALA B 1 126 ? 12.055 40.156 26.297 1 91.06 126 ALA B CA 1
ATOM 5857 C C . ALA B 1 126 ? 12.328 39.719 27.734 1 91.06 126 ALA B C 1
ATOM 5859 O O . ALA B 1 126 ? 11.422 39.719 28.578 1 91.06 126 ALA B O 1
ATOM 5860 N N . LYS B 1 127 ? 13.578 39.438 27.984 1 88.19 127 LYS B N 1
ATOM 5861 C CA . LYS B 1 127 ? 13.969 38.969 29.312 1 88.19 127 LYS B CA 1
ATOM 5862 C C . LYS B 1 127 ? 13.562 39.969 30.391 1 88.19 127 LYS B C 1
ATOM 5864 O O . LYS B 1 127 ? 13.195 39.594 31.5 1 88.19 127 LYS B O 1
ATOM 5869 N N . THR B 1 128 ? 13.625 41.219 30.078 1 91.88 128 THR B N 1
ATOM 5870 C CA . THR B 1 128 ? 13.328 42.281 31.031 1 91.88 128 THR B CA 1
ATOM 5871 C C . THR B 1 128 ? 11.828 42.344 31.328 1 91.88 128 THR B C 1
ATOM 5873 O O . THR B 1 128 ? 11.414 42.938 32.312 1 91.88 128 THR B O 1
ATOM 5876 N N . VAL B 1 129 ? 11.055 41.781 30.469 1 94.31 129 VAL B N 1
ATOM 5877 C CA . VAL B 1 129 ? 9.602 41.875 30.594 1 94.31 129 VAL B CA 1
ATOM 5878 C C . VAL B 1 129 ? 9.078 40.656 31.344 1 94.31 129 VAL B C 1
ATOM 5880 O O . VAL B 1 129 ? 8.141 40.781 32.125 1 94.31 129 VAL B O 1
ATOM 5883 N N . GLY B 1 130 ? 9.672 39.5 31.188 1 93.38 130 GLY B N 1
ATOM 5884 C CA . GLY B 1 130 ? 9.18 38.25 31.688 1 93.38 130 GLY B CA 1
ATOM 5885 C C . GLY B 1 130 ? 9.078 38.188 33.219 1 93.38 130 GLY B C 1
ATOM 5886 O O . GLY B 1 130 ? 8.219 37.5 33.75 1 93.38 130 GLY B O 1
ATOM 5887 N N . LYS B 1 131 ? 9.875 38.938 33.844 1 93.31 131 LYS B N 1
ATOM 5888 C CA . LYS B 1 131 ? 9.945 38.906 35.312 1 93.31 131 LYS B CA 1
ATOM 5889 C C . LYS B 1 131 ? 8.672 39.5 35.906 1 93.31 131 LYS B C 1
ATOM 5891 O O . LYS B 1 131 ? 8.352 39.188 37.062 1 93.31 131 LYS B O 1
ATOM 5896 N N . PHE B 1 132 ? 7.934 40.281 35.219 1 96.06 132 PHE B N 1
ATOM 5897 C CA . PHE B 1 132 ? 6.781 40.969 35.781 1 96.06 132 PHE B CA 1
ATOM 5898 C C . PHE B 1 132 ? 5.539 40.094 35.719 1 96.06 132 PHE B C 1
ATOM 5900 O O . PHE B 1 132 ? 4.539 40.375 36.375 1 96.06 132 PHE B O 1
ATOM 5907 N N . ASP B 1 133 ? 5.531 39.094 34.938 1 95.88 133 ASP B N 1
ATOM 5908 C CA . ASP B 1 133 ? 4.496 38.094 34.844 1 95.88 133 ASP B CA 1
ATOM 5909 C C . ASP B 1 133 ? 5.078 36.75 34.312 1 95.88 133 ASP B C 1
ATOM 5911 O O . ASP B 1 133 ? 4.844 36.375 33.188 1 95.88 133 ASP B O 1
ATOM 5915 N N . PRO B 1 134 ? 5.793 36.062 35.156 1 93.81 134 PRO B N 1
ATOM 5916 C CA . PRO B 1 134 ? 6.527 34.844 34.719 1 93.81 134 PRO B CA 1
ATOM 5917 C C . PRO B 1 134 ? 5.609 33.719 34.281 1 93.81 134 PRO B C 1
ATOM 5919 O O . PRO B 1 134 ? 4.473 33.625 34.75 1 93.81 134 PRO B O 1
ATOM 5922 N N . TYR B 1 135 ? 6.102 32.938 33.375 1 93.94 135 TYR B N 1
ATOM 5923 C CA . TYR B 1 135 ? 5.41 31.703 33 1 93.94 135 TYR B CA 1
ATOM 5924 C C . TYR B 1 135 ? 5.23 30.766 34.188 1 93.94 135 TYR B C 1
ATOM 5926 O O . TYR B 1 135 ? 6.078 30.734 35.094 1 93.94 135 TYR B O 1
ATOM 5934 N N . ILE B 1 136 ? 4.156 30.047 34.125 1 91.06 136 ILE B N 1
ATOM 5935 C CA . ILE B 1 136 ? 3.818 29.188 35.25 1 91.06 136 ILE B CA 1
ATOM 5936 C C . ILE B 1 136 ? 4.492 27.828 35.094 1 91.06 136 ILE B C 1
ATOM 5938 O O . ILE B 1 136 ? 4.168 27.078 34.156 1 91.06 136 ILE B O 1
ATOM 5942 N N . ASP B 1 137 ? 5.438 27.516 35.906 1 78 137 ASP B N 1
ATOM 5943 C CA . ASP B 1 137 ? 6.211 26.281 35.844 1 78 137 ASP B CA 1
ATOM 5944 C C . ASP B 1 137 ? 5.57 25.203 36.719 1 78 137 ASP B C 1
ATOM 5946 O O . ASP B 1 137 ? 5.047 25.5 37.812 1 78 137 ASP B O 1
ATOM 5950 N N . ALA B 1 138 ? 5.547 24.016 36.156 1 67.69 138 ALA B N 1
ATOM 5951 C CA . ALA B 1 138 ? 4.957 22.891 36.875 1 67.69 138 ALA B CA 1
ATOM 5952 C C . ALA B 1 138 ? 5.637 22.703 38.25 1 67.69 138 ALA B C 1
ATOM 5954 O O . ALA B 1 138 ? 5.008 22.25 39.188 1 67.69 138 ALA B O 1
ATOM 5955 N N . TYR B 1 139 ? 6.844 22.984 38.281 1 59.38 139 TYR B N 1
ATOM 5956 C CA . TYR B 1 139 ? 7.59 22.688 39.5 1 59.38 139 TYR B CA 1
ATOM 5957 C C . TYR B 1 139 ? 7.242 23.688 40.594 1 59.38 139 TYR B C 1
ATOM 5959 O O . TYR B 1 139 ? 7.273 23.344 41.781 1 59.38 139 TYR B O 1
ATOM 5967 N N . GLU B 1 140 ? 6.887 24.766 40.219 1 57.75 140 GLU B N 1
ATOM 5968 C CA . GLU B 1 140 ? 6.633 25.797 41.188 1 57.75 140 GLU B CA 1
ATOM 5969 C C . GLU B 1 140 ? 5.164 25.812 41.625 1 57.75 140 GLU B C 1
ATOM 5971 O O . GLU B 1 140 ? 4.84 26.234 42.75 1 57.75 140 GLU B O 1
ATOM 5976 N N . SER B 1 141 ? 4.492 25.281 40.688 1 63.09 141 SER B N 1
ATOM 5977 C CA . SER B 1 141 ? 3.059 25.234 40.969 1 63.09 141 SER B CA 1
ATOM 5978 C C . SER B 1 141 ? 2.523 23.812 40.906 1 63.09 141 SER B C 1
ATOM 5980 O O . SER B 1 141 ? 3.094 22.953 40.219 1 63.09 141 SER B O 1
ATOM 5982 N N . LYS B 1 142 ? 1.611 23.484 41.719 1 67 142 LYS B N 1
ATOM 5983 C CA . LYS B 1 142 ? 0.971 22.172 41.688 1 67 142 LYS B CA 1
ATOM 5984 C C . LYS B 1 142 ? 0.364 21.875 40.312 1 67 142 LYS B C 1
ATOM 5986 O O . LYS B 1 142 ? 0.399 20.734 39.844 1 67 142 LYS B O 1
ATOM 5991 N N . VAL B 1 143 ? -0.089 23.031 39.719 1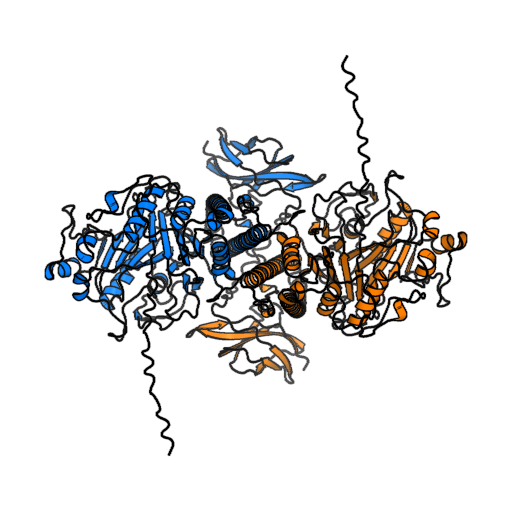 77.88 143 VAL B N 1
ATOM 5992 C CA . VAL B 1 143 ? -0.646 22.938 38.375 1 77.88 143 VAL B CA 1
ATOM 5993 C C . VAL B 1 143 ? 0.144 23.844 37.438 1 77.88 143 VAL B C 1
ATOM 5995 O O . VAL B 1 143 ? 0.216 25.062 37.625 1 77.88 143 VAL B O 1
ATOM 5998 N N . GLY B 1 144 ? 0.756 23.203 36.562 1 88.56 144 GLY B N 1
ATOM 5999 C CA . GLY B 1 144 ? 1.521 23.953 35.594 1 88.56 144 GLY B CA 1
ATOM 6000 C C . GLY B 1 144 ? 0.65 24.672 34.562 1 88.56 144 GLY B C 1
ATOM 6001 O O . GLY B 1 144 ? -0.498 24.281 34.344 1 88.56 144 GLY B O 1
ATOM 6002 N N . GLY B 1 145 ? 1.147 25.75 33.969 1 94.19 145 GLY B N 1
ATOM 6003 C CA . GLY B 1 145 ? 0.441 26.438 32.906 1 94.19 145 GLY B CA 1
ATOM 6004 C C . GLY B 1 145 ? 0.327 25.625 31.625 1 94.19 145 GLY B C 1
ATOM 6005 O O . GLY B 1 145 ? 0.978 24.594 31.484 1 94.19 145 GLY B O 1
ATOM 6006 N N . ILE B 1 146 ? -0.555 26.031 30.781 1 95 146 ILE B N 1
ATOM 6007 C CA . ILE B 1 146 ? -0.737 25.328 29.516 1 95 146 ILE B CA 1
ATOM 6008 C C . ILE B 1 146 ? 0.498 25.516 28.641 1 95 146 ILE B C 1
ATOM 6010 O O . ILE B 1 146 ? 1.074 26.594 28.594 1 95 146 ILE B O 1
ATOM 6014 N N . THR B 1 147 ? 0.947 24.453 28.062 1 92.88 147 THR B N 1
ATOM 6015 C CA . THR B 1 147 ? 2.088 24.438 27.156 1 92.88 147 THR B CA 1
ATOM 6016 C C . THR B 1 147 ? 1.706 23.812 25.828 1 92.88 147 THR B C 1
ATOM 6018 O O . THR B 1 147 ? 0.601 23.297 25.672 1 92.88 147 THR B O 1
ATOM 6021 N N . GLU B 1 148 ? 2.635 23.891 24.859 1 93.56 148 GLU B N 1
ATOM 6022 C CA . GLU B 1 148 ? 2.463 23.312 23.531 1 93.56 148 GLU B CA 1
ATOM 6023 C C . GLU B 1 148 ? 1.988 21.875 23.609 1 93.56 148 GLU B C 1
ATOM 6025 O O . GLU B 1 148 ? 1.23 21.406 22.75 1 93.56 148 GLU B O 1
ATOM 6030 N N . GLU B 1 149 ? 2.363 21.172 24.609 1 91.38 149 GLU B N 1
ATOM 6031 C CA . GLU B 1 149 ? 2.021 19.766 24.797 1 91.38 149 GLU B CA 1
ATOM 6032 C C . GLU B 1 149 ? 0.508 19.562 24.797 1 91.38 149 GLU B C 1
ATOM 6034 O O . GLU B 1 149 ? 0.017 18.516 24.375 1 91.38 149 GLU B O 1
ATOM 6039 N N . ASN B 1 150 ? -0.192 20.609 25.203 1 94.12 150 ASN B N 1
ATOM 6040 C CA . ASN B 1 150 ? -1.604 20.391 25.5 1 94.12 150 ASN B CA 1
ATOM 6041 C C . ASN B 1 150 ? -2.5 21.297 24.672 1 94.12 150 ASN B C 1
ATOM 6043 O O . ASN B 1 150 ? -3.713 21.094 24.594 1 94.12 150 ASN B O 1
ATOM 6047 N N . LEU B 1 151 ? -1.988 22.281 24.016 1 97.12 151 LEU B N 1
ATOM 6048 C CA . LEU B 1 151 ? -2.77 23.344 23.391 1 97.12 151 LEU B CA 1
ATOM 6049 C C . LEU B 1 151 ? -3.803 22.766 22.438 1 97.12 151 LEU B C 1
ATOM 6051 O O . LEU B 1 151 ? -5 23.016 22.578 1 97.12 151 LEU B O 1
ATOM 6055 N N . THR B 1 152 ? -3.369 21.969 21.469 1 98.12 152 THR B N 1
ATOM 6056 C CA . THR B 1 152 ? -4.23 21.516 20.391 1 98.12 152 THR B CA 1
ATOM 6057 C C . THR B 1 152 ? -5.281 20.547 20.906 1 98.12 152 THR B C 1
ATOM 6059 O O . THR B 1 152 ? -6.461 20.656 20.562 1 98.12 152 THR B O 1
ATOM 6062 N N . ASP B 1 153 ? -4.879 19.625 21.75 1 96.75 153 ASP B N 1
ATOM 6063 C CA . ASP B 1 153 ? -5.812 18.641 22.297 1 96.75 153 ASP B CA 1
ATOM 6064 C C . ASP B 1 153 ? -6.883 19.328 23.141 1 96.75 153 ASP B C 1
ATOM 6066 O O . ASP B 1 153 ? -8.062 18.984 23.062 1 96.75 153 ASP B O 1
ATOM 6070 N N . TYR B 1 154 ? -6.449 20.266 23.938 1 97.75 154 TYR B N 1
ATOM 6071 C CA . TYR B 1 154 ? -7.375 20.938 24.844 1 97.75 154 TYR B CA 1
ATOM 6072 C C . TYR B 1 154 ? -8.43 21.719 24.062 1 97.75 154 TYR B C 1
ATOM 6074 O O . TYR B 1 154 ? -9.617 21.688 24.406 1 97.75 154 TYR B O 1
ATOM 6082 N N . VAL B 1 155 ? -8.047 22.391 23.062 1 98.56 155 VAL B N 1
ATOM 6083 C CA . VAL B 1 155 ? -8.969 23.25 22.328 1 98.56 155 VAL B CA 1
ATOM 6084 C C . VAL B 1 155 ? -9.859 22.406 21.422 1 98.56 155 VAL B C 1
ATOM 6086 O O . VAL B 1 155 ? -11.086 22.562 21.422 1 98.56 155 VAL B O 1
ATOM 6089 N N . LEU B 1 156 ? -9.32 21.453 20.688 1 98.69 156 LEU B N 1
ATOM 6090 C CA . LEU B 1 156 ? -10.07 20.734 19.656 1 98.69 156 LEU B CA 1
ATOM 6091 C C . LEU B 1 156 ? -11.07 19.781 20.297 1 98.69 156 LEU B C 1
ATOM 6093 O O . LEU B 1 156 ? -12.086 19.438 19.672 1 98.69 156 LEU B O 1
ATOM 6097 N N . CYS B 1 157 ? -10.812 19.344 21.5 1 98.25 157 CYS B N 1
ATOM 6098 C CA . CYS B 1 157 ? -11.734 18.375 22.094 1 98.25 157 CYS B CA 1
ATOM 6099 C C . CYS B 1 157 ? -13.047 19.031 22.469 1 98.25 157 CYS B C 1
ATOM 6101 O O . CYS B 1 157 ? -14.031 18.359 22.766 1 98.25 157 CYS B O 1
ATOM 6103 N N . GLN B 1 158 ? -13.148 20.5 22.328 1 98.44 158 GLN B N 1
ATOM 6104 C CA . GLN B 1 158 ? -14.352 21.078 22.906 1 98.44 158 GLN B CA 1
ATOM 6105 C C . GLN B 1 158 ? -14.766 22.344 22.172 1 98.44 158 GLN B C 1
ATOM 6107 O O . GLN B 1 158 ? -15.883 22.844 22.344 1 98.44 158 GLN B O 1
ATOM 6112 N N . ALA B 1 159 ? -13.969 22.953 21.328 1 98.75 159 ALA B N 1
ATOM 6113 C CA . ALA B 1 159 ? -14.328 24.203 20.656 1 98.75 159 ALA B CA 1
ATOM 6114 C C . ALA B 1 159 ? -15.289 23.938 19.484 1 98.75 159 ALA B C 1
ATOM 6116 O O . ALA B 1 159 ? -15.031 23.062 18.656 1 98.75 159 ALA B O 1
ATOM 6117 N N . SER B 1 160 ? -16.297 24.703 19.375 1 98.38 160 SER B N 1
ATOM 6118 C CA . SER B 1 160 ? -17.266 24.516 18.297 1 98.38 160 SER B CA 1
ATOM 6119 C C . SER B 1 160 ? -17.125 25.594 17.234 1 98.38 160 SER B C 1
ATOM 6121 O O . SER B 1 160 ? -17.734 25.5 16.172 1 98.38 160 SER B O 1
ATOM 6123 N N . SER B 1 161 ? -16.359 26.578 17.516 1 98.44 161 SER B N 1
ATOM 6124 C CA . SER B 1 161 ? -16 27.625 16.578 1 98.44 161 SER B CA 1
ATOM 6125 C C . SER B 1 161 ? -14.602 28.156 16.844 1 98.44 161 SER B C 1
ATOM 6127 O O . SER B 1 161 ? -14.031 27.906 17.906 1 98.44 161 SER B O 1
ATOM 6129 N N . ALA B 1 162 ? -14.039 28.859 15.859 1 98.81 162 ALA B N 1
ATOM 6130 C CA . ALA B 1 162 ? -12.719 29.469 16.047 1 98.81 162 ALA B CA 1
ATOM 6131 C C . ALA B 1 162 ? -12.727 30.453 17.203 1 98.81 162 ALA B C 1
ATOM 6133 O O . ALA B 1 162 ? -11.82 30.453 18.031 1 98.81 162 ALA B O 1
ATOM 6134 N N . ARG B 1 163 ? -13.711 31.281 17.25 1 98.31 163 ARG B N 1
ATOM 6135 C CA . ARG B 1 163 ? -13.836 32.281 18.312 1 98.31 163 ARG B CA 1
ATOM 6136 C C . ARG B 1 163 ? -13.914 31.609 19.672 1 98.31 163 ARG B C 1
ATOM 6138 O O . ARG B 1 163 ? -13.242 32.031 20.609 1 98.31 163 ARG B O 1
ATOM 6145 N N . GLU B 1 164 ? -14.734 30.578 19.734 1 98.44 164 GLU B N 1
ATOM 6146 C CA . GLU B 1 164 ? -14.828 29.844 20.984 1 98.44 164 GLU B CA 1
ATOM 6147 C C . GLU B 1 164 ? -13.477 29.266 21.391 1 98.44 164 GLU B C 1
ATOM 6149 O O . GLU B 1 164 ? -13.133 29.234 22.562 1 98.44 164 GLU B O 1
ATOM 6154 N N . GLY B 1 165 ? -12.727 28.75 20.438 1 98.88 165 GLY B N 1
ATOM 6155 C CA . GLY B 1 165 ? -11.391 28.266 20.719 1 98.88 165 GLY B CA 1
ATOM 6156 C C . GLY B 1 165 ? -10.469 29.328 21.281 1 98.88 165 GLY B C 1
ATOM 6157 O O . GLY B 1 165 ? -9.727 29.062 22.234 1 98.88 165 GLY B O 1
ATOM 6158 N N . VAL B 1 166 ? -10.555 30.484 20.719 1 98.81 166 VAL B N 1
ATOM 6159 C CA . VAL B 1 166 ? -9.773 31.625 21.188 1 98.81 166 VAL B CA 1
ATOM 6160 C C . VAL B 1 166 ? -10.164 31.953 22.625 1 98.81 166 VAL B C 1
ATOM 6162 O O . VAL B 1 166 ? -9.297 32.156 23.484 1 98.81 166 VAL B O 1
ATOM 6165 N N . GLU B 1 167 ? -11.398 31.953 22.859 1 98.5 167 GLU B N 1
ATOM 6166 C CA . GLU B 1 167 ? -11.906 32.312 24.172 1 98.5 167 GLU B CA 1
ATOM 6167 C C . GLU B 1 167 ? -11.555 31.234 25.203 1 98.5 167 GLU B C 1
ATOM 6169 O O . GLU B 1 167 ? -11.266 31.547 26.375 1 98.5 167 GLU B O 1
ATOM 6174 N N . LEU B 1 168 ? -11.641 30 24.797 1 98.44 168 LEU B N 1
ATOM 6175 C CA . LEU B 1 168 ? -11.242 28.906 25.672 1 98.44 168 LEU B CA 1
ATOM 6176 C C . LEU B 1 168 ? -9.789 29.062 26.109 1 98.44 168 LEU B C 1
ATOM 6178 O O . LEU B 1 168 ? -9.469 28.922 27.297 1 98.44 168 LEU B O 1
ATOM 6182 N N . LEU B 1 169 ? -8.938 29.359 25.203 1 98.5 169 LEU B N 1
ATOM 6183 C CA . LEU B 1 169 ? -7.523 29.516 25.5 1 98.5 169 LEU B CA 1
ATOM 6184 C C . LEU B 1 169 ? -7.285 30.75 26.359 1 98.5 169 LEU B C 1
ATOM 6186 O O . LEU B 1 169 ? -6.484 30.719 27.297 1 98.5 169 LEU B O 1
ATOM 6190 N N . ALA B 1 170 ? -7.953 31.797 26.016 1 98.56 170 ALA B N 1
ATOM 6191 C CA . ALA B 1 170 ? -7.875 33.031 26.828 1 98.56 170 ALA B CA 1
ATOM 6192 C C . ALA B 1 170 ? -8.266 32.75 28.281 1 98.56 170 ALA B C 1
ATOM 6194 O O . ALA B 1 170 ? -7.559 33.156 29.203 1 98.56 170 ALA B O 1
ATOM 6195 N N . ASP B 1 171 ? -9.352 32.062 28.453 1 98.12 171 ASP B N 1
ATOM 6196 C CA . ASP B 1 171 ? -9.859 31.766 29.781 1 98.12 171 ASP B CA 1
ATOM 6197 C C . ASP B 1 171 ? -8.844 30.938 30.578 1 98.12 171 ASP B C 1
ATOM 6199 O O . ASP B 1 171 ? -8.633 31.188 31.766 1 98.12 171 ASP B O 1
ATOM 6203 N N . VAL B 1 172 ? -8.281 29.984 29.953 1 97.12 172 VAL B N 1
ATOM 6204 C CA . VAL B 1 172 ? -7.332 29.109 30.641 1 97.12 172 VAL B CA 1
ATOM 6205 C C . VAL B 1 172 ? -6.082 29.906 31.016 1 97.12 172 VAL B C 1
ATOM 6207 O O . VAL B 1 172 ? -5.516 29.703 32.094 1 97.12 172 VAL B O 1
ATOM 6210 N N . ILE B 1 173 ? -5.633 30.781 30.188 1 97.75 173 ILE B N 1
ATOM 6211 C CA . ILE B 1 173 ? -4.461 31.594 30.484 1 97.75 173 ILE B CA 1
ATOM 6212 C C . ILE B 1 173 ? -4.785 32.562 31.625 1 97.75 173 ILE B C 1
ATOM 6214 O O . ILE B 1 173 ? -3.941 32.812 32.5 1 97.75 173 ILE B O 1
ATOM 6218 N N . ASP B 1 174 ? -5.953 33.062 31.672 1 97.69 174 ASP B N 1
ATOM 6219 C CA . ASP B 1 174 ? -6.383 33.969 32.719 1 97.69 174 ASP B CA 1
ATOM 6220 C C . ASP B 1 174 ? -6.457 33.219 34.062 1 97.69 174 ASP B C 1
ATOM 6222 O O . ASP B 1 174 ? -6.137 33.812 35.125 1 97.69 174 ASP B O 1
ATOM 6226 N N . THR B 1 175 ? -6.863 32 34.062 1 95.69 175 THR B N 1
ATOM 6227 C CA . THR B 1 175 ? -7.215 31.328 35.312 1 95.69 175 THR B CA 1
ATOM 6228 C C . THR B 1 175 ? -6.09 30.406 35.781 1 95.69 175 THR B C 1
ATOM 6230 O O . THR B 1 175 ? -5.789 30.328 36.969 1 95.69 175 THR B O 1
ATOM 6233 N N . VAL B 1 176 ? -5.512 29.703 34.812 1 94.06 176 VAL B N 1
ATOM 6234 C CA . VAL B 1 176 ? -4.477 28.734 35.156 1 94.06 176 VAL B CA 1
ATOM 6235 C C . VAL B 1 176 ? -3.102 29.312 34.844 1 94.06 176 VAL B C 1
ATOM 6237 O O . VAL B 1 176 ? -2.172 29.188 35.625 1 94.06 176 VAL B O 1
ATOM 6240 N N . GLY B 1 177 ? -3.012 29.953 33.719 1 95.88 177 GLY B N 1
ATOM 6241 C CA . GLY B 1 177 ? -1.747 30.516 33.25 1 95.88 177 GLY B CA 1
ATOM 6242 C C . GLY B 1 177 ? -1.108 29.734 32.125 1 9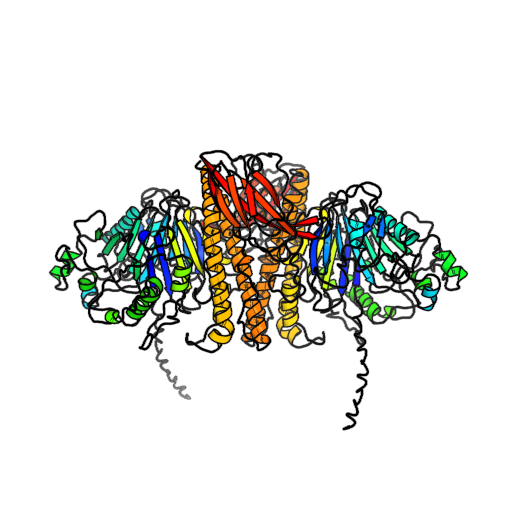5.88 177 GLY B C 1
ATOM 6243 O O . GLY B 1 177 ? -1.585 28.656 31.766 1 95.88 177 GLY B O 1
ATOM 6244 N N . ALA B 1 178 ? -0.089 30.328 31.578 1 96.56 178 ALA B N 1
ATOM 6245 C CA . ALA B 1 178 ? 0.693 29.703 30.516 1 96.56 178 ALA B CA 1
ATOM 6246 C C . ALA B 1 178 ? 2.064 29.266 31.031 1 96.56 178 ALA B C 1
ATOM 6248 O O . ALA B 1 178 ? 2.652 29.938 31.891 1 96.56 178 ALA B O 1
ATOM 6249 N N . GLY B 1 179 ? 2.5 28.156 30.531 1 93.81 179 GLY B N 1
ATOM 6250 C CA . GLY B 1 179 ? 3.816 27.672 30.906 1 93.81 179 GLY B CA 1
ATOM 6251 C C . GLY B 1 179 ? 4.91 28.094 29.938 1 93.81 179 GLY B C 1
ATOM 6252 O O . GLY B 1 179 ? 6.098 27.953 30.234 1 93.81 179 GLY B O 1
ATOM 6253 N N . GLU B 1 180 ? 4.602 28.672 28.828 1 93.31 180 GLU B N 1
ATOM 6254 C CA . GLU B 1 180 ? 5.547 29.125 27.812 1 93.31 180 GLU B CA 1
ATOM 6255 C C . GLU B 1 180 ? 4.898 30.125 26.859 1 93.31 180 GLU B C 1
ATOM 6257 O O . GLU B 1 180 ? 3.676 30.281 26.859 1 93.31 180 GLU B O 1
ATOM 6262 N N . GLY B 1 181 ? 5.727 30.859 26.125 1 95.5 181 GLY B N 1
ATOM 6263 C CA . GLY B 1 181 ? 5.258 31.766 25.094 1 95.5 181 GLY B CA 1
ATOM 6264 C C . GLY B 1 181 ? 5.145 31.094 23.734 1 95.5 181 GLY B C 1
ATOM 6265 O O . GLY B 1 181 ? 5.992 30.281 23.359 1 95.5 181 GLY B O 1
ATOM 6266 N N . ASP B 1 182 ? 4.059 31.438 22.984 1 96.75 182 ASP B N 1
ATOM 6267 C CA . ASP B 1 182 ? 3.785 30.766 21.719 1 96.75 182 ASP B CA 1
ATOM 6268 C C . ASP B 1 182 ? 2.951 31.656 20.797 1 96.75 182 ASP B C 1
ATOM 6270 O O . ASP B 1 182 ? 2.242 32.531 21.266 1 96.75 182 ASP B O 1
ATOM 6274 N N . GLY B 1 183 ? 3.123 31.469 19.5 1 97.75 183 GLY B N 1
ATOM 6275 C CA . GLY B 1 183 ? 2.156 31.875 18.5 1 97.75 183 GLY B CA 1
ATOM 6276 C C . GLY B 1 183 ? 1.432 30.703 17.859 1 97.75 183 GLY B C 1
ATOM 6277 O O . GLY B 1 183 ? 2.031 29.656 17.625 1 97.75 183 GLY B O 1
ATOM 6278 N N . LEU B 1 184 ? 0.118 30.828 17.625 1 98.5 184 LEU B N 1
ATOM 6279 C CA . LEU B 1 184 ? -0.643 29.703 17.094 1 98.5 184 LEU B CA 1
ATOM 6280 C C . LEU B 1 184 ? -1.87 30.203 16.328 1 98.5 184 LEU B C 1
ATOM 6282 O O . LEU B 1 184 ? -2.238 31.375 16.422 1 98.5 184 LEU B O 1
ATOM 6286 N N . PHE B 1 185 ? -2.447 29.312 15.539 1 98.88 185 PHE B N 1
ATOM 6287 C CA . PHE B 1 185 ? -3.643 29.609 14.758 1 98.88 185 PHE B CA 1
ATOM 6288 C C . PHE B 1 185 ? -4.82 28.766 15.234 1 98.88 185 PHE B C 1
ATOM 6290 O O . PHE B 1 185 ? -4.652 27.594 15.555 1 98.88 185 PHE B O 1
ATOM 6297 N N . ILE B 1 186 ? -5.996 29.328 15.273 1 98.88 186 ILE B N 1
ATOM 6298 C CA . ILE B 1 186 ? -7.285 28.656 15.43 1 98.88 186 ILE B CA 1
ATOM 6299 C C . ILE B 1 186 ? -8.242 29.141 14.344 1 98.88 186 ILE B C 1
ATOM 6301 O O . ILE B 1 186 ? -8.383 30.344 14.109 1 98.88 186 ILE B O 1
ATOM 6305 N N . ALA B 1 187 ? -8.883 28.188 13.688 1 98.94 187 ALA B N 1
ATOM 6306 C CA . ALA B 1 187 ? -9.727 28.594 12.562 1 98.94 187 ALA B CA 1
ATOM 6307 C C . ALA B 1 187 ? -10.969 27.719 12.477 1 98.94 187 ALA B C 1
ATOM 6309 O O . ALA B 1 187 ? -11.031 26.641 13.086 1 98.94 187 ALA B O 1
ATOM 6310 N N . ASP B 1 188 ? -11.977 28.203 11.867 1 98.69 188 ASP B N 1
ATOM 6311 C CA . ASP B 1 188 ? -13.133 27.469 11.367 1 98.69 188 ASP B CA 1
ATOM 6312 C C . ASP B 1 188 ? -13.5 27.922 9.953 1 98.69 188 ASP B C 1
ATOM 6314 O O . ASP B 1 188 ? -12.68 28.5 9.25 1 98.69 188 ASP B O 1
ATOM 6318 N N . GLN B 1 189 ? -14.602 27.562 9.523 1 97.62 189 GLN B N 1
ATOM 6319 C CA . GLN B 1 189 ? -15.039 27.828 8.156 1 97.62 189 GLN B CA 1
ATOM 6320 C C . GLN B 1 189 ? -15.055 29.312 7.855 1 97.62 189 GLN B C 1
ATOM 6322 O O . GLN B 1 189 ? -14.867 29.734 6.707 1 97.62 189 GLN B O 1
ATOM 6327 N N . ASN B 1 190 ? -15.133 30.125 8.852 1 94.88 190 ASN B N 1
ATOM 6328 C CA . ASN B 1 190 ? -15.477 31.531 8.617 1 94.88 190 ASN B CA 1
ATOM 6329 C C . ASN B 1 190 ? -14.328 32.469 8.984 1 94.88 190 ASN B C 1
ATOM 6331 O O . ASN B 1 190 ? -14.25 33.594 8.492 1 94.88 190 ASN B O 1
ATOM 6335 N N . GLU B 1 191 ? -13.555 32.062 9.859 1 97.25 191 GLU B N 1
ATOM 6336 C CA . GLU B 1 191 ? -12.531 33 10.32 1 97.25 191 GLU B CA 1
ATOM 6337 C C . GLU B 1 191 ? -11.281 32.25 10.797 1 97.25 191 GLU B C 1
ATOM 6339 O O . GLU B 1 191 ? -11.359 31.094 11.211 1 97.25 191 GLU B O 1
ATOM 6344 N N . VAL B 1 192 ? -10.18 32.875 10.68 1 98.81 192 VAL B N 1
ATOM 6345 C CA . VAL B 1 192 ? -8.883 32.438 11.188 1 98.81 192 VAL B CA 1
ATOM 6346 C C . VAL B 1 192 ? -8.359 33.438 12.211 1 98.81 192 VAL B C 1
ATOM 6348 O O . VAL B 1 192 ? -8.344 34.656 11.953 1 98.81 192 VAL B O 1
ATOM 6351 N N . TRP B 1 193 ? -7.973 32.969 13.336 1 98.88 193 TRP B N 1
ATOM 6352 C CA . TRP B 1 193 ? -7.375 33.781 14.383 1 98.88 193 TRP B CA 1
ATOM 6353 C C . TRP B 1 193 ? -5.91 33.438 14.594 1 98.88 193 TRP B C 1
ATOM 6355 O O . TRP B 1 193 ? -5.543 32.25 14.555 1 98.88 193 TRP B O 1
ATOM 6365 N N . TYR B 1 194 ? -5.094 34.438 14.734 1 98.75 194 TYR B N 1
ATOM 6366 C CA . TYR B 1 194 ? -3.732 34.25 15.227 1 98.75 194 TYR B CA 1
ATOM 6367 C C . TYR B 1 194 ? -3.621 34.688 16.688 1 98.75 194 TYR B C 1
ATOM 6369 O O . TYR B 1 194 ? -4.047 35.781 17.047 1 98.75 194 TYR B O 1
ATOM 6377 N N . PHE B 1 195 ? -3.082 33.812 17.531 1 98.81 195 PHE B N 1
ATOM 6378 C CA . PHE B 1 195 ? -3.041 34 18.969 1 98.81 195 PHE B CA 1
ATOM 6379 C C . PHE B 1 195 ? -1.604 33.969 19.484 1 98.81 195 PHE B C 1
ATOM 6381 O O . PHE B 1 195 ? -0.863 33 19.203 1 98.81 195 PHE B O 1
ATOM 6388 N N . GLU B 1 196 ? -1.208 35 20.25 1 98.44 196 GLU B N 1
ATOM 6389 C CA . GLU B 1 196 ? 0.105 35.031 20.891 1 98.44 196 GLU B CA 1
ATOM 6390 C C . GLU B 1 196 ? -0.019 34.938 22.406 1 98.44 196 GLU B C 1
ATOM 6392 O O . GLU B 1 196 ? -0.667 35.781 23.016 1 98.44 196 GLU B O 1
ATOM 6397 N N . ILE B 1 197 ? 0.545 33.906 22.938 1 98.38 197 ILE B N 1
ATOM 6398 C CA . ILE B 1 197 ? 0.751 33.812 24.375 1 98.38 197 ILE B CA 1
ATOM 6399 C C . ILE B 1 197 ? 2.016 34.562 24.766 1 98.38 197 ILE B C 1
ATOM 6401 O O . ILE B 1 197 ? 3.131 34.094 24.5 1 98.38 197 ILE B O 1
ATOM 6405 N N . LEU B 1 198 ? 1.861 35.625 25.469 1 97.88 198 LEU B N 1
ATOM 6406 C CA . LEU B 1 198 ? 2.979 36.531 25.703 1 97.88 198 LEU B CA 1
ATOM 6407 C C . LEU B 1 198 ? 3.689 36.188 27.016 1 97.88 198 LEU B C 1
ATOM 6409 O O . LEU B 1 198 ? 4.898 35.938 27.016 1 97.88 198 LEU B O 1
ATOM 6413 N N . THR B 1 199 ? 2.984 36.25 28.109 1 96.88 199 THR B N 1
ATOM 6414 C CA . THR B 1 199 ? 3.525 35.938 29.438 1 96.88 199 THR B CA 1
ATOM 6415 C C . THR B 1 199 ? 2.629 34.969 30.188 1 96.88 199 THR B C 1
ATOM 6417 O O . THR B 1 199 ? 1.812 34.281 29.562 1 96.88 199 THR B O 1
ATOM 6420 N N . GLY B 1 200 ? 2.867 34.812 31.438 1 96.5 200 GLY B N 1
ATOM 6421 C CA . GLY B 1 200 ? 2.123 33.844 32.219 1 96.5 200 GLY B CA 1
ATOM 6422 C C . GLY B 1 200 ? 0.621 34.062 32.156 1 96.5 200 GLY B C 1
ATOM 6423 O O . GLY B 1 200 ? -0.146 33.094 32.188 1 96.5 200 GLY B O 1
ATOM 6424 N N . HIS B 1 201 ? 0.23 35.312 32.062 1 97.81 201 HIS B N 1
ATOM 6425 C CA . HIS B 1 201 ? -1.205 35.562 32.094 1 97.81 201 HIS B CA 1
ATOM 6426 C C . HIS B 1 201 ? -1.586 36.656 31.094 1 97.81 201 HIS B C 1
ATOM 6428 O O . HIS B 1 201 ? -2.641 37.281 31.219 1 97.81 201 HIS B O 1
ATOM 6434 N N . ASN B 1 202 ? -0.769 36.969 30.156 1 98.06 202 ASN B N 1
ATOM 6435 C CA . ASN B 1 202 ? -1.078 37.969 29.125 1 98.06 202 ASN B CA 1
ATOM 6436 C C . ASN B 1 202 ? -1.011 37.375 27.719 1 98.06 202 ASN B C 1
ATOM 6438 O O . ASN B 1 202 ? -0.146 36.531 27.438 1 98.06 202 ASN B O 1
ATOM 6442 N N . TYR B 1 203 ? -1.901 37.812 26.906 1 98.69 203 TYR B N 1
ATOM 6443 C CA . TYR B 1 203 ? -2.053 37.312 25.547 1 98.69 203 TYR B CA 1
ATOM 6444 C C . TYR B 1 203 ? -2.713 38.344 24.641 1 98.69 203 TYR B C 1
ATOM 6446 O O . TYR B 1 203 ? -3.26 39.344 25.141 1 98.69 203 TYR B O 1
ATOM 6454 N N . CYS B 1 204 ? -2.592 38.156 23.375 1 98.56 204 CYS B N 1
ATOM 6455 C CA . CYS B 1 204 ? -3.293 38.938 22.359 1 98.56 204 CYS B CA 1
ATOM 6456 C C . CYS B 1 204 ? -3.604 38.062 21.141 1 98.56 204 CYS B C 1
ATOM 6458 O O . CYS B 1 204 ? -2.742 37.344 20.656 1 98.56 204 CYS B O 1
ATOM 6460 N N . ALA B 1 205 ? -4.789 38.125 20.656 1 98.81 205 ALA B N 1
ATOM 6461 C CA . ALA B 1 205 ? -5.207 37.438 19.453 1 98.81 205 ALA B CA 1
ATOM 6462 C C . ALA B 1 205 ? -5.879 38.375 18.469 1 98.81 205 ALA B C 1
ATOM 6464 O O . ALA B 1 205 ? -6.602 39.312 18.891 1 98.81 205 ALA B O 1
ATOM 6465 N N . ILE B 1 206 ? -5.648 38.188 17.219 1 98.38 206 ILE B N 1
ATOM 6466 C CA . ILE B 1 206 ? -6.273 39.031 16.188 1 98.38 206 ILE B CA 1
ATOM 6467 C C . ILE B 1 206 ? -6.914 38.125 15.125 1 98.38 206 ILE B C 1
ATOM 6469 O O . ILE B 1 206 ? -6.414 37.031 14.836 1 98.38 206 ILE B O 1
ATOM 6473 N N . LYS B 1 207 ? -7.988 38.562 14.609 1 98.5 207 LYS B N 1
ATOM 6474 C CA . LYS B 1 207 ? -8.547 37.938 13.406 1 98.5 207 LYS B CA 1
ATOM 6475 C C . LYS B 1 207 ? -7.711 38.281 12.18 1 98.5 207 LYS B C 1
ATOM 6477 O O . LYS B 1 207 ? -7.387 39.469 11.945 1 98.5 207 LYS B O 1
ATOM 6482 N N . MET B 1 208 ? -7.383 37.344 11.422 1 98.56 208 MET B N 1
ATOM 6483 C CA . MET B 1 208 ? -6.465 37.531 10.305 1 98.56 208 MET B CA 1
ATOM 6484 C C . MET B 1 208 ? -7.18 38.156 9.117 1 98.56 208 MET B C 1
ATOM 6486 O O . MET B 1 208 ? -8.328 37.812 8.82 1 98.56 208 MET B O 1
ATOM 6490 N N . PRO B 1 209 ? -6.555 39.062 8.469 1 97.62 209 PRO B N 1
ATOM 6491 C CA . PRO B 1 209 ? -7.188 39.75 7.336 1 97.62 209 PRO B CA 1
ATOM 6492 C C . PRO B 1 209 ? -7.23 38.906 6.074 1 97.62 209 PRO B C 1
ATOM 6494 O O . PRO B 1 209 ? -6.289 38.156 5.801 1 97.62 209 PRO B O 1
ATOM 6497 N N . SER B 1 210 ? -8.258 39.062 5.266 1 97.62 210 SER B N 1
ATOM 6498 C CA . SER B 1 210 ? -8.453 38.219 4.086 1 97.62 210 SER B CA 1
ATOM 6499 C C . SER B 1 210 ? -7.547 38.656 2.941 1 97.62 210 SER B C 1
ATOM 6501 O O . SER B 1 210 ? -7.305 37.906 2.006 1 97.62 210 SER B O 1
ATOM 6503 N N . ASP B 1 211 ? -6.996 39.875 2.998 1 98.06 211 ASP B N 1
ATOM 6504 C CA . ASP B 1 211 ? -6.273 40.438 1.854 1 98.06 211 ASP B CA 1
ATOM 6505 C C . ASP B 1 211 ? -4.773 40.469 2.123 1 98.06 211 ASP B C 1
ATOM 6507 O O . ASP B 1 211 ? -4.043 41.219 1.465 1 98.06 211 ASP B O 1
ATOM 6511 N N . LYS B 1 212 ? -4.344 39.812 3.117 1 98.25 212 LYS B N 1
ATOM 6512 C CA . LYS B 1 212 ? -2.928 39.812 3.465 1 98.25 212 LYS B CA 1
ATOM 6513 C C . LYS B 1 212 ? -2.396 38.375 3.582 1 98.25 212 LYS B C 1
ATOM 6515 O O . LYS B 1 212 ? -3.176 37.438 3.672 1 98.25 212 LYS B O 1
ATOM 6520 N N . ALA B 1 213 ? -1.108 38.281 3.508 1 98.69 213 ALA B N 1
ATOM 6521 C CA . ALA B 1 213 ? -0.346 37.062 3.846 1 98.69 213 ALA B CA 1
ATOM 6522 C C . ALA B 1 213 ? 0.703 37.375 4.914 1 98.69 213 ALA B C 1
ATOM 6524 O O . ALA B 1 213 ? 1.023 38.531 5.168 1 98.69 213 ALA B O 1
ATOM 6525 N N . ALA B 1 214 ? 1.206 36.375 5.535 1 98.25 214 ALA B N 1
ATOM 6526 C CA . ALA B 1 214 ? 2.229 36.562 6.559 1 98.25 214 ALA B CA 1
ATOM 6527 C C . ALA B 1 214 ? 3.096 35.312 6.703 1 98.25 214 ALA B C 1
ATOM 6529 O O . ALA B 1 214 ? 2.607 34.188 6.547 1 98.25 214 ALA B O 1
ATOM 6530 N N . ILE B 1 215 ? 4.375 35.469 6.93 1 98 215 ILE B N 1
ATOM 6531 C CA . ILE B 1 215 ? 5.316 34.469 7.41 1 98 215 ILE B CA 1
ATOM 6532 C C . ILE B 1 215 ? 5.68 34.75 8.867 1 98 215 ILE B C 1
ATOM 6534 O O . ILE B 1 215 ? 6.191 35.812 9.18 1 98 215 ILE B O 1
ATOM 6538 N N . ILE B 1 216 ? 5.422 33.781 9.727 1 97.5 216 ILE B N 1
ATOM 6539 C CA . ILE B 1 216 ? 5.586 34.031 11.148 1 97.5 216 ILE B CA 1
ATOM 6540 C C . ILE B 1 216 ? 6.504 32.969 11.766 1 97.5 216 ILE B C 1
ATOM 6542 O O . ILE B 1 216 ? 6.047 31.906 12.172 1 97.5 216 ILE B O 1
ATOM 6546 N N . PRO B 1 217 ? 7.75 33.312 11.922 1 96.69 217 PRO B N 1
ATOM 6547 C CA . PRO B 1 217 ? 8.68 32.406 12.578 1 96.69 217 PRO B CA 1
ATOM 6548 C C . PRO B 1 217 ? 8.617 32.469 14.102 1 96.69 217 PRO B C 1
ATOM 6550 O O . PRO B 1 217 ? 7.566 32.812 14.664 1 96.69 217 PRO B O 1
ATOM 6553 N N . ASN B 1 218 ? 9.703 32.062 14.844 1 95.31 218 ASN B N 1
ATOM 6554 C CA . ASN B 1 218 ? 9.719 31.953 16.297 1 95.31 218 ASN B CA 1
ATOM 6555 C C . ASN B 1 218 ? 9.914 33.312 16.953 1 95.31 218 ASN B C 1
ATOM 6557 O O . ASN B 1 218 ? 10.922 33.562 17.625 1 95.31 218 ASN B O 1
ATOM 6561 N N . CYS B 1 219 ? 8.883 34.156 16.797 1 94.12 219 CYS B N 1
ATOM 6562 C CA . CYS B 1 219 ? 8.852 35.469 17.391 1 94.12 219 CYS B CA 1
ATOM 6563 C C . CYS B 1 219 ? 7.426 36.031 17.438 1 94.12 219 CYS B C 1
ATOM 6565 O O . CYS B 1 219 ? 6.531 35.469 16.781 1 94.12 219 CYS B O 1
ATOM 6567 N N . PHE B 1 220 ? 7.25 37.031 18.25 1 95.69 220 PHE B N 1
ATOM 6568 C CA . PHE B 1 220 ? 5.961 37.719 18.266 1 95.69 220 PHE B CA 1
ATOM 6569 C C . PHE B 1 220 ? 5.867 38.719 17.125 1 95.69 220 PHE B C 1
ATOM 6571 O O . PHE B 1 220 ? 6.852 39.375 16.781 1 95.69 220 PHE B O 1
ATOM 6578 N N . VAL B 1 221 ? 4.629 38.875 16.562 1 95.31 221 VAL B N 1
ATOM 6579 C CA . VAL B 1 221 ? 4.547 39.688 15.367 1 95.31 221 VAL B CA 1
ATOM 6580 C C . VAL B 1 221 ? 3.352 40.656 15.477 1 95.31 221 VAL B C 1
ATOM 6582 O O . VAL B 1 221 ? 3.205 41.562 14.664 1 95.31 221 VAL B O 1
ATOM 6585 N N . ILE B 1 222 ? 2.492 40.5 16.438 1 96.56 222 ILE B N 1
ATOM 6586 C CA . ILE B 1 222 ? 1.336 41.375 16.547 1 96.56 222 ILE B CA 1
ATOM 6587 C C . ILE B 1 222 ? 1.796 42.781 16.906 1 96.56 222 ILE B C 1
ATOM 6589 O O . ILE B 1 222 ? 2.467 43 17.922 1 96.56 222 ILE B O 1
ATOM 6593 N N . GLY B 1 223 ? 1.398 43.719 16.094 1 94.56 223 GLY B N 1
ATOM 6594 C CA . GLY B 1 223 ? 1.762 45.125 16.281 1 94.56 223 GLY B CA 1
ATOM 6595 C C . GLY B 1 223 ? 0.682 45.938 16.984 1 94.56 223 GLY B C 1
ATOM 6596 O O . GLY B 1 223 ? 0.248 45.562 18.078 1 94.56 223 GLY B O 1
ATOM 6597 N N . ASP B 1 224 ? 0.177 46.906 16.25 1 95.25 224 ASP B N 1
ATOM 6598 C CA . ASP B 1 224 ? -0.829 47.812 16.797 1 95.25 224 ASP B CA 1
ATOM 6599 C C . ASP B 1 224 ? -2.174 47.094 16.953 1 95.25 224 ASP B C 1
ATOM 6601 O O . ASP B 1 224 ? -2.656 46.469 16.016 1 95.25 224 ASP B O 1
ATOM 6605 N N . VAL B 1 225 ? -2.719 47.281 18.156 1 96.31 225 VAL B N 1
ATOM 6606 C CA . VAL B 1 225 ? -4.059 46.719 18.344 1 96.31 225 VAL B CA 1
ATOM 6607 C C . VAL B 1 225 ? -4.949 47.781 19.031 1 96.31 225 VAL B C 1
ATOM 6609 O O . VAL B 1 225 ? -4.473 48.562 19.828 1 96.31 225 VAL B O 1
ATOM 6612 N N . ASP B 1 226 ? -6.199 47.75 18.547 1 96.56 226 ASP B N 1
ATOM 6613 C CA . ASP B 1 226 ? -7.293 48.469 19.188 1 96.56 226 ASP B CA 1
ATOM 6614 C C . ASP B 1 226 ? -8.133 47.562 20.062 1 96.56 226 ASP B C 1
ATOM 6616 O O . ASP B 1 226 ? -8.914 46.75 19.547 1 96.56 226 ASP B O 1
ATOM 6620 N N . LEU B 1 227 ? -8.016 47.688 21.359 1 96.69 227 LEU B N 1
ATOM 6621 C CA . LEU B 1 227 ? -8.625 46.781 22.297 1 96.69 227 LEU B CA 1
ATOM 6622 C C . LEU B 1 227 ? -10.141 46.969 22.375 1 96.69 227 LEU B C 1
ATOM 6624 O O . LEU B 1 227 ? -10.867 46.156 22.906 1 96.69 227 LEU B O 1
ATOM 6628 N N . SER B 1 228 ? -10.664 48 21.797 1 95.31 228 SER B N 1
ATOM 6629 C CA . SER B 1 228 ? -12.109 48.219 21.719 1 95.31 228 SER B CA 1
ATOM 6630 C C . SER B 1 228 ? -12.734 47.469 20.578 1 95.31 228 SER B C 1
ATOM 6632 O O . SER B 1 228 ? -13.953 47.281 20.531 1 95.31 228 SER B O 1
ATOM 6634 N N . ASP B 1 229 ? -11.914 47.062 19.625 1 96.5 229 ASP B N 1
ATOM 6635 C CA . ASP B 1 229 ? -12.391 46.281 18.5 1 96.5 229 ASP B CA 1
ATOM 6636 C C . ASP B 1 229 ? -12.602 44.812 18.906 1 96.5 229 ASP B C 1
ATOM 6638 O O . ASP B 1 229 ? -11.883 43.938 18.438 1 96.5 229 ASP B O 1
ATOM 6642 N N . LYS B 1 230 ? -13.68 44.531 19.547 1 95.69 230 LYS B N 1
ATOM 6643 C CA . LYS B 1 230 ? -13.938 43.188 20.125 1 95.69 230 LYS B CA 1
ATOM 6644 C C . LYS B 1 230 ? -14.211 42.188 19.016 1 95.69 230 LYS B C 1
ATOM 6646 O O . LYS B 1 230 ? -14.125 40.969 19.25 1 95.69 230 LYS B O 1
ATOM 6651 N N . ALA B 1 231 ? -14.531 42.656 17.875 1 96.69 231 ALA B N 1
ATOM 6652 C CA . ALA B 1 231 ? -14.828 41.75 16.766 1 96.69 231 ALA B CA 1
ATOM 6653 C C . ALA B 1 231 ? -13.547 41.125 16.203 1 96.69 231 ALA B C 1
ATOM 6655 O O . ALA B 1 231 ? -13.555 40 15.711 1 96.69 231 ALA B O 1
ATOM 6656 N N . ASN B 1 232 ? -12.438 41.875 16.391 1 97.38 232 ASN B N 1
ATOM 6657 C CA . ASN B 1 232 ? -11.234 41.406 15.688 1 97.38 232 ASN B CA 1
ATOM 6658 C C . ASN B 1 232 ? -10.062 41.25 16.656 1 97.38 232 ASN B C 1
ATOM 6660 O O . ASN B 1 232 ? -8.977 40.844 16.25 1 97.38 232 ASN B O 1
ATOM 6664 N N . VAL B 1 233 ? -10.227 41.594 17.906 1 97.88 233 VAL B N 1
ATOM 6665 C CA . VAL B 1 233 ? -9.125 41.531 18.859 1 97.88 233 VAL B CA 1
ATOM 6666 C C . VAL B 1 233 ? -9.617 40.875 20.156 1 97.88 233 VAL B C 1
ATOM 6668 O O . VAL B 1 233 ? -10.695 41.219 20.656 1 97.88 233 VAL B O 1
ATOM 6671 N N . VAL B 1 234 ? -8.922 39.938 20.641 1 98.56 234 VAL B N 1
ATOM 6672 C CA . VAL B 1 234 ? -9.055 39.406 21.984 1 98.56 234 VAL B CA 1
ATOM 6673 C C . VAL B 1 234 ? -7.738 39.562 22.75 1 98.56 234 VAL B C 1
ATOM 6675 O O . VAL B 1 234 ? -6.672 39.188 22.234 1 98.56 234 VAL B O 1
ATOM 6678 N N . ALA B 1 235 ? -7.781 40.156 23.906 1 98.56 235 ALA B N 1
ATOM 6679 C CA . ALA B 1 235 ? -6.559 40.375 24.656 1 98.56 235 ALA B CA 1
ATOM 6680 C C . ALA B 1 235 ? -6.816 40.281 26.156 1 98.56 235 ALA B C 1
ATOM 6682 O O . ALA B 1 235 ? -7.949 40.438 26.609 1 98.56 235 ALA B O 1
ATOM 6683 N N . SER B 1 236 ? -5.77 40 26.828 1 98.25 236 SER B N 1
ATOM 6684 C CA . SER B 1 236 ? -5.871 39.969 28.281 1 98.25 236 SER B CA 1
ATOM 6685 C C . SER B 1 236 ? -6.23 41.344 28.859 1 98.25 236 SER B C 1
ATOM 6687 O O . SER B 1 236 ? -5.773 42.344 28.359 1 98.25 236 SER B O 1
ATOM 6689 N N . PRO B 1 237 ? -6.961 41.312 29.984 1 95.81 237 PRO B N 1
ATOM 6690 C CA . PRO B 1 237 ? -7.387 42.594 30.547 1 95.81 237 PRO B CA 1
ATOM 6691 C C . PRO B 1 237 ? -6.219 43.438 31.047 1 95.81 237 PRO B C 1
ATOM 6693 O O . PRO B 1 237 ? -6.305 44.656 31.062 1 95.81 237 PRO B O 1
ATOM 6696 N N . ASN B 1 238 ? -5.133 42.906 31.406 1 96 238 ASN B N 1
ATOM 6697 C CA . ASN B 1 238 ? -4.008 43.625 32 1 96 238 ASN B CA 1
ATOM 6698 C C . ASN B 1 238 ? -2.92 43.906 30.969 1 96 238 ASN B C 1
ATOM 6700 O O . ASN B 1 238 ? -1.829 44.344 31.328 1 96 238 ASN B O 1
ATOM 6704 N N . LEU B 1 239 ? -3.174 43.656 29.719 1 98 239 LEU B N 1
ATOM 6705 C CA . LEU B 1 239 ? -2.154 43.75 28.688 1 98 239 LEU B CA 1
ATOM 6706 C C . LEU B 1 239 ? -1.49 45.125 28.703 1 98 239 LEU B C 1
ATOM 6708 O O . LEU B 1 239 ? -0.261 45.219 28.734 1 98 239 LEU B O 1
ATOM 6712 N N . VAL B 1 240 ? -2.254 46.156 28.734 1 97.88 240 VAL B N 1
ATOM 6713 C CA . VAL B 1 240 ? -1.755 47.531 28.688 1 97.88 240 VAL B CA 1
ATOM 6714 C C . VAL B 1 240 ? -1.26 47.969 30.062 1 97.88 240 VAL B C 1
ATOM 6716 O O . VAL B 1 240 ? -0.194 48.562 30.188 1 97.88 240 VAL B O 1
ATOM 6719 N N . LYS B 1 241 ? -1.988 47.656 31.062 1 97.5 241 LYS B N 1
ATOM 6720 C CA . LYS B 1 241 ? -1.671 48.062 32.438 1 97.5 241 LYS B CA 1
ATOM 6721 C C . LYS B 1 241 ? -0.309 47.5 32.875 1 97.5 241 LYS B C 1
ATOM 6723 O O . LYS B 1 241 ? 0.487 48.25 33.469 1 97.5 241 LYS B O 1
ATOM 6728 N N . LEU B 1 242 ? -0.082 46.312 32.594 1 97.5 242 LEU B N 1
ATOM 6729 C CA . LEU B 1 242 ? 1.198 45.719 32.938 1 97.5 242 LEU B CA 1
ATOM 6730 C C . LEU B 1 242 ? 2.354 46.469 32.312 1 97.5 242 LEU B C 1
ATOM 6732 O O . LEU B 1 242 ? 3.369 46.75 32.938 1 97.5 242 LEU B O 1
ATOM 6736 N N . ALA B 1 243 ? 2.215 46.719 31.031 1 97.62 243 ALA B N 1
ATOM 6737 C CA . ALA B 1 243 ? 3.27 47.406 30.281 1 97.62 243 ALA B CA 1
ATOM 6738 C C . ALA B 1 243 ? 3.504 48.812 30.828 1 97.62 243 ALA B C 1
ATOM 6740 O O . ALA B 1 243 ? 4.648 49.219 31.016 1 97.62 243 ALA B O 1
ATOM 6741 N N . LYS B 1 244 ? 2.475 49.531 31.109 1 97.56 244 LYS B N 1
ATOM 6742 C CA . LYS B 1 244 ? 2.578 50.875 31.609 1 97.56 244 LYS B CA 1
ATOM 6743 C C . LYS B 1 244 ? 3.18 50.938 33 1 97.56 244 LYS B C 1
ATOM 6745 O O . LYS B 1 244 ? 4.078 51.719 33.281 1 97.56 244 LYS B O 1
ATOM 6750 N N . ASN B 1 245 ? 2.686 50.094 33.812 1 97.75 245 ASN B N 1
ATOM 6751 C CA . ASN B 1 245 ? 3.113 50.094 35.219 1 97.75 245 ASN B CA 1
ATOM 6752 C C . ASN B 1 245 ? 4.59 49.719 35.344 1 97.75 245 ASN B C 1
ATOM 6754 O O . ASN B 1 245 ? 5.23 50.062 36.344 1 97.75 245 ASN B O 1
ATOM 6758 N N . ASN B 1 246 ? 5.059 49.094 34.406 1 96.94 246 ASN B N 1
ATOM 6759 C CA . ASN B 1 246 ? 6.418 48.562 34.562 1 96.94 246 ASN B CA 1
ATOM 6760 C C . ASN B 1 246 ? 7.367 49.188 33.531 1 96.94 246 ASN B C 1
ATOM 6762 O O . ASN B 1 246 ? 8.492 48.688 33.344 1 96.94 246 ASN B O 1
ATOM 6766 N N . GLY B 1 247 ? 6.91 50.031 32.688 1 95.25 247 GLY B N 1
ATOM 6767 C CA . GLY B 1 247 ? 7.785 50.938 31.953 1 95.25 247 GLY B CA 1
ATOM 6768 C C . GLY B 1 247 ? 8.164 50.375 30.594 1 95.25 247 GLY B C 1
ATOM 6769 O O . GLY B 1 247 ? 9.18 50.781 30.016 1 95.25 247 GLY B O 1
ATOM 6770 N N . PHE B 1 248 ? 7.473 49.406 30.078 1 95.12 248 PHE B N 1
ATOM 6771 C CA . PHE B 1 248 ? 7.848 48.875 28.766 1 95.12 248 PHE B CA 1
ATOM 6772 C C . PHE B 1 248 ? 6.73 49.094 27.75 1 95.12 248 PHE B C 1
ATOM 6774 O O . PHE B 1 248 ? 6.73 48.5 26.688 1 95.12 248 PHE B O 1
ATOM 6781 N N . TYR B 1 249 ? 5.844 50 28.062 1 96.56 249 TYR B N 1
ATOM 6782 C CA . TYR B 1 249 ? 4.715 50.344 27.203 1 96.56 249 TYR B CA 1
ATOM 6783 C C . TYR B 1 249 ? 5.176 51.094 25.969 1 96.56 249 TYR B C 1
ATOM 6785 O O . TYR B 1 249 ? 5.883 52.094 26.078 1 96.56 249 TYR B O 1
ATOM 6793 N N . VAL B 1 250 ? 4.742 50.594 24.828 1 94.88 250 VAL B N 1
ATOM 6794 C CA . VAL B 1 250 ? 4.891 51.312 23.578 1 94.88 250 VAL B CA 1
ATOM 6795 C C . VAL B 1 250 ? 3.521 51.531 22.938 1 94.88 250 VAL B C 1
ATOM 6797 O O . VAL B 1 250 ? 2.795 50.594 22.656 1 94.88 250 VAL B O 1
ATOM 6800 N N . ALA B 1 251 ? 3.195 52.75 22.672 1 94.88 251 ALA B N 1
ATOM 6801 C CA . ALA B 1 251 ? 1.902 53.094 22.094 1 94.88 251 ALA B CA 1
ATOM 6802 C C . ALA B 1 251 ? 1.782 52.625 20.656 1 94.88 251 ALA B C 1
ATOM 6804 O O . ALA B 1 251 ? 2.789 52.469 19.953 1 94.88 251 ALA B O 1
ATOM 6805 N N . ALA B 1 252 ? 0.536 52.469 20.266 1 94.38 252 ALA B N 1
ATOM 6806 C CA . ALA B 1 252 ? 0.28 52.125 18.875 1 94.38 252 ALA B CA 1
ATOM 6807 C C . ALA B 1 252 ? 0.887 53.188 17.938 1 94.38 252 ALA B C 1
ATOM 6809 O O . ALA B 1 252 ? 0.76 54.375 18.188 1 94.38 252 ALA B O 1
ATOM 6810 N N . GLN B 1 253 ? 1.465 52.719 16.938 1 88.75 253 GLN B N 1
ATOM 6811 C CA . GLN B 1 253 ? 2.191 53.594 16.047 1 88.75 253 GLN B CA 1
ATOM 6812 C C . GLN B 1 253 ? 1.245 54.281 15.055 1 88.75 253 GLN B C 1
ATOM 6814 O O . GLN B 1 253 ? 1.576 55.312 14.484 1 88.75 253 GLN B O 1
ATOM 6819 N N . ASP B 1 254 ? 0.125 53.656 14.875 1 84.94 254 ASP B N 1
ATOM 6820 C CA . ASP B 1 254 ? -0.84 54.25 13.945 1 84.94 254 ASP B CA 1
ATOM 6821 C C . ASP B 1 254 ? -1.651 55.344 14.617 1 84.94 254 ASP B C 1
ATOM 6823 O O . ASP B 1 254 ? -2.473 56 13.969 1 84.94 254 ASP B O 1
ATOM 6827 N N . GLY B 1 255 ? -1.491 55.594 15.844 1 84.06 255 GLY B N 1
ATOM 6828 C CA . GLY B 1 255 ? -2.154 56.656 16.594 1 84.06 255 GLY B CA 1
ATOM 6829 C C . GLY B 1 255 ? -3.574 56.312 16.984 1 84.06 255 GLY B C 1
ATOM 6830 O O . GLY B 1 255 ? -4.258 57.094 17.625 1 84.06 255 GLY B O 1
ATOM 6831 N N . LYS B 1 256 ? -3.992 55.188 16.719 1 85.12 256 LYS B N 1
ATOM 6832 C CA . LYS B 1 256 ? -5.387 54.812 16.953 1 85.12 256 LYS B CA 1
ATOM 6833 C C . LYS B 1 256 ? -5.484 53.656 17.953 1 85.12 256 LYS B C 1
ATOM 6835 O O . LYS B 1 256 ? -6.398 53.625 18.781 1 85.12 256 LYS B O 1
ATOM 6840 N N . GLY B 1 257 ? -4.539 52.875 17.953 1 88.31 257 GLY B N 1
ATOM 6841 C CA . GLY B 1 257 ? -4.602 51.719 18.812 1 88.31 257 GLY B CA 1
ATOM 6842 C C . GLY B 1 257 ? -4.168 52 20.234 1 88.31 257 GLY B C 1
ATOM 6843 O O . GLY B 1 257 ? -3.744 53.094 20.547 1 88.31 257 GLY B O 1
ATOM 6844 N N . ASP B 1 258 ? -4.309 50.969 21.047 1 92.06 258 ASP B N 1
ATOM 6845 C CA . ASP B 1 258 ? -4.035 51.094 22.469 1 92.06 258 ASP B CA 1
ATOM 6846 C C . ASP B 1 258 ? -2.58 50.75 22.781 1 92.06 258 ASP B C 1
ATOM 6848 O O . ASP B 1 258 ? -2.008 51.25 23.75 1 92.06 258 ASP B O 1
ATOM 6852 N N . ILE B 1 259 ? -2.043 49.906 21.938 1 96.19 259 ILE B N 1
ATOM 6853 C CA . ILE B 1 259 ? -0.702 49.438 22.25 1 96.19 259 ILE B CA 1
ATOM 6854 C C . ILE B 1 259 ? -0.08 48.781 21.016 1 96.19 259 ILE B C 1
ATOM 6856 O O . ILE B 1 259 ? -0.794 48.344 20.125 1 96.19 259 ILE B O 1
ATOM 6860 N N . ASN B 1 260 ? 1.191 48.938 20.844 1 95.88 260 ASN B N 1
ATOM 6861 C CA . ASN B 1 260 ? 1.964 48.031 19.969 1 95.88 260 ASN B CA 1
ATOM 6862 C C . ASN B 1 260 ? 2.521 46.844 20.734 1 95.88 260 ASN B C 1
ATOM 6864 O O . ASN B 1 260 ? 3.506 46.969 21.469 1 95.88 260 ASN B O 1
ATOM 6868 N N . VAL B 1 261 ? 1.966 45.688 20.469 1 96.5 261 VAL B N 1
ATOM 6869 C CA . VAL B 1 261 ? 2.189 44.531 21.328 1 96.5 261 VAL B CA 1
ATOM 6870 C C . VAL B 1 261 ? 3.633 44.062 21.172 1 96.5 261 VAL B C 1
ATOM 6872 O O . VAL B 1 261 ? 4.348 43.906 22.172 1 96.5 261 VAL B O 1
ATOM 6875 N N . LYS B 1 262 ? 4.133 43.781 19.953 1 94.94 262 LYS B N 1
ATOM 6876 C CA . LYS B 1 262 ? 5.469 43.219 19.766 1 94.94 262 LYS B CA 1
ATOM 6877 C C . LYS B 1 262 ? 6.547 44.188 20.219 1 94.94 262 LYS B C 1
ATOM 6879 O O . LYS B 1 262 ? 7.566 43.781 20.781 1 94.94 262 LYS B O 1
ATOM 6884 N N . LEU B 1 263 ? 6.359 45.469 20.031 1 93.5 263 LEU B N 1
ATOM 6885 C CA . LEU B 1 263 ? 7.348 46.438 20.484 1 93.5 263 LEU B CA 1
ATOM 6886 C C . LEU B 1 263 ? 7.352 46.531 22 1 93.5 263 LEU B C 1
ATOM 6888 O O . LEU B 1 263 ? 8.398 46.75 22.609 1 93.5 263 LEU B O 1
ATOM 6892 N N . SER B 1 264 ? 6.242 46.375 22.609 1 95.44 264 SER B N 1
ATOM 6893 C CA . SER B 1 264 ? 6.152 46.469 24.062 1 95.44 264 SER B CA 1
ATOM 6894 C C . SER B 1 264 ? 6.703 45.219 24.719 1 95.44 264 SER B C 1
ATOM 6896 O O . SER B 1 264 ? 7.484 45.312 25.672 1 95.44 264 SER B O 1
ATOM 6898 N N . TYR B 1 265 ? 6.398 44.094 24.25 1 95.69 265 TYR B N 1
ATOM 6899 C CA . TYR B 1 265 ? 6.602 42.844 25.016 1 95.69 265 TYR B CA 1
ATOM 6900 C C . TYR B 1 265 ? 7.852 42.125 24.531 1 95.69 265 TYR B C 1
ATOM 6902 O O . TYR B 1 265 ? 8.383 41.25 25.25 1 95.69 265 TYR B O 1
ATOM 6910 N N . SER B 1 266 ? 8.391 42.219 23.422 1 88.81 266 SER B N 1
ATOM 6911 C CA . SER B 1 266 ? 9.492 41.406 22.891 1 88.81 266 SER B CA 1
ATOM 6912 C C . SER B 1 266 ? 10.695 42.281 22.547 1 88.81 266 SER B C 1
ATOM 6914 O O . SER B 1 266 ? 11.82 42 22.969 1 88.81 266 SER B O 1
ATOM 6916 N N . GLY B 1 267 ? 10.523 43.219 21.656 1 79.31 267 GLY B N 1
ATOM 6917 C CA . GLY B 1 267 ? 11.688 44.031 21.344 1 79.31 267 GLY B CA 1
ATOM 6918 C C . GLY B 1 267 ? 11.523 44.812 20.062 1 79.31 267 GLY B C 1
ATOM 6919 O O . GLY B 1 267 ? 10.398 45.031 19.594 1 79.31 267 GLY B O 1
ATOM 6920 N N . LYS B 1 268 ? 12.766 45.219 19.609 1 76 268 LYS B N 1
ATOM 6921 C CA . LYS B 1 268 ? 12.711 46.219 18.562 1 76 268 LYS B CA 1
ATOM 6922 C C . LYS B 1 268 ? 13.258 45.688 17.234 1 76 268 LYS B C 1
ATOM 6924 O O . LYS B 1 268 ? 13.594 46.438 16.344 1 76 268 LYS B O 1
ATOM 6929 N N . GLY B 1 269 ? 13.328 44.375 17.141 1 84.5 269 GLY B N 1
ATOM 6930 C CA . GLY B 1 269 ? 13.773 43.812 15.883 1 84.5 269 GLY B CA 1
ATOM 6931 C C . GLY B 1 269 ? 13.734 42.281 15.844 1 84.5 269 GLY B C 1
ATOM 6932 O O . GLY B 1 269 ? 13.57 41.656 16.875 1 84.5 269 GLY B O 1
ATOM 6933 N N . TYR B 1 270 ? 13.883 41.781 14.547 1 91.94 270 TYR B N 1
ATOM 6934 C CA . TYR B 1 270 ? 13.891 40.344 14.359 1 91.94 270 TYR B CA 1
ATOM 6935 C C . TYR B 1 270 ? 15.312 39.781 14.414 1 91.94 270 TYR B C 1
ATOM 6937 O O . TYR B 1 270 ? 16.234 40.344 13.812 1 91.94 270 TYR B O 1
ATOM 6945 N N . ALA B 1 271 ? 15.516 38.656 15.156 1 91.06 271 ALA B N 1
ATOM 6946 C CA . ALA B 1 271 ? 16.781 37.906 15.039 1 91.06 271 ALA B CA 1
ATOM 6947 C C . ALA B 1 271 ? 17 37.438 13.609 1 91.06 271 ALA B C 1
ATOM 6949 O O . ALA B 1 271 ? 16.031 37.219 12.867 1 91.06 271 ALA B O 1
ATOM 6950 N N . ALA B 1 272 ? 18.219 37.219 13.188 1 92.5 272 ALA B N 1
ATOM 6951 C CA . ALA B 1 272 ? 18.594 36.875 11.812 1 92.5 272 ALA B CA 1
ATOM 6952 C C . ALA B 1 272 ? 17.859 35.625 11.344 1 92.5 272 ALA B C 1
ATOM 6954 O O . ALA B 1 272 ? 17.406 35.562 10.195 1 92.5 272 ALA B O 1
ATOM 6955 N N . HIS B 1 273 ? 17.75 34.562 12.195 1 94.25 273 HIS B N 1
ATOM 6956 C CA . HIS B 1 273 ? 17.125 33.312 11.797 1 94.25 273 HIS B CA 1
ATOM 6957 C C . HIS B 1 273 ? 15.633 33.5 11.539 1 94.25 273 HIS B C 1
ATOM 6959 O O . HIS B 1 273 ? 15.039 32.781 10.719 1 94.25 273 HIS B O 1
ATOM 6965 N N . ASN B 1 274 ? 14.961 34.469 12.227 1 95.12 274 ASN B N 1
ATOM 6966 C CA . ASN B 1 274 ? 13.57 34.812 11.961 1 95.12 274 ASN B CA 1
ATOM 6967 C C . ASN B 1 274 ? 13.438 35.656 10.711 1 95.12 274 ASN B C 1
ATOM 6969 O O . ASN B 1 274 ? 12.562 35.438 9.875 1 95.12 274 ASN B O 1
ATOM 6973 N N . ALA B 1 275 ? 14.336 36.625 10.609 1 95 275 ALA B N 1
ATOM 6974 C CA . ALA B 1 275 ? 14.32 37.531 9.477 1 95 275 ALA B CA 1
ATOM 6975 C C . ALA B 1 275 ? 14.516 36.781 8.156 1 95 275 ALA B C 1
ATOM 6977 O O . ALA B 1 275 ? 13.875 37.094 7.156 1 95 275 ALA B O 1
ATOM 6978 N N . ASP B 1 276 ? 15.422 35.844 8.125 1 95.94 276 ASP B N 1
ATOM 6979 C CA . ASP B 1 276 ? 15.688 35.062 6.926 1 95.94 276 ASP B CA 1
ATOM 6980 C C . ASP B 1 276 ? 14.406 34.375 6.43 1 95.94 276 ASP B C 1
ATOM 6982 O O . ASP B 1 276 ? 14.133 34.375 5.227 1 95.94 276 ASP B O 1
ATOM 6986 N N . ARG B 1 277 ? 13.688 33.812 7.316 1 96.81 277 ARG B N 1
ATOM 6987 C CA . ARG B 1 277 ? 12.484 33.062 6.957 1 96.81 277 ARG B CA 1
ATOM 6988 C C . ARG B 1 277 ? 11.383 34 6.492 1 96.81 277 ARG B C 1
ATOM 6990 O O . ARG B 1 277 ? 10.672 33.719 5.527 1 96.81 277 ARG B O 1
ATOM 6997 N N . ILE B 1 278 ? 11.219 35.125 7.195 1 96.69 278 ILE B N 1
ATOM 6998 C CA . ILE B 1 278 ? 10.25 36.125 6.75 1 96.69 278 ILE B CA 1
ATOM 6999 C C . ILE B 1 278 ? 10.602 36.594 5.34 1 96.69 278 ILE B C 1
ATOM 7001 O O . ILE B 1 278 ? 9.742 36.625 4.453 1 96.69 278 ILE B O 1
ATOM 7005 N N . ARG B 1 279 ? 11.867 36.969 5.121 1 96.5 279 ARG B N 1
ATOM 7006 C CA . ARG B 1 279 ? 12.336 37.469 3.832 1 96.5 279 ARG B CA 1
ATOM 7007 C C . ARG B 1 279 ? 12.141 36.406 2.732 1 96.5 279 ARG B C 1
ATOM 7009 O O . ARG B 1 279 ? 11.586 36.719 1.676 1 96.5 279 ARG B O 1
ATOM 7016 N N . GLY B 1 280 ? 12.625 35.25 2.98 1 97.06 280 GLY B N 1
ATOM 7017 C CA . GLY B 1 280 ? 12.5 34.188 1.993 1 97.06 280 GLY B CA 1
ATOM 7018 C C . GLY B 1 280 ? 11.055 33.875 1.627 1 97.06 280 GLY B C 1
ATOM 7019 O O . GLY B 1 280 ? 10.727 33.75 0.447 1 97.06 280 GLY B O 1
ATOM 7020 N N . GLY B 1 281 ? 10.172 33.719 2.646 1 97.94 281 GLY B N 1
ATOM 7021 C CA . GLY B 1 281 ? 8.773 33.406 2.391 1 97.94 281 GLY B CA 1
ATOM 7022 C C . GLY B 1 281 ? 8.07 34.531 1.624 1 97.94 281 GLY B C 1
ATOM 7023 O O . GLY B 1 281 ? 7.281 34.25 0.712 1 97.94 281 GLY B O 1
ATOM 7024 N N . GLN B 1 282 ? 8.328 35.75 2.025 1 96.88 282 GLN B N 1
ATOM 7025 C CA . GLN B 1 282 ? 7.754 36.875 1.32 1 96.88 282 GLN B CA 1
ATOM 7026 C C . GLN B 1 282 ? 8.211 36.906 -0.136 1 96.88 282 GLN B C 1
ATOM 7028 O O . GLN B 1 282 ? 7.418 37.219 -1.032 1 96.88 282 GLN B O 1
ATOM 7033 N N . TYR B 1 283 ? 9.453 36.625 -0.358 1 96.62 283 TYR B N 1
ATOM 7034 C CA . TYR B 1 283 ? 9.992 36.594 -1.714 1 96.62 283 TYR B CA 1
ATOM 7035 C C . TYR B 1 283 ? 9.273 35.562 -2.562 1 96.62 283 TYR B C 1
ATOM 7037 O O . TYR B 1 283 ? 8.875 35.844 -3.695 1 96.62 283 TYR B O 1
ATOM 7045 N N . LEU B 1 284 ? 9.133 34.406 -2.041 1 97.31 284 LEU B N 1
ATOM 7046 C CA . LEU B 1 284 ? 8.523 33.344 -2.793 1 97.31 284 LEU B CA 1
ATOM 7047 C C . LEU B 1 284 ? 7.074 33.656 -3.145 1 97.31 284 LEU B C 1
ATOM 7049 O O . LEU B 1 284 ? 6.633 33.406 -4.266 1 97.31 284 LEU B O 1
ATOM 7053 N N . LEU B 1 285 ? 6.289 34.25 -2.227 1 97.94 285 LEU B N 1
ATOM 7054 C CA . LEU B 1 285 ? 4.848 34.406 -2.402 1 97.94 285 LEU B CA 1
ATOM 7055 C C . LEU B 1 285 ? 4.531 35.688 -3.135 1 97.94 285 LEU B C 1
ATOM 7057 O O . LEU B 1 285 ? 3.51 35.781 -3.822 1 97.94 285 LEU B O 1
ATOM 7061 N N . SER B 1 286 ? 5.41 36.75 -3.037 1 96.19 286 SER B N 1
ATOM 7062 C CA . SER B 1 286 ? 5.047 38.062 -3.564 1 96.19 286 SER B CA 1
ATOM 7063 C C . SER B 1 286 ? 6.023 38.5 -4.645 1 96.19 286 SER B C 1
ATOM 7065 O O . SER B 1 286 ? 5.734 39.438 -5.402 1 96.19 286 SER B O 1
ATOM 7067 N N . GLY B 1 287 ? 7.195 37.938 -4.672 1 94.19 287 GLY B N 1
ATOM 7068 C CA . GLY B 1 287 ? 8.227 38.344 -5.602 1 94.19 287 GLY B CA 1
ATOM 7069 C C . GLY B 1 287 ? 9.039 39.531 -5.098 1 94.19 287 GLY B C 1
ATOM 7070 O O . GLY B 1 287 ? 10.008 39.938 -5.738 1 94.19 287 GLY B O 1
ATOM 7071 N N . GLN B 1 288 ? 8.727 40 -3.924 1 93.25 288 GLN B N 1
ATOM 7072 C CA . GLN B 1 288 ? 9.43 41.156 -3.375 1 93.25 288 GLN B CA 1
ATOM 7073 C C . GLN B 1 288 ? 10.539 40.719 -2.428 1 93.25 288 GLN B C 1
ATOM 7075 O O . GLN B 1 288 ? 10.32 39.906 -1.531 1 93.25 288 GLN B O 1
ATOM 7080 N N . ASP B 1 289 ? 11.672 41.25 -2.703 1 94.56 289 ASP B N 1
ATOM 7081 C CA . ASP B 1 289 ? 12.812 41 -1.828 1 94.56 289 ASP B CA 1
ATOM 7082 C C . ASP B 1 289 ? 12.922 42.062 -0.745 1 94.56 289 ASP B C 1
ATOM 7084 O O . ASP B 1 289 ? 13.492 43.125 -0.976 1 94.56 289 ASP B O 1
ATOM 7088 N N . ASN B 1 290 ? 12.523 41.781 0.436 1 92.94 290 ASN B N 1
ATOM 7089 C CA . ASN B 1 290 ? 12.477 42.719 1.552 1 92.94 290 ASN B CA 1
ATOM 7090 C C . ASN B 1 290 ? 13.789 42.719 2.33 1 92.94 290 ASN B C 1
ATOM 7092 O O . ASN B 1 290 ? 13.844 42.281 3.475 1 92.94 290 ASN B O 1
ATOM 7096 N N . THR B 1 291 ? 14.766 43.406 1.846 1 91.94 291 THR B N 1
ATOM 7097 C CA . THR B 1 291 ? 16.078 43.469 2.494 1 91.94 291 THR B CA 1
ATOM 7098 C C . THR B 1 291 ? 16 44.312 3.76 1 91.94 291 THR B C 1
ATOM 7100 O O . THR B 1 291 ? 16.875 44.219 4.621 1 91.94 291 THR B O 1
ATOM 7103 N N . GLY B 1 292 ? 15.023 45.094 3.939 1 91.25 292 GLY B N 1
ATOM 7104 C CA . GLY B 1 292 ? 14.852 45.969 5.098 1 91.25 292 GLY B CA 1
ATOM 7105 C C . GLY B 1 292 ? 14.422 45.219 6.344 1 91.25 292 GLY B C 1
ATOM 7106 O O . GLY B 1 292 ? 14.438 45.75 7.445 1 91.25 292 GLY B O 1
ATOM 7107 N N . ILE B 1 293 ? 14.133 43.938 6.262 1 93.44 293 ILE B N 1
ATOM 7108 C CA . ILE B 1 293 ? 13.578 43.125 7.355 1 93.44 293 ILE B CA 1
ATOM 7109 C C . ILE B 1 293 ? 14.617 43 8.469 1 93.44 293 ILE B C 1
ATOM 7111 O O . ILE B 1 293 ? 14.273 42.688 9.609 1 93.44 293 ILE B O 1
ATOM 7115 N N . TYR B 1 294 ? 15.836 43.25 8.164 1 91.12 294 TYR B N 1
ATOM 7116 C CA . TYR B 1 294 ? 16.922 43.094 9.125 1 91.12 294 TYR B CA 1
ATOM 7117 C C . TYR B 1 294 ? 17.109 44.375 9.953 1 91.12 294 TYR B C 1
ATOM 7119 O O . TYR B 1 294 ? 17.812 44.375 10.961 1 91.12 294 TYR B O 1
ATOM 7127 N N . ASP B 1 295 ? 16.484 45.375 9.492 1 84.31 295 ASP B N 1
ATOM 7128 C CA . ASP B 1 295 ? 16.641 46.656 10.203 1 84.31 295 ASP B CA 1
ATOM 7129 C C . ASP B 1 295 ? 15.945 46.594 11.562 1 84.31 295 ASP B C 1
ATOM 7131 O O . ASP B 1 295 ? 15.148 45.688 11.828 1 84.31 295 ASP B O 1
ATOM 7135 N N . ALA B 1 296 ? 16.344 47.562 12.297 1 73.19 296 ALA B N 1
ATOM 7136 C CA . ALA B 1 296 ? 15.891 47.594 13.688 1 73.19 296 ALA B CA 1
ATOM 7137 C C . ALA B 1 296 ? 14.398 47.87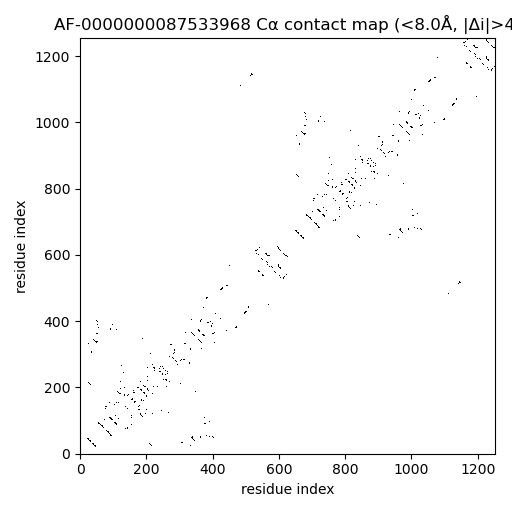5 13.773 1 73.19 296 ALA B C 1
ATOM 7139 O O . ALA B 1 296 ? 13.766 47.625 14.805 1 73.19 296 ALA B O 1
ATOM 7140 N N . ASP B 1 297 ? 13.93 48.156 12.688 1 73.31 297 ASP B N 1
ATOM 7141 C CA . ASP B 1 297 ? 12.492 48.438 12.688 1 73.31 297 ASP B CA 1
ATOM 7142 C C . ASP B 1 297 ? 11.688 47.125 12.648 1 73.31 297 ASP B C 1
ATOM 7144 O O . ASP B 1 297 ? 11.867 46.312 11.742 1 73.31 297 ASP B O 1
ATOM 7148 N N . TYR B 1 298 ? 11.156 46.75 13.641 1 79.19 298 TYR B N 1
ATOM 7149 C CA . TYR B 1 298 ? 10.312 45.562 13.758 1 79.19 298 TYR B CA 1
ATOM 7150 C C . TYR B 1 298 ? 9.133 45.656 12.789 1 79.19 298 TYR B C 1
ATOM 7152 O O . TYR B 1 298 ? 7.992 45.844 13.211 1 79.19 298 TYR B O 1
ATOM 7160 N N . GLN B 1 299 ? 9.367 45.344 11.531 1 83.06 299 GLN B N 1
ATOM 7161 C CA . GLN B 1 299 ? 8.406 45.531 10.453 1 83.06 299 GLN B CA 1
ATOM 7162 C C . GLN B 1 299 ? 7.184 44.625 10.656 1 83.06 299 GLN B C 1
ATOM 7164 O O . GLN B 1 299 ? 7.273 43.594 11.289 1 83.06 299 GLN B O 1
ATOM 7169 N N . ASP B 1 300 ? 6.105 45.188 10.125 1 85.25 300 ASP B N 1
ATOM 7170 C CA . ASP B 1 300 ? 4.895 44.375 10.031 1 85.25 300 ASP B CA 1
ATOM 7171 C C . ASP B 1 300 ? 5.094 43.188 9.078 1 85.25 300 ASP B C 1
ATOM 7173 O O . ASP B 1 300 ? 5.516 43.375 7.938 1 85.25 300 ASP B O 1
ATOM 7177 N N . PRO B 1 301 ? 4.859 42.062 9.617 1 85.31 301 PRO B N 1
ATOM 7178 C CA . PRO B 1 301 ? 5.145 40.906 8.75 1 85.31 301 PRO B CA 1
ATOM 7179 C C . PRO B 1 301 ? 4.039 40.656 7.723 1 85.31 301 PRO B C 1
ATOM 7181 O O . PRO B 1 301 ? 4.18 39.781 6.867 1 85.31 301 PRO B O 1
ATOM 7184 N N . PHE B 1 302 ? 2.988 41.375 7.746 1 94.69 302 PHE B N 1
ATOM 7185 C CA . PHE B 1 302 ? 1.89 41.188 6.801 1 94.69 302 PHE B CA 1
ATOM 7186 C C . PHE B 1 302 ? 2.217 41.844 5.465 1 94.69 302 PHE B C 1
ATOM 7188 O O . PHE B 1 302 ? 2.76 42.969 5.422 1 94.69 302 PHE B O 1
ATOM 7195 N N . PHE B 1 303 ? 1.974 41.156 4.391 1 96.44 303 PHE B N 1
ATOM 7196 C CA . PHE B 1 303 ? 2.236 41.656 3.043 1 96.44 303 PHE B CA 1
ATOM 7197 C C . PHE B 1 303 ? 1.148 41.188 2.076 1 96.44 303 PHE B C 1
ATOM 7199 O O . PHE B 1 303 ? 0.283 40.406 2.441 1 96.44 303 PHE B O 1
ATOM 7206 N N . THR B 1 304 ? 1.163 41.781 0.913 1 96.81 304 THR B N 1
ATOM 7207 C CA . THR B 1 304 ? 0.182 41.438 -0.111 1 96.81 304 THR B CA 1
ATOM 7208 C C . THR B 1 304 ? 0.791 40.5 -1.15 1 96.81 304 THR B C 1
ATOM 7210 O O . THR B 1 304 ? 1.982 40.594 -1.452 1 96.81 304 THR B O 1
ATOM 7213 N N . CYS B 1 305 ? 0.034 39.594 -1.581 1 97.38 305 CYS B N 1
ATOM 7214 C CA . CYS B 1 305 ? 0.354 38.688 -2.688 1 97.38 305 CYS B CA 1
ATOM 7215 C C . CYS B 1 305 ? -0.904 38.281 -3.449 1 97.38 305 CYS B C 1
ATOM 7217 O O . CYS B 1 305 ? -2 38.75 -3.133 1 97.38 305 CYS B O 1
ATOM 7219 N N . LYS B 1 306 ? -0.689 37.625 -4.594 1 96.94 306 LYS B N 1
ATOM 7220 C CA . LYS B 1 306 ? -1.828 37.25 -5.426 1 96.94 306 LYS B CA 1
ATOM 7221 C C . LYS B 1 306 ? -1.645 35.844 -6 1 96.94 306 LYS B C 1
ATOM 7223 O O . LYS B 1 306 ? -0.516 35.375 -6.168 1 96.94 306 LYS B O 1
ATOM 7228 N N . ASN B 1 307 ? -2.723 35.156 -6.234 1 96.94 307 ASN B N 1
ATOM 7229 C CA . ASN B 1 307 ? -2.814 33.906 -6.969 1 96.94 307 ASN B CA 1
ATOM 7230 C C . ASN B 1 307 ? -1.995 32.812 -6.301 1 96.94 307 ASN B C 1
ATOM 7232 O O . ASN B 1 307 ? -1.354 32 -6.98 1 96.94 307 ASN B O 1
ATOM 7236 N N . VAL B 1 308 ? -1.912 32.781 -5.008 1 98.56 308 VAL B N 1
ATOM 7237 C CA . VAL B 1 308 ? -1.172 31.75 -4.297 1 98.56 308 VAL B CA 1
ATOM 7238 C C . VAL B 1 308 ? -1.941 30.438 -4.359 1 98.56 308 VAL B C 1
ATOM 7240 O O . VAL B 1 308 ? -3.145 30.406 -4.094 1 98.56 308 VAL B O 1
ATOM 7243 N N . THR B 1 309 ? -1.253 29.359 -4.762 1 97.62 309 THR B N 1
ATOM 7244 C CA . THR B 1 309 ? -1.85 28.031 -4.848 1 97.62 309 THR B CA 1
ATOM 7245 C C . THR B 1 309 ? -1.382 27.156 -3.691 1 97.62 309 THR B C 1
ATOM 7247 O O . THR B 1 309 ? -0.466 27.516 -2.953 1 97.62 309 THR B O 1
ATOM 7250 N N . VAL B 1 310 ? -2.049 26 -3.5 1 97.69 310 VAL B N 1
ATOM 7251 C CA . VAL B 1 310 ? -1.603 25.016 -2.514 1 97.69 310 VAL B CA 1
ATOM 7252 C C . VAL B 1 310 ? -0.198 24.531 -2.863 1 97.69 310 VAL B C 1
ATOM 7254 O O . VAL B 1 310 ? 0.637 24.344 -1.978 1 97.69 310 VAL B O 1
ATOM 7257 N N . GLU B 1 311 ? 0.032 24.297 -4.125 1 96.62 311 GLU B N 1
ATOM 7258 C CA . GLU B 1 311 ? 1.356 23.891 -4.586 1 96.62 311 GLU B CA 1
ATOM 7259 C C . GLU B 1 311 ? 2.422 24.891 -4.16 1 96.62 311 GLU B C 1
ATOM 7261 O O . GLU B 1 311 ? 3.516 24.5 -3.742 1 96.62 311 GLU B O 1
ATOM 7266 N N . LYS B 1 312 ? 2.131 26.156 -4.316 1 97.25 312 LYS B N 1
ATOM 7267 C CA . LYS B 1 312 ? 3.086 27.172 -3.914 1 97.25 312 LYS B CA 1
ATOM 7268 C C . LYS B 1 312 ? 3.332 27.141 -2.41 1 97.25 312 LYS B C 1
ATOM 7270 O O . LYS B 1 312 ? 4.453 27.391 -1.953 1 97.25 312 LYS B O 1
ATOM 7275 N N . MET B 1 313 ? 2.32 26.922 -1.674 1 98.25 313 MET B N 1
ATOM 7276 C CA . MET B 1 313 ? 2.48 26.797 -0.228 1 98.25 313 MET B CA 1
ATOM 7277 C C . MET B 1 313 ? 3.322 25.562 0.123 1 98.25 313 MET B C 1
ATOM 7279 O O . MET B 1 313 ? 4.074 25.594 1.1 1 98.25 313 MET B O 1
ATOM 7283 N N . TYR B 1 314 ? 3.111 24.484 -0.609 1 97.81 314 TYR B N 1
ATOM 7284 C CA . TYR B 1 314 ? 3.998 23.328 -0.478 1 97.81 314 TYR B CA 1
ATOM 7285 C C . TYR B 1 314 ? 5.449 23.734 -0.724 1 97.81 314 TYR B C 1
ATOM 7287 O O . TYR B 1 314 ? 6.34 23.359 0.042 1 97.81 314 TYR B O 1
ATOM 7295 N N . GLU B 1 315 ? 5.688 24.422 -1.795 1 97.25 315 GLU B N 1
ATOM 7296 C CA . GLU B 1 315 ? 7.031 24.922 -2.09 1 97.25 315 GLU B CA 1
ATOM 7297 C C . GLU B 1 315 ? 7.574 25.766 -0.938 1 97.25 315 GLU B C 1
ATOM 7299 O O . GLU B 1 315 ? 8.758 25.656 -0.594 1 97.25 315 GLU B O 1
ATOM 7304 N N . LEU B 1 316 ? 6.742 26.562 -0.392 1 98.25 316 LEU B N 1
ATOM 7305 C CA . LEU B 1 316 ? 7.129 27.406 0.727 1 98.25 316 LEU B CA 1
ATOM 7306 C C . LEU B 1 316 ? 7.621 26.578 1.902 1 98.25 316 LEU B C 1
ATOM 7308 O O . LEU B 1 316 ? 8.656 26.875 2.498 1 98.25 316 LEU B O 1
ATOM 7312 N N . ALA B 1 317 ? 6.926 25.531 2.225 1 98.06 317 ALA B N 1
ATOM 7313 C CA . ALA B 1 317 ? 7.258 24.703 3.375 1 98.06 317 ALA B CA 1
ATOM 7314 C C . ALA B 1 317 ? 8.617 24.031 3.189 1 98.06 317 ALA B C 1
ATOM 7316 O O . ALA B 1 317 ? 9.312 23.75 4.168 1 98.06 317 ALA B O 1
ATOM 7317 N N . GLY B 1 318 ? 8.984 23.781 1.973 1 96.94 318 GLY B N 1
ATOM 7318 C CA . GLY B 1 318 ? 10.258 23.156 1.688 1 96.94 318 GLY B CA 1
ATOM 7319 C C . GLY B 1 318 ? 11.281 24.109 1.102 1 96.94 318 GLY B C 1
ATOM 7320 O O . GLY B 1 318 ? 12.312 23.688 0.583 1 96.94 318 GLY B O 1
ATOM 7321 N N . TYR B 1 319 ? 11.109 25.375 1.193 1 96.81 319 TYR B N 1
ATOM 7322 C CA . TYR B 1 319 ? 11.852 26.391 0.455 1 96.81 319 TYR B CA 1
ATOM 7323 C C . TYR B 1 319 ? 13.227 26.609 1.074 1 96.81 319 TYR B C 1
ATOM 7325 O O . TYR B 1 319 ? 13.344 26.828 2.285 1 96.81 319 TYR B O 1
ATOM 7333 N N . ARG B 1 320 ? 14.203 26.578 0.276 1 95.19 320 ARG B N 1
ATOM 7334 C CA . ARG B 1 320 ? 15.57 26.797 0.723 1 95.19 320 ARG B CA 1
ATOM 7335 C C . ARG B 1 320 ? 16.188 28.016 0.034 1 95.19 320 ARG B C 1
ATOM 7337 O O . ARG B 1 320 ? 17.406 28.094 -0.114 1 95.19 320 ARG B O 1
ATOM 7344 N N . TYR B 1 321 ? 15.328 28.859 -0.506 1 95.25 321 TYR B N 1
ATOM 7345 C CA . TYR B 1 321 ? 15.656 30.156 -1.061 1 95.25 321 TYR B CA 1
ATOM 7346 C C . TYR B 1 321 ? 16.328 30.031 -2.422 1 95.25 321 TYR B C 1
ATOM 7348 O O . TYR B 1 321 ? 17.188 30.828 -2.781 1 95.25 321 TYR B O 1
ATOM 7356 N N . GLU B 1 322 ? 15.984 28.906 -3.066 1 88 322 GLU B N 1
ATOM 7357 C CA . GLU B 1 322 ? 16.453 28.719 -4.434 1 88 322 GLU B CA 1
ATOM 7358 C C . GLU B 1 322 ? 16.094 29.922 -5.305 1 88 322 GLU B C 1
ATOM 7360 O O . GLU B 1 322 ? 14.992 30.453 -5.207 1 88 322 GLU B O 1
ATOM 7365 N N . GLY B 1 323 ? 17.109 30.391 -6.09 1 84.88 323 GLY B N 1
ATOM 7366 C CA . GLY B 1 323 ? 16.844 31.469 -7.035 1 84.88 323 GLY B CA 1
ATOM 7367 C C . GLY B 1 323 ? 17.047 32.844 -6.434 1 84.88 323 GLY B C 1
ATOM 7368 O O . GLY B 1 323 ? 17 33.844 -7.145 1 84.88 323 GLY B O 1
ATOM 7369 N N . MET B 1 324 ? 17.266 32.906 -5.129 1 90.19 324 MET B N 1
ATOM 7370 C CA . MET B 1 324 ? 17.484 34.188 -4.48 1 90.19 324 MET B CA 1
ATOM 7371 C C . MET B 1 324 ? 18.984 34.5 -4.383 1 90.19 324 MET B C 1
ATOM 7373 O O . MET B 1 324 ? 19.781 33.594 -4.148 1 90.19 324 MET B O 1
ATOM 7377 N N . ASN B 1 325 ? 19.312 35.75 -4.691 1 88.12 325 ASN B N 1
ATOM 7378 C CA . ASN B 1 325 ? 20.609 36.281 -4.238 1 88.12 325 ASN B CA 1
ATOM 7379 C C . ASN B 1 325 ? 20.531 36.75 -2.795 1 88.12 325 ASN B C 1
ATOM 7381 O O . ASN B 1 325 ? 20.375 37.969 -2.545 1 88.12 325 ASN B O 1
ATOM 7385 N N . PHE B 1 326 ? 20.703 35.906 -1.895 1 87.75 326 PHE B N 1
ATOM 7386 C CA . PHE B 1 326 ? 20.422 36.188 -0.49 1 87.75 326 PHE B CA 1
ATOM 7387 C C . PHE B 1 326 ? 21.406 37.219 0.056 1 87.75 326 PHE B C 1
ATOM 7389 O O . PHE B 1 326 ? 21.047 38.031 0.926 1 87.75 326 PHE B O 1
ATOM 7396 N N . GLY B 1 327 ? 22.719 37.281 -0.41 1 89.62 327 GLY B N 1
ATOM 7397 C CA . GLY B 1 327 ? 23.672 38.344 -0.133 1 89.62 327 GLY B CA 1
ATOM 7398 C C . GLY B 1 327 ? 24.172 38.344 1.3 1 89.62 327 GLY B C 1
ATOM 7399 O O . GLY B 1 327 ? 24.766 39.312 1.758 1 89.62 327 GLY B O 1
ATOM 7400 N N . ARG B 1 328 ? 23.859 37.406 2.074 1 90.75 328 ARG B N 1
ATOM 7401 C CA . ARG B 1 328 ? 24.344 37.188 3.434 1 90.75 328 ARG B CA 1
ATOM 7402 C C . ARG B 1 328 ? 24.297 35.719 3.811 1 90.75 328 ARG B C 1
ATOM 7404 O O . ARG B 1 328 ? 23.703 34.906 3.102 1 90.75 328 ARG B O 1
ATOM 7411 N N . ASN B 1 329 ? 25.031 35.438 4.902 1 91.25 329 ASN B N 1
ATOM 7412 C CA . ASN B 1 329 ? 24.938 34.094 5.406 1 91.25 329 ASN B CA 1
ATOM 7413 C C . ASN B 1 329 ? 23.516 33.75 5.852 1 91.25 329 ASN B C 1
ATOM 7415 O O . ASN B 1 329 ? 22.875 34.531 6.543 1 91.25 329 ASN B O 1
ATOM 7419 N N . ILE B 1 330 ? 23.047 32.625 5.453 1 92.31 330 ILE B N 1
ATOM 7420 C CA . ILE B 1 330 ? 21.703 32.156 5.832 1 92.31 330 ILE B CA 1
ATOM 7421 C C . ILE B 1 330 ? 21.75 31.562 7.23 1 92.31 330 ILE B C 1
ATOM 7423 O O . ILE B 1 330 ? 22.453 30.578 7.465 1 92.31 330 ILE B O 1
ATOM 7427 N N . SER B 1 331 ? 20.984 32.125 8.086 1 92.81 331 SER B N 1
ATOM 7428 C CA . SER B 1 331 ? 20.953 31.656 9.469 1 92.81 331 SER B CA 1
ATOM 7429 C C . SER B 1 331 ? 19.984 30.484 9.617 1 92.81 331 SER B C 1
ATOM 7431 O O . SER B 1 331 ? 20.156 29.641 10.5 1 92.81 331 SER B O 1
ATOM 7433 N N . TYR B 1 332 ? 18.953 30.5 8.828 1 93.75 332 TYR B N 1
ATOM 7434 C CA . TYR B 1 332 ? 18 29.391 8.883 1 93.75 332 TYR B CA 1
ATOM 7435 C C . TYR B 1 332 ? 17.125 29.375 7.637 1 93.75 332 TYR B C 1
ATOM 7437 O O . TYR B 1 332 ? 16.844 30.422 7.051 1 93.75 332 TYR B O 1
ATOM 7445 N N . ARG B 1 333 ? 16.766 28.234 7.242 1 94.56 333 ARG B N 1
ATOM 7446 C CA . ARG B 1 333 ? 15.898 28.031 6.082 1 94.56 333 ARG B CA 1
ATOM 7447 C C . ARG B 1 333 ? 14.539 27.5 6.504 1 94.56 333 ARG B C 1
ATOM 7449 O O . ARG B 1 333 ? 14.43 26.766 7.488 1 94.56 333 ARG B O 1
ATOM 7456 N N . ILE B 1 334 ? 13.492 27.844 5.73 1 96.62 334 ILE B N 1
ATOM 7457 C CA . ILE B 1 334 ? 12.172 27.281 5.988 1 96.62 334 ILE B CA 1
ATOM 7458 C C . ILE B 1 334 ? 12.188 25.781 5.727 1 96.62 334 ILE B C 1
ATOM 7460 O O . ILE B 1 334 ? 11.758 24.984 6.57 1 96.62 334 ILE B O 1
ATOM 7464 N N . GLY B 1 335 ? 12.68 25.422 4.516 1 95.19 335 GLY B N 1
ATOM 7465 C CA . GLY B 1 335 ? 12.898 24.016 4.219 1 95.19 335 GLY B CA 1
ATOM 7466 C C . GLY B 1 335 ? 14.102 23.438 4.934 1 95.19 335 GLY B C 1
ATOM 7467 O O . GLY B 1 335 ? 15.234 23.578 4.469 1 95.19 335 GLY B O 1
ATOM 7468 N N . SER B 1 336 ? 13.836 22.766 6.031 1 93.25 336 SER B N 1
ATOM 7469 C CA . SER B 1 336 ? 14.906 22.25 6.875 1 93.25 336 SER B CA 1
ATOM 7470 C C . SER B 1 336 ? 14.836 20.734 6.98 1 93.25 336 SER B C 1
ATOM 7472 O O . SER B 1 336 ? 13.742 20.156 6.98 1 93.25 336 SER B O 1
ATOM 7474 N N . ARG B 1 337 ? 16.016 20.094 7.074 1 93.25 337 ARG B N 1
ATOM 7475 C CA . ARG B 1 337 ? 16.047 18.656 7.297 1 93.25 337 ARG B CA 1
ATOM 7476 C C . ARG B 1 337 ? 15.516 18.297 8.68 1 93.25 337 ARG B C 1
ATOM 7478 O O . ARG B 1 337 ? 15.227 17.141 8.969 1 93.25 337 ARG B O 1
ATOM 7485 N N . ARG B 1 338 ? 15.344 19.359 9.5 1 93.81 338 ARG B N 1
ATOM 7486 C CA . ARG B 1 338 ? 14.891 19.141 10.875 1 93.81 338 ARG B CA 1
ATOM 7487 C C . ARG B 1 338 ? 13.375 19.156 10.961 1 93.81 338 ARG B C 1
ATOM 7489 O O . ARG B 1 338 ? 12.805 18.906 12.023 1 93.81 338 ARG B O 1
ATOM 7496 N N . THR B 1 339 ? 12.719 19.453 9.844 1 96 339 THR B N 1
ATOM 7497 C CA . THR B 1 339 ? 11.258 19.484 9.859 1 96 339 THR B CA 1
ATOM 7498 C C . THR B 1 339 ? 10.68 18.109 10.133 1 96 339 THR B C 1
ATOM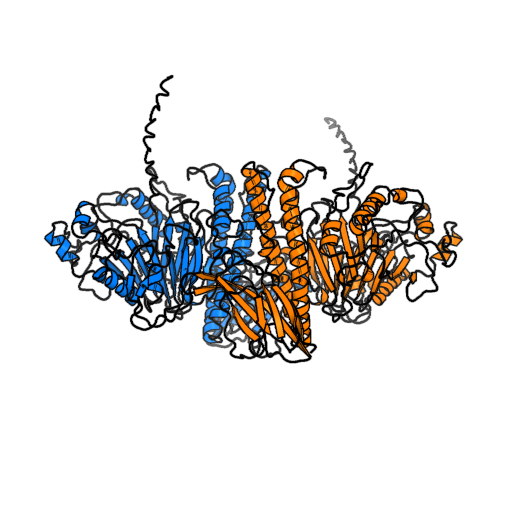 7500 O O . THR B 1 339 ? 10.93 17.156 9.383 1 96 339 THR B O 1
ATOM 7503 N N . ALA B 1 340 ? 9.922 18 11.195 1 96.19 340 ALA B N 1
ATOM 7504 C CA . ALA B 1 340 ? 9.281 16.734 11.555 1 96.19 340 ALA B CA 1
ATOM 7505 C C . ALA B 1 340 ? 7.992 16.531 10.766 1 96.19 340 ALA B C 1
ATOM 7507 O O . ALA B 1 340 ? 7.625 15.391 10.453 1 96.19 340 ALA B O 1
ATOM 7508 N N . GLU B 1 341 ? 7.285 17.578 10.586 1 97.44 341 GLU B N 1
ATOM 7509 C CA . GLU B 1 341 ? 6.062 17.594 9.789 1 97.44 341 GLU B CA 1
ATOM 7510 C C . GLU B 1 341 ? 5.734 19.016 9.328 1 97.44 341 GLU B C 1
ATOM 7512 O O . GLU B 1 341 ? 6.25 19.984 9.875 1 97.44 341 GLU B O 1
ATOM 7517 N N . ALA B 1 342 ? 4.961 19.125 8.297 1 98.31 342 ALA B N 1
ATOM 7518 C CA . ALA B 1 342 ? 4.398 20.375 7.82 1 98.31 342 ALA B CA 1
ATOM 7519 C C . ALA B 1 342 ? 2.941 20.203 7.395 1 98.31 342 ALA B C 1
ATOM 7521 O O . ALA B 1 342 ? 2.525 19.109 7.023 1 98.31 342 ALA B O 1
ATOM 7522 N N . HIS B 1 343 ? 2.207 21.281 7.508 1 98.69 343 HIS B N 1
ATOM 7523 C CA . HIS B 1 343 ? 0.796 21.172 7.152 1 98.69 343 HIS B CA 1
ATOM 7524 C C . HIS B 1 343 ? 0.253 22.484 6.625 1 98.69 343 HIS B C 1
ATOM 7526 O O . HIS B 1 343 ? 0.845 23.547 6.863 1 98.69 343 HIS B O 1
ATOM 7532 N N . ILE B 1 344 ? -0.807 22.391 5.871 1 98.69 344 ILE B N 1
ATOM 7533 C CA . ILE B 1 344 ? -1.616 23.5 5.355 1 98.69 344 ILE B CA 1
ATOM 7534 C C . ILE B 1 344 ? -3.098 23.172 5.543 1 98.69 344 ILE B C 1
ATOM 7536 O O . ILE B 1 344 ? -3.568 22.109 5.125 1 98.69 344 ILE B O 1
ATOM 7540 N N . PHE B 1 345 ? -3.76 24.047 6.219 1 98.88 345 PHE B N 1
ATOM 7541 C CA . PHE B 1 345 ? -5.219 24.031 6.188 1 98.88 345 PHE B CA 1
ATOM 7542 C C . PHE B 1 345 ? -5.746 24.922 5.074 1 98.88 345 PHE B C 1
ATOM 7544 O O . PHE B 1 345 ? -5.449 26.125 5.035 1 98.88 345 PHE B O 1
ATOM 7551 N N . GLN B 1 346 ? -6.465 24.328 4.168 1 98.88 346 GLN B N 1
ATOM 7552 C CA . GLN B 1 346 ? -7.16 25.078 3.123 1 98.88 346 GLN B CA 1
ATOM 7553 C C . GLN B 1 346 ? -8.648 25.188 3.424 1 98.88 346 GLN B C 1
ATOM 7555 O O . GLN B 1 346 ? -9.359 24.188 3.449 1 98.88 346 GLN B O 1
ATOM 7560 N N . ILE B 1 347 ? -9.133 26.438 3.57 1 98.81 347 ILE B N 1
ATOM 7561 C CA . ILE B 1 347 ? -10.492 26.641 4.047 1 98.81 347 ILE B CA 1
ATOM 7562 C C . ILE B 1 347 ? -11.32 27.312 2.957 1 98.81 347 ILE B C 1
ATOM 7564 O O . ILE B 1 347 ? -11.008 28.422 2.529 1 98.81 347 ILE B O 1
ATOM 7568 N N . ASN B 1 348 ? -12.359 26.656 2.502 1 97.62 348 ASN B N 1
ATOM 7569 C CA . ASN B 1 348 ? -13.352 27.188 1.58 1 97.62 348 ASN B CA 1
ATOM 7570 C C . ASN B 1 348 ? -14.656 27.516 2.297 1 97.62 348 ASN B C 1
ATOM 7572 O O . ASN B 1 348 ? -15.477 26.641 2.557 1 97.62 348 ASN B O 1
ATOM 7576 N N . SER B 1 349 ? -14.906 28.75 2.475 1 96.5 349 SER B N 1
ATOM 7577 C CA . SER B 1 349 ? -16.031 29.203 3.293 1 96.5 349 SER B CA 1
ATOM 7578 C C . SER B 1 349 ? -17.359 28.922 2.611 1 96.5 349 SER B C 1
ATOM 7580 O O . SER B 1 349 ? -18.406 28.953 3.254 1 96.5 349 SER B O 1
ATOM 7582 N N . SER B 1 350 ? -17.375 28.594 1.389 1 94 350 SER B N 1
ATOM 7583 C CA . SER B 1 350 ? -18.609 28.344 0.654 1 94 350 SER B CA 1
ATOM 7584 C C . SER B 1 350 ? -19.062 26.906 0.802 1 94 350 SER B C 1
ATOM 7586 O O . SER B 1 350 ? -20.188 26.547 0.436 1 94 350 SER B O 1
ATOM 7588 N N . MET B 1 351 ? -18.266 26.062 1.306 1 95.81 351 MET B N 1
ATOM 7589 C CA . MET B 1 351 ? -18.578 24.641 1.49 1 95.81 351 MET B CA 1
ATOM 7590 C C . MET B 1 351 ? -19.266 24.422 2.832 1 95.81 351 MET B C 1
ATOM 7592 O O . MET B 1 351 ? -19.141 25.234 3.744 1 95.81 351 MET B O 1
ATOM 7596 N N . PRO B 1 352 ? -20.016 23.312 2.928 1 96.06 352 PRO B N 1
ATOM 7597 C CA . PRO B 1 352 ? -20.516 22.969 4.258 1 96.06 352 PRO B CA 1
ATOM 7598 C C . PRO B 1 352 ? -19.406 22.719 5.273 1 96.06 352 PRO B C 1
ATOM 7600 O O . PRO B 1 352 ? -18.297 22.328 4.895 1 96.06 352 PRO B O 1
ATOM 7603 N N . THR B 1 353 ? -19.719 22.922 6.512 1 97.38 353 THR B N 1
ATOM 7604 C CA . THR B 1 353 ? -18.766 22.875 7.609 1 97.38 353 THR B CA 1
ATOM 7605 C C . THR B 1 353 ? -17.922 21.609 7.555 1 97.38 353 THR B C 1
ATOM 7607 O O . THR B 1 353 ? -16.703 21.641 7.746 1 97.38 353 THR B O 1
ATOM 7610 N N . GLU B 1 354 ? -18.531 20.469 7.262 1 96.94 354 GLU B N 1
ATOM 7611 C CA . GLU B 1 354 ? -17.875 19.156 7.262 1 96.94 354 GLU B CA 1
ATOM 7612 C C . GLU B 1 354 ? -16.812 19.062 6.172 1 96.94 354 GLU B C 1
ATOM 7614 O O . GLU B 1 354 ? -15.836 18.344 6.312 1 96.94 354 GLU B O 1
ATOM 7619 N N . LEU B 1 355 ? -17.016 19.875 5.137 1 97.69 355 LEU B N 1
ATOM 7620 C CA . LEU B 1 355 ? -16.156 19.781 3.955 1 97.69 355 LEU B CA 1
ATOM 7621 C C . LEU B 1 355 ? -15.344 21.062 3.77 1 97.69 355 LEU B C 1
ATOM 7623 O O . LEU B 1 355 ? -14.555 21.172 2.832 1 97.69 355 LEU B O 1
ATOM 7627 N N . ALA B 1 356 ? -15.477 22 4.664 1 98.25 356 ALA B N 1
ATOM 7628 C CA . ALA B 1 356 ? -14.961 23.344 4.449 1 98.25 356 ALA B CA 1
ATOM 7629 C C . ALA B 1 356 ? -13.438 23.359 4.52 1 98.25 356 ALA B C 1
ATOM 7631 O O . ALA B 1 356 ? -12.781 24.203 3.879 1 98.25 356 ALA B O 1
ATOM 7632 N N . THR B 1 357 ? -12.883 22.469 5.277 1 98.62 357 THR B N 1
ATOM 7633 C CA . THR B 1 357 ? -11.438 22.484 5.496 1 98.62 357 THR B CA 1
ATOM 7634 C C . THR B 1 357 ? -10.789 21.219 4.965 1 98.62 357 THR B C 1
ATOM 7636 O O . THR B 1 357 ? -11.133 20.109 5.395 1 98.62 357 THR B O 1
ATOM 7639 N N . VAL B 1 358 ? -9.914 21.391 4.023 1 98.62 358 VAL B N 1
ATOM 7640 C CA . VAL B 1 358 ? -9.016 20.328 3.594 1 98.62 358 VAL B CA 1
ATOM 7641 C C . VAL B 1 358 ? -7.652 20.484 4.258 1 98.62 358 VAL B C 1
ATOM 7643 O O . VAL B 1 358 ? -7.035 21.562 4.16 1 98.62 358 VAL B O 1
ATOM 7646 N N . GLN B 1 359 ? -7.25 19.516 4.945 1 98.44 359 GLN B N 1
ATOM 7647 C CA . GLN B 1 359 ? -5.949 19.516 5.605 1 98.44 359 GLN B CA 1
ATOM 7648 C C . GLN B 1 359 ? -4.906 18.797 4.746 1 98.44 359 GLN B C 1
ATOM 7650 O O . GLN B 1 359 ? -5.043 17.609 4.449 1 98.44 359 GLN B O 1
ATOM 7655 N N . TRP B 1 360 ? -3.898 19.547 4.359 1 98.38 360 TRP B N 1
ATOM 7656 C CA . TRP B 1 360 ? -2.744 19 3.648 1 98.38 360 TRP B CA 1
ATOM 7657 C C . TRP B 1 360 ? -1.585 18.75 4.605 1 98.38 360 TRP B C 1
ATOM 7659 O O . TRP B 1 360 ? -1.228 19.625 5.398 1 98.38 360 TRP B O 1
ATOM 7669 N N . PHE B 1 361 ? -1.045 17.609 4.59 1 94.5 361 PHE B N 1
ATOM 7670 C CA . PHE B 1 361 ? 0.041 17.484 5.555 1 94.5 361 PHE B CA 1
ATOM 7671 C C . PHE B 1 361 ? 1.119 16.547 5.035 1 94.5 361 PHE B C 1
ATOM 7673 O O . PHE B 1 361 ? 0.827 15.617 4.277 1 94.5 361 PHE B O 1
ATOM 7680 N N . SER B 1 362 ? 2.381 16.797 5.312 1 96.69 362 SER B N 1
ATOM 7681 C CA . SER B 1 362 ? 3.57 16 5 1 96.69 362 SER B CA 1
ATOM 7682 C C . SER B 1 362 ? 4.234 15.484 6.27 1 96.69 362 SER B C 1
ATOM 7684 O O . SER B 1 362 ? 4.426 16.234 7.23 1 96.69 362 SER B O 1
ATOM 7686 N N . MET B 1 363 ? 4.496 14.18 6.273 1 96.75 363 MET B N 1
ATOM 7687 C CA . MET B 1 363 ? 5.441 13.633 7.238 1 96.75 363 MET B CA 1
ATOM 7688 C C . MET B 1 363 ? 6.879 13.945 6.832 1 96.75 363 MET B C 1
ATOM 7690 O O . MET B 1 363 ? 7.211 13.922 5.645 1 96.75 363 MET B O 1
ATOM 7694 N N . ALA B 1 364 ? 7.695 14.297 7.836 1 96.81 364 ALA B N 1
ATOM 7695 C CA . ALA B 1 364 ? 9.078 14.703 7.586 1 96.81 364 ALA B CA 1
ATOM 7696 C C . ALA B 1 364 ? 9.133 15.992 6.781 1 96.81 364 ALA B C 1
ATOM 7698 O O . ALA B 1 364 ? 8.172 16.766 6.758 1 96.81 364 ALA B O 1
ATOM 7699 N N . SER B 1 365 ? 10.258 16.328 6.184 1 96.38 365 SER B N 1
ATOM 7700 C CA . SER B 1 365 ? 10.5 17.625 5.574 1 96.38 365 SER B CA 1
ATOM 7701 C C . SER B 1 365 ? 9.922 17.703 4.168 1 96.38 365 SER B C 1
ATOM 7703 O O . SER B 1 365 ? 10.234 16.859 3.316 1 96.38 365 SER B O 1
ATOM 7705 N N . PRO B 1 366 ? 9.156 18.719 3.865 1 97.06 366 PRO B N 1
ATOM 7706 C CA . PRO B 1 366 ? 8.633 18.906 2.51 1 97.06 366 PRO B CA 1
ATOM 7707 C C . PRO B 1 366 ? 9.727 19.172 1.481 1 97.06 366 PRO B C 1
ATOM 7709 O O . PRO B 1 366 ? 9.461 19.188 0.278 1 97.06 366 PRO B O 1
ATOM 7712 N N . ASP B 1 367 ? 10.945 19.312 2.002 1 95.56 367 ASP B N 1
ATOM 7713 C CA . ASP B 1 367 ? 12.062 19.344 1.066 1 95.56 367 ASP B CA 1
ATOM 7714 C C . ASP B 1 367 ? 12.133 18.047 0.248 1 95.56 367 ASP B C 1
ATOM 7716 O O . ASP B 1 367 ? 12.461 18.078 -0.939 1 95.56 367 ASP B O 1
ATOM 7720 N N . TYR B 1 368 ? 11.789 16.922 0.829 1 97.06 368 TYR B N 1
ATOM 7721 C CA . TYR B 1 368 ? 11.82 15.648 0.125 1 97.06 368 TYR B CA 1
ATOM 7722 C C . TYR B 1 368 ? 10.641 14.766 0.531 1 97.06 368 TYR B C 1
ATOM 7724 O O . TYR B 1 368 ? 10.766 13.539 0.595 1 97.06 368 TYR B O 1
ATOM 7732 N N . SER B 1 369 ? 9.562 15.336 0.836 1 97.69 369 SER B N 1
ATOM 7733 C CA . SER B 1 369 ? 8.273 14.703 1.088 1 97.69 369 SER B CA 1
ATOM 7734 C C . SER B 1 369 ? 7.145 15.445 0.391 1 97.69 369 SER B C 1
ATOM 7736 O O . SER B 1 369 ? 7.371 16.484 -0.237 1 97.69 369 SER B O 1
ATOM 7738 N N . THR B 1 370 ? 5.965 14.922 0.446 1 97.75 370 THR B N 1
ATOM 7739 C CA . THR B 1 370 ? 4.836 15.57 -0.211 1 97.75 370 THR B CA 1
ATOM 7740 C C . THR B 1 370 ? 3.65 15.688 0.743 1 97.75 370 THR B C 1
ATOM 7742 O O . THR B 1 370 ? 3.633 15.047 1.8 1 97.75 370 THR B O 1
ATOM 7745 N N . PHE B 1 371 ? 2.758 16.578 0.415 1 97.94 371 PHE B N 1
ATOM 7746 C CA . PHE B 1 371 ? 1.522 16.719 1.175 1 97.94 371 PHE B CA 1
ATOM 7747 C C . PHE B 1 371 ? 0.463 15.742 0.677 1 97.94 371 PHE B C 1
ATOM 7749 O O . PHE B 1 371 ? 0.458 15.367 -0.498 1 97.94 371 PHE B O 1
ATOM 7756 N N . VAL B 1 372 ? -0.38 15.344 1.597 1 97.25 372 VAL B N 1
ATOM 7757 C CA . VAL B 1 372 ? -1.558 14.531 1.322 1 97.25 372 VAL B CA 1
ATOM 7758 C C . VAL B 1 372 ? -2.803 15.211 1.887 1 97.25 372 VAL B C 1
ATOM 7760 O O . VAL B 1 372 ? -2.787 15.703 3.016 1 97.25 372 VAL B O 1
ATOM 7763 N N . PRO B 1 373 ? -3.912 15.289 1.093 1 98 373 PRO B N 1
ATOM 7764 C CA . PRO B 1 373 ? -5.113 15.977 1.572 1 98 373 PRO B CA 1
ATOM 7765 C C . PRO B 1 373 ? -6.023 15.07 2.398 1 98 373 PRO B C 1
ATOM 7767 O O . PRO B 1 373 ? -6.195 13.898 2.062 1 98 373 PRO B O 1
ATOM 7770 N N . PHE B 1 374 ? -6.641 15.617 3.436 1 98.25 374 PHE B N 1
ATOM 7771 C CA . PHE B 1 374 ? -7.605 14.93 4.285 1 98.25 374 PHE B CA 1
ATOM 7772 C C . PHE B 1 374 ? -8.75 15.859 4.664 1 98.25 374 PHE B C 1
ATOM 7774 O O . PHE B 1 374 ? -8.539 17.047 4.898 1 98.25 374 PHE B O 1
ATOM 7781 N N . TYR B 1 375 ? -9.977 15.289 4.695 1 98.31 375 TYR B N 1
ATOM 7782 C CA . TYR B 1 375 ? -11.086 15.984 5.34 1 98.31 375 TYR B CA 1
ATOM 7783 C C . TYR B 1 375 ? -11.094 15.719 6.844 1 98.31 375 TYR B C 1
ATOM 7785 O O . TYR B 1 375 ? -11.906 14.945 7.34 1 98.31 375 TYR B O 1
ATOM 7793 N N . GLY B 1 376 ? -10.297 16.453 7.555 1 98.19 376 GLY B N 1
ATOM 7794 C CA . GLY B 1 376 ? -10.008 16.188 8.953 1 98.19 376 GLY B CA 1
ATOM 7795 C C . GLY B 1 376 ? -11.258 16.109 9.812 1 98.19 376 GLY B C 1
ATOM 7796 O O . GLY B 1 376 ? -11.312 15.32 10.758 1 98.19 376 GLY B O 1
ATOM 7797 N N . ALA B 1 377 ? -12.273 16.844 9.531 1 98.44 377 ALA B N 1
ATOM 7798 C CA . ALA B 1 377 ? -13.477 16.891 10.359 1 98.44 377 ALA B CA 1
ATOM 7799 C C . ALA B 1 377 ? -14.281 15.609 10.25 1 98.44 377 ALA B C 1
ATOM 7801 O O . ALA B 1 377 ? -15.133 15.328 11.102 1 98.44 377 ALA B O 1
ATOM 7802 N N . LEU B 1 378 ? -13.992 14.852 9.227 1 98.5 378 LEU B N 1
ATOM 7803 C CA . LEU B 1 378 ? -14.852 13.711 8.914 1 98.5 378 LEU B CA 1
ATOM 7804 C C . LEU B 1 378 ? -14.148 12.398 9.203 1 98.5 378 LEU B C 1
ATOM 7806 O O . LEU B 1 378 ? -14.781 11.344 9.258 1 98.5 378 LEU B O 1
ATOM 7810 N N . LEU B 1 379 ? -12.867 12.414 9.391 1 98.25 379 LEU B N 1
ATOM 7811 C CA . LEU B 1 379 ? -12.117 11.172 9.484 1 98.25 379 LEU B CA 1
ATOM 7812 C C . LEU B 1 379 ? -12.461 10.422 10.766 1 98.25 379 LEU B C 1
ATOM 7814 O O . LEU B 1 379 ? -12.555 11.031 11.836 1 98.25 379 LEU B O 1
ATOM 7818 N N . THR B 1 380 ? -12.617 9.125 10.625 1 96.62 380 THR B N 1
ATOM 7819 C CA . THR B 1 380 ? -12.773 8.25 11.781 1 96.62 380 THR B CA 1
ATOM 7820 C C . THR B 1 380 ? -11.578 7.309 11.914 1 96.62 380 THR B C 1
ATOM 7822 O O . THR B 1 380 ? -11.453 6.598 12.906 1 96.62 380 THR B O 1
ATOM 7825 N N . ASP B 1 381 ? -10.766 7.312 10.922 1 94.69 381 ASP B N 1
ATOM 7826 C CA . ASP B 1 381 ? -9.523 6.543 10.867 1 94.69 381 ASP B CA 1
ATOM 7827 C C . ASP B 1 381 ? -8.578 7.094 9.805 1 94.69 381 ASP B C 1
ATOM 7829 O O . ASP B 1 381 ? -8.938 8.008 9.062 1 94.69 381 ASP B O 1
ATOM 7833 N N . VAL B 1 382 ? -7.336 6.641 9.836 1 96.62 382 VAL B N 1
ATOM 7834 C CA . VAL B 1 382 ? -6.359 7.047 8.828 1 96.62 382 VAL B CA 1
ATOM 7835 C C . VAL B 1 382 ? -5.555 5.836 8.367 1 96.62 382 VAL B C 1
ATOM 7837 O O . VAL B 1 382 ? -5.707 4.738 8.914 1 96.62 382 VAL B O 1
ATOM 7840 N N . SER B 1 383 ? -4.805 6.004 7.324 1 95.38 383 SER B N 1
ATOM 7841 C CA . SER B 1 383 ? -3.945 4.938 6.82 1 95.38 383 SER B CA 1
ATOM 7842 C C . SER B 1 383 ? -3.018 4.41 7.91 1 95.38 383 SER B C 1
ATOM 7844 O O . SER B 1 383 ? -2.521 5.184 8.734 1 95.38 383 SER B O 1
ATOM 7846 N N . LYS B 1 384 ? -2.684 3.154 7.844 1 91.81 384 LYS B N 1
ATOM 7847 C CA . LYS B 1 384 ? -1.861 2.5 8.852 1 91.81 384 LYS B CA 1
ATOM 7848 C C . LYS B 1 384 ? -0.488 3.156 8.961 1 91.81 384 LYS B C 1
ATOM 7850 O O . LYS B 1 384 ? 0.014 3.391 10.062 1 91.81 384 LYS B O 1
ATOM 7855 N N . ALA B 1 385 ? 0.098 3.418 7.883 1 95.94 385 ALA B N 1
ATOM 7856 C CA . ALA B 1 385 ? 1.435 4.008 7.875 1 95.94 385 ALA B CA 1
ATOM 7857 C C . ALA B 1 385 ? 1.461 5.316 8.656 1 95.94 385 ALA B C 1
ATOM 7859 O O . ALA B 1 385 ? 2.453 5.629 9.32 1 95.94 385 ALA B O 1
ATOM 7860 N N . TYR B 1 386 ? 0.41 6.07 8.625 1 97.12 386 TYR B N 1
ATOM 7861 C CA . TYR B 1 386 ? 0.376 7.402 9.219 1 97.12 386 TYR B CA 1
ATOM 7862 C C . TYR B 1 386 ? 0.163 7.324 10.727 1 97.12 386 TYR B C 1
ATOM 7864 O O . TYR B 1 386 ? 0.461 8.273 11.453 1 97.12 386 TYR B O 1
ATOM 7872 N N . LYS B 1 387 ? -0.378 6.258 11.172 1 94.12 387 LYS B N 1
ATOM 7873 C CA . LYS B 1 387 ? -0.666 6.18 12.602 1 94.12 387 LYS B CA 1
ATOM 7874 C C . LYS B 1 387 ? 0.255 5.18 13.289 1 94.12 387 LYS B C 1
ATOM 7876 O O . LYS B 1 387 ? 0.038 4.832 14.453 1 94.12 387 LYS B O 1
ATOM 7881 N N . THR B 1 388 ? 1.246 4.664 12.586 1 90.75 388 THR B N 1
ATOM 7882 C CA . THR B 1 388 ? 2.195 3.727 13.172 1 90.75 388 THR B CA 1
ATOM 7883 C C . THR B 1 388 ? 3.102 4.43 14.18 1 90.75 388 THR B C 1
ATOM 7885 O O . THR B 1 388 ? 3.814 5.371 13.828 1 90.75 388 THR B O 1
ATOM 7888 N N . GLU B 1 389 ? 3.086 3.902 15.43 1 85.62 389 GLU B N 1
ATOM 7889 C CA . GLU B 1 389 ? 3.949 4.391 16.5 1 85.62 389 GLU B CA 1
ATOM 7890 C C . GLU B 1 389 ? 5.336 3.758 16.422 1 85.62 389 GLU B C 1
ATOM 7892 O O . GLU B 1 389 ? 5.543 2.646 16.906 1 85.62 389 GLU B O 1
ATOM 7897 N N . ALA B 1 390 ? 6.344 4.375 15.906 1 82 390 ALA B N 1
ATOM 7898 C CA . ALA B 1 390 ? 7.613 3.699 15.648 1 82 390 ALA B CA 1
ATOM 7899 C C . ALA B 1 390 ? 8.695 4.176 16.609 1 82 390 ALA B C 1
ATOM 7901 O O . ALA B 1 390 ? 9.469 3.373 17.141 1 82 390 ALA B O 1
ATOM 7902 N N . GLN B 1 391 ? 8.836 5.465 16.922 1 77.06 391 GLN B N 1
ATOM 7903 C CA . GLN B 1 391 ? 9.852 6.102 17.75 1 77.06 391 GLN B CA 1
ATOM 7904 C C . GLN B 1 391 ? 11.25 5.926 17.156 1 77.06 391 GLN B C 1
ATOM 7906 O O . GLN B 1 391 ? 12.133 6.758 17.375 1 77.06 391 GLN B O 1
ATOM 7911 N N . GLN B 1 392 ? 11.461 4.688 16.5 1 82.38 392 GLN B N 1
ATOM 7912 C CA . GLN B 1 392 ? 12.703 4.344 15.812 1 82.38 392 GLN B CA 1
ATOM 7913 C C . GLN B 1 392 ? 12.453 4.105 14.32 1 82.38 392 GLN B C 1
ATOM 7915 O O . GLN B 1 392 ? 11.312 3.93 13.898 1 82.38 392 GLN B O 1
ATOM 7920 N N . PRO B 1 393 ? 13.555 4.145 13.633 1 85.88 393 PRO B N 1
ATOM 7921 C CA . PRO B 1 393 ? 13.383 3.914 12.203 1 85.88 393 PRO B CA 1
ATOM 7922 C C . PRO B 1 393 ? 12.531 2.68 11.898 1 85.88 393 PRO B C 1
ATOM 7924 O O . PRO B 1 393 ? 12.766 1.612 12.477 1 85.88 393 PRO B O 1
ATOM 7927 N N . ASN B 1 394 ? 11.562 2.848 11.156 1 89.19 394 ASN B N 1
ATOM 7928 C CA . ASN B 1 394 ? 10.547 1.857 10.797 1 89.19 394 ASN B CA 1
ATOM 7929 C C . ASN B 1 394 ? 10.07 2.039 9.359 1 89.19 394 ASN B C 1
ATOM 7931 O O . ASN B 1 394 ? 9.383 3.01 9.047 1 89.19 394 ASN B O 1
ATOM 7935 N N . SER B 1 395 ? 10.32 1.078 8.492 1 91.44 395 SER B N 1
ATOM 7936 C CA . SER B 1 395 ? 10.109 1.197 7.059 1 91.44 395 SER B CA 1
ATOM 7937 C C . SER B 1 395 ? 8.633 1.027 6.699 1 91.44 395 SER B C 1
ATOM 7939 O O . SER B 1 395 ? 8.273 1.021 5.523 1 91.44 395 SER B O 1
ATOM 7941 N N . ARG B 1 396 ? 7.77 0.927 7.66 1 92.19 396 ARG B N 1
ATOM 7942 C CA . ARG B 1 396 ? 6.332 0.858 7.422 1 92.19 396 ARG B CA 1
ATOM 7943 C C . ARG B 1 396 ? 5.617 2.055 8.039 1 92.19 396 ARG B C 1
ATOM 7945 O O . ARG B 1 396 ? 4.387 2.127 8.016 1 92.19 396 ARG B O 1
ATOM 7952 N N . ALA B 1 397 ? 6.344 2.982 8.641 1 94.38 397 ALA B N 1
ATOM 7953 C CA . ALA B 1 397 ? 5.805 4.223 9.188 1 94.38 397 ALA B CA 1
ATOM 7954 C C . ALA B 1 397 ? 6.039 5.391 8.234 1 94.38 397 ALA B C 1
ATOM 7956 O O . ALA B 1 397 ? 7.152 5.59 7.746 1 94.38 397 ALA B O 1
ATOM 7957 N N . ALA B 1 398 ? 5.004 6.156 8.047 1 97.38 398 ALA B N 1
ATOM 7958 C CA . ALA B 1 398 ? 5.039 7.203 7.027 1 97.38 398 ALA B CA 1
ATOM 7959 C C . ALA B 1 398 ? 6.207 8.156 7.262 1 97.38 398 ALA B C 1
ATOM 7961 O O . ALA B 1 398 ? 6.918 8.523 6.32 1 97.38 398 ALA B O 1
ATOM 7962 N N . TYR B 1 399 ? 6.426 8.57 8.523 1 97 399 TYR B N 1
ATOM 7963 C CA . TYR B 1 399 ? 7.512 9.5 8.828 1 97 399 TYR B CA 1
ATOM 7964 C C . TYR B 1 399 ? 8.852 8.938 8.359 1 97 399 TYR B C 1
ATOM 7966 O O . TYR B 1 399 ? 9.602 9.617 7.652 1 97 399 TYR B O 1
ATOM 7974 N N . TRP B 1 400 ? 9.109 7.73 8.672 1 95.38 400 TRP B N 1
ATOM 7975 C CA . TRP B 1 400 ? 10.414 7.145 8.391 1 95.38 400 TRP B CA 1
ATOM 7976 C C . TRP B 1 400 ? 10.562 6.816 6.91 1 95.38 400 TRP B C 1
ATOM 7978 O O . TRP B 1 400 ? 11.656 6.902 6.352 1 95.38 400 TRP B O 1
ATOM 7988 N N . ILE B 1 401 ? 9.469 6.434 6.27 1 96.5 401 ILE B N 1
ATOM 7989 C CA . ILE B 1 401 ? 9.5 6.215 4.828 1 96.5 401 ILE B CA 1
ATOM 7990 C C . ILE B 1 401 ? 9.977 7.484 4.125 1 96.5 401 ILE B C 1
ATOM 7992 O O . ILE B 1 401 ? 10.898 7.438 3.311 1 96.5 401 ILE B O 1
ATOM 7996 N N . PHE B 1 402 ? 9.461 8.633 4.488 1 97.62 402 PHE B N 1
ATOM 7997 C CA . PHE B 1 402 ? 9.852 9.898 3.887 1 97.62 402 PHE B CA 1
ATOM 7998 C C . PHE B 1 402 ? 11.242 10.32 4.363 1 97.62 402 PHE B C 1
ATOM 8000 O O . PHE B 1 402 ? 12.031 10.859 3.586 1 97.62 402 PHE B O 1
ATOM 8007 N N . ARG B 1 403 ? 11.5 10.109 5.637 1 95.88 403 ARG B N 1
ATOM 8008 C CA . ARG B 1 403 ? 12.805 10.5 6.168 1 95.88 403 ARG B CA 1
ATOM 8009 C C . ARG B 1 403 ? 13.93 9.758 5.453 1 95.88 403 ARG B C 1
ATOM 8011 O O . ARG B 1 403 ? 14.984 10.336 5.188 1 95.88 403 ARG B O 1
ATOM 8018 N N . ASN B 1 404 ? 13.695 8.492 5.133 1 94.31 404 ASN B N 1
ATOM 8019 C CA . ASN B 1 404 ? 14.703 7.699 4.438 1 94.31 404 ASN B CA 1
ATOM 8020 C C . ASN B 1 404 ? 15.008 8.258 3.051 1 94.31 404 ASN B C 1
ATOM 8022 O O . ASN B 1 404 ? 16.141 8.188 2.582 1 94.31 404 ASN B O 1
ATOM 8026 N N . ILE B 1 405 ? 14.023 8.789 2.387 1 95.94 405 ILE B N 1
ATOM 8027 C CA . ILE B 1 405 ? 14.273 9.477 1.125 1 95.94 405 ILE B CA 1
ATOM 8028 C C . ILE B 1 405 ? 15.148 10.703 1.37 1 95.94 405 ILE B C 1
ATOM 8030 O O . ILE B 1 405 ? 16.109 10.945 0.635 1 95.94 405 ILE B O 1
ATOM 8034 N N . GLY B 1 406 ? 14.812 11.5 2.439 1 96.06 406 GLY B N 1
ATOM 8035 C CA . GLY B 1 406 ? 15.617 12.656 2.809 1 96.06 406 GLY B CA 1
ATOM 8036 C C . GLY B 1 406 ? 17.078 12.312 3.053 1 96.06 406 GLY B C 1
ATOM 8037 O O . GLY B 1 406 ? 17.969 13.031 2.598 1 96.06 406 GLY B O 1
ATOM 8038 N N . TYR B 1 407 ? 17.344 11.188 3.695 1 93.12 407 TYR B N 1
ATOM 8039 C CA . TYR B 1 407 ? 18.719 10.773 4.016 1 93.12 407 TYR B CA 1
ATOM 8040 C C . TYR B 1 407 ? 19.516 10.5 2.746 1 93.12 407 TYR B C 1
ATOM 8042 O O . TYR B 1 407 ? 20.719 10.719 2.709 1 93.12 407 TYR B O 1
ATOM 8050 N N . LEU B 1 408 ? 18.812 10.031 1.718 1 93.81 408 LEU B N 1
ATOM 8051 C CA . LEU B 1 408 ? 19.5 9.727 0.462 1 93.81 408 LEU B CA 1
ATOM 8052 C C . LEU B 1 408 ? 19.828 11 -0.299 1 93.81 408 LEU B C 1
ATOM 8054 O O . LEU B 1 408 ? 20.781 11.023 -1.096 1 93.81 408 LEU B O 1
ATOM 8058 N N . CYS B 1 409 ? 19.094 12.062 -0.003 1 95.56 409 CYS B N 1
ATOM 8059 C CA . CYS B 1 409 ? 19.156 13.242 -0.86 1 95.56 409 CYS B CA 1
ATOM 8060 C C . CYS B 1 409 ? 19.859 14.391 -0.156 1 95.56 409 CYS B C 1
ATOM 8062 O O . CYS B 1 409 ? 20.312 15.344 -0.803 1 95.56 409 CYS B O 1
ATOM 8064 N N . GLU B 1 410 ? 19.984 14.344 1.137 1 93.88 410 GLU B N 1
ATOM 8065 C CA . GLU B 1 410 ? 20.484 15.461 1.94 1 93.88 410 GLU B CA 1
ATOM 8066 C C . GLU B 1 410 ? 21.969 15.305 2.248 1 93.88 410 GLU B C 1
ATOM 8068 O O . GLU B 1 410 ? 22.516 14.203 2.148 1 93.88 410 GLU B O 1
ATOM 8073 N N . GLU B 1 411 ? 22.5 16.484 2.574 1 88.06 411 GLU B N 1
ATOM 8074 C CA . GLU B 1 411 ? 23.844 16.484 3.168 1 88.06 411 GLU B CA 1
ATOM 8075 C C . GLU B 1 411 ? 23.766 16.422 4.691 1 88.06 411 GLU B C 1
ATOM 8077 O O . GLU B 1 411 ? 22.844 16.969 5.297 1 88.06 411 GLU B O 1
ATOM 8082 N N . THR B 1 412 ? 24.703 15.844 5.285 1 80.62 412 THR B N 1
ATOM 8083 C CA . THR B 1 412 ? 24.703 15.711 6.738 1 80.62 412 THR B CA 1
ATOM 8084 C C . THR B 1 412 ? 24.75 17.078 7.41 1 80.62 412 THR B C 1
ATOM 8086 O O . THR B 1 412 ? 24.25 17.25 8.523 1 80.62 412 THR B O 1
ATOM 8089 N N . ASN B 1 413 ? 25.281 18.062 6.715 1 79.12 413 ASN B N 1
ATOM 8090 C CA . ASN B 1 413 ? 25.406 19.391 7.289 1 79.12 413 ASN B CA 1
ATOM 8091 C C . ASN B 1 413 ? 24.25 20.297 6.855 1 79.12 413 ASN B C 1
ATOM 8093 O O . ASN B 1 413 ? 24.312 21.516 7.047 1 79.12 413 ASN B O 1
ATOM 8097 N N . ASP B 1 414 ? 23.156 19.797 6.266 1 81.12 414 ASP B N 1
ATOM 8098 C CA . ASP B 1 414 ? 22 20.516 5.75 1 81.12 414 ASP B CA 1
ATOM 8099 C C . ASP B 1 414 ? 22.406 21.547 4.711 1 81.12 414 ASP B C 1
ATOM 8101 O O . ASP B 1 414 ? 21.688 22.516 4.469 1 81.12 414 ASP B O 1
ATOM 8105 N N . GLY B 1 415 ? 23.625 21.328 4.164 1 85.69 415 GLY B N 1
ATOM 8106 C CA . GLY B 1 415 ? 24.109 22.203 3.104 1 85.69 415 GLY B CA 1
ATOM 8107 C C . GLY B 1 415 ? 23.609 21.812 1.729 1 85.69 415 GLY B C 1
ATOM 8108 O O . GLY B 1 415 ? 22.688 20.984 1.609 1 85.69 415 GLY B O 1
ATOM 8109 N N . ASP B 1 416 ? 24.141 22.594 0.733 1 86.88 416 ASP B N 1
ATOM 8110 C CA . ASP B 1 416 ? 23.828 22.328 -0.667 1 86.88 416 ASP B CA 1
ATOM 8111 C C . ASP B 1 416 ? 24.953 21.547 -1.341 1 86.88 416 ASP B C 1
ATOM 8113 O O . ASP B 1 416 ? 25.922 22.156 -1.831 1 86.88 416 ASP B O 1
ATOM 8117 N N . GLY B 1 417 ? 24.984 20.203 -1.248 1 88.88 417 GLY B N 1
ATOM 8118 C CA . GLY B 1 417 ? 26.078 19.375 -1.743 1 88.88 417 GLY B CA 1
ATOM 8119 C C . GLY B 1 417 ? 25.656 18.422 -2.838 1 88.88 417 GLY B C 1
ATOM 8120 O O . GLY B 1 417 ? 24.609 18.609 -3.465 1 88.88 417 GLY B O 1
ATOM 8121 N N . PRO B 1 418 ? 26.5 17.516 -3.105 1 92.56 418 PRO B N 1
ATOM 8122 C CA . PRO B 1 418 ? 26.328 16.609 -4.25 1 92.56 418 PRO B CA 1
ATOM 8123 C C . PRO B 1 418 ? 25.094 15.727 -4.121 1 92.56 418 PRO B C 1
ATOM 8125 O O . PRO B 1 418 ? 24.469 15.375 -5.129 1 92.56 418 PRO B O 1
ATOM 8128 N N . ASN B 1 419 ? 24.75 15.312 -2.936 1 93.44 419 ASN B N 1
ATOM 8129 C CA . ASN B 1 419 ? 23.578 14.453 -2.783 1 93.44 419 ASN B CA 1
ATOM 8130 C C . ASN B 1 419 ? 22.312 15.141 -3.287 1 93.44 419 ASN B C 1
ATOM 8132 O O . ASN B 1 419 ? 21.484 14.516 -3.955 1 93.44 419 ASN B O 1
ATOM 8136 N N . ARG B 1 420 ? 22.172 16.422 -2.91 1 93.94 420 ARG B N 1
ATOM 8137 C CA . ARG B 1 420 ? 21 17.172 -3.357 1 93.94 420 ARG B CA 1
ATOM 8138 C C . ARG B 1 420 ? 20.984 17.312 -4.875 1 93.94 420 ARG B C 1
ATOM 8140 O O . ARG B 1 420 ? 19.922 17.297 -5.496 1 93.94 420 ARG B O 1
ATOM 8147 N N . GLU B 1 421 ? 22.172 17.5 -5.438 1 91.5 421 GLU B N 1
ATOM 8148 C CA . GLU B 1 421 ? 22.281 17.672 -6.883 1 91.5 421 GLU B CA 1
ATOM 8149 C C . GLU B 1 421 ? 22.047 16.344 -7.602 1 91.5 421 GLU B C 1
ATOM 8151 O O . GLU B 1 421 ? 21.344 16.297 -8.625 1 91.5 421 GLU B O 1
ATOM 8156 N N . ASN B 1 422 ? 22.625 15.297 -7.105 1 93.75 422 ASN B N 1
ATOM 8157 C CA . ASN B 1 422 ? 22.625 14.016 -7.805 1 93.75 422 ASN B CA 1
ATOM 8158 C C . ASN B 1 422 ? 21.328 13.242 -7.578 1 93.75 422 ASN B C 1
ATOM 8160 O O . ASN B 1 422 ? 20.891 12.477 -8.438 1 93.75 422 ASN B O 1
ATOM 8164 N N . TYR B 1 423 ? 20.688 13.43 -6.398 1 94.94 423 TYR B N 1
ATOM 8165 C CA . TYR B 1 423 ? 19.547 12.586 -6.062 1 94.94 423 TYR B CA 1
ATOM 8166 C C . TYR B 1 423 ? 18.344 13.43 -5.676 1 94.94 423 TYR B C 1
ATOM 8168 O O . TYR B 1 423 ? 17.203 13.016 -5.879 1 94.94 423 TYR B O 1
ATOM 8176 N N . GLY B 1 424 ? 18.547 14.641 -5.164 1 95.06 424 GLY B N 1
ATOM 8177 C CA . GLY B 1 424 ? 17.453 15.477 -4.664 1 95.06 424 GLY B CA 1
ATOM 8178 C C . GLY B 1 424 ? 16.688 16.172 -5.77 1 95.06 424 GLY B C 1
ATOM 8179 O O . GLY B 1 424 ? 15.484 16.422 -5.633 1 95.06 424 GLY B O 1
ATOM 8180 N N . LYS B 1 425 ? 17.344 16.453 -6.859 1 91 425 LYS B N 1
ATOM 8181 C CA . LYS B 1 425 ? 16.719 17.203 -7.949 1 91 425 LYS B CA 1
ATOM 8182 C C . LYS B 1 425 ? 15.531 16.438 -8.531 1 91 425 LYS B C 1
ATOM 8184 O O . LYS B 1 425 ? 14.461 17.016 -8.734 1 91 425 LYS B O 1
ATOM 8189 N N . GLY B 1 426 ? 15.734 15.156 -8.828 1 91.94 426 GLY B N 1
ATOM 8190 C CA . GLY B 1 426 ? 14.656 14.344 -9.375 1 91.94 426 GLY B CA 1
ATOM 8191 C C . GLY B 1 426 ? 13.492 14.172 -8.414 1 91.94 426 GLY B C 1
ATOM 8192 O O . GLY B 1 426 ? 12.336 14.133 -8.828 1 91.94 426 GLY B O 1
ATOM 8193 N N . VAL B 1 427 ? 13.789 14.094 -7.094 1 95.88 427 VAL B N 1
ATOM 8194 C CA . VAL B 1 427 ? 12.766 13.945 -6.066 1 95.88 427 VAL B CA 1
ATOM 8195 C C . VAL B 1 427 ? 11.898 15.203 -6.012 1 95.88 427 VAL B C 1
ATOM 8197 O O . VAL B 1 427 ? 10.672 15.125 -6.012 1 95.88 427 VAL B O 1
ATOM 8200 N N . LYS B 1 428 ? 12.516 16.359 -6.004 1 94.19 428 LYS B N 1
ATOM 8201 C CA . LYS B 1 428 ? 11.797 17.641 -5.949 1 94.19 428 LYS B CA 1
ATOM 8202 C C . LYS B 1 428 ? 10.945 17.844 -7.199 1 94.19 428 LYS B C 1
ATOM 8204 O O . LYS B 1 428 ? 9.844 18.391 -7.121 1 94.19 428 LYS B O 1
ATOM 8209 N N . GLN B 1 429 ? 11.484 17.453 -8.312 1 90.31 429 GLN B N 1
ATOM 8210 C CA . GLN B 1 429 ? 10.734 17.578 -9.562 1 90.31 429 GLN B CA 1
ATOM 8211 C C . GLN B 1 429 ? 9.469 16.719 -9.523 1 90.31 429 GLN B C 1
ATOM 8213 O O . GLN B 1 429 ? 8.398 17.172 -9.922 1 90.31 429 GLN B O 1
ATOM 8218 N N . PHE B 1 430 ? 9.641 15.508 -9.07 1 94.31 430 PHE B N 1
ATOM 8219 C CA . PHE B 1 430 ? 8.492 14.617 -9 1 94.31 430 PHE B CA 1
ATOM 8220 C C . PHE B 1 430 ? 7.449 15.156 -8.023 1 94.31 430 PHE B C 1
ATOM 8222 O O . PHE B 1 430 ? 6.254 15.18 -8.328 1 94.31 430 PHE B O 1
ATOM 8229 N N . TYR B 1 431 ? 7.84 15.547 -6.82 1 96.75 431 TYR B N 1
ATOM 8230 C CA . TYR B 1 431 ? 6.879 15.961 -5.805 1 96.75 431 TYR B CA 1
ATOM 8231 C C . TYR B 1 431 ? 6.215 17.281 -6.188 1 96.75 431 TYR B C 1
ATOM 8233 O O . TYR B 1 431 ? 5.059 17.531 -5.84 1 96.75 431 TYR B O 1
ATOM 8241 N N . LYS B 1 432 ? 6.898 18.141 -6.895 1 93.69 432 LYS B N 1
ATOM 8242 C CA . LYS B 1 432 ? 6.227 19.312 -7.434 1 93.69 432 LYS B CA 1
ATOM 8243 C C . LYS B 1 432 ? 5.109 18.922 -8.391 1 93.69 432 LYS B C 1
ATOM 8245 O O . LYS B 1 432 ? 3.996 19.453 -8.305 1 93.69 432 LYS B O 1
ATOM 8250 N N . ALA B 1 433 ? 5.438 18.031 -9.328 1 92.12 433 ALA B N 1
ATOM 8251 C CA . ALA B 1 433 ? 4.422 17.516 -10.242 1 92.12 433 ALA B CA 1
ATOM 8252 C C . ALA B 1 433 ? 3.295 16.828 -9.484 1 92.12 433 ALA B C 1
ATOM 8254 O O . ALA B 1 433 ? 2.123 16.953 -9.852 1 92.12 433 ALA B O 1
ATOM 8255 N N . TYR B 1 434 ? 3.686 16.062 -8.484 1 95.31 434 TYR B N 1
ATOM 8256 C CA . TYR B 1 434 ? 2.729 15.367 -7.633 1 95.31 434 TYR B CA 1
ATOM 8257 C C . TYR B 1 434 ? 1.747 16.344 -7 1 95.31 434 TYR B C 1
ATOM 8259 O O . TYR B 1 434 ? 0.533 16.141 -7.051 1 95.31 434 TYR B O 1
ATOM 8267 N N . MET B 1 435 ? 2.219 17.469 -6.461 1 96.94 435 MET B N 1
ATOM 8268 C CA . MET B 1 435 ? 1.386 18.453 -5.777 1 96.94 435 MET B CA 1
ATOM 8269 C C . MET B 1 435 ? 0.521 19.219 -6.773 1 96.94 435 MET B C 1
ATOM 8271 O O . MET B 1 435 ? -0.624 19.562 -6.473 1 96.94 435 MET B O 1
ATOM 8275 N N . THR B 1 436 ? 1.065 19.5 -7.906 1 92.75 436 THR B N 1
ATOM 8276 C CA . THR B 1 436 ? 0.276 20.141 -8.953 1 92.75 436 THR B CA 1
ATOM 8277 C C . THR B 1 436 ? -0.918 19.266 -9.336 1 92.75 436 THR B C 1
ATOM 8279 O O . THR B 1 436 ? -2.051 19.75 -9.391 1 92.75 436 THR B O 1
ATOM 8282 N N . LYS B 1 437 ? -0.591 18.016 -9.57 1 89.81 437 LYS B N 1
ATOM 8283 C CA . LYS B 1 437 ? -1.645 17.078 -9.93 1 89.81 437 LYS B CA 1
ATOM 8284 C C . LYS B 1 437 ? -2.637 16.891 -8.781 1 89.81 437 LYS B C 1
ATOM 8286 O O . LYS B 1 437 ? -3.85 16.859 -9 1 89.81 437 LYS B O 1
ATOM 8291 N N . MET B 1 438 ? -2.146 16.797 -7.578 1 94.88 438 MET B N 1
ATOM 8292 C CA . MET B 1 438 ? -2.99 16.594 -6.402 1 94.88 438 MET B CA 1
ATOM 8293 C C . MET B 1 438 ? -3.941 17.766 -6.207 1 94.88 438 MET B C 1
ATOM 8295 O O . MET B 1 438 ? -5.102 17.578 -5.844 1 94.88 438 MET B O 1
ATOM 8299 N N . GLU B 1 439 ? -3.467 18.953 -6.348 1 92.56 439 GLU B N 1
ATOM 8300 C CA . GLU B 1 439 ? -4.316 20.141 -6.23 1 92.56 439 GLU B CA 1
ATOM 8301 C C . GLU B 1 439 ? -5.449 20.109 -7.254 1 92.56 439 GLU B C 1
ATOM 8303 O O . GLU B 1 439 ? -6.586 20.469 -6.941 1 92.56 439 GLU B O 1
ATOM 8308 N N . GLU B 1 440 ? -5.129 19.656 -8.422 1 85.62 440 GLU B N 1
ATOM 8309 C CA . GLU B 1 440 ? -6.133 19.531 -9.477 1 85.62 440 GLU B CA 1
ATOM 8310 C C . GLU B 1 440 ? -7.168 18.469 -9.125 1 85.62 440 GLU B C 1
ATOM 8312 O O . GLU B 1 440 ? -8.375 18.688 -9.242 1 85.62 440 GLU B O 1
ATOM 8317 N N . LEU B 1 441 ? -6.68 17.344 -8.727 1 87 441 LEU B N 1
ATOM 8318 C CA . LEU B 1 441 ? -7.562 16.234 -8.383 1 87 441 LEU B CA 1
ATOM 8319 C C . LEU B 1 441 ? -8.422 16.578 -7.172 1 87 441 LEU B C 1
ATOM 8321 O O . LEU B 1 441 ? -9.578 16.156 -7.078 1 87 441 LEU B O 1
ATOM 8325 N N . GLN B 1 442 ? -7.918 17.391 -6.262 1 93.75 442 GLN B N 1
ATOM 8326 C CA . GLN B 1 442 ? -8.656 17.766 -5.066 1 93.75 442 GLN B CA 1
ATOM 8327 C C . GLN B 1 442 ? -9.891 18.594 -5.418 1 93.75 442 GLN B C 1
ATOM 8329 O O . GLN B 1 442 ? -10.922 18.516 -4.75 1 93.75 442 GLN B O 1
ATOM 8334 N N . LYS B 1 443 ? -9.789 19.406 -6.43 1 87.19 443 LYS B N 1
ATOM 8335 C CA . LYS B 1 443 ? -10.953 20.172 -6.879 1 87.19 443 LYS B CA 1
ATOM 8336 C C . LYS B 1 443 ? -12.094 19.25 -7.289 1 87.19 443 LYS B C 1
ATOM 8338 O O . LYS B 1 443 ? -13.25 19.484 -6.934 1 87.19 443 LYS B O 1
ATOM 8343 N N . ASN B 1 444 ? -11.695 18.172 -7.988 1 79.75 444 ASN B N 1
ATOM 8344 C CA . ASN B 1 444 ? -12.688 17.172 -8.383 1 79.75 444 ASN B CA 1
ATOM 8345 C C . ASN B 1 444 ? -13.258 16.453 -7.168 1 79.75 444 ASN B C 1
ATOM 8347 O O . ASN B 1 444 ? -14.469 16.219 -7.09 1 79.75 444 ASN B O 1
ATOM 8351 N N . VAL B 1 445 ? -12.422 16.109 -6.293 1 90.88 445 VAL B N 1
ATOM 8352 C CA . VAL B 1 445 ? -12.844 15.391 -5.094 1 90.88 445 VAL B CA 1
ATOM 8353 C C . VAL B 1 445 ? -13.773 16.281 -4.266 1 90.88 445 VAL B C 1
ATOM 8355 O O . VAL B 1 445 ? -14.758 15.789 -3.693 1 90.88 445 VAL B O 1
ATOM 8358 N N . ASN B 1 446 ? -13.477 17.594 -4.199 1 91.69 446 ASN B N 1
ATOM 8359 C CA . ASN B 1 446 ? -14.367 18.531 -3.512 1 91.69 446 ASN B CA 1
ATOM 8360 C C . ASN B 1 446 ? -15.781 18.469 -4.09 1 91.69 446 ASN B C 1
ATOM 8362 O O . ASN B 1 446 ? -16.766 18.453 -3.342 1 91.69 446 ASN B O 1
ATOM 8366 N N . ALA B 1 447 ? -15.789 18.438 -5.367 1 83.94 447 ALA B N 1
ATOM 8367 C CA . ALA B 1 447 ? -17.094 18.375 -6.027 1 83.94 447 ALA B CA 1
ATOM 8368 C C . ALA B 1 447 ? -17.797 17.047 -5.75 1 83.94 447 ALA B C 1
ATOM 8370 O O . ALA B 1 447 ? -19 17.031 -5.504 1 83.94 447 ALA B O 1
ATOM 8371 N N . GLN B 1 448 ? -17.062 15.961 -5.773 1 83.56 448 GLN B N 1
ATOM 8372 C CA . GLN B 1 448 ? -17.609 14.641 -5.488 1 83.56 448 GLN B CA 1
ATOM 8373 C C . GLN B 1 448 ? -18.125 14.555 -4.051 1 83.56 448 GLN B C 1
ATOM 8375 O O . GLN B 1 448 ? -19.219 14.055 -3.809 1 83.56 448 GLN B O 1
ATOM 8380 N N . MET B 1 449 ? -17.391 15.07 -3.152 1 93 449 MET B N 1
ATOM 8381 C CA . MET B 1 449 ? -17.766 15 -1.743 1 93 449 MET B CA 1
ATOM 8382 C C . MET B 1 449 ? -18.953 15.914 -1.449 1 93 449 MET B C 1
ATOM 8384 O O . MET B 1 449 ? -19.781 15.602 -0.6 1 93 449 MET B O 1
ATOM 8388 N N . LEU B 1 450 ? -19 17.062 -2.127 1 89.06 450 LEU B N 1
ATOM 8389 C CA . LEU B 1 450 ? -20.172 17.922 -1.996 1 89.06 450 LEU B CA 1
ATOM 8390 C C . LEU B 1 450 ? -21.438 17.203 -2.475 1 89.06 450 LEU B C 1
ATOM 8392 O O . LEU B 1 450 ? -22.5 17.344 -1.876 1 89.06 450 LEU B O 1
ATOM 8396 N N . ASN B 1 451 ? -21.281 16.438 -3.562 1 84.19 451 ASN B N 1
ATOM 8397 C CA . ASN B 1 451 ? -22.391 15.633 -4.039 1 84.19 451 ASN B CA 1
ATOM 8398 C C . ASN B 1 451 ? -22.812 14.594 -3.006 1 84.19 451 ASN B C 1
ATOM 8400 O O . ASN B 1 451 ? -24.016 14.359 -2.799 1 84.19 451 ASN B O 1
ATOM 8404 N N . VAL B 1 452 ? -21.859 13.93 -2.371 1 87.88 452 VAL B N 1
ATOM 8405 C CA . VAL B 1 452 ? -22.172 12.977 -1.308 1 87.88 452 VAL B CA 1
ATOM 8406 C C . VAL B 1 452 ? -22.906 13.695 -0.173 1 87.88 452 VAL B C 1
ATOM 8408 O O . VAL B 1 452 ? -23.906 13.188 0.345 1 87.88 452 VAL B O 1
ATOM 8411 N N . TYR B 1 453 ? -22.438 14.852 0.182 1 91.19 453 TYR B N 1
ATOM 8412 C CA . TYR B 1 453 ? -23.062 15.641 1.232 1 91.19 453 TYR B CA 1
ATOM 8413 C C . TYR B 1 453 ? -24.531 15.922 0.906 1 91.19 453 TYR B C 1
ATOM 8415 O O . TYR B 1 453 ? -25.391 15.82 1.778 1 91.19 453 TYR B O 1
ATOM 8423 N N . LYS B 1 454 ? -24.781 16.203 -0.303 1 85.25 454 LYS B N 1
ATOM 8424 C CA . LYS B 1 454 ? -26.125 16.594 -0.72 1 85.25 454 LYS B CA 1
ATOM 8425 C C . LYS B 1 454 ? -27.031 15.383 -0.859 1 85.25 454 LYS B C 1
ATOM 8427 O O . LYS B 1 454 ? -28.234 15.461 -0.55 1 85.25 454 LYS B O 1
ATOM 8432 N N . ASN B 1 455 ? -26.469 14.211 -1.241 1 80.94 455 ASN B N 1
ATOM 8433 C CA . ASN B 1 455 ? -27.344 13.117 -1.677 1 80.94 455 ASN B CA 1
ATOM 8434 C C . ASN B 1 455 ? -27.141 11.875 -0.81 1 80.94 455 ASN B C 1
ATOM 8436 O O . ASN B 1 455 ? -27.953 10.945 -0.868 1 80.94 455 ASN B O 1
ATOM 8440 N N . ASP B 1 456 ? -26.141 11.852 -0.025 1 85.44 456 ASP B N 1
ATOM 8441 C CA . ASP B 1 456 ? -25.828 10.688 0.797 1 85.44 456 ASP B CA 1
ATOM 8442 C C . ASP B 1 456 ? -25.078 11.102 2.061 1 85.44 456 ASP B C 1
ATOM 8444 O O . ASP B 1 456 ? -24.031 10.516 2.389 1 85.44 456 ASP B O 1
ATOM 8448 N N . LYS B 1 457 ? -25.578 12.016 2.738 1 88.31 457 LYS B N 1
ATOM 8449 C CA . LYS B 1 457 ? -24.875 12.625 3.867 1 88.31 457 LYS B CA 1
ATOM 8450 C C . LYS B 1 457 ? -24.562 11.594 4.941 1 88.31 457 LYS B C 1
ATOM 8452 O O . LYS B 1 457 ? -23.531 11.68 5.609 1 88.31 457 LYS B O 1
ATOM 8457 N N . LYS B 1 458 ? -25.359 10.609 5.059 1 89.81 458 LYS B N 1
ATOM 8458 C CA . LYS B 1 458 ? -25.188 9.594 6.094 1 89.81 458 LYS B CA 1
ATOM 8459 C C . LYS B 1 458 ? -23.891 8.828 5.906 1 89.81 458 LYS B C 1
ATOM 8461 O O . LYS B 1 458 ? -23.328 8.289 6.863 1 89.81 458 LYS B O 1
ATOM 8466 N N . ASN B 1 459 ? -23.344 8.82 4.609 1 90.38 459 ASN B N 1
ATOM 8467 C CA . ASN B 1 459 ? -22.109 8.094 4.316 1 90.38 459 ASN B CA 1
ATOM 8468 C C . ASN B 1 459 ? -20.938 9.039 4.086 1 90.38 459 ASN B C 1
ATOM 8470 O O . ASN B 1 459 ? -19.891 8.633 3.576 1 90.38 459 ASN B O 1
ATOM 8474 N N . LEU B 1 460 ? -21.125 10.273 4.457 1 93.44 460 LEU B N 1
ATOM 8475 C CA . LEU B 1 460 ? -20.094 11.281 4.215 1 93.44 460 LEU B CA 1
ATOM 8476 C C . LEU B 1 460 ? -18.812 10.938 4.961 1 93.44 460 LEU B C 1
ATOM 8478 O O . LEU B 1 460 ? -17.719 11.008 4.395 1 93.44 460 LEU B O 1
ATOM 8482 N N . GLU B 1 461 ? -18.922 10.516 6.223 1 95.69 461 GLU B N 1
ATOM 8483 C CA . GLU B 1 461 ? -17.766 10.133 7.023 1 95.69 461 GLU B CA 1
ATOM 8484 C C . GLU B 1 461 ? -17.062 8.914 6.43 1 95.69 461 GLU B C 1
ATOM 8486 O O . GLU B 1 461 ? -15.836 8.844 6.414 1 95.69 461 GLU B O 1
ATOM 8491 N N . TYR B 1 462 ? -17.922 8 5.953 1 92.75 462 TYR B N 1
ATOM 8492 C CA . TYR B 1 462 ? -17.375 6.789 5.348 1 92.75 462 TYR B CA 1
ATOM 8493 C C . TYR B 1 462 ? -16.516 7.117 4.137 1 92.75 462 TYR B C 1
ATOM 8495 O O . TYR B 1 462 ? -15.367 6.684 4.047 1 92.75 462 TYR B O 1
ATOM 8503 N N . TYR B 1 463 ? -17.016 7.914 3.223 1 91.06 463 TYR B N 1
ATOM 8504 C CA . TYR B 1 463 ? -16.312 8.25 1.997 1 91.06 463 TYR B CA 1
ATOM 8505 C C . TYR B 1 463 ? -15.031 9.023 2.305 1 91.06 463 TYR B C 1
ATOM 8507 O O . TYR B 1 463 ? -13.977 8.75 1.728 1 91.06 463 TYR B O 1
ATOM 8515 N N . ALA B 1 464 ? -15.125 9.961 3.232 1 97 464 ALA B N 1
ATOM 8516 C CA . ALA B 1 464 ? -13.953 10.766 3.582 1 97 464 ALA B CA 1
ATOM 8517 C C . ALA B 1 464 ? -12.859 9.898 4.188 1 97 464 ALA B C 1
ATOM 8519 O O . ALA B 1 464 ? -11.68 10.047 3.842 1 97 464 ALA B O 1
ATOM 8520 N N . THR B 1 465 ? -13.266 9.039 5.074 1 96.75 465 THR B N 1
ATOM 8521 C CA . THR B 1 465 ? -12.312 8.195 5.785 1 96.75 465 THR B CA 1
ATOM 8522 C C . THR B 1 465 ? -11.641 7.211 4.828 1 96.75 465 THR B C 1
ATOM 8524 O O . THR B 1 465 ? -10.414 7.082 4.816 1 96.75 465 THR B O 1
ATOM 8527 N N . LYS B 1 466 ? -12.461 6.551 4.016 1 94.06 466 LYS B N 1
ATOM 8528 C CA . LYS B 1 466 ? -11.914 5.562 3.092 1 94.06 466 LYS B CA 1
ATOM 8529 C C . LYS B 1 466 ? -11.047 6.223 2.025 1 94.06 466 LYS B C 1
ATOM 8531 O O . LYS B 1 466 ? -10.023 5.668 1.617 1 94.06 466 LYS B O 1
ATOM 8536 N N . LEU B 1 467 ? -11.5 7.352 1.566 1 94.06 467 LEU B N 1
ATOM 8537 C CA . LEU B 1 467 ? -10.695 8.102 0.607 1 94.06 467 LEU B CA 1
ATOM 8538 C C . LEU B 1 467 ? -9.367 8.516 1.223 1 94.06 467 LEU B C 1
ATOM 8540 O O . LEU B 1 467 ? -8.32 8.43 0.571 1 94.06 467 LEU B O 1
ATOM 8544 N N . GLY B 1 468 ? -9.414 9.031 2.467 1 97.31 468 GLY B N 1
ATOM 8545 C CA . GLY B 1 468 ? -8.195 9.406 3.172 1 97.31 468 GLY B CA 1
ATOM 8546 C C . GLY B 1 468 ? -7.223 8.25 3.334 1 97.31 468 GLY B C 1
ATOM 8547 O O . GLY B 1 468 ? -6.016 8.414 3.139 1 97.31 468 GLY B O 1
ATOM 8548 N N . ILE B 1 469 ? -7.719 7.129 3.678 1 96.12 469 ILE B N 1
ATOM 8549 C CA . ILE B 1 469 ? -6.891 5.938 3.816 1 96.12 469 ILE B CA 1
ATOM 8550 C C . ILE B 1 469 ? -6.301 5.559 2.461 1 96.12 469 ILE B C 1
ATOM 8552 O O . ILE B 1 469 ? -5.102 5.277 2.355 1 96.12 469 ILE B O 1
ATOM 8556 N N . ALA B 1 470 ? -7.129 5.555 1.419 1 92.88 470 ALA B N 1
ATOM 8557 C CA . ALA B 1 470 ? -6.699 5.156 0.083 1 92.88 470 ALA B CA 1
ATOM 8558 C C . ALA B 1 470 ? -5.574 6.055 -0.422 1 92.88 470 ALA B C 1
ATOM 8560 O O . ALA B 1 470 ? -4.562 5.566 -0.935 1 92.88 470 ALA B O 1
ATOM 8561 N N . ILE B 1 471 ? -5.711 7.336 -0.265 1 95.5 471 ILE B N 1
ATOM 8562 C CA . ILE B 1 471 ? -4.703 8.25 -0.801 1 95.5 471 ILE B CA 1
ATOM 8563 C C . ILE B 1 471 ? -3.447 8.195 0.063 1 95.5 471 ILE B C 1
ATOM 8565 O O . ILE B 1 471 ? -2.332 8.328 -0.446 1 95.5 471 ILE B O 1
ATOM 8569 N N . GLY B 1 472 ? -3.6 8.055 1.381 1 97.19 472 GLY B N 1
ATOM 8570 C CA . GLY B 1 472 ? -2.434 7.82 2.219 1 97.19 472 GLY B CA 1
ATOM 8571 C C . GLY B 1 472 ? -1.615 6.617 1.783 1 97.19 472 GLY B C 1
ATOM 8572 O O . GLY B 1 472 ? -0.391 6.703 1.667 1 97.19 472 GLY B O 1
ATOM 8573 N N . ASN B 1 473 ? -2.297 5.527 1.525 1 95.31 473 ASN B N 1
ATOM 8574 C CA . ASN B 1 473 ? -1.633 4.309 1.073 1 95.31 473 ASN B CA 1
ATOM 8575 C C . ASN B 1 473 ? -0.953 4.512 -0.279 1 95.31 473 ASN B C 1
ATOM 8577 O O . ASN B 1 473 ? 0.167 4.043 -0.491 1 95.31 473 ASN B O 1
ATOM 8581 N N . GLU B 1 474 ? -1.644 5.109 -1.214 1 93.25 474 GLU B N 1
ATOM 8582 C CA . GLU B 1 474 ? -1.075 5.359 -2.537 1 93.25 474 GLU B CA 1
ATOM 8583 C C . GLU B 1 474 ? 0.178 6.223 -2.445 1 93.25 474 GLU B C 1
ATOM 8585 O O . GLU B 1 474 ? 1.154 5.988 -3.162 1 93.25 474 GLU B O 1
ATOM 8590 N N . THR B 1 475 ? 0.133 7.188 -1.604 1 97.12 475 THR B N 1
ATOM 8591 C CA . THR B 1 475 ? 1.288 8.062 -1.417 1 97.12 475 THR B CA 1
ATOM 8592 C C . THR B 1 475 ? 2.475 7.273 -0.869 1 97.12 475 THR B C 1
ATOM 8594 O O . THR B 1 475 ? 3.615 7.488 -1.289 1 97.12 475 THR B O 1
ATOM 8597 N N . MET B 1 476 ? 2.225 6.398 0.071 1 97.06 476 MET B N 1
ATOM 8598 C CA . MET B 1 476 ? 3.301 5.562 0.592 1 97.06 476 MET B CA 1
ATOM 8599 C C . MET B 1 476 ? 3.871 4.664 -0.503 1 97.06 476 MET B C 1
ATOM 8601 O O . MET B 1 476 ? 5.074 4.41 -0.538 1 97.06 476 MET B O 1
ATOM 8605 N N . ASP B 1 477 ? 3.01 4.152 -1.348 1 94.81 477 ASP B N 1
ATOM 8606 C CA . ASP B 1 477 ? 3.453 3.336 -2.471 1 94.81 477 ASP B CA 1
ATOM 8607 C C . ASP B 1 477 ? 4.434 4.105 -3.357 1 94.81 477 ASP B C 1
ATOM 8609 O O . ASP B 1 477 ? 5.488 3.582 -3.725 1 94.81 477 ASP B O 1
ATOM 8613 N N . PHE B 1 478 ? 4.133 5.359 -3.707 1 94 478 PHE B N 1
ATOM 8614 C CA . PHE B 1 478 ? 5.008 6.207 -4.508 1 94 478 PHE B CA 1
ATOM 8615 C C . PHE B 1 478 ? 6.32 6.473 -3.775 1 94 478 PHE B C 1
ATOM 8617 O O . PHE B 1 478 ? 7.395 6.418 -4.379 1 94 478 PHE B O 1
ATOM 8624 N N . ALA B 1 479 ? 6.215 6.77 -2.514 1 97.25 479 ALA B N 1
ATOM 8625 C CA . ALA B 1 479 ? 7.406 7.121 -1.744 1 97.25 479 ALA B CA 1
ATOM 8626 C C . ALA B 1 479 ? 8.375 5.945 -1.66 1 97.25 479 ALA B C 1
ATOM 8628 O O . ALA B 1 479 ? 9.578 6.109 -1.854 1 97.25 479 ALA B O 1
ATOM 8629 N N . LYS B 1 480 ? 7.871 4.758 -1.354 1 95.38 480 LYS B N 1
ATOM 8630 C CA . LYS B 1 480 ? 8.727 3.576 -1.267 1 95.38 480 LYS B CA 1
ATOM 8631 C C . LYS B 1 480 ? 9.336 3.24 -2.623 1 95.38 480 LYS B C 1
ATOM 8633 O O . LYS B 1 480 ? 10.492 2.824 -2.701 1 95.38 480 LYS B O 1
ATOM 8638 N N . ALA B 1 481 ? 8.531 3.373 -3.686 1 93.12 481 ALA B N 1
ATOM 8639 C CA . ALA B 1 481 ? 9.055 3.156 -5.031 1 93.12 481 ALA B CA 1
ATOM 8640 C C . ALA B 1 481 ? 10.18 4.137 -5.348 1 93.12 481 ALA B C 1
ATOM 8642 O O . ALA B 1 481 ? 11.188 3.76 -5.945 1 93.12 481 ALA B O 1
ATOM 8643 N N . MET B 1 482 ? 10.008 5.371 -4.98 1 94.5 482 MET B N 1
ATOM 8644 C CA . MET B 1 482 ? 11.023 6.398 -5.18 1 94.5 482 MET B CA 1
ATOM 8645 C C . MET B 1 482 ? 12.312 6.035 -4.445 1 94.5 482 MET B C 1
ATOM 8647 O O . MET B 1 482 ? 13.406 6.168 -5 1 94.5 482 MET B O 1
ATOM 8651 N N . TYR B 1 483 ? 12.156 5.648 -3.197 1 95.75 483 TYR B N 1
ATOM 8652 C CA . TYR B 1 483 ? 13.32 5.219 -2.432 1 95.75 483 TYR B CA 1
ATOM 8653 C C . TYR B 1 483 ? 14.094 4.137 -3.174 1 95.75 483 TYR B C 1
ATOM 8655 O O . TYR B 1 483 ? 15.32 4.207 -3.291 1 95.75 483 TYR B O 1
ATOM 8663 N N . MET B 1 484 ? 13.383 3.119 -3.684 1 92.31 484 MET B N 1
ATOM 8664 C CA . MET B 1 484 ? 14.008 2.01 -4.398 1 92.31 484 MET B CA 1
ATOM 8665 C C . MET B 1 484 ? 14.711 2.5 -5.66 1 92.31 484 MET B C 1
ATOM 8667 O O . MET B 1 484 ? 15.82 2.055 -5.969 1 92.31 484 MET B O 1
ATOM 8671 N N . ASP B 1 485 ? 14.094 3.41 -6.379 1 91 485 ASP B N 1
ATOM 8672 C CA . ASP B 1 485 ? 14.672 3.943 -7.605 1 91 485 ASP B CA 1
ATOM 8673 C C . ASP B 1 485 ? 15.961 4.703 -7.32 1 91 485 ASP B C 1
ATOM 8675 O O . ASP B 1 485 ? 16.938 4.582 -8.062 1 91 485 ASP B O 1
ATOM 8679 N N . ILE B 1 486 ? 15.969 5.52 -6.281 1 93.94 486 ILE B N 1
ATOM 8680 C CA . ILE B 1 486 ? 17.156 6.281 -5.918 1 93.94 486 ILE B CA 1
ATOM 8681 C C . ILE B 1 486 ? 18.281 5.328 -5.52 1 93.94 486 ILE B C 1
ATOM 8683 O O . ILE B 1 486 ? 19.438 5.52 -5.91 1 93.94 486 ILE B O 1
ATOM 8687 N N . GLN B 1 487 ? 17.953 4.305 -4.746 1 91 487 GLN B N 1
ATOM 8688 C CA . GLN B 1 487 ? 18.953 3.32 -4.336 1 91 487 GLN B CA 1
ATOM 8689 C C . GLN B 1 487 ? 19.547 2.613 -5.547 1 91 487 GLN B C 1
ATOM 8691 O O . GLN B 1 487 ? 20.75 2.314 -5.566 1 91 487 GLN B O 1
ATOM 8696 N N . THR B 1 488 ? 18.703 2.299 -6.516 1 86.31 488 THR B N 1
ATOM 8697 C CA . THR B 1 488 ? 19.188 1.691 -7.746 1 86.31 488 THR B CA 1
ATOM 8698 C C . THR B 1 488 ? 20.188 2.611 -8.445 1 86.31 488 THR B C 1
ATOM 8700 O O . THR B 1 488 ? 21.234 2.158 -8.914 1 86.31 488 THR B O 1
ATOM 8703 N N . CYS B 1 489 ? 19.922 3.9 -8.508 1 89 489 CYS B N 1
ATOM 8704 C CA . CYS B 1 489 ? 20.844 4.875 -9.094 1 89 489 CYS B CA 1
ATOM 8705 C C . CYS B 1 489 ? 22.156 4.91 -8.32 1 89 489 CYS B C 1
ATOM 8707 O O . CYS B 1 489 ? 23.234 4.922 -8.922 1 89 489 CYS B O 1
ATOM 8709 N N . LYS B 1 490 ? 22.062 4.98 -7.043 1 88.25 490 LYS B N 1
ATOM 8710 C CA . LYS B 1 490 ? 23.266 5.027 -6.215 1 88.25 490 LYS B CA 1
ATOM 8711 C C . LYS B 1 490 ? 24.125 3.781 -6.41 1 88.25 490 LYS B C 1
ATOM 8713 O O . LYS B 1 490 ? 25.344 3.869 -6.48 1 88.25 490 LYS B O 1
ATOM 8718 N N . THR B 1 491 ? 23.484 2.619 -6.465 1 83.38 491 THR B N 1
ATOM 8719 C CA . THR B 1 491 ? 24.172 1.354 -6.668 1 83.38 491 THR B CA 1
ATOM 8720 C C . THR B 1 491 ? 24.875 1.33 -8.023 1 83.38 491 THR B C 1
ATOM 8722 O O . THR B 1 491 ? 25.984 0.808 -8.156 1 83.38 491 THR B O 1
ATOM 8725 N N . ASN B 1 492 ? 24.219 1.952 -9 1 82.56 492 ASN B N 1
ATOM 8726 C CA . ASN B 1 492 ? 24.734 1.928 -10.367 1 82.56 492 ASN B CA 1
ATOM 8727 C C . ASN B 1 492 ? 25.672 3.094 -10.633 1 82.56 492 ASN B C 1
ATOM 8729 O O . ASN B 1 492 ? 26.266 3.188 -11.711 1 82.56 492 ASN B O 1
ATOM 8733 N N . GLY B 1 493 ? 25.828 3.984 -9.695 1 88.38 493 GLY B N 1
ATOM 8734 C CA . GLY B 1 493 ? 26.672 5.156 -9.883 1 88.38 493 GLY B CA 1
ATOM 8735 C C . GLY B 1 493 ? 26.078 6.168 -10.852 1 88.38 493 GLY B C 1
ATOM 8736 O O . GLY B 1 493 ? 26.812 6.867 -11.547 1 88.38 493 GLY B O 1
ATOM 8737 N N . THR B 1 494 ? 24.734 6.125 -10.93 1 89 494 THR B N 1
ATOM 8738 C CA . THR B 1 494 ? 24.047 7.078 -11.789 1 89 494 THR B CA 1
ATOM 8739 C C . THR B 1 494 ? 23.281 8.102 -10.961 1 89 494 THR B C 1
ATOM 8741 O O . THR B 1 494 ? 23.172 7.961 -9.742 1 89 494 THR B O 1
ATOM 8744 N N . LYS B 1 495 ? 22.75 9.18 -11.625 1 90.56 495 LYS B N 1
ATOM 8745 C CA . LYS B 1 495 ? 22.016 10.242 -10.953 1 90.56 495 LYS B CA 1
ATOM 8746 C C . LYS B 1 495 ? 20.516 10.008 -11.062 1 90.56 495 LYS B C 1
ATOM 8748 O O . LYS B 1 495 ? 20.047 9.375 -12.008 1 90.56 495 LYS B O 1
ATOM 8753 N N . TYR B 1 496 ? 19.797 10.344 -10 1 92.06 496 TYR B N 1
ATOM 8754 C CA . TYR B 1 496 ? 18.344 10.391 -10.047 1 92.06 496 TYR B CA 1
ATOM 8755 C C . TYR B 1 496 ? 17.859 11.766 -10.492 1 92.06 496 TYR B C 1
ATOM 8757 O O . TYR B 1 496 ? 17.312 12.523 -9.688 1 92.06 496 TYR B O 1
ATOM 8765 N N . GLU B 1 497 ? 17.938 12.062 -11.789 1 82.81 497 GLU B N 1
ATOM 8766 C CA . GLU B 1 497 ? 17.672 13.398 -12.32 1 82.81 497 GLU B CA 1
ATOM 8767 C C . GLU B 1 497 ? 16.203 13.562 -12.688 1 82.81 497 GLU B C 1
ATOM 8769 O O . GLU B 1 497 ? 15.641 14.656 -12.539 1 82.81 497 GLU B O 1
ATOM 8774 N N . THR B 1 498 ? 15.727 12.438 -13.211 1 76.44 498 THR B N 1
ATOM 8775 C CA . THR B 1 498 ? 14.312 12.391 -13.562 1 76.44 498 THR B CA 1
ATOM 8776 C C . THR B 1 498 ? 13.641 11.164 -12.953 1 76.44 498 THR B C 1
ATOM 8778 O O . THR B 1 498 ? 14.156 10.047 -13.07 1 76.44 498 THR B O 1
ATOM 8781 N N . SER B 1 499 ? 12.562 11.422 -12.328 1 78.44 499 SER B N 1
ATOM 8782 C CA . SER B 1 499 ? 11.859 10.328 -11.672 1 78.44 499 SER B CA 1
ATOM 8783 C C . SER B 1 499 ? 11.258 9.367 -12.688 1 78.44 499 SER B C 1
ATOM 8785 O O . SER B 1 499 ? 10.742 9.789 -13.727 1 78.44 499 SER B O 1
ATOM 8787 N N . SER B 1 500 ? 11.375 8.125 -12.375 1 79 500 SER B N 1
ATOM 8788 C CA . SER B 1 500 ? 10.703 7.105 -13.164 1 79 500 SER B CA 1
ATOM 8789 C C . SER B 1 500 ? 9.211 7.062 -12.859 1 79 500 SER B C 1
ATOM 8791 O O . SER B 1 500 ? 8.43 6.469 -13.609 1 79 500 SER B O 1
ATOM 8793 N N . LEU B 1 501 ? 8.828 7.758 -11.812 1 86.25 501 LEU B N 1
ATOM 8794 C CA . LEU B 1 501 ? 7.43 7.855 -11.398 1 86.25 501 LEU B CA 1
ATOM 8795 C C . LEU B 1 501 ? 6.734 9.016 -12.102 1 86.25 501 LEU B C 1
ATOM 8797 O O . LEU B 1 501 ? 7.375 10.016 -12.43 1 86.25 501 LEU B O 1
ATOM 8801 N N . SER B 1 502 ? 5.5 8.844 -12.391 1 84.5 502 SER B N 1
ATOM 8802 C CA . SER B 1 502 ? 4.723 9.898 -13.039 1 84.5 502 SER B CA 1
ATOM 8803 C C . SER B 1 502 ? 3.551 10.336 -12.172 1 84.5 502 SER B C 1
ATOM 8805 O O . SER B 1 502 ? 2.816 9.508 -11.641 1 84.5 502 SER B O 1
ATOM 8807 N N . ALA B 1 503 ? 3.396 11.633 -12.023 1 86.06 503 ALA B N 1
ATOM 8808 C CA . ALA B 1 503 ? 2.266 12.18 -11.281 1 86.06 503 ALA B CA 1
ATOM 8809 C C . ALA B 1 503 ? 0.943 11.812 -11.945 1 86.06 503 ALA B C 1
ATOM 8811 O O . ALA B 1 503 ? -0.109 11.828 -11.305 1 86.06 503 ALA B O 1
ATOM 8812 N N . ASP B 1 504 ? 1.011 11.43 -13.164 1 79.69 504 ASP B N 1
ATOM 8813 C CA . ASP B 1 504 ? -0.192 11.031 -13.891 1 79.69 504 ASP B CA 1
ATOM 8814 C C . ASP B 1 504 ? -0.731 9.703 -13.367 1 79.69 504 ASP B C 1
ATOM 8816 O O . ASP B 1 504 ? -1.878 9.344 -13.641 1 79.69 504 ASP B O 1
ATOM 8820 N N . ASP B 1 505 ? 0.072 8.984 -12.617 1 80.31 505 ASP B N 1
ATOM 8821 C CA . ASP B 1 505 ? -0.343 7.688 -12.086 1 80.31 505 ASP B CA 1
ATOM 8822 C C . ASP B 1 505 ? -1.121 7.852 -10.781 1 80.31 505 ASP B C 1
ATOM 8824 O O . ASP B 1 505 ? -1.67 6.887 -10.25 1 80.31 505 ASP B O 1
ATOM 8828 N N . ILE B 1 506 ? -1.294 9.102 -10.336 1 87.38 506 ILE B N 1
ATOM 8829 C CA . ILE B 1 506 ? -2.082 9.359 -9.133 1 87.38 506 ILE B CA 1
ATOM 8830 C C . ILE B 1 506 ? -3.566 9.18 -9.445 1 87.38 506 ILE B C 1
ATOM 8832 O O . ILE B 1 506 ? -4.074 9.727 -10.422 1 87.38 506 ILE B O 1
ATOM 8836 N N . GLU B 1 507 ? -4.332 8.445 -8.789 1 78.69 507 GLU B N 1
ATOM 8837 C CA . GLU B 1 507 ? -5.754 8.211 -9.008 1 78.69 507 GLU B CA 1
ATOM 8838 C C . GLU B 1 507 ? -6.605 9.18 -8.188 1 78.69 507 GLU B C 1
ATOM 8840 O O . GLU B 1 507 ? -7.383 9.953 -8.742 1 78.69 507 GLU B O 1
ATOM 8845 N N . TYR B 1 508 ? -6.598 9.492 -7.168 1 90.19 508 TYR B N 1
ATOM 8846 C CA . TYR B 1 508 ? -7.234 10.258 -6.105 1 90.19 508 TYR B CA 1
ATOM 8847 C C . TYR B 1 508 ? -8.602 10.766 -6.547 1 90.19 508 TYR B C 1
ATOM 8849 O O . TYR B 1 508 ? -8.719 11.867 -7.09 1 90.19 508 TYR B O 1
ATOM 8857 N N . ASP B 1 509 ? -9.586 9.961 -6.289 1 84.38 509 ASP B N 1
ATOM 8858 C CA . ASP B 1 509 ? -11 10.258 -6.465 1 84.38 509 ASP B CA 1
ATOM 8859 C C . ASP B 1 509 ? -11.875 9.211 -5.777 1 84.38 509 ASP B C 1
ATOM 8861 O O . ASP B 1 509 ? -11.359 8.242 -5.211 1 84.38 509 ASP B O 1
ATOM 8865 N N . LEU B 1 510 ? -13.172 9.352 -5.781 1 85.5 510 LEU B N 1
ATOM 8866 C CA . LEU B 1 510 ? -14.055 8.508 -4.988 1 85.5 510 LEU B CA 1
ATOM 8867 C C . LEU B 1 510 ? -14.18 7.117 -5.602 1 85.5 510 LEU B C 1
ATOM 8869 O O . LEU B 1 510 ? -14.703 6.199 -4.965 1 85.5 510 LEU B O 1
ATOM 8873 N N . SER B 1 511 ? -13.633 6.906 -6.816 1 77.44 511 SER B N 1
ATOM 8874 C CA . SER B 1 511 ? -13.609 5.562 -7.383 1 77.44 511 SER B CA 1
ATOM 8875 C C . SER B 1 511 ? -12.695 4.641 -6.582 1 77.44 511 SER B C 1
ATOM 8877 O O . SER B 1 511 ? -12.797 3.416 -6.684 1 77.44 511 SER B O 1
ATOM 8879 N N . MET B 1 512 ? -11.859 5.23 -5.766 1 84.81 512 MET B N 1
ATOM 8880 C CA . MET B 1 512 ? -10.969 4.449 -4.914 1 84.81 512 MET B CA 1
ATOM 8881 C C . MET B 1 512 ? -11.727 3.85 -3.736 1 84.81 512 MET B C 1
ATOM 8883 O O . MET B 1 512 ? -11.219 2.965 -3.047 1 84.81 512 MET B O 1
ATOM 8887 N N . VAL B 1 513 ? -12.898 4.371 -3.529 1 86.25 513 VAL B N 1
ATOM 8888 C CA . VAL B 1 513 ? -13.695 3.971 -2.371 1 86.25 513 VAL B CA 1
ATOM 8889 C C . VAL B 1 513 ? -14.852 3.084 -2.82 1 86.25 513 VAL B C 1
ATOM 8891 O O . VAL B 1 513 ? -15.633 3.465 -3.699 1 86.25 513 VAL B O 1
ATOM 8894 N N . THR B 1 514 ? -14.938 1.887 -2.25 1 79.19 514 THR B N 1
ATOM 8895 C CA . THR B 1 514 ? -16.094 1.024 -2.492 1 79.19 514 THR B CA 1
ATOM 8896 C C . THR B 1 514 ? -17.359 1.647 -1.921 1 79.19 514 THR B C 1
ATOM 8898 O O . THR B 1 514 ? -17.375 2.123 -0.784 1 79.19 514 THR B O 1
ATOM 8901 N N . ALA B 1 515 ? -18.391 1.661 -2.754 1 71.06 515 ALA B N 1
ATOM 8902 C CA . ALA B 1 515 ? -19.672 2.215 -2.293 1 71.06 515 ALA B CA 1
ATOM 8903 C C . ALA B 1 515 ? -20.188 1.447 -1.083 1 71.06 515 ALA B C 1
ATOM 8905 O O . ALA B 1 515 ? -20.094 0.22 -1.026 1 71.06 515 ALA B O 1
ATOM 8906 N N . PRO B 1 516 ? -20.594 2.299 -0.178 1 64.75 516 PRO B N 1
ATOM 8907 C CA . PRO B 1 516 ? -21.172 1.616 0.986 1 64.75 516 PRO B CA 1
ATOM 8908 C C . PRO B 1 516 ? -22.391 0.762 0.633 1 64.75 516 PRO B C 1
ATOM 8910 O O . PRO B 1 516 ? -23.047 1.008 -0.381 1 64.75 516 PRO B O 1
ATOM 8913 N N . ALA B 1 517 ? -22.688 -0.404 1.193 1 44.97 517 ALA B N 1
ATOM 8914 C CA . ALA B 1 517 ? -23.766 -1.344 0.905 1 44.97 517 ALA B CA 1
ATOM 8915 C C . ALA B 1 517 ? -25.094 -0.619 0.769 1 44.97 517 ALA B C 1
ATOM 8917 O O . ALA B 1 517 ? -25.5 0.114 1.672 1 44.97 517 ALA B O 1
ATOM 8918 N N . LYS B 1 518 ? -25.562 0.006 -0.298 1 41.06 518 LYS B N 1
ATOM 8919 C CA . LYS B 1 518 ? -26.969 0.328 -0.48 1 41.06 518 LYS B CA 1
ATOM 8920 C C . LYS B 1 518 ? -27.797 -0.93 -0.756 1 41.06 518 LYS B C 1
ATOM 8922 O O . LYS B 1 518 ? -27.25 -1.948 -1.189 1 41.06 518 LYS B O 1
ATOM 8927 N N . LYS B 1 519 ? -29.344 -0.883 -0.575 1 33.56 519 LYS B N 1
ATOM 8928 C CA . LYS B 1 519 ? -30.281 -1.8 -1.22 1 33.56 519 LYS B CA 1
ATOM 8929 C C . LYS B 1 519 ? -29.938 -2 -2.691 1 33.56 519 LYS B C 1
ATOM 8931 O O . LYS B 1 519 ? -29.578 -1.045 -3.387 1 33.56 519 LYS B O 1
ATOM 8936 N N . ALA B 1 520 ? -29.859 -3.275 -3.109 1 32.09 520 ALA B N 1
ATOM 8937 C CA . ALA B 1 520 ? -29.484 -3.934 -4.355 1 32.09 520 ALA B CA 1
ATOM 8938 C C . ALA B 1 520 ? -30 -3.158 -5.566 1 32.09 520 ALA B C 1
ATOM 8940 O O . ALA B 1 520 ? -31.188 -3.211 -5.883 1 32.09 520 ALA B O 1
ATOM 8941 N N . ASP B 1 521 ? -29.875 -1.834 -5.793 1 24.77 521 ASP B N 1
ATOM 8942 C CA . ASP B 1 521 ? -30.312 -1.73 -7.18 1 24.77 521 ASP B CA 1
ATOM 8943 C C . ASP B 1 521 ? -29.281 -2.33 -8.125 1 24.77 521 ASP B C 1
ATOM 8945 O O . ASP B 1 521 ? -28.094 -2.398 -7.797 1 24.77 521 ASP B O 1
ATOM 8949 N N . ASP B 1 522 ? -29.594 -2.971 -9.219 1 26.02 522 ASP B N 1
ATOM 8950 C CA . ASP B 1 522 ? -29.062 -3.814 -10.281 1 26.02 522 ASP B CA 1
ATOM 8951 C C . ASP B 1 522 ? -27.891 -3.129 -10.992 1 26.02 522 ASP B C 1
ATOM 8953 O O . ASP B 1 522 ? -27.969 -2.84 -12.188 1 26.02 522 ASP B O 1
ATOM 8957 N N . THR B 1 523 ? -27.234 -2.178 -10.414 1 27.77 523 THR B N 1
ATOM 8958 C CA . THR B 1 523 ? -26.438 -1.551 -11.461 1 27.77 523 THR B CA 1
ATOM 8959 C C . THR B 1 523 ? -25.188 -2.391 -11.766 1 27.77 523 THR B C 1
ATOM 8961 O O . THR B 1 523 ? -24.641 -3.049 -10.875 1 27.77 523 THR B O 1
ATOM 8964 N N . LYS B 1 524 ? -24.906 -2.633 -13.07 1 30.38 524 LYS B N 1
ATOM 8965 C CA . LYS B 1 524 ? -23.891 -3.414 -13.758 1 30.38 524 LYS B CA 1
ATOM 8966 C C . LYS B 1 524 ? -22.484 -2.934 -13.398 1 30.38 524 LYS B C 1
ATOM 8968 O O . LYS B 1 524 ? -22.203 -1.736 -13.453 1 30.38 524 LYS B O 1
ATOM 8973 N N . PRO B 1 525 ? -21.656 -3.828 -12.883 1 26.09 525 PRO B N 1
ATOM 8974 C CA . PRO B 1 525 ? -20.281 -3.607 -12.438 1 26.09 525 PRO B CA 1
ATOM 8975 C C . PRO B 1 525 ? -19.375 -3.088 -13.555 1 26.09 525 PRO B C 1
ATOM 8977 O O . PRO B 1 525 ? -19.5 -3.512 -14.711 1 26.09 525 PRO B O 1
ATOM 8980 N N . VAL B 1 526 ? -18.781 -1.934 -13.469 1 25.34 526 VAL B N 1
ATOM 8981 C CA . VAL B 1 526 ? -17.828 -1.274 -14.359 1 25.34 526 VAL B CA 1
ATOM 8982 C C . VAL B 1 526 ? -16.531 -2.07 -14.406 1 25.34 526 VAL B C 1
ATOM 8984 O O . VAL B 1 526 ? -15.992 -2.459 -13.367 1 25.34 526 VAL B O 1
ATOM 8987 N N . THR B 1 527 ? -16.172 -2.777 -15.539 1 24.78 527 THR B N 1
ATOM 8988 C CA . THR B 1 527 ? -15.047 -3.637 -15.891 1 24.78 527 THR B CA 1
ATOM 8989 C C . THR B 1 527 ? -13.742 -2.842 -15.891 1 24.78 527 THR B C 1
ATOM 8991 O O . THR B 1 527 ? -13.641 -1.816 -16.562 1 24.78 527 THR B O 1
ATOM 8994 N N . PRO B 1 528 ? -12.875 -3.119 -15.016 1 25.72 528 PRO B N 1
ATOM 8995 C CA . PRO B 1 528 ? -11.609 -2.396 -14.883 1 25.72 528 PRO B CA 1
ATOM 8996 C C . PRO B 1 528 ? -10.656 -2.654 -16.047 1 25.72 528 PRO B C 1
ATOM 8998 O O . PRO B 1 528 ? -10.547 -3.787 -16.516 1 25.72 528 PRO B O 1
ATOM 9001 N N . ALA B 1 529 ? -10.125 -1.751 -16.891 1 28.75 529 ALA B N 1
ATOM 9002 C CA . ALA B 1 529 ? -9.453 -1.637 -18.172 1 28.75 529 ALA B CA 1
ATOM 9003 C C . ALA B 1 529 ? -8.016 -2.139 -18.109 1 28.75 529 ALA B C 1
ATOM 9005 O O . ALA B 1 529 ? -7.262 -1.745 -17.203 1 28.75 529 ALA B O 1
ATOM 9006 N N . LYS B 1 530 ? -7.598 -3.26 -18.719 1 31.56 530 LYS B N 1
ATOM 9007 C CA . LYS B 1 530 ? -6.457 -4.152 -18.891 1 31.56 530 LYS B CA 1
ATOM 9008 C C . LYS B 1 530 ? -5.223 -3.379 -19.344 1 31.56 530 LYS B C 1
ATOM 9010 O O . LYS B 1 530 ? -4.125 -3.588 -18.828 1 31.56 530 LYS B O 1
ATOM 9015 N N . SER B 1 531 ? -5.094 -3.156 -20.641 1 34.34 531 SER B N 1
ATOM 9016 C CA . SER B 1 531 ? -3.934 -2.879 -21.484 1 34.34 531 SER B CA 1
ATOM 9017 C C . SER B 1 531 ? -3.332 -1.516 -21.156 1 34.34 531 SER B C 1
ATOM 9019 O O . SER B 1 531 ? -3.982 -0.674 -20.531 1 34.34 531 SER B O 1
ATOM 9021 N N . SER B 1 532 ? -2.057 -1.42 -21.391 1 44.44 532 SER B N 1
ATOM 9022 C CA . SER B 1 532 ? -1.487 -0.094 -21.188 1 44.44 532 SER B CA 1
ATOM 9023 C C . SER B 1 532 ? -2.471 1.001 -21.578 1 44.44 532 SER B C 1
ATOM 9025 O O . SER B 1 532 ? -2.861 1.099 -22.75 1 44.44 532 SER B O 1
ATOM 9027 N N . ALA B 1 533 ? -3.18 1.277 -20.781 1 52.72 533 ALA B N 1
ATOM 9028 C CA . ALA B 1 533 ? -4.25 2.238 -21.031 1 52.72 533 ALA B CA 1
ATOM 9029 C C . ALA B 1 533 ? -3.686 3.609 -21.391 1 52.72 533 ALA B C 1
ATOM 9031 O O . ALA B 1 533 ? -2.605 3.984 -20.922 1 52.72 533 ALA B O 1
ATOM 9032 N N . PRO B 1 534 ? -4.273 4.16 -22.375 1 64.56 534 PRO B N 1
ATOM 9033 C CA . PRO B 1 534 ? -3.881 5.531 -22.703 1 64.56 534 PRO B CA 1
ATOM 9034 C C . PRO B 1 534 ? -3.834 6.441 -21.484 1 64.56 534 PRO B C 1
ATOM 9036 O O . PRO B 1 534 ? -4.5 6.168 -20.484 1 64.56 534 PRO B O 1
ATOM 9039 N N . ALA B 1 535 ? -2.855 7.309 -21.656 1 62.34 535 ALA B N 1
ATOM 9040 C CA . ALA B 1 535 ? -2.746 8.32 -20.609 1 62.34 535 ALA B CA 1
ATOM 9041 C C . ALA B 1 535 ? -4.07 9.055 -20.406 1 62.34 535 ALA B C 1
ATOM 9043 O O . ALA B 1 535 ? -4.969 8.961 -21.25 1 62.34 535 ALA B O 1
ATOM 9044 N N . ARG B 1 536 ? -4.074 9.633 -19.234 1 68.56 536 ARG B N 1
ATOM 9045 C CA . ARG B 1 536 ? -5.25 10.445 -18.938 1 68.56 536 ARG B CA 1
ATOM 9046 C C . ARG B 1 536 ? -5.418 11.555 -19.953 1 68.56 536 ARG B C 1
ATOM 9048 O O . ARG B 1 536 ? -4.48 12.32 -20.219 1 68.56 536 ARG B O 1
ATOM 9055 N N . VAL B 1 537 ? -6.57 11.648 -20.516 1 77.38 537 VAL B N 1
ATOM 9056 C CA . VAL B 1 537 ? -6.875 12.641 -21.547 1 77.38 537 VAL B CA 1
ATOM 9057 C C . VAL B 1 537 ? -7.164 13.992 -20.875 1 77.38 537 VAL B C 1
ATOM 9059 O O . VAL B 1 537 ? -7.793 14.047 -19.828 1 77.38 537 VAL B O 1
ATOM 9062 N N . GLN B 1 538 ? -6.59 14.961 -21.484 1 75.44 538 GLN B N 1
ATOM 9063 C CA . GLN B 1 538 ? -6.992 16.312 -21.078 1 75.44 538 GLN B CA 1
ATOM 9064 C C . GLN B 1 538 ? -8.281 16.734 -21.781 1 75.44 538 GLN B C 1
ATOM 9066 O O . GLN B 1 538 ? -8.391 16.625 -23 1 75.44 538 GLN B O 1
ATOM 9071 N N . VAL B 1 539 ? -9.211 17.203 -20.984 1 79.94 539 VAL B N 1
ATOM 9072 C CA . VAL B 1 539 ? -10.523 17.562 -21.516 1 79.94 539 VAL B CA 1
ATOM 9073 C C . VAL B 1 539 ? -10.828 19.031 -21.219 1 79.94 539 VAL B C 1
ATOM 9075 O O . VAL B 1 539 ? -10.516 19.531 -20.141 1 79.94 539 VAL B O 1
ATOM 9078 N N . ARG B 1 540 ? -11.273 19.688 -22.25 1 81.62 540 ARG B N 1
ATOM 9079 C CA . ARG B 1 540 ? -11.914 20.984 -22.094 1 81.62 540 ARG B CA 1
ATOM 9080 C C . ARG B 1 540 ? -13.375 20.938 -22.531 1 81.62 540 ARG B C 1
ATOM 9082 O O . ARG B 1 540 ? -13.711 20.266 -23.516 1 81.62 540 ARG B O 1
ATOM 9089 N N . ALA B 1 541 ? -14.219 21.562 -21.781 1 83.81 541 ALA B N 1
ATOM 9090 C CA . ALA B 1 541 ? -15.633 21.625 -22.125 1 83.81 541 ALA B CA 1
ATOM 9091 C C . ALA B 1 541 ? -16.156 23.047 -22.016 1 83.81 541 ALA B C 1
ATOM 9093 O O . ALA B 1 541 ? -15.914 23.734 -21.016 1 83.81 541 ALA B O 1
ATOM 9094 N N . LYS B 1 542 ? -16.828 23.438 -23.109 1 83.88 542 LYS B N 1
ATOM 9095 C CA . LYS B 1 542 ? -17.391 24.781 -23.141 1 83.88 542 LYS B CA 1
ATOM 9096 C C . LYS B 1 542 ? -18.844 24.75 -23.594 1 83.88 542 LYS B C 1
ATOM 9098 O O . LYS B 1 542 ? -19.172 24.109 -24.578 1 83.88 542 LYS B O 1
ATOM 9103 N N . ALA B 1 543 ? -19.688 25.406 -22.922 1 86.19 543 ALA B N 1
ATOM 9104 C CA . ALA B 1 543 ? -21.078 25.547 -23.312 1 86.19 543 ALA B CA 1
ATOM 9105 C C . ALA B 1 543 ? -21.219 26.375 -24.578 1 86.19 543 ALA B C 1
ATOM 9107 O O . ALA B 1 543 ? -20.547 27.406 -24.719 1 86.19 543 ALA B O 1
ATOM 9108 N N . LEU B 1 544 ? -21.969 25.875 -25.516 1 82.69 544 LEU B N 1
ATOM 9109 C CA . LEU B 1 544 ? -22.297 26.609 -26.734 1 82.69 544 LEU B CA 1
ATOM 9110 C C . LEU B 1 544 ? -23.75 27.047 -26.734 1 82.69 544 LEU B C 1
ATOM 9112 O O . LEU B 1 544 ? -24.547 26.562 -25.922 1 82.69 544 LEU B O 1
ATOM 9116 N N . LYS B 1 545 ? -24.062 28.031 -27.594 1 79.56 545 LYS B N 1
ATOM 9117 C CA . LYS B 1 545 ? -25.453 28.422 -27.781 1 79.56 545 LYS B CA 1
ATOM 9118 C C . LYS B 1 545 ? -26.281 27.266 -28.328 1 79.56 545 LYS B C 1
ATOM 9120 O O . LYS B 1 545 ? -25.797 26.484 -29.156 1 79.56 545 LYS B O 1
ATOM 9125 N N . GLY B 1 546 ? -27.562 27.062 -27.797 1 84.06 546 GLY B N 1
ATOM 9126 C CA . GLY B 1 546 ? -28.453 26.047 -28.328 1 84.06 546 GLY B CA 1
ATOM 9127 C C . GLY B 1 546 ? -28.422 24.75 -27.531 1 84.06 546 GLY B C 1
ATOM 9128 O O . GLY B 1 546 ? -28.547 23.672 -28.094 1 84.06 546 GLY B O 1
ATOM 9129 N N . LYS B 1 547 ? -28.125 24.844 -26.266 1 86.25 547 LYS B N 1
ATOM 9130 C CA . LYS B 1 547 ? -28.172 23.703 -25.359 1 86.25 547 LYS B CA 1
ATOM 9131 C C . LYS B 1 547 ? -27.156 22.641 -25.75 1 86.25 547 LYS B C 1
ATOM 9133 O O . LYS B 1 547 ? -27.484 21.453 -25.812 1 86.25 547 LYS B O 1
ATOM 9138 N N . LYS B 1 548 ? -25.984 23.156 -26.109 1 89.75 548 LYS B N 1
ATOM 9139 C CA . LYS B 1 548 ? -24.922 22.266 -26.547 1 89.75 548 LYS B CA 1
ATOM 9140 C C . LYS B 1 548 ? -23.641 22.5 -25.75 1 89.75 548 LYS B C 1
ATOM 9142 O O . LYS B 1 548 ? -23.438 23.578 -25.188 1 89.75 548 LYS B O 1
ATOM 9147 N N . VAL B 1 549 ? -22.812 21.5 -25.609 1 90.56 549 VAL B N 1
ATOM 9148 C CA . VAL B 1 549 ? -21.469 21.594 -25.031 1 90.56 549 VAL B CA 1
ATOM 9149 C C . VAL B 1 549 ? -20.438 21.078 -26.031 1 90.56 549 VAL B C 1
ATOM 9151 O O . VAL B 1 549 ? -20.609 20 -26.609 1 90.56 549 VAL B O 1
ATOM 9154 N N . LYS B 1 550 ? -19.453 21.922 -26.312 1 87.75 550 LYS B N 1
ATOM 9155 C CA . LYS B 1 550 ? -18.312 21.469 -27.094 1 87.75 550 LYS B CA 1
ATOM 9156 C C . LYS B 1 550 ? -17.25 20.844 -26.188 1 87.75 550 LYS B C 1
ATOM 9158 O O . LYS B 1 550 ? -16.719 21.516 -25.297 1 87.75 550 LYS B O 1
ATOM 9163 N N . VAL B 1 551 ? -17 19.656 -26.391 1 89.75 551 VAL B N 1
ATOM 9164 C CA . VAL B 1 551 ? -15.953 18.953 -25.672 1 89.75 551 VAL B CA 1
ATOM 9165 C C . VAL B 1 551 ? -14.703 18.844 -26.547 1 89.75 551 VAL B C 1
ATOM 9167 O O . VAL B 1 551 ? -14.773 18.344 -27.672 1 89.75 551 VAL B O 1
ATOM 9170 N N . SER B 1 552 ? -13.562 19.344 -26.047 1 85.56 552 SER B N 1
ATOM 9171 C CA . SER B 1 552 ? -12.273 19.266 -26.719 1 85.56 552 SER B CA 1
ATOM 9172 C C . SER B 1 552 ? -11.312 18.344 -25.984 1 85.56 552 SER B C 1
ATOM 9174 O O . SER B 1 552 ? -11.148 18.469 -24.766 1 85.56 552 SER B O 1
ATOM 9176 N N . LEU B 1 553 ? -10.758 17.5 -26.719 1 86.56 553 LEU B N 1
ATOM 9177 C CA . LEU B 1 553 ? -9.82 16.516 -26.172 1 86.56 553 LEU B CA 1
ATOM 9178 C C . LEU B 1 553 ? -8.414 16.75 -26.703 1 86.56 553 LEU B C 1
ATOM 9180 O O . LEU B 1 553 ? -8.242 17.062 -27.891 1 86.56 553 LEU B O 1
ATOM 9184 N N . LYS B 1 554 ? -7.465 16.641 -25.828 1 77.31 554 LYS B N 1
ATOM 9185 C CA . LYS B 1 554 ? -6.082 16.625 -26.297 1 77.31 554 LYS B CA 1
ATOM 9186 C C . LYS B 1 554 ? -5.68 15.219 -26.766 1 77.31 554 LYS B C 1
ATOM 9188 O O . LYS B 1 554 ? -6.035 14.227 -26.125 1 77.31 554 LYS B O 1
ATOM 9193 N N . LYS B 1 555 ? -4.949 15.234 -27.844 1 79.88 555 LYS B N 1
ATOM 9194 C CA . LYS B 1 555 ? -4.5 13.953 -28.391 1 79.88 555 LYS B CA 1
ATOM 9195 C C . LYS B 1 555 ? -3.65 13.195 -27.375 1 79.88 555 LYS B C 1
ATOM 9197 O O . LYS B 1 555 ? -2.738 13.758 -26.781 1 79.88 555 LYS B O 1
ATOM 9202 N N . THR B 1 556 ? -4.098 12.047 -27.094 1 76.31 556 THR B N 1
ATOM 9203 C CA . THR B 1 556 ? -3.373 11.133 -26.203 1 76.31 556 THR B CA 1
ATOM 9204 C C . THR B 1 556 ? -2.605 10.094 -27.016 1 76.31 556 THR B C 1
ATOM 9206 O O . THR B 1 556 ? -3.143 9.516 -27.953 1 76.31 556 THR B O 1
ATOM 9209 N N . ALA B 1 557 ? -1.451 9.852 -26.562 1 71.69 557 ALA B N 1
ATOM 9210 C CA . ALA B 1 557 ? -0.603 8.922 -27.297 1 71.69 557 ALA B CA 1
ATOM 9211 C C . ALA B 1 557 ? -1.243 7.535 -27.375 1 71.69 557 ALA B C 1
ATOM 9213 O O . ALA B 1 557 ? -1.78 7.043 -26.375 1 71.69 557 ALA B O 1
ATOM 9214 N N . GLU B 1 558 ? -1.291 6.918 -28.578 1 71.31 558 GLU B N 1
ATOM 9215 C CA . GLU B 1 558 ? -1.71 5.555 -28.891 1 71.31 558 GLU B CA 1
ATOM 9216 C C . GLU B 1 558 ? -3.223 5.402 -28.766 1 71.31 558 GLU B C 1
ATOM 9218 O O . GLU B 1 558 ? -3.744 4.285 -28.812 1 71.31 558 GLU B O 1
ATOM 9223 N N . ALA B 1 559 ? -3.861 6.551 -28.578 1 81.31 559 ALA B N 1
ATOM 9224 C CA . ALA B 1 559 ? -5.312 6.445 -28.453 1 81.31 559 ALA B CA 1
ATOM 9225 C C . ALA B 1 559 ? -5.953 6.184 -29.812 1 81.31 559 ALA B C 1
ATOM 9227 O O . ALA B 1 559 ? -5.633 6.855 -30.797 1 81.31 559 ALA B O 1
ATOM 9228 N N . LYS B 1 560 ? -6.84 5.188 -29.984 1 83.44 560 LYS B N 1
ATOM 9229 C CA . LYS B 1 560 ? -7.629 4.918 -31.188 1 83.44 560 LYS B CA 1
ATOM 9230 C C . LYS B 1 560 ? -8.969 5.652 -31.141 1 83.44 560 LYS B C 1
ATOM 9232 O O . LYS B 1 560 ? -9.625 5.816 -32.156 1 83.44 560 LYS B O 1
ATOM 9237 N N . GLY B 1 561 ? -9.281 6.043 -30 1 88.75 561 GLY B N 1
ATOM 9238 C CA . GLY B 1 561 ? -10.508 6.777 -29.781 1 88.75 561 GLY B CA 1
ATOM 9239 C C . GLY B 1 561 ? -10.703 7.199 -28.344 1 88.75 561 GLY B C 1
ATOM 9240 O O . GLY B 1 561 ? -9.789 7.059 -27.516 1 88.75 561 GLY B O 1
ATOM 9241 N N . TYR B 1 562 ? -11.828 7.898 -28.141 1 88.75 562 TYR B N 1
ATOM 9242 C CA . TYR B 1 562 ? -12.141 8.445 -26.812 1 88.75 562 TYR B CA 1
ATOM 9243 C C . TYR B 1 562 ? -13.578 8.117 -26.422 1 88.75 562 TYR B C 1
ATOM 9245 O O . TYR B 1 562 ? -14.445 7.98 -27.281 1 88.75 562 TYR B O 1
ATOM 9253 N N . GLU B 1 563 ? -13.703 7.91 -25.188 1 88.19 563 GLU B N 1
ATOM 9254 C CA . GLU B 1 563 ? -15.039 7.816 -24.594 1 88.19 563 GLU B CA 1
ATOM 9255 C C . GLU B 1 563 ? -15.328 9.023 -23.703 1 88.19 563 GLU B C 1
ATOM 9257 O O . GLU B 1 563 ? -14.57 9.328 -22.781 1 88.19 563 GLU B O 1
ATOM 9262 N N . ILE B 1 564 ? -16.406 9.711 -24.094 1 88.06 564 ILE B N 1
ATOM 9263 C CA . ILE B 1 564 ? -16.891 10.844 -23.297 1 88.06 564 ILE B CA 1
ATOM 9264 C C . ILE B 1 564 ? -18.125 10.438 -22.5 1 88.06 564 ILE B C 1
ATOM 9266 O O . ILE B 1 564 ? -19.031 9.797 -23.031 1 88.06 564 ILE B O 1
ATOM 9270 N N . VAL B 1 565 ? -18.016 10.727 -21.219 1 86.06 565 VAL B N 1
ATOM 9271 C CA . VAL B 1 565 ? -19.172 10.508 -20.359 1 86.06 565 VAL B CA 1
ATOM 9272 C C . VAL B 1 565 ? -19.641 11.836 -19.781 1 86.06 565 VAL B C 1
ATOM 9274 O O . VAL B 1 565 ? -18.828 12.68 -19.406 1 86.06 565 VAL B O 1
ATOM 9277 N N . TYR B 1 566 ? -20.938 12.031 -19.844 1 87.81 566 TYR B N 1
ATOM 9278 C CA . TYR B 1 566 ? -21.484 13.234 -19.219 1 87.81 566 TYR B CA 1
ATOM 9279 C C . TYR B 1 566 ? -22.734 12.922 -18.406 1 87.81 566 TYR B C 1
ATOM 9281 O O . TYR B 1 566 ? -23.453 11.977 -18.719 1 87.81 566 TYR B O 1
ATOM 9289 N N . SER B 1 567 ? -22.891 13.625 -17.328 1 81.5 567 SER B N 1
ATOM 9290 C CA . SER B 1 567 ? -23.953 13.367 -16.375 1 81.5 567 SER B CA 1
ATOM 9291 C C . SER B 1 567 ? -24.391 14.656 -15.672 1 81.5 567 SER B C 1
ATOM 9293 O O . SER B 1 567 ? -23.625 15.625 -15.617 1 81.5 567 SER B O 1
ATOM 9295 N N . THR B 1 568 ? -25.625 14.68 -15.219 1 79.44 568 THR B N 1
ATOM 9296 C CA . THR B 1 568 ? -26.094 15.781 -14.375 1 79.44 568 THR B CA 1
ATOM 9297 C C . THR B 1 568 ? -25.75 15.516 -12.914 1 79.44 568 THR B C 1
ATOM 9299 O O . THR B 1 568 ? -25.969 16.375 -12.055 1 79.44 568 THR B O 1
ATOM 9302 N N . ASN B 1 569 ? -25.125 14.375 -12.711 1 69.5 569 ASN B N 1
ATOM 9303 C CA . ASN B 1 569 ? -24.641 13.992 -11.391 1 69.5 569 ASN B CA 1
ATOM 9304 C C . ASN B 1 569 ? -23.125 13.797 -11.383 1 69.5 569 ASN B C 1
ATOM 9306 O O . ASN B 1 569 ? -22.578 13.039 -12.195 1 69.5 569 ASN B O 1
ATOM 9310 N N . VAL B 1 570 ? -22.438 14.469 -10.484 1 65.5 570 VAL B N 1
ATOM 9311 C CA . VAL B 1 570 ? -20.969 14.5 -10.484 1 65.5 570 VAL B CA 1
ATOM 9312 C C . VAL B 1 570 ? -20.422 13.094 -10.234 1 65.5 570 VAL B C 1
ATOM 9314 O O . VAL B 1 570 ? -19.297 12.789 -10.609 1 65.5 570 VAL B O 1
ATOM 9317 N N . ASN B 1 571 ? -21.109 12.273 -9.703 1 57.84 571 ASN B N 1
ATOM 9318 C CA . ASN B 1 571 ? -20.656 10.914 -9.43 1 57.84 571 ASN B CA 1
ATOM 9319 C C . ASN B 1 571 ? -21 9.961 -10.57 1 57.84 571 ASN B C 1
ATOM 9321 O O . ASN B 1 571 ? -20.766 8.758 -10.477 1 57.84 571 ASN B O 1
ATOM 9325 N N . PHE B 1 572 ? -21.578 10.445 -11.625 1 68.12 572 PHE B N 1
ATOM 9326 C CA . PHE B 1 572 ? -21.859 9.727 -12.859 1 68.12 572 PHE B CA 1
ATOM 9327 C C . PHE B 1 572 ? -22.688 8.484 -12.578 1 68.12 572 PHE B C 1
ATOM 9329 O O . PHE B 1 572 ? -22.359 7.391 -13.039 1 68.12 572 PHE B O 1
ATOM 9336 N N . THR B 1 573 ? -23.781 8.602 -11.844 1 60.88 573 THR B N 1
ATOM 9337 C CA . THR B 1 573 ? -24.719 7.52 -11.578 1 60.88 573 THR B CA 1
ATOM 9338 C C . THR B 1 573 ? -25.359 7.035 -12.875 1 60.88 573 THR B C 1
ATOM 9340 O O . THR B 1 573 ? -25.516 7.809 -13.82 1 60.88 573 THR B O 1
ATOM 9343 N N . LYS B 1 574 ? -25.781 5.75 -13.008 1 61.59 574 LYS B N 1
ATOM 9344 C CA . LYS B 1 574 ? -26.25 5.082 -14.219 1 61.59 574 LYS B CA 1
ATOM 9345 C C . LYS B 1 574 ? -27.438 5.816 -14.828 1 61.59 574 LYS B C 1
ATOM 9347 O O . LYS B 1 574 ? -27.531 5.969 -16.047 1 61.59 574 LYS B O 1
ATOM 9352 N N . LYS B 1 575 ? -28.359 6.242 -14.047 1 63.62 575 LYS B N 1
ATOM 9353 C CA . LYS B 1 575 ? -29.594 6.824 -14.57 1 63.62 575 LYS B CA 1
ATOM 9354 C C . LYS B 1 575 ? -29.328 8.164 -15.242 1 63.62 575 LYS B C 1
ATOM 9356 O O . LYS B 1 575 ? -30.062 8.57 -16.156 1 63.62 575 LYS B O 1
ATOM 9361 N N . THR B 1 576 ? -28.25 8.789 -14.93 1 63.97 576 THR B N 1
ATOM 9362 C CA . THR B 1 576 ? -28.062 10.156 -15.391 1 63.97 576 THR B CA 1
ATOM 9363 C C . THR B 1 576 ? -26.875 10.25 -16.344 1 63.97 576 THR B C 1
ATOM 9365 O O . THR B 1 576 ? -26.516 11.336 -16.797 1 63.97 576 THR B O 1
ATOM 9368 N N . THR B 1 577 ? -26.297 9.125 -16.547 1 74.75 577 THR B N 1
ATOM 9369 C CA . THR B 1 577 ? -25.016 9.164 -17.266 1 74.75 577 THR B CA 1
ATOM 9370 C C . THR B 1 577 ? -25.188 8.648 -18.703 1 74.75 577 THR B C 1
ATOM 9372 O O . THR B 1 577 ? -25.844 7.629 -18.922 1 74.75 577 THR B O 1
ATOM 9375 N N . LYS B 1 578 ? -24.734 9.438 -19.703 1 82.69 578 LYS B N 1
ATOM 9376 C CA . LYS B 1 578 ? -24.703 9.039 -21.094 1 82.69 578 LYS B CA 1
ATOM 9377 C C . LYS B 1 578 ? -23.25 8.906 -21.594 1 82.69 578 LYS B C 1
ATOM 9379 O O . LYS B 1 578 ? -22.359 9.609 -21.109 1 82.69 578 LYS B O 1
ATOM 9384 N N . LYS B 1 579 ? -23.094 8.016 -22.469 1 87.62 579 LYS B N 1
ATOM 9385 C CA . LYS B 1 579 ? -21.766 7.742 -23.016 1 87.62 579 LYS B CA 1
ATOM 9386 C C . LYS B 1 579 ? -21.734 8 -24.516 1 87.62 579 LYS B C 1
ATOM 9388 O O . LYS B 1 579 ? -22.688 7.676 -25.234 1 87.62 579 LYS B O 1
ATOM 9393 N N . ILE B 1 580 ? -20.656 8.695 -25 1 85.31 580 ILE B N 1
ATOM 9394 C CA . ILE B 1 580 ? -20.406 8.969 -26.422 1 85.31 580 ILE B CA 1
ATOM 9395 C C . ILE B 1 580 ? -19 8.484 -26.797 1 85.31 580 ILE B C 1
ATOM 9397 O O . ILE B 1 580 ? -18.016 8.828 -26.125 1 85.31 580 ILE B O 1
ATOM 9401 N N . SER B 1 581 ? -18.938 7.586 -27.672 1 85 581 SER B N 1
ATOM 9402 C CA . SER B 1 581 ? -17.641 7.215 -28.234 1 85 581 SER B CA 1
ATOM 9403 C C . SER B 1 581 ? -17.297 8.055 -29.453 1 85 581 SER B C 1
ATOM 9405 O O . SER B 1 581 ? -18.172 8.328 -30.281 1 85 581 SER B O 1
ATOM 9407 N N . THR B 1 582 ? -16.016 8.57 -29.562 1 83.94 582 THR B N 1
ATOM 9408 C CA . THR B 1 582 ? -15.602 9.398 -30.703 1 83.94 582 THR B CA 1
ATOM 9409 C C . THR B 1 582 ? -14.133 9.148 -31.047 1 83.94 582 THR B C 1
ATOM 9411 O O . THR B 1 582 ? -13.344 8.781 -30.172 1 83.94 582 THR B O 1
ATOM 9414 N N . LYS B 1 583 ? -13.82 9.266 -32.281 1 83.19 583 LYS B N 1
ATOM 9415 C CA . LYS B 1 583 ? -12.43 9.234 -32.719 1 83.19 583 LYS B CA 1
ATOM 9416 C C . LYS B 1 583 ? -11.891 10.648 -32.938 1 83.19 583 LYS B C 1
ATOM 9418 O O . LYS B 1 583 ? -10.695 10.828 -33.156 1 83.19 583 LYS B O 1
ATOM 9423 N N . ASN B 1 584 ? -12.758 11.664 -32.844 1 81.25 584 ASN B N 1
ATOM 9424 C CA . ASN B 1 584 ? -12.383 13.055 -33.031 1 81.25 584 ASN B CA 1
ATOM 9425 C C . ASN B 1 584 ? -11.938 13.703 -31.719 1 81.25 584 ASN B C 1
ATOM 9427 O O . ASN B 1 584 ? -12.352 13.281 -30.641 1 81.25 584 ASN B O 1
ATOM 9431 N N . LEU B 1 585 ? -11.125 14.641 -31.938 1 87.25 585 LEU B N 1
ATOM 9432 C CA . LEU B 1 585 ? -10.617 15.352 -30.766 1 87.25 585 LEU B CA 1
ATOM 9433 C C . LEU B 1 585 ? -11.594 16.422 -30.312 1 87.25 585 LEU B C 1
ATOM 9435 O O . LEU B 1 585 ? -11.391 17.062 -29.266 1 87.25 585 LEU B O 1
ATOM 9439 N N . THR B 1 586 ? -12.648 16.672 -31.062 1 86.56 586 THR B N 1
ATOM 9440 C CA . THR B 1 586 ? -13.719 17.578 -30.656 1 86.56 586 THR B CA 1
ATOM 9441 C C . THR B 1 586 ? -15.086 16.938 -30.875 1 86.56 586 THR B C 1
ATOM 9443 O O . THR B 1 586 ? -15.305 16.266 -31.891 1 86.56 586 THR B O 1
ATOM 9446 N N . LYS B 1 587 ? -15.93 17.031 -29.906 1 90.06 587 LYS B N 1
ATOM 9447 C CA . LYS B 1 587 ? -17.297 16.516 -29.984 1 90.06 587 LYS B CA 1
ATOM 9448 C C . LYS B 1 587 ? -18.297 17.469 -29.344 1 90.06 587 LYS B C 1
ATOM 9450 O O . LYS B 1 587 ? -18.078 17.953 -28.219 1 90.06 587 LYS B O 1
ATOM 9455 N N . THR B 1 588 ? -19.312 17.75 -30.094 1 87.69 588 THR B N 1
ATOM 9456 C CA . THR B 1 588 ? -20.359 18.594 -29.547 1 87.69 588 THR B CA 1
ATOM 9457 C C . THR B 1 588 ? -21.516 17.734 -29.031 1 87.69 588 THR B C 1
ATOM 9459 O O . THR B 1 588 ? -22.078 16.922 -29.781 1 87.69 588 THR B O 1
ATOM 9462 N N . ILE B 1 589 ? -21.828 17.844 -27.828 1 88.81 589 ILE B N 1
ATOM 9463 C CA . ILE B 1 589 ? -22.969 17.188 -27.219 1 88.81 589 ILE B CA 1
ATOM 9464 C C . ILE B 1 589 ? -24.203 18.078 -27.344 1 88.81 589 ILE B C 1
ATOM 9466 O O . ILE B 1 589 ? -24.188 19.234 -26.891 1 88.81 589 ILE B O 1
ATOM 9470 N N . LYS B 1 590 ? -25.25 17.438 -27.875 1 84 590 LYS B N 1
ATOM 9471 C CA . LYS B 1 590 ? -26.422 18.25 -28.188 1 84 590 LYS B CA 1
ATOM 9472 C C . LYS B 1 590 ? -27.625 17.812 -27.359 1 84 590 LYS B C 1
ATOM 9474 O O . LYS B 1 590 ? -27.531 16.844 -26.578 1 84 590 LYS B O 1
ATOM 9479 N N . LYS B 1 591 ? -28.656 18.547 -27.375 1 85.56 591 LYS B N 1
ATOM 9480 C CA . LYS B 1 591 ? -29.953 18.281 -26.766 1 85.56 591 LYS B CA 1
ATOM 9481 C C . LYS B 1 591 ? -29.844 18.188 -25.234 1 85.56 591 LYS B C 1
ATOM 9483 O O . LYS B 1 591 ? -30.422 17.297 -24.625 1 85.56 591 LYS B O 1
ATOM 9488 N N . LEU B 1 592 ? -29.078 19.062 -24.766 1 89.06 592 LEU B N 1
ATOM 9489 C CA . LEU B 1 592 ? -28.953 19.125 -23.312 1 89.06 592 LEU B CA 1
ATOM 9490 C C . LEU B 1 592 ? -30.047 20.016 -22.719 1 89.06 592 LEU B C 1
ATOM 9492 O O . LEU B 1 592 ? -30.734 20.734 -23.438 1 89.06 592 LEU B O 1
ATOM 9496 N N . LYS B 1 593 ? -30.297 19.875 -21.438 1 85.94 593 LYS B N 1
ATOM 9497 C CA . LYS B 1 593 ? -31.359 20.641 -20.781 1 85.94 593 LYS B CA 1
ATOM 9498 C C . LYS B 1 593 ? -30.859 22 -20.312 1 85.94 593 LYS B C 1
ATOM 9500 O O . LYS B 1 593 ? -29.75 22.109 -19.781 1 85.94 593 LYS B O 1
ATOM 9505 N N . LYS B 1 594 ? -31.781 23.047 -20.516 1 80.25 594 LYS B N 1
ATOM 9506 C CA . LYS B 1 594 ? -31.469 24.406 -20.062 1 80.25 594 LYS B CA 1
ATOM 9507 C C . LYS B 1 594 ? -31.422 24.469 -18.531 1 80.25 594 LYS B C 1
ATOM 9509 O O . LYS B 1 594 ? -32.188 23.797 -17.844 1 80.25 594 LYS B O 1
ATOM 9514 N N . LYS B 1 595 ? -30.469 25.25 -18.047 1 77.94 595 LYS B N 1
ATOM 9515 C CA . LYS B 1 595 ? -30.281 25.531 -16.625 1 77.94 595 LYS B CA 1
ATOM 9516 C C . LYS B 1 595 ? -29.859 24.281 -15.875 1 77.94 595 LYS B C 1
ATOM 9518 O O . LYS B 1 595 ? -30.281 24.062 -14.734 1 77.94 595 LYS B O 1
ATOM 9523 N N . LYS B 1 596 ? -29.203 23.438 -16.578 1 82.25 596 LYS B N 1
ATOM 9524 C CA . LYS B 1 596 ? -28.688 22.234 -15.938 1 82.25 596 LYS B CA 1
ATOM 9525 C C . LYS B 1 596 ? -27.156 22.188 -16.016 1 82.25 596 LYS B C 1
ATOM 9527 O O . LYS B 1 596 ? -26.562 22.625 -17 1 82.25 596 LYS B O 1
ATOM 9532 N N . THR B 1 597 ? -26.578 21.734 -15 1 82.31 597 THR B N 1
ATOM 9533 C CA . THR B 1 597 ? -25.141 21.516 -14.969 1 82.31 597 THR B CA 1
ATOM 9534 C C . THR B 1 597 ? -24.797 20.094 -15.359 1 82.31 597 THR B C 1
ATOM 9536 O O . THR B 1 597 ? -25.406 19.141 -14.867 1 82.31 597 THR B O 1
ATOM 9539 N N . TYR B 1 598 ? -23.859 20.062 -16.234 1 85.88 598 TYR B N 1
ATOM 9540 C CA . TYR B 1 598 ? -23.375 18.766 -16.672 1 85.88 598 TYR B CA 1
ATOM 9541 C C . TYR B 1 598 ? -21.906 18.562 -16.266 1 85.88 598 TYR B C 1
ATOM 9543 O O . TYR B 1 598 ? -21.109 19.516 -16.328 1 85.88 598 TYR B O 1
ATOM 9551 N N . TYR B 1 599 ? -21.609 17.406 -15.812 1 81.31 599 TYR B N 1
ATOM 9552 C CA . TYR B 1 599 ? -20.25 16.953 -15.539 1 81.31 599 TYR B CA 1
ATOM 9553 C C . TYR B 1 599 ? -19.75 16.031 -16.641 1 81.31 599 TYR B C 1
ATOM 9555 O O . TYR B 1 599 ? -20.438 15.102 -17.062 1 81.31 599 TYR B O 1
ATOM 9563 N N . ILE B 1 600 ? -18.547 16.391 -17.125 1 84.88 600 ILE B N 1
ATOM 9564 C CA . ILE B 1 600 ? -18.031 15.688 -18.281 1 84.88 600 ILE B CA 1
ATOM 9565 C C . ILE B 1 600 ? -16.625 15.156 -17.984 1 84.88 600 ILE B C 1
ATOM 9567 O O . ILE B 1 600 ? -15.805 15.859 -17.391 1 84.88 600 ILE B O 1
ATOM 9571 N N . LYS B 1 601 ? -16.453 13.953 -18.234 1 83.69 601 LYS B N 1
ATOM 9572 C CA . LYS B 1 601 ? -15.117 13.375 -18.234 1 83.69 601 LYS B CA 1
ATOM 9573 C C . LYS B 1 601 ? -14.898 12.484 -19.469 1 83.69 601 LYS B C 1
ATOM 9575 O O . LYS B 1 601 ? -15.852 12.125 -20.156 1 83.69 601 LYS B O 1
ATOM 9580 N N . ALA B 1 602 ? -13.602 12.273 -19.812 1 84.88 602 ALA B N 1
ATOM 9581 C CA . ALA B 1 602 ? -13.281 11.445 -20.969 1 84.88 602 ALA B CA 1
ATOM 9582 C C . ALA B 1 602 ? -12.062 10.57 -20.703 1 84.88 602 ALA B C 1
ATOM 9584 O O . ALA B 1 602 ? -11.305 10.82 -19.75 1 84.88 602 ALA B O 1
ATOM 9585 N N . ARG B 1 603 ? -12.031 9.516 -21.359 1 83.94 603 ARG B N 1
ATOM 9586 C CA . ARG B 1 603 ? -10.844 8.656 -21.328 1 83.94 603 ARG B CA 1
ATOM 9587 C C . ARG B 1 603 ? -10.508 8.156 -22.734 1 83.94 603 ARG B C 1
ATOM 9589 O O . ARG B 1 603 ? -11.391 8.062 -23.594 1 83.94 603 ARG B O 1
ATOM 9596 N N . ALA B 1 604 ? -9.234 7.953 -22.938 1 83.81 604 ALA B N 1
ATOM 9597 C CA . ALA B 1 604 ? -8.766 7.387 -24.203 1 83.81 604 ALA B CA 1
ATOM 9598 C C . ALA B 1 604 ? -8.805 5.863 -24.172 1 83.81 604 ALA B C 1
ATOM 9600 O O . ALA B 1 604 ? -8.828 5.258 -23.094 1 83.81 604 ALA B O 1
ATOM 9601 N N . TYR B 1 605 ? -9.078 5.305 -25.281 1 83.94 605 TYR B N 1
ATOM 9602 C CA . TYR B 1 605 ? -8.914 3.859 -25.375 1 83.94 605 TYR B CA 1
ATOM 9603 C C . TYR B 1 605 ? -8.023 3.486 -26.547 1 83.94 605 TYR B C 1
ATOM 9605 O O . TYR B 1 605 ? -7.938 4.23 -27.531 1 83.94 605 TYR B O 1
ATOM 9613 N N . LYS B 1 606 ? -7.301 2.455 -26.328 1 77.88 606 LYS B N 1
ATOM 9614 C CA . LYS B 1 606 ? -6.609 1.803 -27.438 1 77.88 606 LYS B CA 1
ATOM 9615 C C . LYS B 1 606 ? -7.215 0.431 -27.734 1 77.88 606 LYS B C 1
ATOM 9617 O O . LYS B 1 606 ? -8.055 -0.056 -26.969 1 77.88 606 LYS B O 1
ATOM 9622 N N . LEU B 1 607 ? -6.969 -0.015 -28.922 1 68.12 607 LEU B N 1
ATOM 9623 C CA . LEU B 1 607 ? -7.5 -1.321 -29.297 1 68.12 607 LEU B CA 1
ATOM 9624 C C . LEU B 1 607 ? -6.473 -2.418 -29.047 1 68.12 607 LEU B C 1
ATOM 9626 O O . LEU B 1 607 ? -5.305 -2.275 -29.422 1 68.12 607 LEU B O 1
ATOM 9630 N N . ASP B 1 608 ? -6.812 -3.277 -28.266 1 62.75 608 ASP B N 1
ATOM 9631 C CA . ASP B 1 608 ? -6.102 -4.551 -28.156 1 62.75 608 ASP B CA 1
ATOM 9632 C C . ASP B 1 608 ? -6.879 -5.668 -28.844 1 62.75 608 ASP B C 1
ATOM 9634 O O . ASP B 1 608 ? -7.746 -6.297 -28.25 1 62.75 608 ASP B O 1
ATOM 9638 N N . GLY B 1 609 ? -6.602 -5.855 -30.141 1 59.88 609 GLY B N 1
ATOM 9639 C CA . GLY B 1 609 ? -7.523 -6.598 -31 1 59.88 609 GLY B CA 1
ATOM 9640 C C . GLY B 1 609 ? -8.836 -5.871 -31.219 1 59.88 609 GLY B C 1
ATOM 9641 O O . GLY B 1 609 ? -8.852 -4.75 -31.75 1 59.88 609 GLY B O 1
ATOM 9642 N N . LYS B 1 610 ? -9.883 -6.504 -31 1 65.62 610 LYS B N 1
ATOM 9643 C CA . LYS B 1 610 ? -11.211 -5.91 -31.125 1 65.62 610 LYS B CA 1
ATOM 9644 C C . LYS B 1 610 ? -11.688 -5.363 -29.781 1 65.62 610 LYS B C 1
ATOM 9646 O O . LYS B 1 610 ? -12.766 -4.77 -29.703 1 65.62 610 LYS B O 1
ATOM 9651 N N . THR B 1 611 ? -10.805 -5.387 -28.859 1 66.25 611 THR B N 1
ATOM 9652 C CA . THR B 1 611 ? -11.258 -4.984 -27.531 1 66.25 611 THR B CA 1
ATOM 9653 C C . THR B 1 611 ? -10.68 -3.619 -27.156 1 66.25 611 THR B C 1
ATOM 9655 O O . THR B 1 611 ? -9.492 -3.369 -27.344 1 66.25 611 THR B O 1
ATOM 9658 N N . LYS B 1 612 ? -11.508 -2.736 -26.609 1 71.5 612 LYS B N 1
ATOM 9659 C CA . LYS B 1 612 ? -11.078 -1.417 -26.141 1 71.5 612 LYS B CA 1
ATOM 9660 C C . LYS B 1 612 ? -10.391 -1.502 -24.781 1 71.5 612 LYS B C 1
ATOM 9662 O O . LYS B 1 612 ? -10.914 -2.119 -23.859 1 71.5 612 LYS B O 1
ATOM 9667 N N . VAL B 1 613 ? -9.219 -1.058 -24.797 1 71.25 613 VAL B N 1
ATOM 9668 C CA . VAL B 1 613 ? -8.484 -0.848 -23.547 1 71.25 613 VAL B CA 1
ATOM 9669 C C . VAL B 1 613 ? -8.531 0.629 -23.156 1 71.25 613 VAL B C 1
ATOM 9671 O O . VAL B 1 613 ? -7.926 1.471 -23.828 1 71.25 613 VAL B O 1
ATOM 9674 N N . TYR B 1 614 ? -9.242 0.937 -22.031 1 75.19 614 TYR B N 1
ATOM 9675 C CA . TYR B 1 614 ? -9.477 2.33 -21.672 1 75.19 614 TYR B CA 1
ATOM 9676 C C . TYR B 1 614 ? -8.398 2.828 -20.703 1 75.19 614 TYR B C 1
ATOM 9678 O O . TYR B 1 614 ? -7.93 2.076 -19.859 1 75.19 614 TYR B O 1
ATOM 9686 N N . GLY B 1 615 ? -8.016 4.07 -20.984 1 68.06 615 GLY B N 1
ATOM 9687 C CA . GLY B 1 615 ? -7.184 4.762 -20 1 68.06 615 GLY B CA 1
ATOM 9688 C C . GLY B 1 615 ? -7.969 5.309 -18.828 1 68.06 615 GLY B C 1
ATOM 9689 O O . GLY B 1 615 ? -9.148 4.98 -18.656 1 68.06 615 GLY B O 1
ATOM 9690 N N . ARG B 1 616 ? -7.273 6.148 -18.062 1 64.62 616 ARG B N 1
ATOM 9691 C CA . ARG B 1 616 ? -7.91 6.773 -16.922 1 64.62 616 ARG B CA 1
ATOM 9692 C C . ARG B 1 616 ? -8.836 7.906 -17.359 1 64.62 616 ARG B C 1
ATOM 9694 O O . ARG B 1 616 ? -8.602 8.547 -18.375 1 64.62 616 ARG B O 1
ATOM 9701 N N . TRP B 1 617 ? -9.852 8.016 -16.531 1 74.75 617 TRP B N 1
ATOM 9702 C CA . TRP B 1 617 ? -10.734 9.141 -16.797 1 74.75 617 TRP B CA 1
ATOM 9703 C C . TRP B 1 617 ? -10 10.469 -16.594 1 74.75 617 TRP B C 1
ATOM 9705 O O . TRP B 1 617 ? -9.172 10.586 -15.695 1 74.75 617 TRP B O 1
ATOM 9715 N N . SER B 1 618 ? -10.32 11.383 -17.406 1 71.81 618 SER B N 1
ATOM 9716 C CA . SER B 1 618 ? -9.891 12.766 -17.25 1 71.81 618 SER B CA 1
ATOM 9717 C C . SER B 1 618 ? -10.445 13.375 -15.961 1 71.81 618 SER B C 1
ATOM 9719 O O . SER B 1 618 ? -11.297 12.773 -15.305 1 71.81 618 SER B O 1
ATOM 9721 N N . LEU B 1 619 ? -9.93 14.508 -15.688 1 65.12 619 LEU B N 1
ATOM 9722 C CA . LEU B 1 619 ? -10.602 15.328 -14.688 1 65.12 619 LEU B CA 1
ATOM 9723 C C . LEU B 1 619 ? -12.016 15.68 -15.125 1 65.12 619 LEU B C 1
ATOM 9725 O O . LEU B 1 619 ? -12.297 15.773 -16.328 1 65.12 619 LEU B O 1
ATOM 9729 N N . ILE B 1 620 ? -12.883 15.789 -14.141 1 72.5 620 ILE B N 1
ATOM 9730 C CA . ILE B 1 620 ? -14.266 16.141 -14.438 1 72.5 620 ILE B CA 1
ATOM 9731 C C . ILE B 1 620 ? -14.359 17.641 -14.742 1 72.5 620 ILE B C 1
ATOM 9733 O O . ILE B 1 620 ? -13.812 18.469 -14.016 1 72.5 620 ILE B O 1
ATOM 9737 N N . ARG B 1 621 ? -14.914 17.969 -15.922 1 76.06 621 ARG B N 1
ATOM 9738 C CA . ARG B 1 621 ? -15.242 19.344 -16.281 1 76.06 621 ARG B CA 1
ATOM 9739 C C . ARG B 1 621 ? -16.719 19.641 -16.016 1 76.06 621 ARG B C 1
ATOM 9741 O O . ARG B 1 621 ? -17.594 18.875 -16.422 1 76.06 621 ARG B O 1
ATOM 9748 N N . LYS B 1 622 ? -16.906 20.688 -15.289 1 78.06 622 LYS B N 1
ATOM 9749 C CA . LYS B 1 622 ? -18.266 21.156 -15.031 1 78.06 622 LYS B CA 1
ATOM 9750 C C . LYS B 1 622 ? -18.703 22.203 -16.047 1 78.06 622 LYS B C 1
ATOM 9752 O O . LYS B 1 622 ? -17.984 23.203 -16.266 1 78.06 622 LYS B O 1
ATOM 9757 N N . VAL B 1 623 ? -19.844 21.969 -16.688 1 82.38 623 VAL B N 1
ATOM 9758 C CA . VAL B 1 623 ? -20.406 22.938 -17.641 1 82.38 623 VAL B CA 1
ATOM 9759 C C . VAL B 1 623 ? -21.875 23.172 -17.328 1 82.38 623 VAL B C 1
ATOM 9761 O O . VAL B 1 623 ? -22.656 22.219 -17.188 1 82.38 623 VAL B O 1
ATOM 9764 N N . THR B 1 624 ? -22.234 24.297 -17.156 1 81.31 624 THR B N 1
ATOM 9765 C CA . THR B 1 624 ? -23.641 24.672 -16.969 1 81.31 624 THR B CA 1
ATOM 9766 C C . THR B 1 624 ? -24.234 25.234 -18.25 1 81.31 624 THR B C 1
ATOM 9768 O O . THR B 1 624 ? -23.656 26.125 -18.875 1 81.31 624 THR B O 1
ATOM 9771 N N . ILE B 1 625 ? -25.422 24.734 -18.625 1 82.12 625 ILE B N 1
ATOM 9772 C CA . ILE B 1 625 ? -26.125 25.188 -19.812 1 82.12 625 ILE B CA 1
ATOM 9773 C C . ILE B 1 625 ? -27.031 26.359 -19.453 1 82.12 625 ILE B C 1
ATOM 9775 O O . ILE B 1 625 ? -28.047 26.172 -18.797 1 82.12 625 ILE B O 1
ATOM 9779 N N . LYS B 1 626 ? -26.641 27.531 -19.703 1 77.06 626 LYS B N 1
ATOM 9780 C CA . LYS B 1 626 ? -27.406 28.719 -19.328 1 77.06 626 LYS B CA 1
ATOM 9781 C C . LYS B 1 626 ? -28.531 28.984 -20.328 1 77.06 626 LYS B C 1
ATOM 9783 O O . LYS B 1 626 ? -29.578 29.5 -19.969 1 77.06 626 LYS B O 1
ATOM 9788 N N . LYS B 1 627 ? -28.234 29.016 -21.812 1 67.81 627 LYS B N 1
ATOM 9789 C CA . LYS B 1 627 ? -29.203 29.344 -22.844 1 67.81 627 LYS B CA 1
ATOM 9790 C C . LYS B 1 627 ? -29.359 28.203 -23.844 1 67.81 627 LYS B C 1
ATOM 9792 O O . LYS B 1 627 ? -28.391 27.531 -24.172 1 67.81 627 LYS B O 1
#

Sequence (1254 aa):
MKKLMLTMLSVVGMMLFVALPAKACTSYYVGKDCTKDGTTMYGRTEDYSPKKDKVYKVIQPKKVGKNATFKDETGATTFQAPIKVETTYRYTICRDSEGAEDGYFGEFGTNTKGVSMSATTSSSVAKTVGKFDPYIDAYESKVGGITEENLTDYVLCQASSAREGVELLADVIDTVGAGEGDGLFIADQNEVWYFEILTGHNYCAIKMPSDKAAIIPNCFVIGDVDLSDKANVVASPNLVKLAKNNGFYVAAQDGKGDINVKLSYSGKGYAAHNADRIRGGQYLLSGQDNTGIYDADYQDPFFTCKNVTVEKMYELAGYRYEGMNFGRNISYRIGSRRTAEAHIFQINSSMPTELATVQWFSMASPDYSTFVPFYGALLTDVSKAYKTEAQQPNSRAAYWIFRNIGYLCEETNDGDGPNRENYGKGVKQFYKAYMTKMEELQKNVNAQMLNVYKNDKKNLEYYATKLGIAIGNETMDFAKAMYMDIQTCKTNGTKYETSSLSADDIEYDLSMVTAPAKKADDTKPVTPAKSSAPARVQVRAKALKGKKVKVSLKKTAEAKGYEIVYSTNVNFTKKTTKKISTKNLTKTIKKLKKKKTYYIKARAYKLDGKTKVYGRWSLIRKVTIKKMKKLMLTMLSVVGMMLFVALPAKACTSYYVGKDCTKDGTTMYGRTEDYSPKKDKVYKVIQPKKVGKNATFKDETGATTFQAPIKVETTYRYTICRDSEGAEDGYFGEFGTNTKGVSMSATTSSSVAKTVGKFDPYIDAYESKVGGITEENLTDYVLCQASSAREGVELLADVIDTVGAGEGDGLFIADQNEVWYFEILTGHNYCAIKMPSDKAAIIPNCFVIGDVDLSDKANVVASPNLVKLAKNNGFYVAAQDGKGDINVKLSYSGKGYAAHNADRIRGGQYLLSGQDNTGIYDADYQDPFFTCKNVTVEKMYELAGYRYEGMNFGRNISYRIGSRRTAEAHIFQINSSMPTELATVQWFSMASPDYSTFVPFYGALLTDVSKAYKTEAQQPNSRAAYWIFRNIGYLCEETNDGDGPNRENYGKGVKQFYKAYMTKMEELQKNVNAQMLNVYKNDKKNLEYYATKLGIAIGNETMDFAKAMYMDIQTCKTNGTKYETSSLSADDIEYDLSMVTAPAKKADDTKPVTPAKSSAPARVQVRAKALKGKKVKVSLKKTAEAKGYEIVYSTNVNFTKKTTKKISTKNLTKTIKKLKKKKTYYIKARAYKLDGKTKVYGRWSLIRKVTIKK

pLDDT: mean 86.73, std 17.04, range [20.05, 98.94]

Foldseek 3Di:
DPCPPPPPPPPPPPPPPPPQQDWKKKKKWAFLQAAQVSWTKIWMFTFGALQFAKFKKKDQKDQQAPQGKDAQPLVLFQAIDTAHDRIWWIKMFIFTFPPDSNATQTAWIATLLQKIKGDWFFAAWDPLQQVLFPAAGVVVDVHHADDSRCLHVRQRRHPNAQVSSVVVNLVSCQPVFHNGWTWMWMHFQPWIKIKTDYYRRKIKIFTDDNFKMFMFINYDQQFFAAPVPPVTMDIGPCQQVSLVVSPQFDAHPVVHGRGTRRCRTHHQADDQQRLLLLQLLCCLFAVDRCPCRGPSHSDRRIDGHHHHAVLSVLCSQQPQSPPDPSVDDHPHHSRFSSGQKMKMWIAQSVAPRQLGTWIWMWGGTSLQTATDTASGSQAPTAAPQNRDRDSDQDCSHRNNLRSLLVVQQADPVNDDDDSVVQESQQSNVQRSQLVVLNRLLVVLQSQVLSLCCVPPVVCSSVLRHQLRNLQVVVSSVVSNVSSVVSVVCVVVVHGSNHDPDHSQPDDHHSVSPDDDDDPDDPDDDDDDFPDPAWGAWAWDWEADPQQKIKIAIDDTPQFQWKKKKKFLRSVQDPVTIDIDIGRDRIDMGHDHDAQTKMKMKMWTWHDPDPDTGTYDIHRIDIYHHHD/DPCPPPPPPPPPPPPPPPPQQDWKKKKKWAFLQAAQVSWTKIWMFTFGALQFAKFKKKDQKDQQAPQGKDAAPLVLFQAIDTAHDRIWWIKMFIFTFPPDSNATQTAWIATLLQKIKGDWFFAAWDPLQQVLFAAAGVVVDVHHADDSRCLHVRQRRHPNAQVSSVVVNLVSLQPPFHNGWTWMWMHGQPWIKIKTDYYRRKIKIFIDDNFKMFMFINYDFQFFAAPVPPVTMDIGPCQQVSLVVSPQFDAHPVVHGRGTRRCRTHHQADDQQRLLLLQLLCCLFAVDRCPCRGPSHSDRRIDGHHHHAPLSVLCSQQPQSPPDPSVDDHPHHSRFSSGQKMKMWIAQSVAPRQLGIWIWMWGGTSLQTATDTASGSQAPTAAPQNRDRDSDQDCSHRNNLRSLLVVQQADPVNDDDDSVVQESQQSNVQRSQLVVLNRLLVVLQSQVLSLCCVPPVVCSSVLRHQLRNLQVVVRSVVSNVSSVVSVVCVVVVHGSNHDPDHSQPRARHSVSPDDDDDPDDPDDDDDAFPPPAWGAWAWDWEADPAQKIKIAIDDTPQFQWKKKKKFLRSVQDPVTIDIDIGSDRIDMGHDHDAQTKMKMWMWTWHDPDPDTGTYDIHRIDIYHHHD

InterPro domains:
  IPR003961 Fibronectin type III [PS50853] (533-627)
  IPR005322 Peptidase C69 [PF03577] (24-423)
  IPR005322 Peptidase C69 [PTHR12994] (18-456)
  IPR013783 Immunoglobulin-like fold [G3DSA:2.60.40.10] (514-627)
  IPR036116 Fibronectin type III superfamily [SSF49265] (530-618)
  IPR047804 Peptidase C69, dipeptidase A-like [NF033678] (24-478)

Nearest PDB structures (foldseek):
  5img-assembly1_C  TM=8.773E-01  e=1.293E-33  Companilactobacillus farciminis KCTC 3681 = DSM 20184
  5imh-assembly1_A  TM=8.613E-01  e=3.322E-30  Companilactobacillus farciminis KCTC 3681 = DSM 20184
  3f7p-assembly3_E  TM=8.782E-01  e=2.006E-05  Homo sapiens
  3f7p-assembly1_C  TM=8.715E-01  e=3.122E-05  Homo sapiens
  4q58-assembly3_C  TM=8.723E-01  e=6.407E-05  Homo sapiens

Organism: NCBI:txid39488

Secondary structure (DSSP, 8-state):
-------------------------EEEEE-TTTBSSS-EEEEEEEES-TT--EEEEEEPP-B--TT-EEE-SSSSS--EEE--SSBPPPEEEEEEPTT-TT-----EEEBTTS-EEEEEEE----HHHHTTS----TTTSSSPPB-HHHHHHHHHTT-SSHHHHHHHHHHHHHHT-BSS-EEEEEE-SS-EEEEEE-SSS-EEEEEPPTT-EEEE-SS----EE-TT-TTTEEE-TTHHHHHHHTT-----TTSSSSEEHHHHHT-SS--HHHHHHHHHHHHHHH----GGGGSSS----EE----B-HHHHHHHHT---TT----S-----SS-TTEEEEEEEEE-TTS-GGGSEEEEEEES-TTS---EEE-TTT-S---HHHH---SS--TTSHHHHHHHHHHHHS-TTSS--HHIIIIIHHHHHHHHHHHHHHHHHHHHHHHHHHHHHHH-GGGHHHHHHHHHHHHHHHHHHHHHHHHHHHHHHHHHT----S-S--GGG---SGGGSPPB--S---PPP-----S-PPPPPPEEEEEETTTEEEEEEPPPTT-SEEEEEEESSTT--GGGEEEEEESSSEEEE-SPPTTEEEEEEEEEEEEETTEEEE-PPPPPEEEEE--/-------------------------EEEEE-TTTBSSS-EEEEEEEES-TT--EEEEEEPP-B--TT-EEE-SSSSS--EEE--SSBPPPEEEEEEPTT-TT-----EEEBTTS-EEEEEEE----HHHHTTS----TTTSSSPPB-HHHHHHHHHTT-SSHHHHHHHHHHHHHHT-BSS-EEEEEE-SS-EEEEEE-SSS-EEEEEPPTT-EEEE-SS----EE-TT-TTTEEE-TTHHHHHHHTT-----TTSSSSEEHHHHHT-SS--HHHHHHHHHHHHHHH----GGGGSSS----EE----B-HHHHHHHHT---TT----S-----SS-TTEEEEEEEEE-TTS-GGGSEEEEEEES-TTS---EEE-TTT-S---HHHH---SS--TTSHHHHHHHHHHHHS-TTSS--HHIIIIIHHHHHHHHHHHHHHHHHHHHHHHHHHHHHHH-GGGHHHHHHHHHHHHHHHHHHHHHHHHHHHHHHHHHT----S-S--GGG---SGGGSPPB--S---PPP-----SSPPPPPPEEEEEETTTEEEEEEPPPTT-SEEEEEEESSTT--GGGEEEEEESSSEEEE-SPPTTEEEEEEEEEEEEETTEEEE-PPPPPEEEEE--